Protein AF-A0A947YWL3-F1 (afdb_monomer)

Secondary structure (DSSP, 8-state):
------------------------S---TT-EEEEEESTTS-EEEEEEEETTEEEP--EE-TT---TT-EEEEEESSSS-EEEEEEEETTEEE----B-TTPPPTT-EEEEEESSSS-EEEEEEEETTEEEE---B-TT---TT-EEEEEEESTTS-EEEEEEEETTEEEEEEEE-TTB--TT-EEEEEEEETTTT-EEEEEEEETTEEEEEEEE-TT---TT-EEEEEESTTS-EEEEEEEETTEEEE---B---SS-TT-EEEEEEEETTTT-EEEEEEEETTEEEEEEEE-TT---TT-EEEEEEEESTTS-EEEEEEEETTEEEEEEEESTT---TT-EEEEEESSSS-EEEEEEEETTEEEPPSS-B-TT---TT-EEEEEEEEETTTT-EEEEEEEETTEEEEEEEE------TT-EEEEEE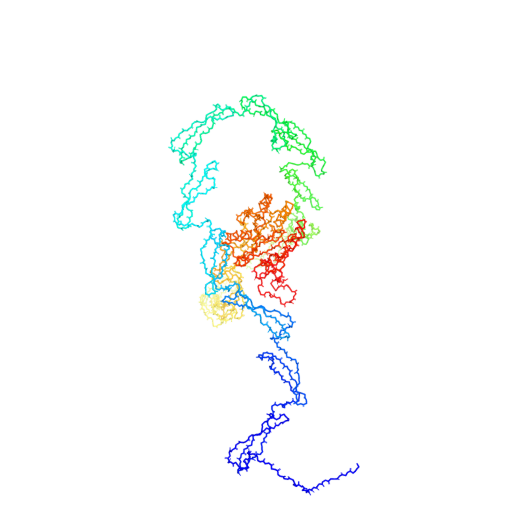EETTTT-EEEEEEEETTEEEE----------TT-EEEEEEEESSSS-EEEEEEESSSSEEEEEEE----S-TT-EEEEEEEETTTT-EEEEEEEETTEEEEEEEE----S-TT-EEEEEESTTS-EEEEEEEETTEEEE---B-TT---TT-EE--SSEE-SSS-EEEEEEEETTEEEEEEEEEESS-EEEEEEEEE-BTTTHHHHHHHHHHHHHHHHHHHTTSSSEEEEEEEEESSSEEEEE-TTS--SHHHHHHHHHH-----B---HHHHHHHHHHHHHHHTTS-SS-EEEEEEEESS--SS--GGGHHHHHHHTEEEEEEEETT--GGGTGGGSSSGGGEEEESSGGGGGGGHHHHHHHHGGG--SS-SSS-TTT-SSTTS--TT---SS-SSS-TTT--

Radius of gyration: 57.45 Å; Cα contacts (8 Å, |Δi|>4): 1735; chains: 1; bounding box: 155×116×171 Å

Solvent-accessible surface area (backbone atoms only — not comparable to full-atom values): 47899 Å² total; per-residue (Å²): 134,87,76,90,80,88,88,84,88,82,88,84,90,85,84,83,89,84,91,85,88,89,80,79,91,60,51,58,71,72,43,74,51,76,46,72,28,64,98,86,52,79,11,46,25,58,25,46,20,52,96,38,40,72,45,90,58,66,73,52,53,92,76,69,46,60,68,75,43,74,48,78,43,72,28,65,96,88,50,81,10,47,25,62,29,40,19,53,94,32,36,79,45,69,90,61,69,57,39,92,87,60,52,55,68,74,45,74,49,79,43,71,27,66,100,82,50,80,8,42,22,51,27,41,18,56,90,46,38,76,48,77,54,71,71,54,36,88,70,64,48,58,74,70,41,75,48,75,43,77,59,24,63,94,80,35,80,11,37,27,42,28,40,18,58,95,42,38,75,39,84,59,67,67,52,29,94,71,52,43,56,68,75,44,74,49,75,44,84,76,36,30,63,98,85,49,75,12,36,32,36,27,36,19,51,96,36,34,72,40,81,72,50,68,60,44,92,83,61,46,59,64,80,42,74,50,78,43,72,24,63,90,84,53,80,14,54,22,45,33,40,21,54,92,43,37,74,44,75,73,55,70,54,56,88,53,83,48,58,65,77,46,71,48,78,48,94,61,43,30,67,98,84,53,76,15,45,29,33,30,34,16,53,87,18,34,76,42,79,77,46,67,60,36,96,75,60,45,59,65,79,41,72,48,75,49,96,54,63,25,48,93,83,56,78,16,50,21,33,28,30,18,54,95,37,33,74,40,88,65,45,63,62,40,99,73,58,57,55,67,76,44,71,50,78,44,69,29,68,100,86,47,80,11,41,36,64,22,45,17,52,95,50,38,71,46,79,63,96,63,70,57,36,93,67,67,43,59,70,75,43,76,50,75,55,90,85,53,57,27,64,99,84,57,80,12,53,36,37,29,38,21,57,93,38,33,75,42,85,72,53,73,51,76,88,88,88,52,66,62,78,44,72,51,71,55,94,60,54,25,47,91,84,54,81,21,52,38,45,37,40,26,51,95,43,45,76,48,81,76,59,73,58,69,92,89,92,77,58,66,72,43,71,53,65,43,69,56,69,28,58,94,76,32,59,12,33,27,36,22,40,21,60,93,62,43,77,44,83,78,51,76,52,56,90,56,80,46,48,65,77,43,71,50,76,46,93,59,59,26,58,76,74,50,77,14,46,25,33,27,34,18,52,91,21,39,80,35,85,72,44,67,54,43,89,44,84,36,40,66,75,43,74,46,78,45,71,25,67,99,83,56,79,13,47,24,53,27,38,19,58,88,19,36,80,39,80,57,79,65,54,40,97,70,60,47,56,70,76,42,74,48,85,36,86,55,74,41,80,91,85,57,70,27,21,17,34,19,42,17,54,90,40,30,72,38,72,49,97,48,69,42,60,68,38,48,40,31,45,36,35,41,35,40,44,32,16,68,80,35,37,72,67,29,32,54,38,50,49,53,42,52,45,50,49,46,59,62,42,58,70,41,89,42,51,49,41,53,27,34,33,42,27,19,68,74,64,41,78,80,43,48,68,92,51,70,68,49,57,70,55,50,42,48,57,58,70,66,61,73,87,76,55,30,54,58,43,50,35,62,40,50,49,51,50,53,52,54,50,65,71,62,62,82,80,65,94,73,56,51,32,37,38,42,35,42,40,49,42,68,53,73,47,80,45,57,86,47,27,67,58,31,59,78,68,56,46,46,43,35,37,42,22,20,62,61,29,52,61,88,64,48,52,69,55,31,95,49,79,82,38,47,44,82,28,85,33,51,97,47,49,70,68,48,53,59,65,50,45,63,53,53,52,62,71,37,30,58,51,69,46,83,52,28,46,81,79,39,41,37,57,74,48,68,51,78,81,64,54,45,90,88,70,86,69,54,13,62,82,70,63,129

Sequence (832 aa):
MKLIGLIIIALLYVSCDDESSNNPSFCEDGDVYSASCGLNGRGEILMTCIDGTYTEGVCSDPDECLIGSNQTVSCGLNGQGESERSCVDGIWTGDDCNDPDICTNGDVVNIACGFNNNGVIEELCVNGQWETGECEDPDECLENDIRNIVGCGINMAGTLEQICTGGEWVDGICNDDDICTNGSYNLINDSCGLNLRGDSEYICDDGLWVFVQCLDSDACVDGTVQNVSCGINNSGINTFSCESGSWSETGCVDDDECINDQIVEMPEACGLNMRGTSTRQCIDGHFVEISCEDPDICIDGMSQNSPNSCGFNGNGVLVEHCESGQWVLFMCNDSDACVNGETMVFPCGFNGNGTYTWVCENGQYVPPLVCEDPDVCQNGGLQIVEPDVCGLNGRGDMLKDCVGGQWVDNSCMDPDICTDDETQILTDSCGFNSRGEMLQTCTAGAWADTNCTDPDICTDGETQILTDSCGFNSRGEMLQTCTAGAWADTSCTDPDICTDGQTQILTDSCGLNNRGEMLQTCTAGVWVNTTCTDPDVCIDGQTLIDVCGFNNRGDLLQTCVGGGWSDSSCNDPDVCVDGSKQNGTTACTDVRPGFYDQDCNVGQWIDTSVCRATGIDVDMMIVLEDSYWATSLGWTASENFAVNLVNEYGSHPLNFDFAGIKFENPVNSFYNFGMPQDIPSVQSEFIAQKYKAGFRITRDAIQTAIDDYSVYSITEQDTFKLLVLVTSGPPSQSPCDLASTLEDQGITVVVIGVDSASLSDYECLLPDSSYFIPIASYSNLNLAMSPLSDLIDQHIDNDSDGLNNALDNCPDDFNPGQEDTDTDGIGDVCDI

Nearest PDB structures (foldseek):
  1ijb-assembly1_A  TM=8.292E-01  e=2.630E-08  Homo sapiens
  5bv8-assembly1_A  TM=8.303E-01  e=4.984E-08  Homo sapiens
  7zwh-assembly1_H  TM=8.046E-01  e=2.214E-07  Homo sapiens
  3hxq-assembly1_A  TM=8.305E-01  e=1.429E-06  Homo sapiens
  8d3d-assembly1_A  TM=2.196E-01  e=1.212E-10  Homo sapiens

pLDDT: mean 71.75, std 13.97, range [28.83, 98.44]

Mean predicted aligned error: 25.72 Å

Foldseek 3Di:
DDDDDDDDDDDDDDDDDDDDDDDPQWDDFADKDKAFDDPVRPWIFIWGDDPGHTDGGDTDDPFFDDQFDKDWAFDDPVRPWIWIWHQHPRGTDGDDIGDPQWDDQADWDWFFDDPVSQWTWIWGQHPRDTDIHDIDHPFFDDQQDWDWDQADDDVSRWIWIWGQHPRGTDTDDIGDPQWDDAADKDWALCQDDPRRGWTWIWGDDPRGTHTDDTGDPPFDDAQDKDWAQDDPVSPWIWIWGDDPRDTDTPDTDDDAQDDAQDKDWDQAADDPVRPWTWIWGDDPRDTHTDDIGDPQFDDAADKDWDPAADAPVRNWTFMFGDDPRHTDRDDTRDPHWDDAQDWDWFFDDPVRQWIWIFGQDPGDTDTDPDIGDPFFDDAFDKDWDPPDADDPVRHWTWIWGQDPRGTDTDDIDDDADDDFFDWDWDPFADDDVRHWGWIWGDDPRRMDTDDIDDDDDDDAQDKDWDQQCDDDQSRWTWIWGHDPNDTDTDDTDDPAPDHAQDKDWDPFFDDDQRDWIWMWGRDRRDTDGDDTGDPAPHHQQDWDFFFDDPVRQWTWIWGGDPRDTDTDDTGHPFFDDQQDKDQDDDFDDPPATFGFIFGQDPRGTDGDPDTDHQWAEAEEEEEEELAPQCPPLNLVLSLVLVLVVLVVPVPDPHHYQYWYWYDAVVTDGQGASPDDRHSVRVNVSSVVDDRPHHHAAVLVSVVVVLVRCVVPVPPDPRHQAEYEAEDAAAHPDQNLVCQVVCVVSNHAYAYAYACHHDCVSCQSNHPHSLSYHYHNHSVRSNVVVVSVVVVVQCPIQRRPLPHGLVQALDSNFRDVPNDDPPPPSHHPRPPD

Structure (mmCIF, N/CA/C/O backbone):
data_AF-A0A947YWL3-F1
#
_entry.id   AF-A0A947YWL3-F1
#
loop_
_atom_site.group_PDB
_atom_site.id
_atom_site.type_symbol
_atom_site.label_atom_id
_atom_site.label_alt_id
_atom_site.label_comp_id
_atom_site.label_asym_id
_atom_site.label_entity_id
_atom_site.label_seq_id
_atom_site.pdbx_PDB_ins_code
_atom_site.Cartn_x
_atom_site.Cartn_y
_atom_site.Cartn_z
_atom_site.occupancy
_atom_site.B_iso_or_equiv
_atom_site.auth_seq_id
_atom_site.auth_comp_id
_atom_site.auth_asym_id
_atom_site.auth_atom_id
_atom_site.pdbx_PDB_model_num
ATOM 1 N N . MET A 1 1 ? -88.273 -24.768 -49.800 1.00 34.75 1 MET A N 1
ATOM 2 C CA . MET A 1 1 ? -89.464 -25.012 -50.650 1.00 34.75 1 MET A CA 1
ATOM 3 C C . MET A 1 1 ? -89.257 -26.354 -51.347 1.00 34.75 1 MET A C 1
ATOM 5 O O . MET A 1 1 ? -88.445 -26.373 -52.256 1.00 34.75 1 MET A O 1
ATOM 9 N N . LYS A 1 2 ? -89.958 -27.432 -50.930 1.00 34.19 2 LYS A N 1
ATOM 10 C CA . LYS A 1 2 ? -89.790 -28.842 -51.400 1.00 34.19 2 LYS A CA 1
ATOM 11 C C . LYS A 1 2 ? -88.412 -29.477 -51.077 1.00 34.19 2 LYS A C 1
ATOM 13 O O . LYS A 1 2 ? -87.445 -28.738 -50.985 1.00 34.19 2 LYS A O 1
ATOM 18 N N . LEU A 1 3 ? -88.228 -30.793 -50.894 1.00 31.17 3 LEU A N 1
ATOM 19 C CA . LEU A 1 3 ? -89.094 -31.951 -50.554 1.00 31.17 3 LEU A CA 1
ATOM 20 C C . LEU A 1 3 ? -88.154 -32.984 -49.850 1.00 31.17 3 LEU A C 1
ATOM 22 O O . LEU A 1 3 ? -86.978 -33.026 -50.187 1.00 31.17 3 LEU A O 1
ATOM 26 N N . ILE A 1 4 ? -88.543 -33.697 -48.783 1.00 36.88 4 ILE A N 1
ATOM 27 C CA . ILE A 1 4 ? -88.904 -35.144 -48.780 1.00 36.88 4 ILE A CA 1
ATOM 28 C C . ILE A 1 4 ? -88.229 -35.963 -49.913 1.00 36.88 4 ILE A C 1
ATOM 30 O O . ILE A 1 4 ? -88.424 -35.631 -51.074 1.00 36.88 4 ILE A O 1
ATOM 34 N N . GLY A 1 5 ? -87.515 -37.075 -49.703 1.00 31.94 5 GLY A N 1
ATOM 35 C CA . GLY A 1 5 ? -87.257 -37.868 -48.495 1.00 31.94 5 GLY A CA 1
ATOM 36 C C . GLY A 1 5 ? -87.345 -39.379 -48.793 1.00 31.94 5 GLY A C 1
ATOM 37 O O . GLY A 1 5 ? -88.288 -39.796 -49.453 1.00 31.94 5 GLY A O 1
ATOM 38 N N . LEU A 1 6 ? -86.409 -40.162 -48.235 1.00 31.56 6 LEU A N 1
ATOM 39 C CA . LEU A 1 6 ? -86.436 -41.627 -48.031 1.00 31.56 6 LEU A CA 1
ATOM 40 C C . LEU A 1 6 ? -86.456 -42.614 -49.242 1.00 31.56 6 LEU A C 1
ATOM 42 O O . LEU A 1 6 ? -87.315 -42.568 -50.112 1.00 31.56 6 LEU A O 1
ATOM 46 N N . ILE A 1 7 ? -85.623 -43.663 -49.082 1.00 31.17 7 ILE A N 1
ATOM 47 C CA . ILE A 1 7 ? -85.961 -45.109 -49.199 1.00 31.17 7 ILE A CA 1
ATOM 48 C C . ILE A 1 7 ? -85.680 -45.916 -50.507 1.00 31.17 7 ILE A C 1
ATOM 50 O O . ILE A 1 7 ? -86.391 -45.833 -51.500 1.00 31.17 7 ILE A O 1
ATOM 54 N N . ILE A 1 8 ? -84.711 -46.845 -50.354 1.00 28.86 8 ILE A N 1
ATOM 55 C CA . ILE A 1 8 ? -84.719 -48.293 -50.709 1.00 28.86 8 ILE A CA 1
ATOM 56 C C . ILE A 1 8 ? -84.293 -48.808 -52.113 1.00 28.86 8 ILE A C 1
ATOM 58 O O . ILE A 1 8 ? -84.984 -48.650 -53.109 1.00 28.86 8 ILE A O 1
ATOM 62 N N . ILE A 1 9 ? -83.186 -49.578 -52.071 1.00 29.75 9 ILE A N 1
ATOM 63 C CA . ILE A 1 9 ? -82.869 -50.872 -52.734 1.00 29.75 9 ILE A CA 1
ATOM 64 C C . ILE A 1 9 ? -83.049 -50.987 -54.263 1.00 29.75 9 ILE A C 1
ATOM 66 O O . ILE A 1 9 ? -84.169 -51.123 -54.745 1.00 29.75 9 ILE A O 1
ATOM 70 N N . ALA A 1 10 ? -81.934 -51.181 -54.992 1.00 30.02 10 ALA A N 1
ATOM 71 C CA . ALA A 1 10 ? -81.573 -52.489 -55.585 1.00 30.02 10 ALA A CA 1
ATOM 72 C C . ALA A 1 10 ? -80.311 -52.448 -56.482 1.00 30.02 10 ALA A C 1
ATOM 74 O O . ALA A 1 10 ? -80.201 -51.591 -57.347 1.00 30.02 10 ALA A O 1
ATOM 75 N N . LEU A 1 11 ? -79.463 -53.480 -56.338 1.00 29.78 11 LEU A N 1
ATOM 76 C CA . LEU A 1 11 ? -78.709 -54.186 -57.397 1.00 29.78 11 LEU A CA 1
ATOM 77 C C . LEU A 1 11 ? -77.860 -53.384 -58.412 1.00 29.78 11 LEU A C 1
ATOM 79 O O . LEU A 1 11 ? -78.393 -52.761 -59.324 1.00 29.78 11 LEU A O 1
ATOM 83 N N . LEU A 1 12 ? -76.554 -53.684 -58.445 1.00 29.16 12 LEU A N 1
ATOM 84 C CA . LEU A 1 12 ? -75.988 -54.507 -59.530 1.00 29.16 12 LEU A CA 1
ATOM 85 C C . LEU A 1 12 ? -74.601 -55.070 -59.165 1.00 29.16 12 LEU A C 1
ATOM 87 O O . LEU A 1 12 ? -73.722 -54.347 -58.710 1.00 29.16 12 LEU A O 1
ATOM 91 N N . TYR A 1 13 ? -74.430 -56.375 -59.385 1.00 29.98 13 TYR A N 1
ATOM 92 C CA . TYR A 1 13 ? -73.152 -57.091 -59.323 1.00 29.98 13 TYR A CA 1
ATOM 93 C C . TYR A 1 13 ? -72.345 -56.853 -60.611 1.00 29.98 13 TYR A C 1
ATOM 95 O O . TYR A 1 13 ? -72.913 -56.913 -61.702 1.00 29.98 13 TYR A O 1
ATOM 103 N N . VAL A 1 14 ? -71.022 -56.725 -60.487 1.00 31.50 14 VAL A N 1
ATOM 104 C CA . VAL A 1 14 ? -70.035 -57.079 -61.525 1.00 31.50 14 VAL A CA 1
ATOM 105 C C . VAL A 1 14 ? -68.920 -57.863 -60.823 1.00 31.50 14 VAL A C 1
ATOM 107 O O . VAL A 1 14 ? -68.602 -57.565 -59.675 1.00 31.50 14 VAL A O 1
ATOM 110 N N . SER A 1 15 ? -68.397 -58.904 -61.471 1.00 34.78 15 SER A N 1
ATOM 111 C CA . SER A 1 15 ? -67.554 -59.945 -60.864 1.00 34.78 15 SER A CA 1
ATOM 112 C C . SER A 1 15 ? -66.228 -60.164 -61.606 1.00 34.78 15 SER A C 1
ATOM 114 O O . SER A 1 15 ? -66.036 -59.623 -62.695 1.00 34.78 15 SER A O 1
ATOM 116 N N . CYS A 1 16 ? -65.426 -61.073 -61.037 1.00 28.83 16 CYS A N 1
ATOM 117 C CA . CYS A 1 16 ? -64.138 -61.634 -61.469 1.00 28.83 16 CYS A CA 1
ATOM 118 C C . CYS A 1 16 ? -62.903 -60.849 -60.991 1.00 28.83 16 CYS A C 1
ATOM 120 O O . CYS A 1 16 ? -62.656 -59.749 -61.476 1.00 28.83 16 CYS A O 1
ATOM 122 N N . ASP A 1 17 ? -62.265 -61.270 -59.888 1.00 35.75 17 ASP A N 1
ATOM 123 C CA . ASP A 1 17 ? -61.275 -62.379 -59.713 1.00 35.75 17 ASP A CA 1
ATOM 124 C C . ASP A 1 17 ? -59.847 -61.773 -59.845 1.00 35.75 17 ASP A C 1
ATOM 126 O O . ASP A 1 17 ? -59.625 -60.951 -60.731 1.00 35.75 17 ASP A O 1
ATOM 130 N N . ASP A 1 18 ? -58.846 -62.026 -58.989 1.00 34.00 18 ASP A N 1
ATOM 131 C CA . ASP A 1 18 ? -58.512 -63.269 -58.270 1.00 34.00 18 ASP A CA 1
ATOM 132 C C . ASP A 1 18 ? -57.769 -63.039 -56.910 1.00 34.00 18 ASP A C 1
ATOM 134 O O . ASP A 1 18 ? -57.391 -61.919 -56.569 1.00 34.00 18 ASP A O 1
ATOM 138 N N . GLU A 1 19 ? -57.577 -64.121 -56.148 1.00 38.06 19 GLU A N 1
ATOM 139 C CA . GLU A 1 19 ? -57.202 -64.283 -54.717 1.00 38.06 19 GLU A CA 1
ATOM 140 C C . GLU A 1 19 ? -56.000 -63.524 -54.071 1.00 38.06 19 GLU A C 1
ATOM 142 O O . GLU A 1 19 ? -54.893 -63.456 -54.605 1.00 38.06 19 GLU A O 1
ATOM 147 N N . SER A 1 20 ? -56.148 -63.147 -52.781 1.00 36.94 20 SER A N 1
ATOM 148 C CA . SER A 1 20 ? -55.301 -63.666 -51.666 1.00 36.94 20 SER A CA 1
ATOM 149 C C . SER A 1 20 ? -55.842 -63.339 -50.246 1.00 36.94 20 SER A C 1
ATOM 151 O O . SER A 1 20 ? -56.407 -62.281 -49.991 1.00 36.94 20 SER A O 1
ATOM 153 N N . SER A 1 21 ? -55.694 -64.304 -49.328 1.00 39.16 21 SER A N 1
ATOM 154 C CA . SER A 1 21 ? -56.180 -64.385 -47.926 1.00 39.16 21 SER A CA 1
ATOM 155 C C . SER A 1 21 ? -55.499 -63.405 -46.937 1.00 39.16 21 SER A C 1
ATOM 157 O O . SER A 1 21 ? -54.347 -63.056 -47.162 1.00 39.16 21 SER A O 1
ATOM 159 N N . ASN A 1 22 ? -56.065 -62.970 -45.796 1.00 37.59 22 ASN A N 1
ATOM 160 C CA . ASN A 1 22 ? -56.834 -63.687 -44.755 1.00 37.59 22 ASN A CA 1
ATOM 161 C C . ASN A 1 22 ? -57.880 -62.783 -44.060 1.00 37.59 22 ASN A C 1
ATOM 163 O O . ASN A 1 22 ? -57.569 -61.644 -43.726 1.00 37.59 22 ASN A O 1
ATOM 167 N N . ASN A 1 23 ? -59.053 -63.325 -43.706 1.00 45.66 23 ASN A N 1
ATOM 168 C CA . ASN A 1 23 ? -59.920 -62.764 -42.656 1.00 45.66 23 ASN A CA 1
ATOM 169 C C . ASN A 1 23 ? -60.748 -63.891 -41.990 1.00 45.66 23 ASN A C 1
ATOM 171 O O . ASN A 1 23 ? -61.630 -64.450 -42.652 1.00 45.66 23 ASN A O 1
ATOM 175 N N . PRO A 1 24 ? -60.472 -64.276 -40.728 1.00 44.00 24 PRO A N 1
ATOM 176 C CA . PRO A 1 24 ? -61.231 -65.308 -40.035 1.00 44.00 24 PRO A CA 1
ATOM 177 C C . PRO A 1 24 ? -62.537 -64.716 -39.488 1.00 44.00 24 PRO A C 1
ATOM 179 O O . PRO A 1 24 ? -62.571 -64.082 -38.442 1.00 44.00 24 PRO A O 1
ATOM 182 N N . SER A 1 25 ? -63.654 -64.977 -40.170 1.00 52.97 25 SER A N 1
ATOM 183 C CA . SER A 1 25 ? -65.007 -64.586 -39.717 1.00 52.97 25 SER A CA 1
ATOM 184 C C . SER A 1 25 ? -65.551 -65.463 -38.569 1.00 52.97 25 SER A C 1
ATOM 186 O O . SER A 1 25 ? -66.755 -65.500 -38.331 1.00 52.97 25 SER A O 1
ATOM 188 N N . PHE A 1 26 ? -64.657 -66.183 -37.889 1.00 60.53 26 PHE A N 1
ATOM 189 C CA . PHE A 1 26 ? -64.887 -67.053 -36.742 1.00 60.53 26 PHE A CA 1
ATOM 190 C C . PHE A 1 26 ? -63.634 -66.994 -35.859 1.00 60.53 26 PHE A C 1
ATOM 192 O O . PHE A 1 26 ? -62.534 -67.232 -36.358 1.00 60.53 26 PHE A O 1
ATOM 199 N N . CYS A 1 27 ? -63.816 -66.690 -34.579 1.00 68.12 27 CYS A N 1
ATOM 200 C CA . CYS A 1 27 ? -62.777 -66.618 -33.548 1.00 68.12 27 CYS A CA 1
ATOM 201 C C . CYS A 1 27 ? -63.141 -67.545 -32.375 1.00 68.12 27 CYS A C 1
ATOM 203 O O . CYS A 1 27 ? -64.295 -67.976 -32.274 1.00 68.12 27 CYS A O 1
ATOM 205 N N . GLU A 1 28 ? -62.181 -67.884 -31.512 1.00 73.06 28 GLU A N 1
ATOM 206 C CA . GLU A 1 28 ? -62.459 -68.580 -30.250 1.00 73.06 28 GLU A CA 1
ATOM 207 C C . GLU A 1 28 ? -62.677 -67.564 -29.115 1.00 73.06 28 GLU A C 1
ATOM 209 O O . GLU A 1 28 ? -62.089 -66.482 -29.091 1.00 73.06 28 GLU A O 1
ATOM 214 N N . ASP A 1 29 ? -63.560 -67.890 -28.168 1.00 72.12 29 ASP A N 1
ATOM 215 C CA . ASP A 1 29 ? -63.928 -66.981 -27.078 1.00 72.12 29 ASP A CA 1
ATOM 216 C C . ASP A 1 29 ? -62.718 -66.615 -26.209 1.00 72.12 29 ASP A C 1
ATOM 218 O O . ASP A 1 29 ? -62.090 -67.474 -25.584 1.00 72.12 29 ASP A O 1
ATOM 222 N N . GLY A 1 30 ? -62.426 -65.314 -26.145 1.00 68.06 30 GLY A N 1
ATOM 223 C CA . GLY A 1 30 ? -61.217 -64.767 -25.529 1.00 68.06 30 GLY A CA 1
ATOM 224 C C . GLY A 1 30 ? -60.152 -64.279 -26.519 1.00 68.06 30 GLY A C 1
ATOM 225 O O . GLY A 1 30 ? -59.234 -63.585 -26.083 1.00 68.06 30 GLY A O 1
ATOM 226 N N . ASP A 1 31 ? -60.278 -64.560 -27.821 1.00 76.38 31 ASP A N 1
ATOM 227 C CA . ASP A 1 31 ? -59.424 -63.945 -28.844 1.00 76.38 31 ASP A CA 1
ATOM 228 C C . ASP A 1 31 ? -59.592 -62.417 -28.848 1.00 76.38 31 ASP A C 1
ATOM 230 O O . ASP A 1 31 ? -60.705 -61.892 -28.751 1.00 76.38 31 ASP A O 1
ATOM 234 N N . VAL A 1 32 ? -58.487 -61.691 -29.027 1.00 68.88 32 VAL A N 1
ATOM 235 C CA . VAL A 1 32 ? -58.465 -60.225 -29.134 1.00 68.88 32 VAL A CA 1
ATOM 236 C C . VAL A 1 32 ? -57.904 -59.833 -30.495 1.00 68.88 32 VAL A C 1
ATOM 238 O O . VAL A 1 32 ? -56.877 -60.355 -30.926 1.00 68.88 32 VAL A O 1
ATOM 241 N N . TYR A 1 33 ? -58.581 -58.910 -31.169 1.00 73.94 33 TYR A N 1
ATOM 242 C CA . TYR A 1 33 ? -58.188 -58.358 -32.461 1.00 73.94 33 TYR A CA 1
ATOM 243 C C . TYR A 1 33 ? -58.183 -56.835 -32.372 1.00 73.94 33 TYR A C 1
ATOM 245 O O . TYR A 1 33 ? -59.144 -56.250 -31.869 1.00 73.94 33 TYR A O 1
ATOM 253 N N . SER A 1 34 ? -57.129 -56.190 -32.869 1.00 69.19 34 SER A N 1
ATOM 254 C CA . SER A 1 34 ? -57.071 -54.734 -32.961 1.00 69.19 34 SER A CA 1
ATOM 255 C C . SER A 1 34 ? -57.115 -54.242 -34.404 1.00 69.19 34 SER A C 1
ATOM 257 O O . SER A 1 34 ? -56.657 -54.906 -35.337 1.00 69.19 34 SER A O 1
ATOM 259 N N . ALA A 1 35 ? -57.719 -53.071 -34.581 1.00 67.19 35 ALA A N 1
ATOM 260 C CA . ALA A 1 35 ? -57.765 -52.345 -35.842 1.00 67.19 35 ALA A CA 1
ATOM 261 C C . ALA A 1 35 ? -57.375 -50.880 -35.609 1.00 67.19 35 ALA A C 1
ATOM 263 O O . ALA A 1 35 ? -57.489 -50.369 -34.494 1.00 67.19 35 ALA A O 1
ATOM 264 N N . SER A 1 36 ? -56.942 -50.193 -36.663 1.00 70.50 36 SER A N 1
ATOM 265 C CA . SER A 1 36 ? -56.663 -48.760 -36.604 1.00 70.50 36 SER A CA 1
ATOM 266 C C . SER A 1 36 ? -57.939 -47.918 -36.729 1.00 70.50 36 SER A C 1
ATOM 268 O O . SER A 1 36 ? -58.880 -48.264 -37.448 1.00 70.50 36 SER A O 1
ATOM 270 N N . CYS A 1 37 ? -57.958 -46.794 -36.020 1.00 70.19 37 CYS A N 1
ATOM 271 C CA . CYS A 1 37 ? -59.016 -45.789 -36.007 1.00 70.19 37 CYS A CA 1
ATOM 272 C C . CYS A 1 37 ? -58.403 -44.369 -35.952 1.00 70.19 37 CYS A C 1
ATOM 274 O O . CYS A 1 37 ? -57.188 -44.209 -36.074 1.00 70.19 37 CYS A O 1
ATOM 276 N N . GLY A 1 38 ? -59.236 -43.329 -35.840 1.00 61.66 38 GLY A N 1
ATOM 277 C CA . GLY A 1 38 ? -58.786 -41.931 -35.922 1.00 61.66 38 GLY A CA 1
ATOM 278 C C . GLY A 1 38 ? -58.633 -41.410 -37.360 1.00 61.66 38 GLY A C 1
ATOM 279 O O . GLY A 1 38 ? -58.550 -42.182 -38.318 1.00 61.66 38 GLY A O 1
ATOM 280 N N . LEU A 1 39 ? -58.620 -40.083 -37.540 1.00 56.59 39 LEU A N 1
ATOM 281 C CA . LEU A 1 39 ? -58.581 -39.449 -38.874 1.00 56.59 39 LEU A CA 1
ATOM 282 C C . LEU A 1 39 ? -57.227 -39.595 -39.589 1.00 56.59 39 LEU A C 1
ATOM 284 O O . LEU A 1 39 ? -57.177 -39.536 -40.818 1.00 56.59 39 LEU A O 1
ATOM 288 N N . ASN A 1 40 ? -56.146 -39.803 -38.835 1.00 57.25 40 ASN A N 1
ATOM 289 C CA . ASN A 1 40 ? -54.800 -40.072 -39.349 1.00 57.25 40 ASN A CA 1
ATOM 290 C C . ASN A 1 40 ? -54.417 -41.570 -39.291 1.00 57.25 40 ASN A C 1
ATOM 292 O O . ASN A 1 40 ? -53.322 -41.936 -39.719 1.00 57.25 40 ASN A O 1
ATOM 296 N N . GLY A 1 41 ? -55.310 -42.430 -38.781 1.00 57.06 41 GLY A N 1
ATOM 297 C CA . GLY A 1 41 ? -55.106 -43.874 -38.651 1.00 57.06 41 GLY A CA 1
ATOM 298 C C . GLY A 1 41 ? -54.154 -44.316 -37.532 1.00 57.06 41 GLY A C 1
ATOM 299 O O . GLY A 1 41 ? -53.690 -45.455 -37.589 1.00 57.06 41 GLY A O 1
ATOM 300 N N . ARG A 1 42 ? -53.825 -43.444 -36.563 1.00 66.19 42 ARG A N 1
ATOM 301 C CA . ARG A 1 42 ? -52.921 -43.751 -35.435 1.00 66.19 42 ARG A CA 1
ATOM 302 C C . ARG A 1 42 ? -53.622 -44.204 -34.153 1.00 66.19 42 ARG A C 1
ATOM 304 O O . ARG A 1 42 ? -52.953 -44.779 -33.299 1.00 66.19 42 ARG A O 1
ATOM 311 N N . GLY A 1 43 ? -54.929 -43.984 -34.020 1.00 66.31 43 GLY A N 1
ATOM 312 C CA . GLY A 1 43 ? -55.709 -44.545 -32.919 1.00 66.31 43 GLY A CA 1
ATOM 313 C C . GLY A 1 43 ? -55.869 -46.061 -33.057 1.00 66.31 43 GLY A C 1
ATOM 314 O O . GLY A 1 43 ? -55.841 -46.600 -34.167 1.00 66.31 43 GLY A O 1
ATOM 315 N N . GLU A 1 44 ? -56.085 -46.757 -31.943 1.00 72.56 44 GLU A N 1
ATOM 316 C CA . GLU A 1 44 ? -56.345 -48.203 -31.922 1.00 72.56 44 GLU A CA 1
ATOM 317 C C . GLU A 1 44 ? -57.724 -48.501 -31.312 1.00 72.56 44 GLU A C 1
ATOM 319 O O . GLU A 1 44 ? -58.149 -47.871 -30.339 1.00 72.56 44 GLU A O 1
ATOM 324 N N . ILE A 1 45 ? -58.438 -49.469 -31.895 1.00 76.69 45 ILE A N 1
ATOM 325 C CA . ILE A 1 45 ? -59.673 -50.038 -31.348 1.00 76.69 45 ILE A CA 1
ATOM 326 C C . ILE A 1 45 ? -59.460 -51.532 -31.083 1.00 76.69 45 ILE A C 1
ATOM 328 O O . ILE A 1 45 ? -59.200 -52.312 -32.001 1.00 76.69 45 ILE A O 1
ATOM 332 N N . LEU A 1 46 ? -59.572 -51.931 -29.814 1.00 76.38 46 LEU A N 1
ATOM 333 C CA . LEU A 1 46 ? -59.509 -53.331 -29.391 1.00 76.38 46 LEU A CA 1
ATOM 334 C C . LEU A 1 46 ? -60.906 -53.962 -29.432 1.00 76.38 46 LEU A C 1
ATOM 336 O O . LEU A 1 46 ? -61.850 -53.421 -28.857 1.00 76.38 46 LEU A O 1
ATOM 340 N N . MET A 1 47 ? -61.023 -55.128 -30.061 1.00 76.56 47 MET A N 1
ATOM 341 C CA . MET A 1 47 ? -62.242 -55.936 -30.101 1.00 76.56 47 MET A CA 1
ATOM 342 C C . MET A 1 47 ? -61.976 -57.328 -29.523 1.00 76.56 47 MET A C 1
ATOM 344 O O . MET A 1 47 ? -60.971 -57.962 -29.843 1.00 76.56 47 MET A O 1
ATOM 348 N N . THR A 1 48 ? -62.903 -57.827 -28.707 1.00 77.19 48 THR A N 1
ATOM 349 C CA . THR A 1 48 ? -62.796 -59.136 -28.040 1.00 77.19 48 THR A CA 1
ATOM 350 C C . THR A 1 48 ? -63.843 -60.098 -28.590 1.00 77.19 48 THR A C 1
ATOM 352 O O . THR A 1 48 ? -64.984 -59.700 -28.828 1.00 77.19 48 THR A O 1
ATOM 355 N N . CYS A 1 49 ? -63.462 -61.356 -28.803 1.00 73.31 49 CYS A N 1
ATOM 356 C CA . CYS A 1 49 ? -64.352 -62.415 -29.262 1.00 73.31 49 CYS A CA 1
ATOM 357 C C . CYS A 1 49 ? -65.198 -62.974 -28.110 1.00 73.31 49 CYS A C 1
ATOM 359 O O . CYS A 1 49 ? -64.648 -63.416 -27.096 1.00 73.31 49 CYS A O 1
ATOM 361 N N . ILE A 1 50 ? -66.523 -62.960 -28.276 1.00 71.69 50 ILE A N 1
ATOM 362 C CA . ILE A 1 50 ? -67.510 -63.530 -27.347 1.00 71.69 50 ILE A CA 1
ATOM 363 C C . ILE A 1 50 ? -68.591 -64.257 -28.167 1.00 71.69 50 ILE A C 1
ATOM 365 O O . ILE A 1 50 ? -69.080 -63.724 -29.168 1.00 71.69 50 ILE A O 1
ATOM 369 N N . ASP A 1 51 ? -68.945 -65.477 -27.757 1.00 74.62 51 ASP A N 1
ATOM 370 C CA . ASP A 1 51 ? -69.813 -66.420 -28.479 1.00 74.62 51 ASP A CA 1
ATOM 371 C C . ASP A 1 51 ? -69.444 -66.571 -29.980 1.00 74.62 51 ASP A C 1
ATOM 373 O O . ASP A 1 51 ? -70.305 -66.672 -30.861 1.00 74.62 51 ASP A O 1
ATOM 377 N N . GLY A 1 52 ? -68.141 -66.591 -30.285 1.00 70.75 52 GLY A N 1
ATOM 378 C CA . GLY A 1 52 ? -67.585 -66.770 -31.632 1.00 70.75 52 GLY A CA 1
ATOM 379 C C . GLY A 1 52 ? -67.635 -65.540 -32.550 1.00 70.75 52 GLY A C 1
ATOM 380 O O . GLY A 1 52 ? -67.405 -65.677 -33.756 1.00 70.75 52 GLY A O 1
ATOM 381 N N . THR A 1 53 ? -67.934 -64.348 -32.017 1.00 70.06 53 THR A N 1
ATOM 382 C CA . THR A 1 53 ? -67.940 -63.079 -32.769 1.00 70.06 53 THR A CA 1
ATOM 383 C C . THR A 1 53 ? -67.251 -61.942 -32.014 1.00 70.06 53 THR A C 1
ATOM 385 O O . THR A 1 53 ? -67.413 -61.808 -30.805 1.00 70.06 53 THR A O 1
ATOM 388 N N . TYR A 1 54 ? -66.510 -61.087 -32.725 1.00 72.88 54 TYR A N 1
ATOM 389 C CA . TYR A 1 54 ? -65.895 -59.888 -32.144 1.00 72.88 54 TYR A CA 1
ATOM 390 C C . TYR A 1 54 ? -66.937 -58.804 -31.830 1.00 72.88 54 TYR A C 1
ATOM 392 O O . TYR A 1 54 ? -67.747 -58.449 -32.689 1.00 72.88 54 TYR A O 1
ATOM 400 N N . THR A 1 55 ? -66.889 -58.245 -30.618 1.00 68.75 55 THR A N 1
ATOM 401 C CA . THR A 1 55 ? -67.723 -57.104 -30.202 1.00 68.75 55 THR A CA 1
ATOM 402 C C . THR A 1 55 ? -66.996 -55.768 -30.381 1.00 68.75 55 THR A C 1
ATOM 404 O O . THR A 1 55 ? -65.805 -55.672 -30.088 1.00 68.75 55 THR A O 1
ATOM 407 N N . GLU A 1 56 ? -67.725 -54.739 -30.819 1.00 63.81 56 GLU A N 1
ATOM 408 C CA . GLU A 1 56 ? -67.208 -53.401 -31.152 1.00 63.81 56 GLU A CA 1
ATOM 409 C C . GLU A 1 56 ? -66.613 -52.672 -29.925 1.00 63.81 56 GLU A C 1
ATOM 411 O O . GLU A 1 56 ? -67.236 -52.616 -28.862 1.00 63.81 56 GLU A O 1
ATOM 416 N N . GLY A 1 57 ? -65.391 -52.147 -30.072 1.00 66.56 57 GLY A N 1
ATOM 417 C CA . GLY A 1 57 ? -64.642 -51.458 -29.014 1.00 66.56 57 GLY A CA 1
ATOM 418 C C . GLY A 1 57 ? -64.849 -49.938 -28.980 1.00 66.56 57 GLY A C 1
ATOM 419 O O . GLY A 1 57 ? -65.705 -49.387 -29.669 1.00 66.56 57 GLY A O 1
ATOM 420 N N . VAL A 1 58 ? -64.017 -49.240 -28.202 1.00 64.69 58 VAL A N 1
ATOM 421 C CA . VAL A 1 58 ? -63.931 -47.767 -28.196 1.00 64.69 58 VAL A CA 1
ATOM 422 C C . VAL A 1 58 ? -62.573 -47.362 -28.769 1.00 64.69 58 VAL A C 1
ATOM 424 O O . VAL A 1 58 ? -61.559 -47.947 -28.396 1.00 64.69 58 VAL A O 1
ATOM 427 N N . CYS A 1 59 ? -62.557 -46.395 -29.688 1.00 64.25 59 CYS A N 1
ATOM 428 C CA . CYS A 1 59 ? -61.322 -45.851 -30.255 1.00 64.25 59 CYS A CA 1
ATOM 429 C C . CYS A 1 59 ? -60.611 -44.960 -29.229 1.00 64.25 59 CYS A C 1
ATOM 431 O O . CYS A 1 59 ? -61.260 -44.117 -28.608 1.00 64.25 59 CYS A O 1
ATOM 433 N N . SER A 1 60 ? -59.297 -45.127 -29.081 1.00 60.97 60 SER A N 1
ATOM 434 C CA . SER A 1 60 ? -58.446 -44.235 -28.290 1.00 60.97 60 SER A CA 1
ATOM 435 C C . SER A 1 60 ? -57.408 -43.598 -29.213 1.00 60.97 60 SER A C 1
ATOM 437 O O . SER A 1 60 ? -56.594 -44.312 -29.799 1.00 60.97 60 SER A O 1
ATOM 439 N N . ASP A 1 61 ? -57.451 -42.274 -29.349 1.00 63.44 61 ASP A N 1
ATOM 440 C CA . ASP A 1 61 ? -56.574 -41.484 -30.221 1.00 63.44 61 ASP A CA 1
ATOM 441 C C . ASP A 1 61 ? -55.818 -40.448 -29.361 1.00 63.44 61 ASP A C 1
ATOM 443 O O . ASP A 1 61 ? -56.471 -39.673 -28.658 1.00 63.44 61 ASP A O 1
ATOM 447 N N . PRO A 1 62 ? -54.471 -40.461 -29.323 1.00 59.22 62 PRO A N 1
ATOM 448 C CA . PRO A 1 62 ? -53.690 -39.543 -28.493 1.00 59.22 62 PRO A CA 1
ATOM 449 C C . PRO A 1 62 ? -53.628 -38.103 -29.033 1.00 59.22 62 PRO A C 1
ATOM 451 O O . PRO A 1 62 ? -53.118 -37.234 -28.327 1.00 59.22 62 PRO A O 1
ATOM 454 N N . ASP A 1 63 ? -54.125 -37.838 -30.248 1.00 59.16 63 ASP A N 1
ATOM 455 C CA . ASP A 1 63 ? -54.007 -36.528 -30.902 1.00 59.16 63 ASP A CA 1
ATOM 456 C C . ASP A 1 63 ? -55.189 -35.558 -30.605 1.00 59.16 63 ASP A C 1
ATOM 458 O O . ASP A 1 63 ? -55.167 -34.421 -31.078 1.00 59.16 63 ASP A O 1
ATOM 462 N N . GLU A 1 64 ? -56.208 -35.946 -29.814 1.00 62.91 64 GLU A N 1
ATOM 463 C CA . GLU A 1 64 ? -57.301 -35.044 -29.376 1.00 62.91 64 GLU A CA 1
ATOM 464 C C . GLU A 1 64 ? -56.990 -34.320 -28.047 1.00 62.91 64 GLU A C 1
ATOM 466 O O . GLU A 1 64 ? -56.732 -34.953 -27.021 1.00 62.91 64 GLU A O 1
ATOM 471 N N . CYS A 1 65 ? -57.106 -32.983 -28.026 1.00 67.44 65 CYS A N 1
ATOM 472 C CA . CYS A 1 65 ? -56.944 -32.159 -26.818 1.00 67.44 65 CYS A CA 1
ATOM 473 C C . CYS A 1 65 ? -58.225 -31.416 -26.389 1.00 67.44 65 CYS A C 1
ATOM 475 O O . CYS A 1 65 ? -59.150 -31.187 -27.173 1.00 67.44 65 CYS A O 1
ATOM 477 N N . LEU A 1 66 ? -58.290 -31.015 -25.113 1.00 68.88 66 LEU A N 1
ATOM 478 C CA . LEU A 1 66 ? -59.410 -30.247 -24.559 1.00 68.88 66 LEU A CA 1
ATOM 479 C C . LEU A 1 66 ? -59.250 -28.753 -24.872 1.00 68.88 66 LEU A C 1
ATOM 481 O O . LEU A 1 66 ? -58.310 -28.113 -24.414 1.00 68.88 66 LEU A O 1
ATOM 485 N N . ILE A 1 67 ? -60.201 -28.182 -25.617 1.00 69.00 67 ILE A N 1
ATOM 486 C CA . ILE A 1 67 ? -60.180 -26.769 -26.038 1.00 69.00 67 ILE A CA 1
ATOM 487 C C . ILE A 1 67 ? -59.937 -25.842 -24.835 1.00 69.00 67 ILE A C 1
ATOM 489 O O . ILE A 1 67 ? -60.744 -25.804 -23.903 1.00 69.00 67 ILE A O 1
ATOM 493 N N . GLY A 1 68 ? -58.847 -25.071 -24.890 1.00 65.56 68 GLY A N 1
ATOM 494 C CA . GLY A 1 68 ? -58.425 -24.150 -23.832 1.00 65.56 68 GLY A CA 1
ATOM 495 C C . GLY A 1 68 ? -57.436 -24.710 -22.798 1.00 65.56 68 GLY A C 1
ATOM 496 O O . GLY A 1 68 ? -57.147 -24.006 -21.834 1.00 65.56 68 GLY A O 1
ATOM 497 N N . SER A 1 69 ? -56.916 -25.934 -22.956 1.00 75.31 69 SER A N 1
ATOM 498 C CA . SER A 1 69 ? -55.762 -26.408 -22.175 1.00 75.31 69 SER A CA 1
ATOM 499 C C . SER A 1 69 ? -54.433 -25.907 -22.749 1.00 75.31 69 SER A C 1
ATOM 501 O O . SER A 1 69 ? -54.261 -25.916 -23.970 1.00 75.31 69 SER A O 1
ATOM 503 N N . ASN A 1 70 ? -53.478 -25.588 -21.873 1.00 77.69 70 ASN A N 1
ATOM 504 C CA . ASN A 1 70 ? -52.066 -25.390 -22.218 1.00 77.69 70 ASN A CA 1
ATOM 505 C C . ASN A 1 70 ? -51.248 -26.620 -21.803 1.00 77.69 70 ASN A C 1
ATOM 507 O O . ASN A 1 70 ? -51.608 -27.311 -20.845 1.00 77.69 70 ASN A O 1
ATOM 511 N N . GLN A 1 71 ? -50.142 -26.871 -22.499 1.00 76.94 71 GLN A N 1
ATOM 512 C CA . GLN A 1 71 ? -49.160 -27.890 -22.145 1.00 76.94 71 GLN A CA 1
ATOM 513 C C . GLN A 1 71 ? -47.753 -27.444 -22.563 1.00 76.94 71 GLN A C 1
ATOM 515 O O . GLN A 1 71 ? -47.537 -27.075 -23.718 1.00 76.94 71 GLN A O 1
ATOM 520 N N . THR A 1 72 ? -46.792 -27.550 -21.645 1.00 75.19 72 THR A N 1
ATOM 521 C CA . THR A 1 72 ? -45.359 -27.511 -21.966 1.00 75.19 72 THR A CA 1
ATOM 522 C C . THR A 1 72 ? -44.927 -28.877 -22.491 1.00 75.19 72 THR A C 1
ATOM 524 O O . THR A 1 72 ? -45.260 -29.911 -21.900 1.00 75.19 72 THR A O 1
ATOM 527 N N . VAL A 1 73 ? -44.204 -28.899 -23.607 1.00 73.50 73 VAL A N 1
ATOM 528 C CA . VAL A 1 73 ? -43.608 -30.109 -24.184 1.00 73.50 73 VAL A CA 1
ATOM 529 C C . VAL A 1 73 ? -42.118 -29.900 -24.415 1.00 73.50 73 VAL A C 1
ATOM 531 O O . VAL A 1 73 ? -41.699 -28.830 -24.854 1.00 73.50 73 VAL A O 1
ATOM 534 N N . SER A 1 74 ? -41.329 -30.938 -24.146 1.00 74.12 74 SER A N 1
ATOM 535 C CA . SER A 1 74 ? -39.907 -30.952 -24.477 1.00 74.12 74 SER A CA 1
ATOM 536 C C . SER A 1 74 ? -39.711 -30.851 -25.992 1.00 74.12 74 SER A C 1
ATOM 538 O O . SER A 1 74 ? -40.410 -31.511 -26.770 1.00 74.12 74 SER A O 1
ATOM 540 N N . CYS A 1 75 ? -38.755 -30.031 -26.400 1.00 73.69 75 CYS A N 1
ATOM 541 C CA . CYS A 1 75 ? -38.326 -29.820 -27.774 1.00 73.69 75 CYS A CA 1
ATOM 542 C C . CYS A 1 75 ? -36.784 -29.864 -27.845 1.00 73.69 75 CYS A C 1
ATOM 544 O O . CYS A 1 75 ? -36.129 -30.252 -26.878 1.00 73.69 75 CYS A O 1
ATOM 546 N N . GLY A 1 76 ? -36.205 -29.563 -29.009 1.00 63.06 76 GLY A N 1
ATOM 547 C CA . GLY A 1 76 ? -34.776 -29.784 -29.253 1.00 63.06 76 GLY A CA 1
ATOM 548 C C . GLY A 1 76 ? -34.428 -31.227 -29.633 1.00 63.06 76 GLY A C 1
ATOM 549 O O . GLY A 1 76 ? -35.227 -32.151 -29.461 1.00 63.06 76 GLY A O 1
ATOM 550 N N . LEU A 1 77 ? -33.232 -31.439 -30.195 1.00 59.97 77 LEU A N 1
ATOM 551 C CA . LEU A 1 77 ? -32.792 -32.769 -30.662 1.00 59.97 77 LEU A CA 1
ATOM 552 C C . LEU A 1 77 ? -32.302 -33.685 -29.529 1.00 59.97 77 LEU A C 1
ATOM 554 O O . LEU A 1 77 ? -32.361 -34.907 -29.671 1.00 59.97 77 LEU A O 1
ATOM 558 N N . ASN A 1 78 ? -31.854 -33.111 -28.411 1.00 59.56 78 ASN A N 1
ATOM 559 C CA . ASN A 1 78 ? -31.502 -33.835 -27.186 1.00 59.56 78 ASN A CA 1
ATOM 560 C C . ASN A 1 78 ? -32.666 -33.898 -26.167 1.00 59.56 78 ASN A C 1
ATOM 562 O O . ASN A 1 78 ? -32.580 -34.644 -25.193 1.00 59.56 78 ASN A O 1
ATOM 566 N N . GLY A 1 79 ? -33.755 -33.156 -26.409 1.00 60.06 79 GLY A N 1
ATOM 567 C CA . GLY A 1 79 ? -34.942 -33.090 -25.557 1.00 60.06 79 GLY A CA 1
ATOM 568 C C . GLY A 1 79 ? -34.845 -32.155 -24.344 1.00 60.06 79 GLY A C 1
ATOM 569 O O . GLY A 1 79 ? -35.671 -32.307 -23.444 1.00 60.06 79 GLY A O 1
ATOM 570 N N . GLN A 1 80 ? -33.865 -31.242 -24.286 1.00 69.06 80 GLN A N 1
ATOM 571 C CA . GLN A 1 80 ? -33.682 -30.314 -23.156 1.00 69.06 80 GLN A CA 1
ATOM 572 C C . GLN A 1 80 ? -34.342 -28.938 -23.340 1.00 69.06 80 GLN A C 1
ATOM 574 O O . GLN A 1 80 ? -34.536 -28.233 -22.352 1.00 69.06 80 GLN A O 1
ATOM 579 N N . GLY A 1 81 ? -34.750 -28.570 -24.558 1.00 71.00 81 GLY A N 1
ATOM 580 C CA . GLY A 1 81 ? -35.538 -27.358 -24.791 1.00 71.00 81 GLY A CA 1
ATOM 581 C C . GLY A 1 81 ? -36.997 -27.497 -24.339 1.00 71.00 81 GLY A C 1
ATOM 582 O O . GLY A 1 81 ? -37.549 -28.600 -24.304 1.00 71.00 81 GLY A O 1
ATOM 583 N N . GLU A 1 82 ? -37.664 -26.376 -24.060 1.00 76.75 82 GLU A N 1
ATOM 584 C CA . GLU A 1 82 ? -39.096 -26.333 -23.724 1.00 76.75 82 GLU A CA 1
ATOM 585 C C . GLU A 1 82 ? -39.904 -25.483 -24.721 1.00 76.75 82 GLU A C 1
ATOM 587 O O . GLU A 1 82 ? -39.468 -24.430 -25.192 1.00 76.75 82 GLU A O 1
ATOM 592 N N . SER A 1 83 ? -41.119 -25.940 -25.043 1.00 77.12 83 SER A N 1
ATOM 593 C CA . SER A 1 83 ? -42.077 -25.231 -25.900 1.00 77.12 83 SER A CA 1
ATOM 594 C C . SER A 1 83 ? -43.484 -25.290 -25.300 1.00 77.12 83 SER A C 1
ATOM 596 O O . SER A 1 83 ? -43.980 -26.368 -24.961 1.00 77.12 83 SER A O 1
ATOM 598 N N . GLU A 1 84 ? -44.149 -24.139 -25.166 1.00 80.44 84 GLU A N 1
ATOM 599 C CA . GLU A 1 84 ? -45.524 -24.054 -24.658 1.00 80.44 84 GLU A CA 1
ATOM 600 C C . GLU A 1 84 ? -46.540 -24.086 -25.811 1.00 80.44 84 GLU A C 1
ATOM 602 O O . GLU A 1 84 ? -46.454 -23.318 -26.772 1.00 80.44 84 GLU A O 1
ATOM 607 N N . ARG A 1 85 ? -47.539 -24.973 -25.716 1.00 79.69 85 ARG A N 1
ATOM 608 C CA . ARG A 1 85 ? -48.591 -25.141 -26.731 1.00 79.69 85 ARG A CA 1
ATOM 609 C C . ARG A 1 85 ? -49.983 -25.009 -26.131 1.00 79.69 85 ARG A C 1
ATOM 611 O O . ARG A 1 85 ? -50.260 -25.494 -25.037 1.00 79.69 85 ARG A O 1
ATOM 618 N N . SER A 1 86 ? -50.883 -24.380 -26.884 1.00 78.38 86 SER A N 1
ATOM 619 C CA . SER A 1 86 ? -52.279 -24.124 -26.510 1.00 78.38 86 SER A CA 1
ATOM 620 C C . SER A 1 86 ? -53.243 -24.907 -27.406 1.00 78.38 86 SER A C 1
ATOM 622 O O . SER A 1 86 ? -53.090 -24.920 -28.630 1.00 78.38 86 SER A O 1
ATOM 624 N N . CYS A 1 87 ? -54.252 -25.551 -26.818 1.00 72.19 87 CYS A N 1
ATOM 625 C CA . CYS A 1 87 ? -55.253 -26.325 -27.554 1.00 72.19 87 CYS A CA 1
ATOM 626 C C . CYS A 1 87 ? -56.370 -25.428 -28.119 1.00 72.19 87 CYS A C 1
ATOM 628 O O . CYS A 1 87 ? -57.211 -24.916 -27.371 1.00 72.19 87 CYS A O 1
ATOM 630 N N . VAL A 1 88 ? -56.417 -25.285 -29.447 1.00 71.88 88 VAL A N 1
ATOM 631 C CA . VAL A 1 88 ? -57.420 -24.505 -30.190 1.00 71.88 88 VAL A CA 1
ATOM 632 C C . VAL A 1 88 ? -58.183 -25.440 -31.129 1.00 71.88 88 VAL A C 1
ATOM 634 O O . VAL A 1 88 ? -57.586 -26.209 -31.873 1.00 71.88 88 VAL A O 1
ATOM 637 N N . ASP A 1 89 ? -59.518 -25.409 -31.072 1.00 72.06 89 ASP A N 1
ATOM 638 C CA . ASP A 1 89 ? -60.417 -26.254 -31.882 1.00 72.06 89 ASP A CA 1
ATOM 639 C C . ASP A 1 89 ? -60.103 -27.773 -31.852 1.00 72.06 89 ASP A C 1
ATOM 641 O O . ASP A 1 89 ? -60.393 -28.504 -32.798 1.00 72.06 89 ASP A O 1
ATOM 645 N N . GLY A 1 90 ? -59.554 -28.258 -30.731 1.00 63.78 90 GLY A N 1
ATOM 646 C CA . GLY A 1 90 ? -59.215 -29.669 -30.499 1.00 63.78 90 GLY A CA 1
ATOM 647 C C . GLY A 1 90 ? -57.822 -30.077 -30.983 1.00 63.78 90 GLY A C 1
ATOM 648 O O . GLY A 1 90 ? -57.498 -31.260 -30.932 1.00 63.78 90 GLY A O 1
ATOM 649 N N . ILE A 1 91 ? -57.006 -29.116 -31.435 1.00 65.12 91 ILE A N 1
ATOM 650 C CA . ILE A 1 91 ? -55.655 -29.323 -31.968 1.00 65.12 91 ILE A CA 1
ATOM 651 C C . ILE A 1 91 ? -54.658 -28.441 -31.197 1.00 65.12 91 ILE A C 1
ATOM 653 O O . ILE A 1 91 ? -54.931 -27.277 -30.900 1.00 65.12 91 ILE A O 1
ATOM 657 N N . TRP A 1 92 ? -53.481 -28.980 -30.876 1.00 72.06 92 TRP A N 1
ATOM 658 C CA . TRP A 1 92 ? -52.391 -28.218 -30.257 1.00 72.06 92 TRP A CA 1
ATOM 659 C C . TRP A 1 92 ? -51.759 -27.219 -31.237 1.00 72.06 92 TRP A C 1
ATOM 661 O O . TRP A 1 92 ? -51.445 -27.571 -32.372 1.00 72.06 92 TRP A O 1
ATOM 671 N N . THR A 1 93 ? -51.533 -25.984 -30.784 1.00 68.81 93 THR A N 1
ATOM 672 C CA . THR A 1 93 ? -50.933 -24.894 -31.574 1.00 68.81 93 THR A CA 1
ATOM 673 C C . THR A 1 93 ? -49.904 -24.110 -30.745 1.00 68.81 93 THR A C 1
ATOM 675 O O . THR A 1 93 ? -50.169 -23.801 -29.584 1.00 68.81 93 THR A O 1
ATOM 678 N N . GLY A 1 94 ? -48.733 -23.814 -31.321 1.00 68.94 94 GLY A N 1
ATOM 679 C CA . GLY A 1 94 ? -47.612 -23.105 -30.673 1.00 68.94 94 GLY A CA 1
ATOM 680 C C . GLY A 1 94 ? -46.254 -23.611 -31.184 1.00 68.94 94 GLY A C 1
ATOM 681 O O . GLY A 1 94 ? -46.014 -24.818 -31.146 1.00 68.94 94 GLY A O 1
ATOM 682 N N . ASP A 1 95 ? -45.405 -22.708 -31.688 1.00 62.62 95 ASP A N 1
ATOM 683 C CA . ASP A 1 95 ? -44.200 -23.036 -32.481 1.00 62.62 95 ASP A CA 1
ATOM 684 C C . ASP A 1 95 ? -42.984 -22.131 -32.173 1.00 62.62 95 ASP A C 1
ATOM 686 O O . ASP A 1 95 ? -42.226 -21.784 -33.073 1.00 62.62 95 ASP A O 1
ATOM 690 N N . ASP A 1 96 ? -42.756 -21.790 -30.902 1.00 65.00 96 ASP A N 1
ATOM 691 C CA . ASP A 1 96 ? -41.446 -21.305 -30.443 1.00 65.00 96 ASP A CA 1
ATOM 692 C C . ASP A 1 96 ? -40.867 -22.332 -29.454 1.00 65.00 96 ASP A C 1
ATOM 694 O O . ASP A 1 96 ? -41.541 -22.762 -28.513 1.00 65.00 96 ASP A O 1
ATOM 698 N N . CYS A 1 97 ? -39.642 -22.789 -29.717 1.00 67.25 97 CYS A N 1
ATOM 699 C CA . CYS A 1 97 ? -38.893 -23.732 -28.886 1.00 67.25 97 CYS A CA 1
ATOM 700 C C . CYS A 1 97 ? -37.700 -22.986 -28.294 1.00 67.25 97 CYS A C 1
ATOM 702 O O . CYS A 1 97 ? -36.837 -22.538 -29.048 1.00 67.25 97 CYS A O 1
ATOM 704 N N . ASN A 1 98 ? -37.664 -22.845 -26.969 1.00 64.38 98 ASN A N 1
ATOM 705 C CA . ASN A 1 98 ? -36.496 -22.320 -26.270 1.00 64.38 98 ASN A CA 1
ATOM 706 C C . ASN A 1 98 ? -35.584 -23.503 -25.945 1.00 64.38 98 ASN A C 1
ATOM 708 O O . ASN A 1 98 ? -35.836 -24.245 -24.996 1.00 64.38 98 ASN A O 1
ATOM 712 N N . ASP A 1 99 ? -34.560 -23.684 -26.771 1.00 62.47 99 ASP A N 1
ATOM 713 C CA . ASP A 1 99 ? -33.533 -24.712 -26.636 1.00 62.47 99 ASP A CA 1
ATOM 714 C C . ASP A 1 99 ? -32.181 -24.014 -26.401 1.00 62.47 99 ASP A C 1
ATOM 716 O O . ASP A 1 99 ? -31.741 -23.272 -27.285 1.00 62.47 99 ASP A O 1
ATOM 720 N N . PRO A 1 100 ? -31.545 -24.174 -25.223 1.00 58.78 100 PRO A N 1
ATOM 721 C CA . PRO A 1 100 ? -30.263 -23.535 -24.927 1.00 58.78 100 PRO A CA 1
ATOM 722 C C . PRO A 1 100 ? -29.099 -24.095 -25.762 1.00 58.78 100 PRO A C 1
ATOM 724 O O . PRO A 1 100 ? -28.042 -23.473 -25.797 1.00 58.78 100 PRO A O 1
ATOM 727 N N . ASP A 1 101 ? -29.285 -25.227 -26.452 1.00 56.09 101 ASP A N 1
ATOM 728 C CA . ASP A 1 101 ? -28.236 -25.913 -27.214 1.00 56.09 101 ASP A CA 1
ATOM 729 C C . ASP A 1 101 ? -28.178 -25.503 -28.708 1.00 56.09 101 ASP A C 1
ATOM 731 O O . ASP A 1 101 ? -27.462 -26.125 -29.499 1.00 56.09 101 ASP A O 1
ATOM 735 N N . ILE A 1 102 ? -28.913 -24.460 -29.128 1.00 63.91 102 ILE A N 1
ATOM 736 C CA . ILE A 1 102 ? -28.887 -23.930 -30.507 1.00 63.91 102 ILE A CA 1
ATOM 737 C C . ILE A 1 102 ? -28.044 -22.650 -30.590 1.00 63.91 102 ILE A C 1
ATOM 739 O O . ILE A 1 102 ? -28.390 -21.614 -30.028 1.00 63.91 102 ILE A O 1
ATOM 743 N N . CYS A 1 103 ? -26.967 -22.714 -31.373 1.00 68.25 103 CYS A N 1
ATOM 744 C CA . CYS A 1 103 ? -26.040 -21.611 -31.624 1.00 68.25 103 CYS A CA 1
ATOM 745 C C . CYS A 1 103 ? -26.509 -20.636 -32.722 1.00 68.25 103 CYS A C 1
ATOM 747 O O . CYS A 1 103 ? -27.327 -20.976 -33.587 1.00 68.25 103 CYS A O 1
ATOM 749 N N . THR A 1 104 ? -25.952 -19.422 -32.738 1.00 74.50 104 THR A N 1
ATOM 750 C CA . THR A 1 104 ? -26.181 -18.430 -33.797 1.00 74.50 104 THR A CA 1
ATOM 751 C C . THR A 1 104 ? -25.172 -18.615 -34.929 1.00 74.50 104 THR A C 1
ATOM 753 O O . THR A 1 104 ? -23.986 -18.827 -34.721 1.00 74.50 104 THR A O 1
ATOM 756 N N . ASN A 1 105 ? -25.646 -18.529 -36.172 1.00 67.56 105 ASN A N 1
ATOM 757 C CA . ASN A 1 105 ? -24.834 -18.754 -37.370 1.00 67.56 105 ASN A CA 1
ATOM 758 C C . ASN A 1 105 ? -23.679 -17.728 -37.466 1.00 67.56 105 ASN A C 1
ATOM 760 O O . ASN A 1 105 ? -23.930 -16.561 -37.780 1.00 67.56 105 ASN A O 1
ATOM 764 N N . GLY A 1 106 ? -22.444 -18.170 -37.211 1.00 69.19 106 GLY A N 1
ATOM 765 C CA . GLY A 1 106 ? -21.249 -17.330 -37.057 1.00 69.19 106 GLY A CA 1
ATOM 766 C C . GLY A 1 106 ? -20.602 -17.343 -35.663 1.00 69.19 106 GLY A C 1
ATOM 767 O O . GLY A 1 106 ? -19.513 -16.788 -35.530 1.00 69.19 106 GLY A O 1
ATOM 768 N N . ASP A 1 107 ? -21.225 -17.965 -34.658 1.00 75.31 107 ASP A N 1
ATOM 769 C CA . ASP A 1 107 ? -20.613 -18.197 -33.343 1.00 75.31 107 ASP A CA 1
ATOM 770 C C . ASP A 1 107 ? -19.460 -19.212 -33.452 1.00 75.31 107 ASP A C 1
ATOM 772 O O . ASP A 1 107 ? -19.502 -20.117 -34.290 1.00 75.31 107 ASP A O 1
ATOM 776 N N . VAL A 1 108 ? -18.449 -19.082 -32.588 1.00 75.38 108 VAL A N 1
ATOM 777 C CA . VAL A 1 108 ? -17.279 -19.974 -32.509 1.00 75.38 108 VAL A CA 1
ATOM 778 C C . VAL A 1 108 ? -17.075 -20.405 -31.058 1.00 75.38 108 VAL A C 1
ATOM 780 O O . VAL A 1 108 ? -17.127 -19.563 -30.161 1.00 75.38 108 VAL A O 1
ATOM 783 N N . VAL A 1 109 ? -16.833 -21.696 -30.826 1.00 77.50 109 VAL A N 1
ATOM 784 C CA . VAL A 1 109 ? -16.501 -22.260 -29.508 1.00 77.50 109 VAL A CA 1
ATOM 785 C C . VAL A 1 109 ? -15.228 -23.091 -29.613 1.00 77.50 109 VAL A C 1
ATOM 787 O O . VAL A 1 109 ? -15.105 -23.943 -30.486 1.00 77.50 109 VAL A O 1
ATOM 790 N N . ASN A 1 110 ? -14.299 -22.863 -28.687 1.00 82.00 110 ASN A N 1
ATOM 791 C CA . ASN A 1 110 ? -13.063 -23.631 -28.578 1.00 82.00 110 ASN A CA 1
ATOM 792 C C . ASN A 1 110 ? -13.235 -24.739 -27.536 1.00 82.00 110 ASN A C 1
ATOM 794 O O . ASN A 1 110 ? -13.589 -24.467 -26.387 1.00 82.00 110 ASN A O 1
ATOM 798 N N . ILE A 1 111 ? -12.969 -25.981 -27.932 1.00 78.19 111 ILE A N 1
ATOM 799 C CA . ILE A 1 111 ? -13.044 -27.165 -27.073 1.00 78.19 111 ILE A CA 1
ATOM 800 C C . ILE A 1 111 ? -11.636 -27.734 -26.907 1.00 78.19 111 ILE A C 1
ATOM 802 O O . ILE A 1 111 ? -10.939 -27.973 -27.892 1.00 78.19 111 ILE A O 1
ATOM 806 N N . ALA A 1 112 ? -11.224 -27.974 -25.662 1.00 74.38 112 ALA A N 1
ATOM 807 C CA . ALA A 1 112 ? -9.935 -28.588 -25.370 1.00 74.38 112 ALA A CA 1
ATOM 808 C C . ALA A 1 112 ? -9.865 -30.035 -25.896 1.00 74.38 112 ALA A C 1
ATOM 810 O O . ALA A 1 112 ? -10.812 -30.815 -25.749 1.00 74.38 112 ALA A O 1
ATOM 811 N N . CYS A 1 113 ? -8.734 -30.395 -26.495 1.00 74.50 113 CYS A N 1
ATOM 812 C CA . CYS A 1 113 ? -8.452 -31.711 -27.061 1.00 74.50 113 CYS A CA 1
ATOM 813 C C . CYS A 1 113 ? -7.001 -32.139 -26.763 1.00 74.50 113 CYS A C 1
ATOM 815 O O . CYS A 1 113 ? -6.261 -31.431 -26.082 1.00 74.50 113 CYS A O 1
ATOM 817 N N . GLY A 1 114 ? -6.598 -33.320 -27.238 1.00 63.62 114 GLY A N 1
ATOM 818 C CA . GLY A 1 114 ? -5.272 -33.877 -26.951 1.00 63.62 114 GLY A CA 1
ATOM 819 C C . GLY A 1 114 ? -5.212 -34.744 -25.690 1.00 63.62 114 GLY A C 1
ATOM 820 O O . GLY A 1 114 ? -6.196 -34.899 -24.965 1.00 63.62 114 GLY A O 1
ATOM 821 N N . PHE A 1 115 ? -4.051 -35.349 -25.422 1.00 54.72 115 PHE A N 1
ATOM 822 C CA . PHE A 1 115 ? -3.878 -36.282 -24.291 1.00 54.72 115 PHE A CA 1
ATOM 823 C C . PHE A 1 115 ? -3.797 -35.601 -22.913 1.00 54.72 115 PHE A C 1
ATOM 825 O O . PHE A 1 115 ? -4.014 -36.254 -21.890 1.00 54.72 115 PHE A O 1
ATOM 832 N N . ASN A 1 116 ? -3.498 -34.304 -22.889 1.00 64.81 116 ASN A N 1
ATOM 833 C CA . ASN A 1 116 ? -3.340 -33.462 -21.699 1.00 64.81 116 ASN A CA 1
ATOM 834 C C . ASN A 1 116 ? -4.295 -32.247 -21.682 1.00 64.81 116 ASN A C 1
ATOM 836 O O . ASN A 1 116 ? -4.211 -31.443 -20.758 1.00 64.81 116 ASN A O 1
ATOM 840 N N . ASN A 1 117 ? -5.219 -32.149 -22.648 1.00 65.75 117 ASN A N 1
ATOM 841 C CA . ASN A 1 117 ? -6.121 -31.012 -22.891 1.00 65.75 117 ASN A CA 1
ATOM 842 C C . ASN A 1 117 ? -5.444 -29.700 -23.367 1.00 65.75 117 ASN A C 1
ATOM 844 O O . ASN A 1 117 ? -6.086 -28.654 -23.297 1.00 65.75 117 ASN A O 1
ATOM 848 N N . ASN A 1 118 ? -4.196 -29.727 -23.860 1.00 70.50 118 ASN A N 1
ATOM 849 C CA . ASN A 1 118 ? -3.516 -28.533 -24.399 1.00 70.50 118 ASN A CA 1
ATOM 850 C C . ASN A 1 118 ? -3.873 -28.206 -25.861 1.00 70.50 118 ASN A C 1
ATOM 852 O O . ASN A 1 118 ? -3.609 -27.093 -26.317 1.00 70.50 118 ASN A O 1
ATOM 856 N N . GLY A 1 119 ? -4.437 -29.157 -26.609 1.00 70.69 119 GLY A N 1
ATOM 857 C CA . GLY A 1 119 ? -4.892 -28.925 -27.977 1.00 70.69 119 GLY A CA 1
ATOM 858 C C . GLY A 1 119 ? -6.235 -28.202 -28.032 1.00 70.69 119 GLY A C 1
ATOM 859 O O . GLY A 1 119 ? -7.008 -28.228 -27.072 1.00 70.69 119 GLY A O 1
ATOM 860 N N . VAL A 1 120 ? -6.551 -27.601 -29.180 1.00 75.75 120 VAL A N 1
ATOM 861 C CA . VAL A 1 120 ? -7.840 -26.929 -29.413 1.00 75.75 120 VAL A CA 1
ATOM 862 C C . VAL A 1 120 ? -8.539 -27.489 -30.653 1.00 75.75 120 VAL A C 1
ATOM 864 O O . VAL A 1 120 ? -7.940 -27.645 -31.715 1.00 75.75 120 VAL A O 1
ATOM 867 N N . ILE A 1 121 ? -9.837 -27.759 -30.514 1.00 77.44 121 ILE A N 1
ATOM 868 C CA . ILE A 1 121 ? -10.791 -27.913 -31.615 1.00 77.44 121 ILE A CA 1
ATOM 869 C C . ILE A 1 121 ? -11.629 -26.635 -31.677 1.00 77.44 121 ILE A C 1
ATOM 871 O O . ILE A 1 121 ? -12.298 -26.288 -30.703 1.00 77.44 121 ILE A O 1
ATOM 875 N N . GLU A 1 122 ? -11.628 -25.967 -32.827 1.00 79.69 122 GLU A N 1
ATOM 876 C CA . GLU A 1 122 ? -12.580 -24.896 -33.132 1.00 79.69 122 GLU A CA 1
ATOM 877 C C . GLU A 1 122 ? -13.892 -25.520 -33.647 1.00 79.69 122 GLU A C 1
ATOM 879 O O . GLU A 1 122 ? -13.888 -26.274 -34.625 1.00 79.69 122 GLU A O 1
ATOM 884 N N . GLU A 1 123 ? -15.022 -25.225 -33.002 1.00 83.88 123 GLU A N 1
ATOM 885 C CA . GLU A 1 123 ? -16.359 -25.506 -33.531 1.00 83.88 123 GLU A CA 1
ATOM 886 C C . GLU A 1 123 ? -16.992 -24.215 -34.059 1.00 83.88 123 GLU A C 1
ATOM 888 O O . GLU A 1 123 ? -17.189 -23.252 -33.315 1.00 83.88 123 GLU A O 1
ATOM 893 N N . LEU A 1 124 ? -17.353 -24.202 -35.345 1.00 79.69 124 LEU A N 1
ATOM 894 C CA . LEU A 1 124 ? -18.012 -23.067 -35.996 1.00 79.69 124 LEU A CA 1
ATOM 895 C C . LEU A 1 124 ? -19.509 -23.347 -36.143 1.00 79.69 124 LEU A C 1
ATOM 897 O O . LEU A 1 124 ? -19.908 -24.354 -36.729 1.00 79.69 124 LEU A O 1
ATOM 901 N N . CYS A 1 125 ? -20.361 -22.437 -35.676 1.00 74.94 125 CYS A N 1
ATOM 902 C CA . CYS A 1 125 ? -21.799 -22.568 -35.859 1.00 74.94 125 CYS A CA 1
ATOM 903 C C . CYS A 1 125 ? -22.211 -22.212 -37.294 1.00 74.94 125 CYS A C 1
ATOM 905 O O . CYS A 1 125 ? -22.242 -21.039 -37.679 1.00 74.94 125 CYS A O 1
ATOM 907 N N . VAL A 1 126 ? -22.602 -23.219 -38.078 1.00 71.50 126 VAL A N 1
ATOM 908 C CA . VAL A 1 126 ? -23.066 -23.081 -39.462 1.00 71.50 126 VAL A CA 1
ATOM 909 C C . VAL A 1 126 ? -24.530 -23.520 -39.572 1.00 71.50 126 VAL A C 1
ATOM 911 O O . VAL A 1 126 ? -24.904 -24.658 -39.314 1.00 71.50 126 VAL A O 1
ATOM 914 N N . ASN A 1 127 ? -25.400 -22.596 -39.985 1.00 71.19 127 ASN A N 1
ATOM 915 C CA . ASN A 1 127 ? -26.858 -22.781 -40.100 1.00 71.19 127 ASN A CA 1
ATOM 916 C C . ASN A 1 127 ? -27.573 -23.227 -38.802 1.00 71.19 127 ASN A C 1
ATOM 918 O O . ASN A 1 127 ? -28.617 -23.875 -38.876 1.00 71.19 127 ASN A O 1
ATOM 922 N N . GLY A 1 128 ? -27.051 -22.846 -37.630 1.00 64.69 128 GLY A N 1
ATOM 923 C CA . GLY A 1 128 ? -27.616 -23.225 -36.326 1.00 64.69 128 GLY A CA 1
ATOM 924 C C . GLY A 1 128 ? -27.209 -24.625 -35.860 1.00 64.69 128 GLY A C 1
ATOM 925 O O . GLY A 1 128 ? -27.926 -25.244 -35.078 1.00 64.69 128 GLY A O 1
ATOM 926 N N . GLN A 1 129 ? -26.095 -25.148 -36.379 1.00 61.62 129 GLN A N 1
ATOM 927 C CA . GLN A 1 129 ? -25.464 -26.390 -35.941 1.00 61.62 129 GLN A CA 1
ATOM 928 C C . GLN A 1 129 ? -23.954 -26.166 -35.820 1.00 61.62 129 GLN A C 1
ATOM 930 O O . GLN A 1 129 ? -23.372 -25.508 -36.680 1.00 61.62 129 GLN A O 1
ATOM 935 N N . TRP A 1 130 ? -23.320 -26.723 -34.792 1.00 71.38 130 TRP A N 1
ATOM 936 C CA . TRP A 1 130 ? -21.863 -26.731 -34.670 1.00 71.38 130 TRP A CA 1
ATOM 937 C C . TRP A 1 130 ? -21.238 -27.681 -35.706 1.00 71.38 130 TRP A C 1
ATOM 939 O O . TRP A 1 130 ? -21.641 -28.842 -35.812 1.00 71.38 130 TRP A O 1
ATOM 949 N N . GLU A 1 131 ? -20.275 -27.185 -36.486 1.00 77.12 131 GLU A N 1
ATOM 950 C CA . GLU A 1 131 ? -19.383 -27.988 -37.328 1.00 77.12 131 GLU A CA 1
ATOM 951 C C . GLU A 1 131 ? -18.005 -28.075 -36.648 1.00 77.12 131 GLU A C 1
ATOM 953 O O . GLU A 1 131 ? -17.323 -27.065 -36.479 1.00 77.12 131 GLU A O 1
ATOM 958 N N . THR A 1 132 ? -17.613 -29.286 -36.243 1.00 76.88 132 THR A N 1
ATOM 959 C CA . THR A 1 132 ? -16.370 -29.579 -35.509 1.00 76.88 132 THR A CA 1
ATOM 960 C C . THR A 1 132 ? -15.136 -29.561 -36.422 1.00 76.88 132 THR A C 1
ATOM 962 O O . THR A 1 132 ? -15.108 -30.275 -37.431 1.00 76.88 132 THR A O 1
ATOM 965 N N . GLY A 1 133 ? -14.104 -28.793 -36.058 1.00 71.94 133 GLY A N 1
ATOM 966 C CA . GLY A 1 133 ? -12.789 -28.795 -36.708 1.00 71.94 133 GLY A CA 1
ATOM 967 C C . GLY A 1 133 ? -11.927 -30.035 -36.413 1.00 71.94 133 GLY A C 1
ATOM 968 O O . GLY A 1 133 ? -12.329 -30.950 -35.693 1.00 71.94 133 GLY A O 1
ATOM 969 N N . GLU A 1 134 ? -10.717 -30.073 -36.977 1.00 74.06 134 GLU A N 1
ATOM 970 C CA . GLU A 1 134 ? -9.682 -31.036 -36.565 1.00 74.06 134 GLU A CA 1
ATOM 971 C C . GLU A 1 134 ? -8.975 -30.518 -35.294 1.00 74.06 134 GLU A C 1
ATOM 973 O O . GLU A 1 134 ? -8.910 -29.312 -35.070 1.00 74.06 134 GLU A O 1
ATOM 978 N N . CYS A 1 135 ? -8.489 -31.422 -34.438 1.00 68.06 135 CYS A N 1
ATOM 979 C CA . CYS A 1 135 ? -7.759 -31.060 -33.218 1.00 68.06 135 CYS A CA 1
ATOM 980 C C . CYS A 1 135 ? -6.342 -30.606 -33.580 1.00 68.06 135 CYS A C 1
ATOM 982 O O . CYS A 1 135 ? -5.568 -31.409 -34.103 1.00 68.06 135 CYS A O 1
ATOM 984 N N . GLU A 1 136 ? -5.996 -29.352 -33.286 1.00 67.19 136 GLU A N 1
ATOM 985 C CA . GLU A 1 136 ? -4.606 -28.894 -33.311 1.00 67.19 136 GLU A CA 1
ATOM 986 C C . GLU A 1 136 ? -4.023 -29.029 -31.896 1.00 67.19 136 GLU A C 1
ATOM 988 O O . GLU A 1 136 ? -4.266 -28.196 -31.023 1.00 67.19 136 GLU A O 1
ATOM 993 N N . ASP A 1 137 ? -3.286 -30.121 -31.663 1.00 64.25 137 ASP A N 1
ATOM 994 C CA . ASP A 1 137 ? -2.546 -30.396 -30.426 1.00 64.25 137 ASP A CA 1
ATOM 995 C C . ASP A 1 137 ? -1.053 -30.036 -30.613 1.00 64.25 137 ASP A C 1
ATOM 997 O O . ASP A 1 137 ? -0.390 -30.651 -31.454 1.00 64.25 137 ASP A O 1
ATOM 1001 N N . PRO A 1 138 ? -0.497 -29.057 -29.865 1.00 61.53 138 PRO A N 1
ATOM 1002 C CA . PRO A 1 138 ? 0.928 -28.708 -29.917 1.00 61.53 138 PRO A CA 1
ATOM 1003 C C . PRO A 1 138 ? 1.882 -29.836 -29.490 1.00 61.53 138 PRO A C 1
ATOM 1005 O O . PRO A 1 138 ? 3.080 -29.775 -29.796 1.00 61.53 138 PRO A O 1
ATOM 1008 N N . ASP A 1 139 ? 1.375 -30.830 -28.756 1.00 59.91 139 ASP A N 1
ATOM 1009 C CA . ASP A 1 139 ? 2.158 -31.923 -28.186 1.00 59.91 139 ASP A CA 1
ATOM 1010 C C . ASP A 1 139 ? 2.163 -33.191 -29.068 1.00 59.91 139 ASP A C 1
ATOM 1012 O O . ASP A 1 139 ? 3.104 -33.984 -28.956 1.00 59.91 139 ASP A O 1
ATOM 1016 N N . GLU A 1 140 ? 1.212 -33.363 -30.003 1.00 63.97 140 GLU A N 1
ATOM 1017 C CA . GLU A 1 140 ? 1.274 -34.445 -31.002 1.00 63.97 140 GLU A CA 1
ATOM 1018 C C . GLU A 1 140 ? 2.373 -34.192 -32.051 1.00 63.97 140 GLU A C 1
ATOM 1020 O O . GLU A 1 140 ? 2.515 -33.111 -32.626 1.00 63.97 140 GLU A O 1
ATOM 1025 N N . CYS A 1 141 ? 3.150 -35.234 -32.352 1.00 70.19 141 CYS A N 1
ATOM 1026 C CA . CYS A 1 141 ? 4.231 -35.194 -33.334 1.00 70.19 141 CYS A CA 1
ATOM 1027 C C . CYS A 1 141 ? 4.202 -36.404 -34.272 1.00 70.19 141 CYS A C 1
ATOM 1029 O O . CYS A 1 141 ? 3.703 -37.478 -33.921 1.00 70.19 141 CYS A O 1
ATOM 1031 N N . LEU A 1 142 ? 4.750 -36.264 -35.486 1.00 73.56 142 LEU A N 1
ATOM 1032 C CA . LEU A 1 142 ? 4.860 -37.399 -36.401 1.00 73.56 142 LEU A CA 1
ATOM 1033 C C . LEU A 1 142 ? 6.109 -38.217 -36.064 1.00 73.56 142 LEU A C 1
ATOM 1035 O O . LEU A 1 142 ? 7.173 -37.681 -35.772 1.00 73.56 142 LEU A O 1
ATOM 1039 N N . GLU A 1 143 ? 5.997 -39.543 -36.132 1.00 75.94 143 GLU A N 1
ATOM 1040 C CA . GLU A 1 143 ? 7.084 -40.469 -35.789 1.00 75.94 143 GLU A CA 1
ATOM 1041 C C . GLU A 1 143 ? 8.402 -40.124 -36.522 1.00 75.94 143 GLU A C 1
ATOM 1043 O O . GLU A 1 143 ? 8.465 -40.164 -37.757 1.00 75.94 143 GLU A O 1
ATOM 1048 N N . ASN A 1 144 ? 9.486 -39.921 -35.763 1.00 74.75 144 ASN A N 1
ATOM 1049 C CA . ASN A 1 144 ? 10.805 -39.415 -36.187 1.00 74.75 144 ASN A CA 1
ATOM 1050 C C . ASN A 1 144 ? 10.893 -37.914 -36.547 1.00 74.75 144 ASN A C 1
ATOM 1052 O O . ASN A 1 144 ? 11.923 -37.505 -37.094 1.00 74.75 144 ASN A O 1
ATOM 1056 N N . ASP A 1 145 ? 9.888 -37.089 -36.248 1.00 79.06 145 ASP A N 1
ATOM 1057 C CA . ASP A 1 145 ? 10.069 -35.635 -36.234 1.00 79.06 145 ASP A CA 1
ATOM 1058 C C . ASP A 1 145 ? 11.114 -35.239 -35.182 1.00 79.06 145 ASP A C 1
ATOM 1060 O O . ASP A 1 145 ? 11.296 -35.910 -34.162 1.00 79.06 145 ASP A O 1
ATOM 1064 N N . ILE A 1 146 ? 11.825 -34.144 -35.453 1.00 73.00 146 ILE A N 1
ATOM 1065 C CA . ILE A 1 146 ? 12.905 -33.627 -34.610 1.00 73.00 146 ILE A CA 1
ATOM 1066 C C . ILE A 1 146 ? 12.630 -32.148 -34.348 1.00 73.00 146 ILE A C 1
ATOM 1068 O O . ILE A 1 146 ? 12.528 -31.371 -35.302 1.00 73.00 146 ILE A O 1
ATOM 1072 N N . ARG A 1 147 ? 12.552 -31.751 -33.072 1.00 73.62 147 ARG A N 1
ATOM 1073 C CA . ARG A 1 147 ? 12.497 -30.340 -32.664 1.00 73.62 147 ARG A CA 1
ATOM 1074 C C . ARG A 1 147 ? 13.702 -29.992 -31.801 1.00 73.62 147 ARG A C 1
ATOM 1076 O O . ARG A 1 147 ? 14.092 -30.761 -30.931 1.00 73.62 147 ARG A O 1
ATOM 1083 N N . ASN A 1 148 ? 14.274 -28.817 -32.046 1.00 71.00 148 ASN A N 1
ATOM 1084 C CA . ASN A 1 148 ? 15.321 -28.251 -31.203 1.00 71.00 148 ASN A CA 1
ATOM 1085 C C . ASN A 1 148 ? 14.663 -27.269 -30.240 1.00 71.00 148 ASN A C 1
ATOM 1087 O O . ASN A 1 148 ? 14.163 -26.232 -30.677 1.00 71.00 148 ASN A O 1
ATOM 1091 N N . ILE A 1 149 ? 14.664 -27.598 -28.954 1.00 65.00 149 ILE A N 1
ATOM 1092 C CA . ILE A 1 149 ? 14.231 -26.696 -27.889 1.00 65.00 149 ILE A CA 1
ATOM 1093 C C . ILE A 1 149 ? 15.450 -25.892 -27.436 1.00 65.00 149 ILE A C 1
ATOM 1095 O O . ILE A 1 149 ? 16.504 -26.459 -27.155 1.00 65.00 149 ILE A O 1
ATOM 1099 N N . VAL A 1 150 ? 15.313 -24.568 -27.381 1.00 55.72 150 VAL A N 1
ATOM 1100 C CA . VAL A 1 150 ? 16.259 -23.696 -26.672 1.00 55.72 150 VAL A CA 1
ATOM 1101 C C . VAL A 1 150 ? 15.811 -23.677 -25.216 1.00 55.72 150 VAL A C 1
ATOM 1103 O O . VAL A 1 150 ? 14.643 -23.389 -24.965 1.00 55.72 150 VAL A O 1
ATOM 1106 N N . GLY A 1 151 ? 16.692 -24.038 -24.283 1.00 62.53 151 GLY A N 1
ATOM 1107 C CA . GLY A 1 151 ? 16.313 -24.181 -22.874 1.00 62.53 151 GLY A CA 1
ATOM 1108 C C . GLY A 1 151 ? 16.864 -25.431 -22.197 1.00 62.53 151 GLY A C 1
ATOM 1109 O O . GLY A 1 151 ? 16.126 -26.153 -21.532 1.00 62.53 151 GLY A O 1
ATOM 1110 N N . CYS A 1 152 ? 18.152 -25.719 -22.367 1.00 63.47 152 CYS A N 1
ATOM 1111 C CA . CYS A 1 152 ? 18.848 -26.713 -21.552 1.00 63.47 152 CYS A CA 1
ATOM 1112 C C . CYS A 1 152 ? 20.219 -26.174 -21.124 1.00 63.47 152 CYS A C 1
ATOM 1114 O O . CYS A 1 152 ? 20.645 -25.146 -21.637 1.00 63.47 152 CYS A O 1
ATOM 1116 N N . GLY A 1 153 ? 20.868 -26.829 -20.157 1.00 56.56 153 GLY A N 1
ATOM 1117 C CA . GLY A 1 153 ? 22.056 -26.286 -19.488 1.00 56.56 153 GLY A CA 1
ATOM 1118 C C . GLY A 1 153 ? 21.726 -25.330 -18.339 1.00 56.56 153 GLY A C 1
ATOM 1119 O O . GLY A 1 153 ? 20.562 -25.077 -18.034 1.00 56.56 153 GLY A O 1
ATOM 1120 N N . ILE A 1 154 ? 22.761 -24.855 -17.641 1.00 57.22 154 ILE A N 1
ATOM 1121 C CA . ILE A 1 154 ? 22.623 -24.171 -16.338 1.00 57.22 154 ILE A CA 1
ATOM 1122 C C . ILE A 1 154 ? 22.028 -22.764 -16.487 1.00 57.22 154 ILE A C 1
ATOM 1124 O O . ILE A 1 154 ? 21.287 -22.312 -15.619 1.00 57.22 154 ILE A O 1
ATOM 1128 N N . ASN A 1 155 ? 22.324 -22.090 -17.597 1.00 55.91 155 ASN A N 1
ATOM 1129 C CA . ASN A 1 155 ? 21.805 -20.768 -17.961 1.00 55.91 155 ASN A CA 1
ATOM 1130 C C . ASN A 1 155 ? 20.704 -20.833 -19.041 1.00 55.91 155 ASN A C 1
ATOM 1132 O O . ASN A 1 155 ? 20.320 -19.796 -19.575 1.00 55.91 155 ASN A O 1
ATOM 1136 N N . MET A 1 156 ? 20.223 -22.038 -19.378 1.00 59.56 156 MET A N 1
ATOM 1137 C CA . MET A 1 156 ? 19.232 -22.302 -20.432 1.00 59.56 156 MET A CA 1
ATOM 1138 C C . MET A 1 156 ? 19.631 -21.840 -21.853 1.00 59.56 156 MET A C 1
ATOM 1140 O O . MET A 1 156 ? 18.779 -21.810 -22.743 1.00 59.56 156 MET A O 1
ATOM 1144 N N . ALA A 1 157 ? 20.905 -21.511 -22.106 1.00 63.78 157 ALA A N 1
ATOM 1145 C CA . ALA A 1 157 ? 21.381 -21.077 -23.423 1.00 63.78 157 ALA A CA 1
ATOM 1146 C C . ALA A 1 157 ? 21.578 -22.240 -24.416 1.00 63.78 157 ALA A C 1
ATOM 1148 O O . ALA A 1 157 ? 21.601 -22.023 -25.633 1.00 63.78 157 ALA A O 1
ATOM 1149 N N . GLY A 1 158 ? 21.710 -23.468 -23.911 1.00 65.69 158 GLY A N 1
ATOM 1150 C CA . GLY A 1 158 ? 21.871 -24.685 -24.687 1.00 65.69 158 GLY A CA 1
ATOM 1151 C C . GLY A 1 158 ? 20.637 -25.118 -25.474 1.00 65.69 158 GLY A C 1
ATOM 1152 O O . GLY A 1 158 ? 19.498 -24.701 -25.238 1.00 65.69 158 GLY A O 1
ATOM 1153 N N . THR A 1 159 ? 20.885 -26.021 -26.422 1.00 69.44 159 THR A N 1
ATOM 1154 C CA . THR A 1 159 ? 19.863 -26.600 -27.304 1.00 69.44 159 THR A CA 1
ATOM 1155 C C . THR A 1 159 ? 19.671 -28.088 -27.039 1.00 69.44 159 THR A C 1
ATOM 1157 O O . THR A 1 159 ? 20.608 -28.880 -27.141 1.00 69.44 159 THR A O 1
ATOM 1160 N N . LEU A 1 160 ? 18.440 -28.480 -26.712 1.00 73.75 160 LEU A N 1
ATOM 1161 C CA . LEU A 1 160 ? 18.028 -29.868 -26.529 1.00 73.75 160 LEU A CA 1
ATOM 1162 C C . LEU A 1 160 ? 17.315 -30.353 -27.792 1.00 73.75 160 LEU A C 1
ATOM 1164 O O . LEU A 1 160 ? 16.261 -29.837 -28.162 1.00 73.75 160 LEU A O 1
ATOM 1168 N N . GLU A 1 161 ? 17.884 -31.358 -28.452 1.00 82.06 161 GLU A N 1
ATOM 1169 C CA . GLU A 1 161 ? 17.204 -32.068 -29.536 1.00 82.06 161 GLU A CA 1
ATOM 1170 C C . GLU A 1 161 ? 16.197 -33.057 -28.922 1.00 82.06 161 GLU A C 1
ATOM 1172 O O . GLU A 1 161 ? 16.588 -33.927 -28.144 1.00 82.06 161 GLU A O 1
ATOM 1177 N N . GLN A 1 162 ? 14.912 -32.938 -29.262 1.00 77.69 162 GLN A N 1
ATOM 1178 C CA . GLN A 1 162 ? 13.876 -33.928 -28.950 1.00 77.69 162 GLN A CA 1
ATOM 1179 C C . GLN A 1 162 ? 13.474 -34.685 -30.217 1.00 77.69 162 GLN A C 1
ATOM 1181 O O . GLN A 1 162 ? 13.312 -34.084 -31.282 1.00 77.69 162 GLN A O 1
ATOM 1186 N N . ILE A 1 163 ? 13.270 -35.999 -30.090 1.00 81.44 163 ILE A N 1
ATOM 1187 C CA . ILE A 1 163 ? 12.894 -36.890 -31.196 1.00 81.44 163 ILE A CA 1
ATOM 1188 C C . ILE A 1 163 ? 11.546 -37.540 -30.889 1.00 81.44 163 ILE A C 1
ATOM 1190 O O . ILE A 1 163 ? 11.384 -38.201 -29.862 1.00 81.44 163 ILE A O 1
ATOM 1194 N N . CYS A 1 164 ? 10.590 -37.398 -31.803 1.00 73.44 164 CYS A N 1
ATOM 1195 C CA . CYS A 1 164 ? 9.272 -38.007 -31.679 1.00 73.44 164 CYS A CA 1
ATOM 1196 C C . CYS A 1 164 ? 9.349 -39.538 -31.807 1.00 73.44 164 CYS A C 1
ATOM 1198 O O . CYS A 1 164 ? 9.754 -40.056 -32.854 1.00 73.44 164 CYS A O 1
ATOM 1200 N N . THR A 1 165 ? 8.960 -40.265 -30.756 1.00 73.81 165 THR A N 1
ATOM 1201 C CA . THR A 1 165 ? 8.964 -41.736 -30.707 1.00 73.81 165 THR A CA 1
ATOM 1202 C C . THR A 1 165 ? 7.694 -42.253 -30.035 1.00 73.81 165 THR A C 1
ATOM 1204 O O . THR A 1 165 ? 7.483 -42.044 -28.847 1.00 73.81 165 THR A O 1
ATOM 1207 N N . GLY A 1 166 ? 6.861 -42.985 -30.772 1.00 73.88 166 GLY A N 1
ATOM 1208 C CA . GLY A 1 166 ? 5.560 -43.464 -30.300 1.00 73.88 166 GLY A CA 1
ATOM 1209 C C . GLY A 1 166 ? 4.441 -42.418 -30.333 1.00 73.88 166 GLY A C 1
ATOM 1210 O O . GLY A 1 166 ? 3.391 -42.676 -29.752 1.00 73.88 166 GLY A O 1
ATOM 1211 N N . GLY A 1 167 ? 4.648 -41.282 -31.011 1.00 68.75 167 GLY A N 1
ATOM 1212 C CA . GLY A 1 167 ? 3.752 -40.114 -30.988 1.00 68.75 167 GLY A CA 1
ATOM 1213 C C . GLY A 1 167 ? 4.024 -39.115 -29.855 1.00 68.75 167 GLY A C 1
ATOM 1214 O O . GLY A 1 167 ? 3.326 -38.114 -29.764 1.00 68.75 167 GLY A O 1
ATOM 1215 N N . GLU A 1 168 ? 5.039 -39.363 -29.020 1.00 65.88 168 GLU A N 1
ATOM 1216 C CA . GLU A 1 168 ? 5.466 -38.485 -27.923 1.00 65.88 168 GLU A CA 1
ATOM 1217 C C . GLU A 1 168 ? 6.895 -37.967 -28.169 1.00 65.88 168 GLU A C 1
ATOM 1219 O O . GLU A 1 168 ? 7.744 -38.672 -28.728 1.00 65.88 168 GLU A O 1
ATOM 1224 N N . TRP A 1 169 ? 7.191 -36.745 -27.722 1.00 73.06 169 TRP A N 1
ATOM 1225 C CA . TRP A 1 169 ? 8.541 -36.178 -27.762 1.00 73.06 169 TRP A CA 1
ATOM 1226 C C . TRP A 1 169 ? 9.445 -36.803 -26.692 1.00 73.06 169 TRP A C 1
ATOM 1228 O O . TRP A 1 169 ? 9.142 -36.744 -25.503 1.00 73.06 169 TRP A O 1
ATOM 1238 N N . VAL A 1 170 ? 10.587 -37.363 -27.105 1.00 76.25 170 VAL A N 1
ATOM 1239 C CA . VAL A 1 170 ? 11.582 -37.960 -26.199 1.00 76.25 170 VAL A CA 1
ATOM 1240 C C . VAL A 1 170 ? 12.864 -37.127 -26.190 1.00 76.25 170 VAL A C 1
ATOM 1242 O O . VAL A 1 170 ? 13.400 -36.794 -27.250 1.00 76.25 170 VAL A O 1
ATOM 1245 N N . ASP A 1 171 ? 13.372 -36.826 -24.993 1.00 77.00 171 ASP A N 1
ATOM 1246 C CA . ASP A 1 171 ? 14.593 -36.040 -24.788 1.00 77.00 171 ASP A CA 1
ATOM 1247 C C . ASP A 1 171 ? 15.854 -36.723 -25.337 1.00 77.00 171 ASP A C 1
ATOM 1249 O O . ASP A 1 171 ? 16.16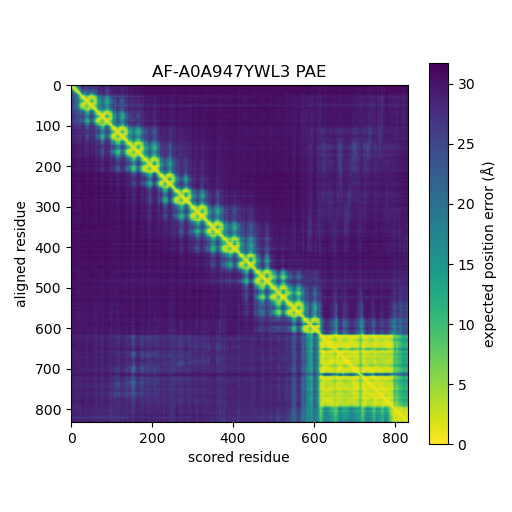8 -37.875 -25.018 1.00 77.00 171 ASP A O 1
ATOM 1253 N N . GLY A 1 172 ? 16.600 -35.976 -26.152 1.00 69.44 172 GLY A N 1
ATOM 1254 C CA . GLY A 1 172 ? 17.943 -36.315 -26.603 1.00 69.44 172 GLY A CA 1
ATOM 1255 C C . GLY A 1 172 ? 19.032 -35.792 -25.663 1.00 69.44 172 GLY A C 1
ATOM 1256 O O . GLY A 1 172 ? 18.869 -35.711 -24.447 1.00 69.44 172 GLY A O 1
ATOM 1257 N N . ILE A 1 173 ? 20.193 -35.465 -26.231 1.00 64.00 173 ILE A N 1
ATOM 1258 C CA . ILE A 1 173 ? 21.346 -34.952 -25.478 1.00 64.00 173 ILE A CA 1
ATOM 1259 C C . ILE A 1 173 ? 21.349 -33.425 -25.573 1.00 64.00 173 ILE A C 1
ATOM 1261 O O . ILE A 1 173 ? 21.340 -32.884 -26.678 1.00 64.00 173 ILE A O 1
ATOM 1265 N N . CYS A 1 174 ? 21.392 -32.739 -24.428 1.00 64.50 174 CYS A N 1
ATOM 1266 C CA . CYS A 1 174 ? 21.570 -31.289 -24.387 1.00 64.50 174 CYS A CA 1
ATOM 1267 C C . CYS A 1 174 ? 22.938 -30.894 -24.964 1.00 64.50 174 CYS A C 1
ATOM 1269 O O . CYS A 1 174 ? 23.968 -31.438 -24.561 1.00 64.50 174 CYS A O 1
ATOM 1271 N N . ASN A 1 175 ? 22.931 -29.943 -25.894 1.00 65.94 175 ASN A N 1
ATOM 1272 C CA . ASN A 1 175 ? 24.110 -29.341 -26.501 1.00 65.94 175 ASN A CA 1
ATOM 1273 C C . ASN A 1 175 ? 24.250 -27.914 -25.950 1.00 65.94 175 ASN A C 1
ATOM 1275 O O . ASN A 1 175 ? 23.604 -26.984 -26.438 1.00 65.94 175 ASN A O 1
ATOM 1279 N N . ASP A 1 176 ? 25.069 -27.778 -24.911 1.00 66.25 176 ASP A N 1
ATOM 1280 C CA . ASP A 1 176 ? 25.415 -26.530 -24.226 1.00 66.25 176 ASP A CA 1
ATOM 1281 C C . ASP A 1 176 ? 26.936 -26.509 -23.993 1.00 66.25 176 ASP A C 1
ATOM 1283 O O . ASP A 1 176 ? 27.529 -27.562 -23.747 1.00 66.25 176 ASP A O 1
ATOM 1287 N N . ASP A 1 177 ? 27.563 -25.335 -24.065 1.00 65.75 177 ASP A N 1
ATOM 1288 C CA . ASP A 1 177 ? 28.988 -25.158 -23.765 1.00 65.75 177 ASP A CA 1
ATOM 1289 C C . ASP A 1 177 ? 29.289 -25.369 -22.258 1.00 65.75 177 ASP A C 1
ATOM 1291 O O . ASP A 1 177 ? 30.408 -25.760 -21.900 1.00 65.75 177 ASP A O 1
ATOM 1295 N N . ASP A 1 178 ? 28.288 -25.195 -21.384 1.00 61.47 178 ASP A N 1
ATOM 1296 C CA . ASP A 1 178 ? 28.377 -25.371 -19.927 1.00 61.47 178 ASP A CA 1
ATOM 1297 C C . ASP A 1 178 ? 28.254 -26.839 -19.459 1.00 61.47 178 ASP A C 1
ATOM 1299 O O . ASP A 1 178 ? 28.550 -27.140 -18.298 1.00 61.47 178 ASP A O 1
ATOM 1303 N N . ILE A 1 179 ? 27.860 -27.772 -20.339 1.00 64.38 179 ILE A N 1
ATOM 1304 C CA . ILE A 1 179 ? 27.786 -29.216 -20.039 1.00 64.38 179 ILE A CA 1
ATOM 1305 C C . ILE A 1 179 ? 28.956 -29.950 -20.697 1.00 64.38 179 ILE A C 1
ATOM 1307 O O . ILE A 1 179 ? 29.207 -29.836 -21.895 1.00 64.38 179 ILE A O 1
ATOM 1311 N N . CYS A 1 180 ? 29.661 -30.780 -19.927 1.00 67.00 180 CYS A N 1
ATOM 1312 C CA . CYS A 1 180 ? 30.884 -31.434 -20.385 1.00 67.00 180 CYS A CA 1
ATOM 1313 C C . CYS A 1 180 ? 30.876 -32.963 -20.219 1.00 67.00 180 CYS A C 1
ATOM 1315 O O . CYS A 1 180 ? 30.007 -33.557 -19.585 1.00 67.00 180 CYS A O 1
ATOM 1317 N N . THR A 1 181 ? 31.870 -33.642 -20.807 1.00 75.06 181 THR A N 1
ATOM 1318 C CA . THR A 1 181 ? 32.034 -35.104 -20.691 1.00 75.06 181 THR A CA 1
ATOM 1319 C C . THR A 1 181 ? 33.173 -35.447 -19.732 1.00 75.06 181 THR A C 1
ATOM 1321 O O . THR A 1 181 ? 34.319 -35.116 -20.022 1.00 75.06 181 THR A O 1
ATOM 1324 N N . ASN A 1 182 ? 32.895 -36.159 -18.632 1.00 67.81 182 ASN A N 1
ATOM 1325 C CA . ASN A 1 182 ? 33.878 -36.456 -17.572 1.00 67.81 182 ASN A CA 1
ATOM 1326 C C . ASN A 1 182 ? 35.268 -36.856 -18.095 1.00 67.81 182 ASN A C 1
ATOM 1328 O O . ASN A 1 182 ? 35.428 -37.851 -18.810 1.00 67.81 182 ASN A O 1
ATOM 1332 N N . GLY A 1 183 ? 36.282 -36.084 -17.695 1.00 67.38 183 GLY A N 1
ATOM 1333 C CA . GLY A 1 183 ? 37.666 -36.222 -18.151 1.00 67.38 183 GLY A CA 1
ATOM 1334 C C . GLY A 1 183 ? 38.045 -35.432 -19.414 1.00 67.38 183 GLY A C 1
ATOM 1335 O O . GLY A 1 183 ? 39.206 -35.505 -19.821 1.00 67.38 183 GLY A O 1
ATOM 1336 N N . SER A 1 184 ? 37.133 -34.672 -20.035 1.00 76.50 184 SER A N 1
ATOM 1337 C CA . SER A 1 184 ? 37.504 -33.626 -21.001 1.00 76.50 184 SER A CA 1
ATOM 1338 C C . SER A 1 184 ? 38.163 -32.439 -20.296 1.00 76.50 184 SER A C 1
ATOM 1340 O O . SER A 1 184 ? 37.870 -32.163 -19.135 1.00 76.50 184 SER A O 1
ATOM 1342 N N . TYR A 1 185 ? 39.030 -31.719 -21.008 1.00 76.75 185 TYR A N 1
ATOM 1343 C CA . TYR A 1 185 ? 39.630 -30.465 -20.552 1.00 76.75 185 TYR A CA 1
ATOM 1344 C C . TYR A 1 185 ? 39.244 -29.329 -21.503 1.00 76.75 185 TYR A C 1
ATOM 1346 O O . TYR A 1 185 ? 39.114 -29.560 -22.709 1.00 76.75 185 TYR A O 1
ATOM 1354 N N . ASN A 1 186 ? 39.080 -28.122 -20.967 1.00 71.81 186 ASN A N 1
ATOM 1355 C CA . ASN A 1 186 ? 38.834 -26.901 -21.730 1.00 71.81 186 ASN A CA 1
ATOM 1356 C C . ASN A 1 186 ? 39.818 -25.807 -21.298 1.00 71.81 186 ASN A C 1
ATOM 1358 O O . ASN A 1 186 ? 40.267 -25.785 -20.152 1.00 71.81 186 ASN A O 1
ATOM 1362 N N . LEU A 1 187 ? 40.160 -24.924 -22.232 1.00 68.00 187 LEU A N 1
ATOM 1363 C CA . LEU A 1 187 ? 40.997 -23.750 -22.002 1.00 68.00 187 LEU A CA 1
ATOM 1364 C C . LEU A 1 187 ? 40.178 -22.534 -22.408 1.00 68.00 187 LEU A C 1
ATOM 1366 O O . LEU A 1 187 ? 39.984 -22.289 -23.601 1.00 68.00 187 LEU A O 1
ATOM 1370 N N . ILE A 1 188 ? 39.666 -21.816 -21.413 1.00 65.75 188 ILE A N 1
ATOM 1371 C CA . ILE A 1 188 ? 38.839 -20.636 -21.634 1.00 65.75 188 ILE A CA 1
ATOM 1372 C C . ILE A 1 188 ? 39.753 -19.412 -21.597 1.00 65.75 188 ILE A C 1
ATOM 1374 O O . ILE A 1 188 ? 40.522 -19.214 -20.658 1.00 65.75 188 ILE A O 1
ATOM 1378 N N . ASN A 1 189 ? 39.669 -18.589 -22.641 1.00 61.34 189 ASN A N 1
ATOM 1379 C CA . ASN A 1 189 ? 40.312 -17.279 -22.689 1.00 61.34 189 ASN A CA 1
ATOM 1380 C C . ASN A 1 189 ? 39.406 -16.267 -21.967 1.00 61.34 189 ASN A C 1
ATOM 1382 O O . ASN A 1 189 ? 38.787 -15.403 -22.587 1.00 61.34 189 ASN A O 1
ATOM 1386 N N . ASP A 1 190 ? 39.266 -16.468 -20.657 1.00 61.34 190 ASP A N 1
ATOM 1387 C CA . ASP A 1 190 ? 38.477 -15.654 -19.727 1.00 61.34 190 ASP A CA 1
ATOM 1388 C C . ASP A 1 190 ? 39.325 -14.585 -19.019 1.00 61.34 190 ASP A C 1
ATOM 1390 O O . ASP A 1 190 ? 38.872 -13.950 -18.067 1.00 61.34 190 ASP A O 1
ATOM 1394 N N . SER A 1 191 ? 40.538 -14.328 -19.527 1.00 63.97 191 SER A N 1
ATOM 1395 C CA . SER A 1 191 ? 41.436 -13.294 -19.015 1.00 63.97 191 SER A CA 1
ATOM 1396 C C . SER A 1 191 ? 41.784 -13.486 -17.530 1.00 63.97 191 SER A C 1
ATOM 1398 O O . SER A 1 191 ? 41.727 -12.545 -16.738 1.00 63.97 191 SER A O 1
ATOM 1400 N N . CYS A 1 192 ? 42.199 -14.693 -17.139 1.00 63.44 192 CYS A N 1
ATOM 1401 C CA . CYS A 1 192 ? 42.702 -14.939 -15.788 1.00 63.44 192 CYS A CA 1
ATOM 1402 C C . CYS A 1 192 ? 44.090 -14.301 -15.558 1.00 63.44 192 CYS A C 1
ATOM 1404 O O . CYS A 1 192 ? 44.785 -13.894 -16.493 1.00 63.44 192 CYS A O 1
ATOM 1406 N N . GLY A 1 193 ? 44.502 -14.192 -14.292 1.00 55.16 193 GLY A N 1
ATOM 1407 C CA . GLY A 1 193 ? 45.748 -13.517 -13.907 1.00 55.16 193 GLY A CA 1
ATOM 1408 C C . GLY A 1 193 ? 45.613 -11.990 -13.811 1.00 55.16 193 GLY A C 1
ATOM 1409 O O . GLY A 1 193 ? 44.719 -11.372 -14.385 1.00 55.16 193 GLY A O 1
ATOM 1410 N N . LEU A 1 194 ? 46.507 -11.351 -13.049 1.00 50.91 194 LEU A N 1
ATOM 1411 C CA . LEU A 1 194 ? 46.380 -9.932 -12.659 1.00 50.91 194 LEU A CA 1
ATOM 1412 C C . LEU A 1 194 ? 46.500 -8.938 -13.829 1.00 50.91 194 LEU A C 1
ATOM 1414 O O . LEU A 1 194 ? 46.098 -7.784 -13.699 1.00 50.91 194 LEU A O 1
ATOM 1418 N N . ASN A 1 195 ? 47.064 -9.365 -14.960 1.00 51.31 195 ASN A N 1
ATOM 1419 C CA . ASN A 1 195 ? 47.192 -8.561 -16.178 1.00 51.31 195 ASN A CA 1
ATOM 1420 C C . ASN A 1 195 ? 46.042 -8.803 -17.188 1.00 51.31 195 ASN A C 1
ATOM 1422 O O . ASN A 1 195 ? 46.043 -8.168 -18.248 1.00 51.31 195 ASN A O 1
ATOM 1426 N N . LEU A 1 196 ? 45.092 -9.694 -16.859 1.00 58.00 196 LEU A N 1
ATOM 1427 C CA . LEU A 1 196 ? 43.971 -10.145 -17.692 1.00 58.00 196 LEU A CA 1
ATOM 1428 C C . LEU A 1 196 ? 44.389 -10.831 -19.016 1.00 58.00 196 LEU A C 1
ATOM 1430 O O . LEU A 1 196 ? 43.777 -10.594 -20.062 1.00 58.00 196 LEU A O 1
ATOM 1434 N N . ARG A 1 197 ? 45.459 -11.646 -19.011 1.00 63.22 197 ARG A N 1
ATOM 1435 C CA . ARG A 1 197 ? 46.025 -12.302 -20.219 1.00 63.22 197 ARG A CA 1
ATOM 1436 C C . ARG A 1 197 ? 46.350 -13.796 -20.088 1.00 63.22 197 ARG A C 1
ATOM 1438 O O . ARG A 1 197 ? 46.893 -14.353 -21.042 1.00 63.22 197 ARG A O 1
ATOM 1445 N N . GLY A 1 198 ? 46.078 -14.421 -18.948 1.00 64.38 198 GLY A N 1
ATOM 1446 C CA . GLY A 1 198 ? 46.177 -15.870 -18.774 1.00 64.38 198 GLY A CA 1
ATOM 1447 C C . GLY A 1 198 ? 44.941 -16.602 -19.307 1.00 64.38 198 GLY A C 1
ATOM 1448 O O . GLY A 1 198 ? 43.848 -16.037 -19.347 1.00 64.38 198 GLY A O 1
ATOM 1449 N N . ASP A 1 199 ? 45.129 -17.870 -19.678 1.00 74.75 199 ASP A N 1
ATOM 1450 C CA . ASP A 1 199 ? 44.046 -18.798 -20.030 1.00 74.75 199 ASP A CA 1
ATOM 1451 C C . ASP A 1 199 ? 43.711 -19.689 -18.815 1.00 74.75 199 ASP A C 1
ATOM 1453 O O . ASP A 1 199 ? 44.616 -20.257 -18.189 1.00 74.75 199 ASP A O 1
ATOM 1457 N N . SER A 1 200 ? 42.429 -19.856 -18.486 1.00 76.06 200 SER A N 1
ATOM 1458 C CA . SER A 1 200 ? 41.985 -20.748 -17.404 1.00 76.06 200 SER A CA 1
ATOM 1459 C C . SER A 1 200 ? 41.816 -22.185 -17.893 1.00 76.06 200 SER A C 1
ATOM 1461 O O . SER A 1 200 ? 41.119 -22.448 -18.875 1.00 76.06 200 SER A O 1
ATOM 1463 N N . GLU A 1 201 ? 42.422 -23.141 -17.186 1.00 82.50 201 GLU A N 1
ATOM 1464 C CA . GLU A 1 201 ? 42.259 -24.575 -17.434 1.00 82.50 201 GLU A CA 1
ATOM 1465 C C . GLU A 1 201 ? 41.133 -25.149 -16.564 1.00 82.50 201 GLU A C 1
ATOM 1467 O O . GLU A 1 201 ? 41.181 -25.081 -15.333 1.00 82.50 201 GLU A O 1
ATOM 1472 N N . TYR A 1 202 ? 40.147 -25.767 -17.216 1.00 77.69 202 TYR A N 1
ATOM 1473 C CA . TYR A 1 202 ? 39.026 -26.469 -16.591 1.00 77.69 202 TYR A CA 1
ATOM 1474 C C . TYR A 1 202 ? 39.060 -27.958 -16.953 1.00 77.69 202 TYR A C 1
ATOM 1476 O O . TYR A 1 202 ? 39.394 -28.328 -18.082 1.00 77.69 202 TYR A O 1
ATOM 1484 N N . ILE A 1 203 ? 38.667 -28.821 -16.016 1.00 81.62 203 ILE A N 1
ATOM 1485 C CA . ILE A 1 203 ? 38.470 -30.259 -16.232 1.00 81.62 203 ILE A CA 1
ATOM 1486 C C . ILE A 1 203 ? 37.024 -30.632 -15.931 1.00 81.62 203 ILE A C 1
ATOM 1488 O O . ILE A 1 203 ? 36.423 -30.113 -14.997 1.00 81.62 203 ILE A O 1
ATOM 1492 N N . CYS A 1 204 ? 36.462 -31.540 -16.719 1.00 69.81 204 CYS A N 1
ATOM 1493 C CA . CYS A 1 204 ? 35.108 -32.014 -16.492 1.00 69.81 204 CYS A CA 1
ATOM 1494 C C . CYS A 1 204 ? 35.052 -33.071 -15.381 1.00 69.81 204 CYS A C 1
ATOM 1496 O O . CYS A 1 204 ? 35.649 -34.145 -15.542 1.00 69.81 204 CYS A O 1
ATOM 1498 N N . ASP A 1 205 ? 34.300 -32.791 -14.315 1.00 70.19 205 ASP A N 1
ATOM 1499 C CA . ASP A 1 205 ? 33.948 -33.745 -13.257 1.00 70.19 205 ASP A CA 1
ATOM 1500 C C . ASP A 1 205 ? 32.432 -33.711 -12.992 1.00 70.19 205 ASP A C 1
ATOM 1502 O O . ASP A 1 205 ? 31.809 -32.654 -12.989 1.00 70.19 205 ASP A O 1
ATOM 1506 N N . ASP A 1 206 ? 31.838 -34.894 -12.850 1.00 74.12 206 ASP A N 1
ATOM 1507 C CA . ASP A 1 206 ? 30.388 -35.171 -12.825 1.00 74.12 206 ASP A CA 1
ATOM 1508 C C . ASP A 1 206 ? 29.479 -34.332 -13.765 1.00 74.12 206 ASP A C 1
ATOM 1510 O O . ASP A 1 206 ? 28.361 -33.959 -13.422 1.00 74.12 206 ASP A O 1
ATOM 1514 N N . GLY A 1 207 ? 29.951 -34.071 -14.989 1.00 62.44 207 GLY A N 1
ATOM 1515 C CA . GLY A 1 207 ? 29.239 -33.346 -16.050 1.00 62.44 207 GLY A CA 1
ATOM 1516 C C . GLY A 1 207 ? 29.448 -31.829 -16.045 1.00 62.44 207 GLY A C 1
ATOM 1517 O O . GLY A 1 207 ? 28.928 -31.153 -16.932 1.00 62.44 207 GLY A O 1
ATOM 1518 N N . LEU A 1 208 ? 30.223 -31.308 -15.088 1.00 65.06 208 LEU A N 1
ATOM 1519 C CA . LEU A 1 208 ? 30.437 -29.881 -14.845 1.00 65.06 208 LEU A CA 1
ATOM 1520 C C . LEU A 1 208 ? 31.905 -29.475 -15.041 1.00 65.06 208 LEU A C 1
ATOM 1522 O O . LEU A 1 208 ? 32.831 -30.212 -14.688 1.00 65.06 208 LEU A O 1
ATOM 1526 N N . TRP A 1 209 ? 32.133 -28.275 -15.579 1.00 69.25 209 TRP A N 1
ATOM 1527 C CA . TRP A 1 209 ? 33.476 -27.705 -15.706 1.00 69.25 209 TRP A CA 1
ATOM 1528 C C . TRP A 1 209 ? 34.011 -27.255 -14.340 1.00 69.25 209 TRP A C 1
ATOM 1530 O O . TRP A 1 209 ? 33.590 -26.243 -13.785 1.00 69.25 209 TRP A O 1
ATOM 1540 N N . VAL A 1 210 ? 34.993 -27.983 -13.809 1.00 73.81 210 VAL A N 1
ATOM 1541 C CA . VAL A 1 210 ? 35.686 -27.654 -12.559 1.00 73.81 210 VAL A CA 1
ATOM 1542 C C . VAL A 1 210 ? 37.012 -26.963 -12.875 1.00 73.81 210 VAL A C 1
ATOM 1544 O O . VAL A 1 210 ? 37.847 -27.495 -13.609 1.00 73.81 210 VAL A O 1
ATOM 1547 N N . PHE A 1 211 ? 37.222 -25.772 -12.312 1.00 76.19 211 PHE A N 1
ATOM 1548 C CA . PHE A 1 211 ? 38.466 -25.014 -12.465 1.00 76.19 211 PHE A CA 1
ATOM 1549 C C . PHE A 1 211 ? 39.667 -25.777 -11.884 1.00 76.19 211 PHE A C 1
ATOM 1551 O O . PHE A 1 211 ? 39.617 -26.263 -10.752 1.00 76.19 211 PHE A O 1
ATOM 1558 N N . VAL A 1 212 ? 40.762 -25.852 -12.646 1.00 78.06 212 VAL A N 1
ATOM 1559 C CA . VAL A 1 212 ? 42.006 -26.534 -12.254 1.00 78.06 212 VAL A CA 1
ATOM 1560 C C . VAL A 1 212 ? 43.085 -25.527 -11.870 1.00 78.06 212 VAL A C 1
ATOM 1562 O O . VAL A 1 212 ? 43.622 -25.594 -10.764 1.00 78.06 212 VAL A O 1
ATOM 1565 N N . GLN A 1 213 ? 43.437 -24.625 -12.790 1.00 71.50 213 GLN A N 1
ATOM 1566 C CA . GLN A 1 213 ? 44.505 -23.634 -12.621 1.00 71.50 213 GLN A CA 1
ATOM 1567 C C . GLN A 1 213 ? 44.430 -22.539 -13.695 1.00 71.50 213 GLN A C 1
ATOM 1569 O O . GLN A 1 213 ? 43.984 -22.788 -14.811 1.00 71.50 213 GLN A O 1
ATOM 1574 N N . CYS A 1 214 ? 44.939 -21.346 -13.383 1.00 66.50 214 CYS A N 1
ATOM 1575 C CA . CYS A 1 214 ? 45.197 -20.301 -14.377 1.00 66.50 214 CYS A CA 1
ATOM 1576 C C . CYS A 1 214 ? 46.610 -20.485 -14.949 1.00 66.50 214 CYS A C 1
ATOM 1578 O O . CYS A 1 214 ? 47.578 -20.591 -14.189 1.00 66.50 214 CYS A O 1
ATOM 1580 N N . LEU A 1 215 ? 46.741 -20.522 -16.275 1.00 65.81 215 LEU A N 1
ATOM 1581 C CA . LEU A 1 215 ? 48.014 -20.686 -16.975 1.00 65.81 215 LEU A CA 1
ATOM 1582 C C . LEU A 1 215 ? 48.550 -19.324 -17.446 1.00 65.81 215 LEU A C 1
ATOM 1584 O O . LEU A 1 215 ? 48.516 -18.994 -18.629 1.00 65.81 215 LEU A O 1
ATOM 1588 N N . ASP A 1 216 ? 49.081 -18.547 -16.501 1.00 60.50 216 ASP A N 1
ATOM 1589 C CA . ASP A 1 216 ? 49.774 -17.276 -16.757 1.00 60.50 216 ASP A CA 1
ATOM 1590 C C . ASP A 1 216 ? 51.306 -17.464 -16.692 1.00 60.50 216 ASP A C 1
ATOM 1592 O O . ASP A 1 216 ? 51.838 -18.108 -15.782 1.00 60.50 216 ASP A O 1
ATOM 1596 N N . SER A 1 217 ? 52.040 -16.896 -17.656 1.00 58.41 217 SER A N 1
ATOM 1597 C CA . SER A 1 217 ? 53.510 -16.914 -17.671 1.00 58.41 217 SER A CA 1
ATOM 1598 C C . SER A 1 217 ? 54.155 -16.011 -16.618 1.00 58.41 217 SER A C 1
ATOM 1600 O O . SER A 1 217 ? 55.356 -16.147 -16.370 1.00 58.41 217 SER A O 1
ATOM 1602 N N . ASP A 1 218 ? 53.379 -15.104 -16.021 1.00 54.56 218 ASP A N 1
ATOM 1603 C CA . ASP A 1 218 ? 53.859 -14.091 -15.079 1.00 54.56 218 ASP A CA 1
ATOM 1604 C C . ASP A 1 218 ? 53.750 -14.545 -13.601 1.00 54.56 218 ASP A C 1
ATOM 1606 O O . ASP A 1 218 ? 54.241 -13.858 -12.696 1.00 54.56 218 ASP A O 1
ATOM 1610 N N . ALA A 1 219 ? 53.179 -15.733 -13.349 1.00 56.38 219 ALA A N 1
ATOM 1611 C CA . ALA A 1 219 ? 53.082 -16.355 -12.026 1.00 56.38 219 ALA A CA 1
ATOM 1612 C C . ALA A 1 219 ? 54.460 -16.712 -11.431 1.00 56.38 219 ALA A C 1
ATOM 1614 O O . ALA A 1 219 ? 55.381 -17.159 -12.124 1.00 56.38 219 ALA A O 1
ATOM 1615 N N . CYS A 1 220 ? 54.610 -16.537 -10.116 1.00 62.25 220 CYS A N 1
ATOM 1616 C CA . CYS A 1 220 ? 55.897 -16.637 -9.426 1.00 62.25 220 CYS A CA 1
ATOM 1617 C C . CYS A 1 220 ? 55.985 -17.822 -8.452 1.00 62.25 220 CYS A C 1
ATOM 1619 O O . CYS A 1 220 ? 55.006 -18.505 -8.165 1.00 62.25 220 CYS A O 1
ATOM 1621 N N . VAL A 1 221 ? 57.195 -18.089 -7.944 1.00 63.03 221 VAL A N 1
ATOM 1622 C CA . VAL A 1 221 ? 57.435 -19.139 -6.939 1.00 63.03 221 VAL A CA 1
ATOM 1623 C C . VAL A 1 221 ? 57.600 -18.506 -5.562 1.00 63.03 221 VAL A C 1
ATOM 1625 O O . VAL A 1 221 ? 58.474 -17.654 -5.381 1.00 63.03 221 VAL A O 1
ATOM 1628 N N . ASP A 1 222 ? 56.808 -18.956 -4.591 1.00 63.41 222 ASP A N 1
ATOM 1629 C CA . ASP A 1 222 ? 56.794 -18.426 -3.224 1.00 63.41 222 ASP A CA 1
ATOM 1630 C C . ASP A 1 222 ? 58.185 -18.322 -2.588 1.00 63.41 222 ASP A C 1
ATOM 1632 O O . ASP A 1 222 ? 59.008 -19.243 -2.645 1.00 63.41 222 ASP A O 1
ATOM 1636 N N . GLY A 1 223 ? 58.446 -17.169 -1.971 1.00 61.84 223 GLY A N 1
ATOM 1637 C CA . GLY A 1 223 ? 59.738 -16.820 -1.381 1.00 61.84 223 GLY A CA 1
ATOM 1638 C C . GLY A 1 223 ? 60.792 -16.311 -2.375 1.00 61.84 223 GLY A C 1
ATOM 1639 O O . GLY A 1 223 ? 61.930 -16.063 -1.968 1.00 61.84 223 GLY A O 1
ATOM 1640 N N . THR A 1 224 ? 60.458 -16.132 -3.659 1.00 68.50 224 THR A N 1
ATOM 1641 C CA . THR A 1 224 ? 61.300 -15.368 -4.599 1.00 68.50 224 THR A CA 1
ATOM 1642 C C . THR A 1 224 ? 61.058 -13.860 -4.476 1.00 68.50 224 THR A C 1
ATOM 1644 O O . THR A 1 224 ? 59.980 -13.421 -4.084 1.00 68.50 224 THR A O 1
ATOM 1647 N N . VAL A 1 225 ? 62.086 -13.058 -4.778 1.00 69.00 225 VAL A N 1
ATOM 1648 C CA . VAL A 1 225 ? 62.050 -11.588 -4.688 1.00 69.00 225 VAL A CA 1
ATOM 1649 C C . VAL A 1 225 ? 62.640 -10.990 -5.966 1.00 69.00 225 VAL A C 1
ATOM 1651 O O . VAL A 1 225 ? 63.703 -11.433 -6.414 1.00 69.00 225 VAL A O 1
ATOM 1654 N N . GLN A 1 226 ? 61.976 -9.985 -6.537 1.00 64.94 226 GLN A N 1
ATOM 1655 C CA . GLN A 1 226 ? 62.477 -9.179 -7.653 1.00 64.94 226 GLN A CA 1
ATOM 1656 C C . GLN A 1 226 ? 62.511 -7.692 -7.299 1.00 64.94 226 GLN A C 1
ATOM 1658 O O . GLN A 1 226 ? 61.618 -7.174 -6.635 1.00 64.94 226 GLN A O 1
ATOM 1663 N N . ASN A 1 227 ? 63.524 -6.996 -7.817 1.00 73.69 227 ASN A N 1
ATOM 1664 C CA . ASN A 1 227 ? 63.663 -5.549 -7.695 1.00 73.69 227 ASN A CA 1
ATOM 1665 C C . ASN A 1 227 ? 63.546 -4.937 -9.092 1.00 73.69 227 ASN A C 1
ATOM 1667 O O . ASN A 1 227 ? 64.301 -5.320 -9.991 1.00 73.69 227 ASN A O 1
ATOM 1671 N N . VAL A 1 228 ? 62.642 -3.977 -9.261 1.00 63.66 228 VAL A N 1
ATOM 1672 C CA . VAL A 1 228 ? 62.361 -3.314 -10.541 1.00 63.66 228 VAL A CA 1
ATOM 1673 C C . VAL A 1 228 ? 62.479 -1.802 -10.352 1.00 63.66 228 VAL A C 1
ATOM 1675 O O . VAL A 1 228 ? 62.059 -1.266 -9.328 1.00 63.66 228 VAL A O 1
ATOM 1678 N N . SER A 1 229 ? 63.082 -1.106 -11.316 1.00 64.81 229 SER A N 1
ATOM 1679 C CA . SER A 1 229 ? 63.125 0.362 -11.321 1.00 64.81 229 SER A CA 1
ATOM 1680 C C . SER A 1 229 ? 61.713 0.940 -11.404 1.00 64.81 229 SER A C 1
ATOM 1682 O O . SER A 1 229 ? 60.888 0.423 -12.157 1.00 64.81 229 SER A O 1
ATOM 1684 N N . CYS A 1 230 ? 61.438 2.004 -10.654 1.00 65.50 230 CYS A N 1
ATOM 1685 C CA . CYS A 1 230 ? 60.127 2.648 -10.610 1.00 65.50 230 CYS A CA 1
ATOM 1686 C C . CYS A 1 230 ? 60.248 4.179 -10.549 1.00 65.50 230 CYS A C 1
ATOM 1688 O O . CYS A 1 230 ? 61.358 4.710 -10.498 1.00 65.50 230 CYS A O 1
ATOM 1690 N N . GLY A 1 231 ? 59.101 4.864 -10.604 1.00 57.31 231 GLY A N 1
ATOM 1691 C CA . GLY A 1 231 ? 59.001 6.325 -10.615 1.00 57.31 231 GLY A CA 1
ATOM 1692 C C . GLY A 1 231 ? 59.342 6.976 -11.962 1.00 57.31 231 GLY A C 1
ATOM 1693 O O . GLY A 1 231 ? 59.886 6.351 -12.877 1.00 57.31 231 GLY A O 1
ATOM 1694 N N . ILE A 1 232 ? 58.971 8.251 -12.118 1.00 54.69 232 ILE A N 1
ATOM 1695 C CA . ILE A 1 232 ? 58.903 8.943 -13.424 1.00 54.69 232 ILE A CA 1
ATOM 1696 C C . ILE A 1 232 ? 60.284 9.091 -14.091 1.00 54.69 232 ILE A C 1
ATOM 1698 O O . ILE A 1 232 ? 60.382 9.150 -15.319 1.00 54.69 232 ILE A O 1
ATOM 1702 N N . ASN A 1 233 ? 61.364 9.100 -13.305 1.00 55.56 233 ASN A N 1
ATOM 1703 C CA . ASN A 1 233 ? 62.739 9.200 -13.799 1.00 55.56 233 ASN A CA 1
ATOM 1704 C C . ASN A 1 233 ? 63.532 7.863 -13.730 1.00 55.56 233 ASN A C 1
ATOM 1706 O O . ASN A 1 233 ? 64.689 7.829 -14.155 1.00 55.56 233 ASN A O 1
ATOM 1710 N N . ASN A 1 234 ? 62.903 6.759 -13.291 1.00 59.03 234 ASN A N 1
ATOM 1711 C CA . ASN A 1 234 ? 63.498 5.435 -13.024 1.00 59.03 234 ASN A CA 1
ATOM 1712 C C . ASN A 1 234 ? 64.597 5.394 -11.934 1.00 59.03 234 ASN A C 1
ATOM 1714 O O . ASN A 1 234 ? 65.449 4.498 -11.972 1.00 59.03 234 ASN A O 1
ATOM 1718 N N . SER A 1 235 ? 64.623 6.341 -10.988 1.00 62.19 235 SER A N 1
ATOM 1719 C CA . SER A 1 235 ? 65.596 6.337 -9.878 1.00 62.19 235 SER A CA 1
ATOM 1720 C C . SER A 1 235 ? 65.100 5.581 -8.647 1.00 62.19 235 SER A C 1
ATOM 1722 O O . SER A 1 235 ? 65.933 5.067 -7.894 1.00 62.19 235 SER A O 1
ATOM 1724 N N . GLY A 1 236 ? 63.782 5.460 -8.467 1.00 61.88 236 GLY A N 1
ATOM 1725 C CA . GLY A 1 236 ? 63.187 4.617 -7.440 1.00 61.88 236 GLY A CA 1
ATOM 1726 C C . GLY A 1 236 ? 63.397 3.120 -7.673 1.00 61.88 236 GLY A C 1
ATOM 1727 O O . GLY A 1 236 ? 63.663 2.650 -8.787 1.00 61.88 236 GLY A O 1
ATOM 1728 N N . ILE A 1 237 ? 63.254 2.341 -6.598 1.00 66.94 237 ILE A N 1
ATOM 1729 C CA . ILE A 1 237 ? 63.302 0.873 -6.635 1.00 66.94 237 ILE A CA 1
ATOM 1730 C C . ILE A 1 237 ? 62.047 0.329 -5.960 1.00 66.94 237 ILE A C 1
ATOM 1732 O O . ILE A 1 237 ? 61.833 0.553 -4.771 1.00 66.94 237 ILE A O 1
ATOM 1736 N N . ASN A 1 238 ? 61.260 -0.434 -6.713 1.00 64.25 238 ASN A N 1
ATOM 1737 C CA . ASN A 1 238 ? 60.135 -1.201 -6.201 1.00 64.25 238 ASN A CA 1
ATOM 1738 C C . ASN A 1 238 ? 60.566 -2.657 -5.989 1.00 64.25 238 ASN A C 1
ATOM 1740 O O . ASN A 1 238 ? 61.314 -3.216 -6.801 1.00 64.25 238 ASN A O 1
ATOM 1744 N N . THR A 1 239 ? 60.131 -3.261 -4.887 1.00 70.50 239 THR A N 1
ATOM 1745 C CA . THR A 1 239 ? 60.491 -4.635 -4.520 1.00 70.50 239 THR A CA 1
ATOM 1746 C C . THR A 1 239 ? 59.233 -5.489 -4.435 1.00 70.50 239 THR A C 1
AT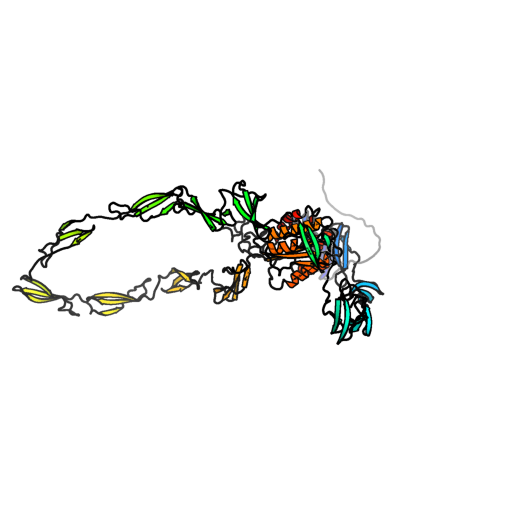OM 1748 O O . THR A 1 239 ? 58.304 -5.179 -3.687 1.00 70.50 239 THR A O 1
ATOM 1751 N N . PHE A 1 240 ? 59.234 -6.580 -5.193 1.00 66.69 240 PHE A N 1
ATOM 1752 C CA . PHE A 1 240 ? 58.143 -7.540 -5.283 1.00 66.69 240 PHE A CA 1
ATOM 1753 C C . PHE A 1 240 ? 58.558 -8.847 -4.610 1.00 66.69 240 PHE A C 1
ATOM 1755 O O . PHE A 1 240 ? 59.615 -9.404 -4.922 1.00 66.69 240 PHE A O 1
ATOM 1762 N N . SER A 1 241 ? 57.728 -9.344 -3.700 1.00 68.56 241 SER A N 1
ATOM 1763 C CA . SER A 1 241 ? 57.914 -10.599 -2.966 1.00 68.56 241 SER A CA 1
ATOM 1764 C C . SER A 1 241 ? 56.821 -11.589 -3.347 1.00 68.56 241 SER A C 1
ATOM 1766 O O . SER A 1 241 ? 55.649 -11.253 -3.303 1.00 68.56 241 SER A O 1
ATOM 1768 N N . CYS A 1 242 ? 57.178 -12.808 -3.739 1.00 61.97 242 CYS A N 1
ATOM 1769 C CA . CYS A 1 242 ? 56.177 -13.797 -4.129 1.00 61.97 242 CYS A CA 1
ATOM 1770 C C . CYS A 1 242 ? 55.582 -14.514 -2.906 1.00 61.97 242 CYS A C 1
ATOM 1772 O O . CYS A 1 242 ? 56.327 -15.172 -2.169 1.00 61.97 242 CYS A O 1
ATOM 1774 N N . GLU A 1 243 ? 54.263 -14.428 -2.725 1.00 65.25 243 GLU A N 1
ATOM 1775 C CA . GLU A 1 243 ? 53.493 -15.183 -1.728 1.00 65.25 243 GLU A CA 1
ATOM 1776 C C . GLU A 1 243 ? 52.182 -15.707 -2.346 1.00 65.25 243 GLU A C 1
ATOM 1778 O O . GLU A 1 243 ? 51.458 -14.972 -3.016 1.00 65.25 243 GLU A O 1
ATOM 1783 N N . SER A 1 244 ? 51.851 -16.982 -2.111 1.00 62.50 244 SER A N 1
ATOM 1784 C CA . SER A 1 244 ? 50.687 -17.674 -2.694 1.00 62.50 244 SER A CA 1
ATOM 1785 C C . SER A 1 244 ? 50.610 -17.604 -4.232 1.00 62.50 244 SER A C 1
ATOM 1787 O O . SER A 1 244 ? 49.542 -17.406 -4.808 1.00 62.50 244 SER A O 1
ATOM 1789 N N . GLY A 1 245 ? 51.752 -17.745 -4.910 1.00 54.78 245 GLY A N 1
ATOM 1790 C CA . GLY A 1 245 ? 51.896 -17.719 -6.372 1.00 54.78 245 GLY A CA 1
ATOM 1791 C C . GLY A 1 245 ? 51.826 -16.326 -7.007 1.00 54.78 245 GLY A C 1
ATOM 1792 O O . GLY A 1 245 ? 52.001 -16.201 -8.220 1.00 54.78 245 GLY A O 1
ATOM 1793 N N . SER A 1 246 ? 51.596 -15.286 -6.199 1.00 48.31 246 SER A N 1
ATOM 1794 C CA . SER A 1 246 ? 51.369 -13.908 -6.641 1.00 48.31 246 SER A CA 1
ATOM 1795 C C . SER A 1 246 ? 52.460 -12.967 -6.127 1.00 48.31 246 SER A C 1
ATOM 1797 O O . SER A 1 246 ? 52.945 -13.104 -5.004 1.00 48.31 246 SER A O 1
ATOM 1799 N N . TRP A 1 247 ? 52.846 -11.981 -6.938 1.00 57.94 247 TRP A N 1
ATOM 1800 C CA . TRP A 1 247 ? 53.772 -10.932 -6.510 1.00 57.94 247 TRP A CA 1
ATOM 1801 C C . TRP A 1 247 ? 53.056 -9.936 -5.588 1.00 57.94 247 TRP A C 1
ATOM 1803 O O . TRP A 1 247 ? 52.202 -9.180 -6.044 1.00 57.94 247 TRP A O 1
ATOM 1813 N N . SER A 1 248 ? 53.433 -9.892 -4.310 1.00 60.41 248 SER A N 1
ATOM 1814 C CA . SER A 1 248 ? 53.075 -8.799 -3.406 1.00 60.41 248 SER A CA 1
ATOM 1815 C C . SER A 1 248 ? 54.051 -7.634 -3.581 1.00 60.41 248 SER A C 1
ATOM 1817 O O . SER A 1 248 ? 55.273 -7.805 -3.582 1.00 60.41 248 SER A O 1
ATOM 1819 N N . GLU A 1 249 ? 53.508 -6.436 -3.772 1.00 61.69 249 GLU A N 1
ATOM 1820 C CA . GLU A 1 249 ? 54.271 -5.199 -3.924 1.00 61.69 249 GLU A CA 1
ATOM 1821 C C . GLU A 1 249 ? 54.541 -4.569 -2.546 1.00 61.69 249 GLU A C 1
ATOM 1823 O O . GLU A 1 249 ? 53.634 -4.470 -1.721 1.00 61.69 249 GLU A O 1
ATOM 1828 N N . THR A 1 250 ? 55.771 -4.106 -2.288 1.00 60.50 250 THR A N 1
ATOM 1829 C CA . THR A 1 250 ? 56.105 -3.360 -1.047 1.00 60.50 250 THR A CA 1
ATOM 1830 C C . THR A 1 250 ? 56.133 -1.834 -1.215 1.00 60.50 250 THR A C 1
ATOM 1832 O O . THR A 1 250 ? 56.534 -1.114 -0.302 1.00 60.50 250 THR A O 1
ATOM 1835 N N . GLY A 1 251 ? 55.638 -1.352 -2.356 1.00 56.31 251 GLY A N 1
ATOM 1836 C CA . GLY A 1 251 ? 55.535 0.050 -2.745 1.00 56.31 251 GLY A CA 1
ATOM 1837 C C . GLY A 1 251 ? 56.807 0.576 -3.411 1.00 56.31 251 GLY A C 1
ATOM 1838 O O . GLY A 1 251 ? 57.930 0.287 -2.994 1.00 56.31 251 GLY A O 1
ATOM 1839 N N . CYS A 1 252 ? 56.631 1.393 -4.450 1.00 58.28 252 CYS A N 1
ATOM 1840 C CA . CYS A 1 252 ? 57.728 2.162 -5.027 1.00 58.28 252 CYS A CA 1
ATOM 1841 C C . CYS A 1 252 ? 58.230 3.216 -4.029 1.00 58.28 252 CYS A C 1
ATOM 1843 O O . CYS A 1 252 ? 57.448 4.026 -3.536 1.00 58.28 252 CYS A O 1
ATOM 1845 N N . VAL A 1 253 ? 59.540 3.236 -3.776 1.00 58.41 253 VAL A N 1
ATOM 1846 C CA . VAL A 1 253 ? 60.207 4.345 -3.083 1.00 58.41 253 VAL A CA 1
ATOM 1847 C C . VAL A 1 253 ? 60.906 5.205 -4.136 1.00 58.41 253 VAL A C 1
ATOM 1849 O O . VAL A 1 253 ? 62.005 4.862 -4.579 1.00 58.41 253 VAL A O 1
ATOM 1852 N N . ASP A 1 254 ? 60.245 6.286 -4.550 1.00 56.09 254 ASP A N 1
ATOM 1853 C CA . ASP A 1 254 ? 60.788 7.397 -5.344 1.00 56.09 254 ASP A CA 1
ATOM 1854 C C . ASP A 1 254 ? 60.197 8.710 -4.793 1.00 56.09 254 ASP A C 1
ATOM 1856 O O . ASP A 1 254 ? 59.034 8.724 -4.390 1.00 56.09 254 ASP A O 1
ATOM 1860 N N . ASP A 1 255 ? 60.994 9.778 -4.741 1.00 54.81 255 ASP A N 1
ATOM 1861 C CA . ASP A 1 255 ? 60.681 11.011 -3.989 1.00 54.81 255 ASP A CA 1
ATOM 1862 C C . ASP A 1 255 ? 60.187 12.179 -4.889 1.00 54.81 255 ASP A C 1
ATOM 1864 O O . ASP A 1 255 ? 59.942 13.263 -4.371 1.00 54.81 255 ASP A O 1
ATOM 1868 N N . ASP A 1 256 ? 60.023 11.994 -6.213 1.00 54.72 256 ASP A N 1
ATOM 1869 C CA . ASP A 1 256 ? 59.636 13.065 -7.161 1.00 54.72 256 ASP A CA 1
ATOM 1870 C C . ASP A 1 256 ? 58.390 12.719 -8.031 1.00 54.72 256 ASP A C 1
ATOM 1872 O O . ASP A 1 256 ? 58.400 11.767 -8.817 1.00 54.72 256 ASP A O 1
ATOM 1876 N N . GLU A 1 257 ? 57.343 13.557 -7.990 1.00 61.34 257 GLU A N 1
ATOM 1877 C CA . GLU A 1 257 ? 56.127 13.505 -8.837 1.00 61.34 257 GLU A CA 1
ATOM 1878 C C . GLU A 1 257 ? 56.193 14.359 -10.126 1.00 61.34 257 GLU A C 1
ATOM 1880 O O . GLU A 1 257 ? 55.414 14.136 -11.058 1.00 61.34 257 GLU A O 1
ATOM 1885 N N . CYS A 1 258 ? 57.070 15.366 -10.214 1.00 61.03 258 CYS A N 1
ATOM 1886 C CA . CYS A 1 258 ? 57.102 16.323 -11.330 1.00 61.03 258 CYS A CA 1
ATOM 1887 C C . CYS A 1 258 ? 58.483 16.961 -11.591 1.00 61.03 258 CYS A C 1
ATOM 1889 O O . CYS A 1 258 ? 59.463 16.711 -10.895 1.00 61.03 258 CYS A O 1
ATOM 1891 N N . ILE A 1 259 ? 58.581 17.793 -12.640 1.00 65.31 259 ILE A N 1
ATOM 1892 C CA . ILE A 1 259 ? 59.816 18.499 -13.029 1.00 65.31 259 ILE A CA 1
ATOM 1893 C C . ILE A 1 259 ? 59.804 19.932 -12.478 1.00 65.31 259 ILE A C 1
ATOM 1895 O O . ILE A 1 259 ? 58.947 20.717 -12.879 1.00 65.31 259 ILE A O 1
ATOM 1899 N N . ASN A 1 260 ? 60.775 20.300 -11.629 1.00 64.00 260 ASN A N 1
ATOM 1900 C CA . ASN A 1 260 ? 60.876 21.648 -11.040 1.00 64.00 260 ASN A CA 1
ATOM 1901 C C . ASN A 1 260 ? 60.702 22.786 -12.069 1.00 64.00 260 ASN A C 1
ATOM 1903 O O . ASN A 1 260 ? 61.236 22.731 -13.179 1.00 64.00 260 ASN A O 1
ATOM 1907 N N . ASP A 1 261 ? 59.977 23.829 -11.657 1.00 65.12 261 ASP A N 1
ATOM 1908 C CA . ASP A 1 261 ? 59.536 24.987 -12.454 1.00 65.12 261 ASP A CA 1
ATOM 1909 C C . ASP A 1 261 ? 58.527 24.691 -13.585 1.00 65.12 261 ASP A C 1
ATOM 1911 O O . ASP A 1 261 ? 58.130 25.605 -14.314 1.00 65.12 261 ASP A O 1
ATOM 1915 N N . GLN A 1 262 ? 58.026 23.456 -13.716 1.00 69.81 262 GLN A N 1
ATOM 1916 C CA . GLN A 1 262 ? 56.847 23.173 -14.539 1.00 69.81 262 GLN A CA 1
ATOM 1917 C C . GLN A 1 262 ? 55.590 23.770 -13.887 1.00 69.81 262 GLN A C 1
ATOM 1919 O O . GLN A 1 262 ? 55.252 23.422 -12.756 1.00 69.81 262 GLN A O 1
ATOM 1924 N N . ILE A 1 263 ? 54.880 24.634 -14.617 1.00 71.75 263 ILE A N 1
ATOM 1925 C CA . ILE A 1 263 ? 53.590 25.211 -14.212 1.00 71.75 263 ILE A CA 1
ATOM 1926 C C . ILE A 1 263 ? 52.477 24.569 -15.042 1.00 71.75 263 ILE A C 1
ATOM 1928 O O . ILE A 1 263 ? 52.618 24.438 -16.261 1.00 71.75 263 ILE A O 1
ATOM 1932 N N . VAL A 1 264 ? 51.385 24.180 -14.386 1.00 66.94 264 VAL A N 1
ATOM 1933 C CA . VAL A 1 264 ? 50.189 23.607 -15.017 1.00 66.94 264 VAL A CA 1
ATOM 1934 C C . VAL A 1 264 ? 48.921 24.287 -14.495 1.00 66.94 264 VAL A C 1
ATOM 1936 O O . VAL A 1 264 ? 48.751 24.470 -13.289 1.00 66.94 264 VAL A O 1
ATOM 1939 N N . GLU A 1 265 ? 48.035 24.649 -15.422 1.00 63.78 265 GLU A N 1
ATOM 1940 C CA . GLU A 1 265 ? 46.623 24.929 -15.146 1.00 63.78 265 GLU A CA 1
ATOM 1941 C C . GLU A 1 265 ? 45.876 23.596 -15.241 1.00 63.78 265 GLU A C 1
ATOM 1943 O O . GLU A 1 265 ? 46.038 22.868 -16.228 1.00 63.78 265 GLU A O 1
ATOM 1948 N N . MET A 1 266 ? 45.089 23.253 -14.221 1.00 57.53 266 MET A N 1
ATOM 1949 C CA . MET A 1 266 ? 44.303 22.017 -14.203 1.00 57.53 266 MET A CA 1
ATOM 1950 C C . MET A 1 266 ? 42.800 22.322 -14.219 1.00 57.53 266 MET A C 1
ATOM 1952 O O . MET A 1 266 ? 42.377 23.312 -13.627 1.00 57.53 266 MET A O 1
ATOM 1956 N N . PRO A 1 267 ? 41.980 21.487 -14.890 1.00 54.34 267 PRO A N 1
ATOM 1957 C CA . PRO A 1 267 ? 40.525 21.651 -14.926 1.00 54.34 267 PRO A CA 1
ATOM 1958 C C . PRO A 1 267 ? 39.834 21.183 -13.634 1.00 54.34 267 PRO A C 1
ATOM 1960 O O . PRO A 1 267 ? 38.612 21.261 -13.537 1.00 54.34 267 PRO A O 1
ATOM 1963 N N . GLU A 1 268 ? 40.594 20.668 -12.664 1.00 54.75 268 GLU A N 1
ATOM 1964 C CA . GLU A 1 268 ? 40.105 20.368 -11.321 1.00 54.75 268 GLU A CA 1
ATOM 1965 C C . GLU A 1 268 ? 39.857 21.673 -10.570 1.00 54.75 268 GLU A C 1
ATOM 1967 O O . GLU A 1 268 ? 40.738 22.532 -10.465 1.00 54.75 268 GLU A O 1
ATOM 1972 N N . ALA A 1 269 ? 38.635 21.827 -10.072 1.00 57.66 269 ALA A N 1
ATOM 1973 C CA . ALA A 1 269 ? 38.217 23.080 -9.489 1.00 57.66 269 ALA A CA 1
ATOM 1974 C C . ALA A 1 269 ? 38.691 23.204 -8.036 1.00 57.66 269 ALA A C 1
ATOM 1976 O O . ALA A 1 269 ? 38.399 22.349 -7.198 1.00 57.66 269 ALA A O 1
ATOM 1977 N N . CYS A 1 270 ? 39.414 24.283 -7.737 1.00 65.12 270 CYS A N 1
ATOM 1978 C CA . CYS A 1 270 ? 39.786 24.632 -6.369 1.00 65.12 270 CYS A CA 1
ATOM 1979 C C . CYS A 1 270 ? 38.635 25.363 -5.657 1.00 65.12 270 CYS A C 1
ATOM 1981 O O . CYS A 1 270 ? 37.647 25.760 -6.280 1.00 65.12 270 CYS A O 1
ATOM 1983 N N . GLY A 1 271 ? 38.764 25.521 -4.338 1.00 55.34 271 GLY A N 1
ATOM 1984 C CA . GLY A 1 271 ? 37.715 26.088 -3.492 1.00 55.34 271 GLY A CA 1
ATOM 1985 C C . GLY A 1 271 ? 36.719 25.050 -2.972 1.00 55.34 271 GLY A C 1
ATOM 1986 O O . GLY A 1 271 ? 36.550 23.967 -3.530 1.00 55.34 271 GLY A O 1
ATOM 1987 N N . LEU A 1 272 ? 36.059 25.374 -1.858 1.00 52.31 272 LEU A N 1
ATOM 1988 C CA . LEU A 1 272 ? 35.237 24.424 -1.091 1.00 52.31 272 LEU A CA 1
ATOM 1989 C C . LEU A 1 272 ? 33.920 24.028 -1.783 1.00 52.31 272 LEU A C 1
ATOM 1991 O O . LEU A 1 272 ? 33.292 23.057 -1.372 1.00 52.31 272 LEU A O 1
ATOM 1995 N N . ASN A 1 273 ? 33.511 24.743 -2.835 1.00 51.38 273 ASN A N 1
ATOM 1996 C CA . ASN A 1 273 ? 32.354 24.408 -3.673 1.00 51.38 273 ASN A CA 1
ATOM 1997 C C . ASN A 1 273 ? 32.744 23.829 -5.052 1.00 51.38 273 ASN A C 1
ATOM 1999 O O . ASN A 1 273 ? 31.861 23.619 -5.885 1.00 51.38 273 ASN A O 1
ATOM 2003 N N . MET A 1 274 ? 34.043 23.586 -5.293 1.00 59.00 274 MET A N 1
ATOM 2004 C CA . MET A 1 274 ? 34.603 23.120 -6.568 1.00 59.00 274 MET A CA 1
ATOM 2005 C C . MET A 1 274 ? 34.210 24.000 -7.773 1.00 59.00 274 MET A C 1
ATOM 2007 O O . MET A 1 274 ? 33.698 23.497 -8.778 1.00 59.00 274 MET A O 1
ATOM 2011 N N . ARG A 1 275 ? 34.454 25.321 -7.699 1.00 58.56 275 ARG A N 1
ATOM 2012 C CA . ARG A 1 275 ? 34.214 26.266 -8.817 1.00 58.56 275 ARG A CA 1
ATOM 2013 C C . ARG A 1 275 ? 35.387 27.179 -9.204 1.00 58.56 275 ARG A C 1
ATOM 2015 O O . ARG A 1 275 ? 35.332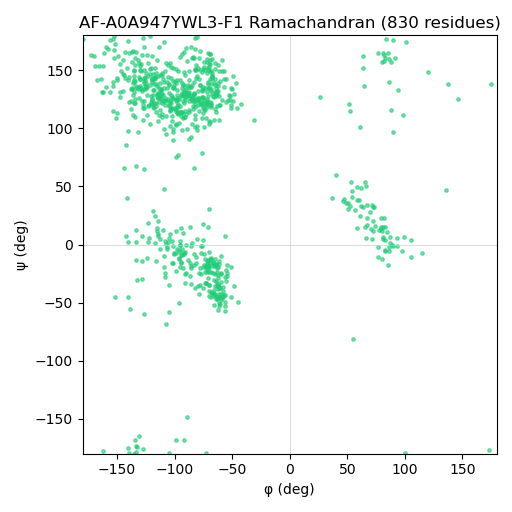 27.763 -10.288 1.00 58.56 275 ARG A O 1
ATOM 2022 N N . GLY A 1 276 ? 36.433 27.300 -8.386 1.00 60.88 276 GLY A N 1
ATOM 2023 C CA . GLY A 1 276 ? 37.638 28.078 -8.701 1.00 60.88 276 GLY A CA 1
ATOM 2024 C C . GLY A 1 276 ? 38.596 27.365 -9.663 1.00 60.88 276 GLY A C 1
ATOM 2025 O O . GLY A 1 276 ? 38.481 26.166 -9.889 1.00 60.88 276 GLY A O 1
ATOM 2026 N N . THR A 1 277 ? 39.577 28.080 -10.224 1.00 65.38 277 THR A N 1
ATOM 2027 C CA . THR A 1 277 ? 40.587 27.505 -11.144 1.00 65.38 277 THR A CA 1
ATOM 2028 C C . THR A 1 277 ? 41.974 27.451 -10.491 1.00 65.38 277 THR A C 1
ATOM 2030 O O . THR A 1 277 ? 42.493 28.481 -10.052 1.00 65.38 277 THR A O 1
ATOM 2033 N N . SER A 1 278 ? 42.588 26.261 -10.427 1.00 67.69 278 SER A N 1
ATOM 2034 C CA . SER A 1 278 ? 43.876 26.040 -9.745 1.00 67.69 278 SER A CA 1
ATOM 2035 C C . SER A 1 278 ? 45.085 26.170 -10.679 1.00 67.69 278 SER A C 1
ATOM 2037 O O . SER A 1 278 ? 45.101 25.640 -11.793 1.00 67.69 278 SER A O 1
ATOM 2039 N N . THR A 1 279 ? 46.139 26.833 -10.195 1.00 73.50 279 THR A N 1
ATOM 2040 C CA . THR A 1 279 ? 47.467 26.888 -10.825 1.00 73.50 279 THR A CA 1
ATOM 2041 C C . THR A 1 279 ? 48.523 26.319 -9.880 1.00 73.50 279 THR A C 1
ATOM 2043 O O . THR A 1 279 ? 48.729 26.824 -8.768 1.00 73.50 279 THR A O 1
ATOM 2046 N N . ARG A 1 280 ? 49.250 25.293 -10.337 1.00 76.38 280 ARG A N 1
ATOM 2047 C CA . ARG A 1 280 ? 50.307 24.627 -9.557 1.00 76.38 280 ARG A CA 1
ATOM 2048 C C . ARG A 1 280 ? 51.670 24.748 -10.238 1.00 76.38 280 ARG A C 1
ATOM 2050 O O . ARG A 1 280 ? 51.764 24.663 -11.462 1.00 76.38 280 ARG A O 1
ATOM 2057 N N . GLN A 1 281 ? 52.723 24.930 -9.441 1.00 78.19 281 GLN A N 1
ATOM 2058 C CA . GLN A 1 281 ? 54.125 24.931 -9.871 1.00 78.19 281 GLN A CA 1
ATOM 2059 C C . GLN A 1 281 ? 54.865 23.789 -9.182 1.00 78.19 281 GLN A C 1
ATOM 2061 O O . GLN A 1 281 ? 54.778 23.620 -7.969 1.00 78.19 281 GLN A O 1
ATOM 2066 N N . CYS A 1 282 ? 55.636 23.028 -9.948 1.00 67.69 282 CYS A N 1
ATOM 2067 C CA . CYS A 1 282 ? 56.496 22.000 -9.389 1.00 67.69 282 CYS A CA 1
ATOM 2068 C C . CYS A 1 282 ? 57.691 22.617 -8.643 1.00 67.69 282 CYS A C 1
ATOM 2070 O O . CYS A 1 282 ? 58.461 23.383 -9.235 1.00 67.69 282 CYS A O 1
ATOM 2072 N N . ILE A 1 283 ? 57.861 22.277 -7.365 1.00 68.06 283 ILE A N 1
ATOM 2073 C CA . ILE A 1 283 ? 58.976 22.699 -6.511 1.00 68.06 283 ILE A CA 1
ATOM 2074 C C . ILE A 1 283 ? 59.477 21.470 -5.750 1.00 68.06 283 ILE A C 1
ATOM 2076 O O . ILE A 1 283 ? 58.697 20.807 -5.075 1.00 68.06 283 ILE A O 1
ATOM 2080 N N . ASP A 1 284 ? 60.777 21.199 -5.870 1.00 66.38 284 ASP A N 1
ATOM 2081 C CA . ASP A 1 284 ? 61.478 20.033 -5.313 1.00 66.38 284 ASP A CA 1
ATOM 2082 C C . ASP A 1 284 ? 60.672 18.731 -5.434 1.00 66.38 284 ASP A C 1
ATOM 2084 O O . ASP A 1 284 ? 60.309 18.105 -4.444 1.00 66.38 284 ASP A O 1
ATOM 2088 N N . GLY A 1 285 ? 60.360 18.376 -6.683 1.00 59.88 285 GLY A N 1
ATOM 2089 C CA . GLY A 1 285 ? 59.715 17.116 -7.039 1.00 59.88 285 GLY A CA 1
ATOM 2090 C C . GLY A 1 285 ? 58.191 17.115 -6.950 1.00 59.88 285 GLY A C 1
ATOM 2091 O O . GLY A 1 285 ? 57.579 16.265 -7.584 1.00 59.88 285 GLY A O 1
ATOM 2092 N N . HIS A 1 286 ? 57.549 18.063 -6.259 1.00 62.59 286 HIS A N 1
ATOM 2093 C CA . HIS A 1 286 ? 56.095 18.034 -6.033 1.00 62.59 286 HIS A CA 1
ATOM 2094 C C . HIS A 1 286 ? 55.357 19.264 -6.567 1.00 62.59 286 HIS A C 1
ATOM 2096 O O . HIS A 1 286 ? 55.867 20.386 -6.545 1.00 62.59 286 HIS A O 1
ATOM 2102 N N . PHE A 1 287 ? 54.118 19.070 -7.033 1.00 66.25 287 PHE A N 1
ATOM 2103 C CA . PHE A 1 287 ? 53.260 20.168 -7.480 1.00 66.25 287 PHE A CA 1
ATOM 2104 C C . PHE A 1 287 ? 52.721 20.947 -6.278 1.00 66.25 287 PHE A C 1
ATOM 2106 O O . PHE A 1 287 ? 51.748 20.553 -5.639 1.00 66.25 287 PHE A O 1
ATOM 2113 N N . VAL A 1 288 ? 53.334 22.097 -6.003 1.00 67.50 288 VAL A N 1
ATOM 2114 C CA . VAL A 1 288 ? 52.878 23.041 -4.984 1.00 67.50 288 VAL A CA 1
ATOM 2115 C C . VAL A 1 288 ? 51.863 23.995 -5.611 1.00 67.50 288 VAL A C 1
ATOM 2117 O O . VAL A 1 288 ? 52.091 24.568 -6.678 1.00 67.50 288 VAL A O 1
ATOM 2120 N N . GLU A 1 289 ? 50.724 24.180 -4.953 1.00 71.25 289 GLU A N 1
ATOM 2121 C CA . GLU A 1 289 ? 49.715 25.142 -5.392 1.00 71.25 289 GLU A CA 1
ATOM 2122 C C . GLU A 1 289 ? 50.187 26.576 -5.132 1.00 71.25 289 GLU A C 1
ATOM 2124 O O . GLU A 1 289 ? 50.528 26.933 -4.004 1.00 71.25 289 GLU A O 1
ATOM 2129 N N . ILE A 1 290 ? 50.252 27.386 -6.196 1.00 74.81 290 ILE A N 1
ATOM 2130 C CA . ILE A 1 290 ? 50.796 28.753 -6.144 1.00 74.81 290 ILE A CA 1
ATOM 2131 C C . ILE A 1 290 ? 49.719 29.832 -6.272 1.00 74.81 290 ILE A C 1
ATOM 2133 O O . ILE A 1 290 ? 49.916 30.940 -5.773 1.00 74.81 290 ILE A O 1
ATOM 2137 N N . SER A 1 291 ? 48.580 29.516 -6.892 1.00 67.38 291 SER A N 1
ATOM 2138 C CA . SER A 1 291 ? 47.383 30.360 -6.869 1.00 67.38 291 SER A CA 1
ATOM 2139 C C . SER A 1 291 ? 46.128 29.563 -7.220 1.00 67.38 291 SER A C 1
ATOM 2141 O O . SER A 1 291 ? 46.113 28.839 -8.213 1.00 67.38 291 SER A O 1
ATOM 2143 N N . CYS A 1 292 ? 45.064 29.780 -6.454 1.00 62.62 292 CYS A N 1
ATOM 2144 C CA . CYS A 1 292 ? 43.692 29.453 -6.826 1.00 62.62 292 CYS A CA 1
ATOM 2145 C C . CYS A 1 292 ? 42.971 30.781 -7.102 1.00 62.62 292 CYS A C 1
ATOM 2147 O O . CYS A 1 292 ? 42.977 31.656 -6.233 1.00 62.62 292 CYS A O 1
ATOM 2149 N N . GLU A 1 293 ? 42.390 30.955 -8.291 1.00 60.69 293 GLU A N 1
ATOM 2150 C CA . GLU A 1 293 ? 41.437 32.044 -8.540 1.00 60.69 293 GLU A CA 1
ATOM 2151 C C . GLU A 1 293 ? 40.016 31.486 -8.431 1.00 60.69 293 GLU A C 1
ATOM 2153 O O . GLU A 1 293 ? 39.518 30.807 -9.330 1.00 60.69 293 GLU A O 1
ATOM 2158 N N . ASP A 1 294 ? 39.378 31.775 -7.299 1.00 56.09 294 ASP A N 1
ATOM 2159 C CA . ASP A 1 294 ? 37.986 31.452 -6.999 1.00 56.09 294 ASP A CA 1
ATOM 2160 C C . ASP A 1 294 ? 37.235 32.769 -6.719 1.00 56.09 294 ASP A C 1
ATOM 2162 O O . ASP A 1 294 ? 37.652 33.512 -5.823 1.00 56.09 294 ASP A O 1
ATOM 2166 N N . PRO A 1 295 ? 36.174 33.112 -7.476 1.00 58.12 295 PRO A N 1
ATOM 2167 C CA . PRO A 1 295 ? 35.387 34.319 -7.228 1.00 58.12 295 PRO A CA 1
ATOM 2168 C C . PRO A 1 295 ? 34.601 34.289 -5.904 1.00 58.12 295 PRO A C 1
ATOM 2170 O O . PRO A 1 295 ? 34.151 35.350 -5.468 1.00 58.12 295 PRO A O 1
ATOM 2173 N N . ASP A 1 296 ? 34.449 33.120 -5.271 1.00 52.47 296 ASP A N 1
ATOM 2174 C CA . ASP A 1 296 ? 33.663 32.933 -4.048 1.00 52.47 296 ASP A CA 1
ATOM 2175 C C . ASP A 1 296 ? 34.519 32.985 -2.757 1.00 52.47 296 ASP A C 1
ATOM 2177 O O . ASP A 1 296 ? 33.963 33.102 -1.661 1.00 52.47 296 ASP A O 1
ATOM 2181 N N . ILE A 1 297 ? 35.861 32.958 -2.852 1.00 60.84 297 ILE A N 1
ATOM 2182 C CA . ILE A 1 297 ? 36.769 33.048 -1.690 1.00 60.84 297 ILE A CA 1
ATOM 2183 C C . ILE A 1 297 ? 36.995 34.504 -1.269 1.00 60.84 297 ILE A C 1
ATOM 2185 O O . ILE A 1 297 ? 37.372 35.373 -2.058 1.00 60.84 297 ILE A O 1
ATOM 2189 N N . CYS A 1 298 ? 36.837 34.756 0.028 1.00 63.59 298 CYS A N 1
ATOM 2190 C CA . CYS A 1 298 ? 37.035 36.059 0.651 1.00 63.59 298 CYS A CA 1
ATOM 2191 C C . CYS A 1 298 ? 38.297 36.111 1.528 1.00 63.59 298 CYS A C 1
ATOM 2193 O O . CYS A 1 298 ? 38.984 35.114 1.739 1.00 63.59 298 CYS A O 1
ATOM 2195 N N . ILE A 1 299 ? 38.623 37.302 2.042 1.00 68.94 299 ILE A N 1
ATOM 2196 C CA . ILE A 1 299 ? 39.743 37.506 2.972 1.00 68.94 299 ILE A CA 1
ATOM 2197 C C . ILE A 1 299 ? 39.191 37.737 4.379 1.00 68.94 299 ILE A C 1
ATOM 2199 O O . ILE A 1 299 ? 38.403 38.664 4.582 1.00 68.94 299 ILE A O 1
ATOM 2203 N N . ASP A 1 300 ? 39.648 36.935 5.343 1.00 61.78 300 ASP A N 1
ATOM 2204 C CA . ASP A 1 300 ? 39.187 36.961 6.735 1.00 61.78 300 ASP A CA 1
ATOM 2205 C C . ASP A 1 300 ? 39.140 38.367 7.347 1.00 61.78 300 ASP A C 1
ATOM 2207 O O . ASP A 1 300 ? 40.108 39.136 7.303 1.00 61.78 300 ASP A O 1
ATOM 2211 N N . GLY A 1 301 ? 37.992 38.695 7.945 1.00 63.91 301 GLY A N 1
ATOM 2212 C CA . GLY A 1 301 ? 37.713 40.007 8.530 1.00 63.91 301 GLY A CA 1
ATOM 2213 C C . GLY A 1 301 ? 37.280 41.093 7.535 1.00 63.91 301 GLY A C 1
ATOM 2214 O O . GLY A 1 301 ? 37.144 42.253 7.934 1.00 63.91 301 GLY A O 1
ATOM 2215 N N . MET A 1 302 ? 37.053 40.764 6.258 1.00 69.50 302 MET A N 1
ATOM 2216 C CA . MET A 1 302 ? 36.268 41.612 5.351 1.00 69.50 302 MET A CA 1
ATOM 2217 C C . MET A 1 302 ? 34.766 41.366 5.533 1.00 69.50 302 MET A C 1
ATOM 2219 O O . MET A 1 302 ? 34.343 40.262 5.861 1.00 69.50 302 MET A O 1
ATOM 2223 N N . SER A 1 303 ? 33.952 42.392 5.280 1.00 74.94 303 SER A N 1
ATOM 2224 C CA . SER A 1 303 ? 32.487 42.296 5.277 1.00 74.94 303 SER A CA 1
ATOM 2225 C C . SER A 1 303 ? 31.922 42.901 3.997 1.00 74.94 303 SER A C 1
ATOM 2227 O O . SER A 1 303 ? 32.424 43.930 3.532 1.00 74.94 303 SER A O 1
ATOM 2229 N N . GLN A 1 304 ? 30.867 42.299 3.455 1.00 73.19 304 GLN A N 1
ATOM 2230 C CA . GLN A 1 304 ? 30.142 42.809 2.293 1.00 73.19 304 GLN A CA 1
ATOM 2231 C C . GLN A 1 304 ? 28.628 42.689 2.480 1.00 73.19 304 GLN A C 1
ATOM 2233 O O . GLN A 1 304 ? 28.143 41.983 3.362 1.00 73.19 304 GLN A O 1
ATOM 2238 N N . ASN A 1 305 ? 27.878 43.381 1.626 1.00 75.31 305 ASN A N 1
ATOM 2239 C CA . ASN A 1 305 ? 26.438 43.185 1.535 1.00 75.31 305 ASN A CA 1
ATOM 2240 C C . ASN A 1 305 ? 26.175 41.967 0.642 1.00 75.31 305 ASN A C 1
ATOM 2242 O O . ASN A 1 305 ? 26.631 41.952 -0.504 1.00 75.31 305 ASN A O 1
ATOM 2246 N N . SER A 1 306 ? 25.420 40.998 1.150 1.00 67.81 306 SER A N 1
ATOM 2247 C CA . SER A 1 306 ? 24.888 39.884 0.365 1.00 67.81 306 SER A CA 1
ATOM 2248 C C . SER A 1 306 ? 24.004 40.411 -0.777 1.00 67.81 306 SER A C 1
ATOM 2250 O O . SER A 1 306 ? 23.339 41.442 -0.609 1.00 67.81 306 SER A O 1
ATOM 2252 N N . PRO A 1 307 ? 23.925 39.723 -1.932 1.00 64.75 307 PRO A N 1
ATOM 2253 C CA . PRO A 1 307 ? 22.906 40.010 -2.942 1.00 64.75 307 PRO A CA 1
ATOM 2254 C C . PRO A 1 307 ? 21.478 39.679 -2.469 1.00 64.75 307 PRO A C 1
ATOM 2256 O O . PRO A 1 307 ? 20.519 40.148 -3.083 1.00 64.75 307 PRO A O 1
ATOM 2259 N N . ASN A 1 308 ? 21.329 38.896 -1.395 1.00 64.06 308 ASN A N 1
ATOM 2260 C CA . ASN A 1 308 ? 20.042 38.541 -0.805 1.00 64.06 308 ASN A CA 1
ATOM 2261 C C . ASN A 1 308 ? 19.580 39.622 0.187 1.00 64.06 308 ASN A C 1
ATOM 2263 O O . ASN A 1 308 ? 20.360 40.087 1.020 1.00 64.06 308 ASN A O 1
ATOM 2267 N N . SER A 1 309 ? 18.304 40.014 0.125 1.00 69.44 309 SER A N 1
ATOM 2268 C CA . SER A 1 309 ? 17.704 40.893 1.134 1.00 69.44 309 SER A CA 1
ATOM 2269 C C . SER A 1 309 ? 17.217 40.110 2.356 1.00 69.44 309 SER A C 1
ATOM 2271 O O . SER A 1 309 ? 17.040 38.893 2.312 1.00 69.44 309 SER A O 1
ATOM 2273 N N . CYS A 1 310 ? 17.013 40.816 3.466 1.00 67.94 310 CYS A N 1
ATOM 2274 C CA . CYS A 1 310 ? 16.499 40.257 4.713 1.00 67.94 310 CYS A CA 1
ATOM 2275 C C . CYS A 1 310 ? 15.413 41.161 5.328 1.00 67.94 310 CYS A C 1
ATOM 2277 O O . CYS A 1 310 ? 15.058 42.192 4.753 1.00 67.94 310 CYS A O 1
ATOM 2279 N N . GLY A 1 311 ? 14.864 40.756 6.477 1.00 58.78 311 GLY A N 1
ATOM 2280 C CA . GLY A 1 311 ? 13.798 41.480 7.177 1.00 58.78 311 GLY A CA 1
ATOM 2281 C C . GLY A 1 311 ? 12.392 41.241 6.611 1.00 58.78 311 GLY A C 1
ATOM 2282 O O . GLY A 1 311 ? 12.210 40.870 5.451 1.00 58.78 311 GLY A O 1
ATOM 2283 N N . PHE A 1 312 ? 11.370 41.463 7.443 1.00 49.47 312 PHE A N 1
ATOM 2284 C CA . PHE A 1 312 ? 9.976 41.048 7.193 1.00 49.47 312 PHE A CA 1
ATOM 2285 C C . PHE A 1 312 ? 9.319 41.717 5.969 1.00 49.47 312 PHE A C 1
ATOM 2287 O O . PHE A 1 312 ? 8.330 41.233 5.425 1.00 49.47 312 PHE A O 1
ATOM 2294 N N . ASN A 1 313 ? 9.868 42.850 5.527 1.00 57.56 313 ASN A N 1
ATOM 2295 C CA . ASN A 1 313 ? 9.408 43.614 4.367 1.00 57.56 313 ASN A CA 1
ATOM 2296 C C . ASN A 1 313 ? 10.369 43.519 3.156 1.00 57.56 313 ASN A C 1
ATOM 2298 O O . ASN A 1 313 ? 10.135 44.180 2.143 1.00 57.56 313 ASN A O 1
ATOM 2302 N N . GLY A 1 314 ? 11.448 42.730 3.266 1.00 61.16 314 GLY A N 1
ATOM 2303 C CA . GLY A 1 314 ? 12.446 42.506 2.217 1.00 61.16 314 GLY A CA 1
ATOM 2304 C C . GLY A 1 314 ? 13.370 43.689 1.898 1.00 61.16 314 GLY A C 1
ATOM 2305 O O . GLY A 1 314 ? 14.030 43.647 0.858 1.00 61.16 314 GLY A O 1
ATOM 2306 N N . ASN A 1 315 ? 13.415 44.740 2.731 1.00 68.06 315 ASN A N 1
ATOM 2307 C CA . ASN A 1 315 ? 14.273 45.921 2.522 1.00 68.06 315 ASN A CA 1
ATOM 2308 C C . ASN A 1 315 ? 15.563 45.918 3.366 1.00 68.06 315 ASN A C 1
ATOM 2310 O O . ASN A 1 315 ? 16.413 46.790 3.167 1.00 68.06 315 ASN A O 1
ATOM 2314 N N . GLY A 1 316 ? 15.718 44.967 4.288 1.00 66.62 316 GLY A N 1
ATOM 2315 C CA . GLY A 1 316 ? 16.913 44.794 5.104 1.00 66.62 316 GLY A CA 1
ATOM 2316 C C . GLY A 1 316 ? 18.117 44.358 4.279 1.00 66.62 316 GLY A C 1
ATOM 2317 O O . GLY A 1 316 ? 17.998 43.599 3.311 1.00 66.62 316 GLY A O 1
ATOM 2318 N N . VAL A 1 317 ? 19.298 44.834 4.673 1.00 70.44 317 VAL A N 1
ATOM 2319 C CA . VAL A 1 317 ? 20.560 44.482 4.014 1.00 70.44 317 VAL A CA 1
ATOM 2320 C C . VAL A 1 317 ? 21.247 43.394 4.822 1.00 70.44 317 VAL A C 1
ATOM 2322 O O . VAL A 1 317 ? 21.659 43.615 5.963 1.00 70.44 317 VAL A O 1
ATOM 2325 N N . LEU A 1 318 ? 21.378 42.218 4.217 1.00 69.94 318 LEU A N 1
ATOM 2326 C CA . LEU A 1 318 ? 22.075 41.091 4.812 1.00 69.94 318 LEU A CA 1
ATOM 2327 C C . LEU A 1 318 ? 23.588 41.322 4.674 1.00 69.94 318 LEU A C 1
ATOM 2329 O O . LEU A 1 318 ? 24.085 41.565 3.574 1.00 69.94 318 LEU A O 1
ATOM 2333 N N . VAL A 1 319 ? 24.314 41.313 5.792 1.00 75.12 319 VAL A N 1
ATOM 2334 C CA . VAL A 1 319 ? 25.767 41.507 5.829 1.00 75.12 319 VAL A CA 1
ATOM 2335 C C . VAL A 1 319 ? 26.439 40.167 6.099 1.00 75.12 319 VAL A C 1
ATOM 2337 O O . VAL A 1 319 ? 26.183 39.511 7.110 1.00 75.12 319 VAL A O 1
ATOM 2340 N N . GLU A 1 320 ? 27.327 39.791 5.189 1.00 74.31 320 GLU A N 1
ATOM 2341 C CA . GLU A 1 320 ? 28.189 38.618 5.282 1.00 74.31 320 GLU A CA 1
ATOM 2342 C C . GLU A 1 320 ? 29.596 39.077 5.667 1.00 74.31 320 GLU A C 1
ATOM 2344 O O . GLU A 1 320 ? 30.062 40.140 5.238 1.00 74.31 320 GLU A O 1
ATOM 2349 N N . HIS A 1 321 ? 30.285 38.290 6.488 1.00 77.38 321 HIS A N 1
ATOM 2350 C CA . HIS A 1 321 ? 31.681 38.539 6.851 1.00 77.38 321 HIS A CA 1
ATOM 2351 C C . HIS A 1 321 ? 32.509 37.274 6.660 1.00 77.38 321 HIS A C 1
ATOM 2353 O O . HIS A 1 321 ? 31.973 36.171 6.636 1.00 77.38 321 HIS A O 1
ATOM 2359 N N . CYS A 1 322 ? 33.801 37.453 6.422 1.00 69.62 322 CYS A N 1
ATOM 2360 C CA . CYS A 1 322 ? 34.679 36.364 6.040 1.00 69.62 322 CYS A CA 1
ATOM 2361 C C . CYS A 1 322 ? 35.352 35.711 7.254 1.00 69.62 322 CYS A C 1
ATOM 2363 O O . CYS A 1 322 ? 36.109 36.379 7.969 1.00 69.62 322 CYS A O 1
ATOM 2365 N N . GLU A 1 323 ? 35.143 34.405 7.433 1.00 71.94 323 GLU A N 1
ATOM 2366 C CA . GLU A 1 323 ? 35.898 33.566 8.373 1.00 71.94 323 GLU A CA 1
ATOM 2367 C C . GLU A 1 323 ? 36.429 32.316 7.670 1.00 71.94 323 GLU A C 1
ATOM 2369 O O . GLU A 1 323 ? 35.700 31.633 6.954 1.00 71.94 323 GLU A O 1
ATOM 2374 N N . SER A 1 324 ? 37.705 31.991 7.897 1.00 68.62 324 SER A N 1
ATOM 2375 C CA . SER A 1 324 ? 38.393 30.844 7.288 1.00 68.62 324 SER A CA 1
ATOM 2376 C C . SER A 1 324 ? 38.281 30.781 5.752 1.00 68.62 324 SER A C 1
ATOM 2378 O O . SER A 1 324 ? 38.254 29.698 5.169 1.00 68.62 324 SER A O 1
ATOM 2380 N N . GLY A 1 325 ? 38.232 31.940 5.090 1.00 58.53 325 GLY A N 1
ATOM 2381 C CA . GLY A 1 325 ? 38.116 32.090 3.637 1.00 58.53 325 GLY A CA 1
ATOM 2382 C C . GLY A 1 325 ? 36.695 31.982 3.074 1.00 58.53 325 GLY A C 1
ATOM 2383 O O . GLY A 1 325 ? 36.540 32.034 1.854 1.00 58.53 325 GLY A O 1
ATOM 2384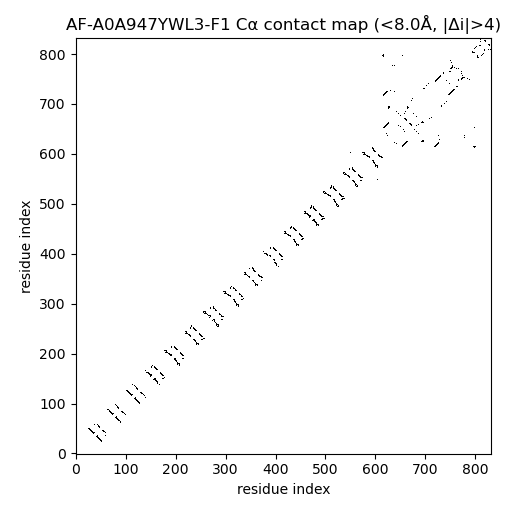 N N . GLN A 1 326 ? 35.667 31.847 3.920 1.00 58.03 326 GLN A N 1
ATOM 2385 C CA . GLN A 1 326 ? 34.268 31.715 3.500 1.00 58.03 326 GLN A CA 1
ATOM 2386 C C . GLN A 1 326 ? 33.392 32.864 4.006 1.00 58.03 326 GLN A C 1
ATOM 2388 O O . GLN A 1 326 ? 33.531 33.321 5.142 1.00 58.03 326 GLN A O 1
ATOM 2393 N N . TRP A 1 327 ? 32.446 33.299 3.170 1.00 65.62 327 TRP A N 1
ATOM 2394 C CA . TRP A 1 327 ? 31.387 34.221 3.573 1.00 65.62 327 TRP A CA 1
ATOM 2395 C C . TRP A 1 327 ? 30.424 33.512 4.527 1.00 65.62 327 TRP A C 1
ATOM 2397 O O . TRP A 1 327 ? 29.613 32.688 4.107 1.00 65.62 327 TRP A O 1
ATOM 2407 N N . VAL A 1 328 ? 30.507 33.843 5.813 1.00 67.69 328 VAL A N 1
ATOM 2408 C CA . VAL A 1 328 ? 29.543 33.415 6.828 1.00 67.69 328 VAL A CA 1
ATOM 2409 C C . VAL A 1 328 ? 28.523 34.519 7.091 1.00 67.69 328 VAL A C 1
ATOM 2411 O O . VAL A 1 328 ? 28.829 35.717 7.098 1.00 67.69 328 VAL A O 1
ATOM 2414 N N . LEU A 1 329 ? 27.275 34.095 7.288 1.00 64.31 329 LEU A N 1
ATOM 2415 C CA . LEU A 1 329 ? 26.141 34.976 7.533 1.00 64.31 329 LEU A CA 1
ATOM 2416 C C . LEU A 1 329 ? 26.342 35.689 8.878 1.00 64.31 329 LEU A C 1
ATOM 2418 O O . LEU A 1 329 ? 26.257 35.060 9.931 1.00 64.31 329 LEU A O 1
ATOM 2422 N N . PHE A 1 330 ? 26.655 36.986 8.854 1.00 64.38 330 PHE A N 1
ATOM 2423 C CA . PHE A 1 330 ? 27.109 37.689 10.055 1.00 64.38 330 PHE A CA 1
ATOM 2424 C C . PHE A 1 330 ? 25.971 38.420 10.766 1.00 64.38 330 PHE A C 1
ATOM 2426 O O . PHE A 1 330 ? 25.787 38.240 11.967 1.00 64.38 330 PHE A O 1
ATOM 2433 N N . MET A 1 331 ? 25.187 39.225 10.038 1.00 66.25 331 MET A N 1
ATOM 2434 C CA . MET A 1 331 ? 23.969 39.840 10.578 1.00 66.25 331 MET A CA 1
ATOM 2435 C C . MET A 1 331 ? 23.039 40.378 9.485 1.00 66.25 331 MET A C 1
ATOM 2437 O O . MET A 1 331 ? 23.486 40.988 8.514 1.00 66.25 331 MET A O 1
ATOM 2441 N N . CYS A 1 332 ? 21.726 40.241 9.681 1.00 63.59 332 CYS A N 1
ATOM 2442 C CA . CYS A 1 332 ? 20.752 41.068 8.971 1.00 63.59 332 CYS A CA 1
ATOM 2443 C C . CYS A 1 332 ? 20.737 42.465 9.603 1.00 63.59 332 CYS A C 1
ATOM 2445 O O . CYS A 1 332 ? 20.453 42.597 10.793 1.00 63.59 332 CYS A O 1
ATOM 2447 N N . ASN A 1 333 ? 21.050 43.506 8.830 1.00 65.62 333 ASN A N 1
ATOM 2448 C CA . ASN A 1 333 ? 20.987 44.886 9.304 1.00 65.62 333 ASN A CA 1
ATOM 2449 C C . ASN A 1 333 ? 19.649 45.512 8.884 1.00 65.62 333 ASN A C 1
ATOM 2451 O O . ASN A 1 333 ? 19.559 46.264 7.911 1.00 65.62 333 ASN A O 1
ATOM 2455 N N . ASP A 1 334 ? 18.611 45.139 9.628 1.00 61.12 334 ASP A N 1
ATOM 2456 C CA . ASP A 1 334 ? 17.245 45.662 9.568 1.00 61.12 334 ASP A CA 1
ATOM 2457 C C . ASP A 1 334 ? 16.798 45.999 11.006 1.00 61.12 334 ASP A C 1
ATOM 2459 O O . ASP A 1 334 ? 17.333 45.441 11.967 1.00 61.12 334 ASP A O 1
ATOM 2463 N N . SER A 1 335 ? 15.836 46.907 11.186 1.00 62.97 335 SER A N 1
ATOM 2464 C CA . SER A 1 335 ? 15.251 47.189 12.506 1.00 62.97 335 SER A CA 1
ATOM 2465 C C . SER A 1 335 ? 14.393 46.041 13.048 1.00 62.97 335 SER A C 1
ATOM 2467 O O . SER A 1 335 ? 14.043 46.058 14.228 1.00 62.97 335 SER A O 1
ATOM 2469 N N . ASP A 1 336 ? 14.077 45.067 12.191 1.00 59.81 336 ASP A N 1
ATOM 2470 C CA . ASP A 1 336 ? 13.002 44.094 12.384 1.00 59.81 336 ASP A CA 1
ATOM 2471 C C . ASP A 1 336 ? 13.521 42.632 12.528 1.00 59.81 336 ASP A C 1
ATOM 2473 O O . ASP A 1 336 ? 12.741 41.690 12.402 1.00 59.81 336 ASP A O 1
ATOM 2477 N N . ALA A 1 337 ? 14.828 42.418 12.763 1.00 56.78 337 ALA A N 1
ATOM 2478 C CA . ALA A 1 337 ? 15.477 41.092 12.867 1.00 56.78 337 ALA A CA 1
ATOM 2479 C C . ALA A 1 337 ? 15.855 40.691 14.318 1.00 56.78 337 ALA A C 1
ATOM 2481 O O . ALA A 1 337 ? 16.081 41.563 15.157 1.00 56.78 337 ALA A O 1
ATOM 2482 N N . CYS A 1 338 ? 15.951 39.383 14.613 1.00 63.56 338 CYS A N 1
ATOM 2483 C CA . CYS A 1 338 ? 16.126 38.834 15.975 1.00 63.56 338 CYS A CA 1
ATOM 2484 C C . CYS A 1 338 ? 17.209 37.751 16.114 1.00 63.56 338 CYS A C 1
ATOM 2486 O O . CYS A 1 338 ? 17.669 37.187 15.120 1.00 63.56 338 CYS A O 1
ATOM 2488 N N . VAL A 1 339 ? 17.605 37.447 17.358 1.00 68.44 339 VAL A N 1
ATOM 2489 C CA . VAL A 1 339 ? 18.556 36.371 17.696 1.00 68.44 339 VAL A CA 1
ATOM 2490 C C . VAL A 1 339 ? 17.817 35.123 18.190 1.00 68.44 339 VAL A C 1
ATOM 2492 O O . VAL A 1 339 ? 16.912 35.233 19.012 1.00 68.44 339 VAL A O 1
ATOM 2495 N N . ASN A 1 340 ? 18.221 33.925 17.744 1.00 60.56 340 ASN A N 1
ATOM 2496 C CA . ASN A 1 340 ? 17.576 32.665 18.148 1.00 60.56 340 ASN A CA 1
ATOM 2497 C C . ASN A 1 340 ? 17.461 32.522 19.675 1.00 60.56 340 ASN A C 1
ATOM 2499 O O . ASN A 1 340 ? 18.456 32.625 20.395 1.00 60.56 340 ASN A O 1
ATOM 2503 N N . GLY A 1 341 ? 16.246 32.244 20.150 1.00 62.94 341 GLY A N 1
ATOM 2504 C CA . GLY A 1 341 ? 15.909 32.164 21.573 1.00 62.94 341 GLY A CA 1
ATOM 2505 C C . GLY A 1 341 ? 15.530 33.496 22.237 1.00 62.94 341 GLY A C 1
ATOM 2506 O O . GLY A 1 341 ? 15.101 33.481 23.390 1.00 62.94 341 GLY A O 1
ATOM 2507 N N . GLU A 1 342 ? 15.632 34.640 21.551 1.00 72.94 342 GLU A N 1
ATOM 2508 C CA . GLU A 1 342 ? 14.945 35.862 21.988 1.00 72.94 342 GLU A CA 1
ATOM 2509 C C . GLU A 1 342 ? 13.428 35.716 21.818 1.00 72.94 342 GLU A C 1
ATOM 2511 O O . GLU A 1 342 ? 12.942 35.033 20.913 1.00 72.94 342 GLU A O 1
ATOM 2516 N N . THR A 1 343 ? 12.666 36.381 22.686 1.00 71.75 343 THR A N 1
ATOM 2517 C CA . THR A 1 343 ? 11.198 36.362 22.664 1.00 71.75 343 THR A CA 1
ATOM 2518 C C . THR A 1 343 ? 10.633 37.773 22.605 1.00 71.75 343 THR A C 1
ATOM 2520 O O . THR A 1 343 ? 11.019 38.624 23.413 1.00 71.75 343 THR A O 1
ATOM 2523 N N . MET A 1 344 ? 9.660 38.007 21.725 1.00 67.06 344 MET A N 1
ATOM 2524 C CA . MET A 1 344 ? 8.865 39.237 21.701 1.00 67.06 344 MET A CA 1
ATOM 2525 C C . MET A 1 344 ? 7.435 38.970 22.159 1.00 67.06 344 MET A C 1
ATOM 2527 O O . MET A 1 344 ? 6.802 38.007 21.736 1.00 67.06 344 MET A O 1
ATOM 2531 N N . VAL A 1 345 ? 6.927 39.850 23.023 1.00 71.25 345 VAL A N 1
ATOM 2532 C CA . VAL A 1 345 ? 5.583 39.748 23.599 1.00 71.25 345 VAL A CA 1
ATOM 2533 C C . VAL A 1 345 ? 4.709 40.866 23.041 1.00 71.25 345 VAL A C 1
ATOM 2535 O O . VAL A 1 345 ? 5.027 42.046 23.208 1.00 71.25 345 VAL A O 1
ATOM 2538 N N . PHE A 1 346 ? 3.603 40.498 22.398 1.00 68.06 346 PHE A N 1
ATOM 2539 C CA . PHE A 1 346 ? 2.615 41.427 21.851 1.00 68.06 346 PHE A CA 1
ATOM 2540 C C . PHE A 1 346 ? 1.267 41.260 22.563 1.00 68.06 346 PHE A C 1
ATOM 2542 O O . PHE A 1 346 ? 0.845 40.123 22.774 1.00 68.06 346 PHE A O 1
ATOM 2549 N N . PRO A 1 347 ? 0.557 42.353 22.903 1.00 65.44 347 PRO A N 1
ATOM 2550 C CA . PRO A 1 347 ? -0.774 42.255 23.487 1.00 65.44 347 PRO A CA 1
ATOM 2551 C C . PRO A 1 347 ? -1.793 41.727 22.466 1.00 65.44 347 PRO A C 1
ATOM 2553 O O . PRO A 1 347 ? -1.802 42.146 21.305 1.00 65.44 347 PRO A O 1
ATOM 2556 N N . CYS A 1 348 ? -2.671 40.837 22.916 1.00 68.88 348 CYS A N 1
ATOM 2557 C CA . CYS A 1 348 ? -3.812 40.300 22.179 1.00 68.88 348 CYS A CA 1
ATOM 2558 C C . CYS A 1 348 ? -5.080 40.329 23.055 1.00 68.88 348 CYS A C 1
ATOM 2560 O O . CYS A 1 348 ? -5.065 40.877 24.159 1.00 68.88 348 CYS A O 1
ATOM 2562 N N . GLY A 1 349 ? -6.204 39.833 22.532 1.00 59.19 349 GLY A N 1
ATOM 2563 C CA . GLY A 1 349 ? -7.501 39.951 23.204 1.00 59.19 349 GLY A CA 1
ATOM 2564 C C . GLY A 1 349 ? -8.243 41.265 22.933 1.00 59.19 349 GLY A C 1
ATOM 2565 O O . GLY A 1 349 ? -7.674 42.247 22.454 1.00 59.19 349 GLY A O 1
ATOM 2566 N N . PHE A 1 350 ? -9.543 41.302 23.245 1.00 55.34 350 PHE A N 1
ATOM 2567 C CA . PHE A 1 350 ? -10.408 42.466 22.974 1.00 55.34 350 PHE A CA 1
ATOM 2568 C C . PHE A 1 350 ? -10.107 43.695 23.850 1.00 55.34 350 PHE A C 1
ATOM 2570 O O . PHE A 1 350 ? -10.490 44.810 23.492 1.00 55.34 350 PHE A O 1
ATOM 2577 N N . ASN A 1 351 ? -9.434 43.507 24.988 1.00 54.50 351 ASN A N 1
ATOM 2578 C CA . ASN A 1 351 ? -9.000 44.570 25.901 1.00 54.50 351 ASN A CA 1
ATOM 2579 C C . ASN A 1 351 ? -7.471 44.802 25.891 1.00 54.50 351 ASN A C 1
ATOM 2581 O O . ASN A 1 351 ? -7.021 45.806 26.443 1.00 54.50 351 ASN A O 1
ATOM 2585 N N . GLY A 1 352 ? -6.693 43.927 25.240 1.00 58.84 352 GLY A N 1
ATOM 2586 C CA . GLY A 1 352 ? -5.230 43.983 25.190 1.00 58.84 352 GLY A CA 1
ATOM 2587 C C . GLY A 1 352 ? -4.499 43.381 26.400 1.00 58.84 352 GLY A C 1
ATOM 2588 O O . GLY A 1 352 ? -3.315 43.680 26.557 1.00 58.84 352 GLY A O 1
ATOM 2589 N N . ASN A 1 353 ? -5.173 42.598 27.255 1.00 65.44 353 ASN A N 1
ATOM 2590 C CA . ASN A 1 353 ? -4.561 41.935 28.417 1.00 65.44 353 ASN A CA 1
ATOM 2591 C C . ASN A 1 353 ? -3.926 40.572 28.097 1.00 65.44 353 ASN A C 1
ATOM 2593 O O . ASN A 1 353 ? -2.995 40.174 28.799 1.00 65.44 353 ASN A O 1
ATOM 2597 N N . GLY A 1 354 ? -4.401 39.866 27.067 1.00 67.19 354 GLY A N 1
ATOM 2598 C CA . GLY A 1 354 ? -3.773 38.631 26.600 1.00 67.19 354 GLY A CA 1
ATOM 2599 C C . GLY A 1 354 ? -2.421 38.885 25.940 1.00 67.19 354 GLY A C 1
ATOM 2600 O O . GLY A 1 354 ? -2.109 40.015 25.553 1.00 67.19 354 GLY A O 1
ATOM 2601 N N . THR A 1 355 ? -1.609 37.842 25.773 1.00 72.50 355 THR A N 1
ATOM 2602 C CA . THR A 1 355 ? -0.282 37.968 25.150 1.00 72.50 355 THR A CA 1
ATOM 2603 C C . THR A 1 355 ? 0.028 36.878 24.131 1.00 72.50 355 THR A C 1
ATOM 2605 O O . THR A 1 355 ? -0.046 35.691 24.434 1.00 72.50 355 THR A O 1
ATOM 2608 N N . TYR A 1 356 ? 0.495 37.290 22.951 1.00 72.00 356 TYR A N 1
ATOM 2609 C CA . TYR A 1 356 ? 1.253 36.427 22.050 1.00 72.00 356 TYR A CA 1
ATOM 2610 C C . TYR A 1 356 ? 2.736 36.513 22.410 1.00 72.00 356 TYR A C 1
ATOM 2612 O O . TYR A 1 356 ? 3.314 37.600 22.348 1.00 72.00 356 TYR A O 1
ATOM 2620 N N . THR A 1 357 ? 3.368 35.379 22.708 1.00 72.31 357 THR A N 1
ATOM 2621 C CA . THR A 1 357 ? 4.831 35.280 22.824 1.00 72.31 357 THR A CA 1
ATOM 2622 C C . THR A 1 357 ? 5.382 34.646 21.555 1.00 72.31 357 THR A C 1
ATOM 2624 O O . THR A 1 357 ? 5.140 33.472 21.299 1.00 72.31 357 THR A O 1
ATOM 2627 N N . TRP A 1 358 ? 6.092 35.428 20.745 1.00 72.50 358 TRP A N 1
ATOM 2628 C CA . TRP A 1 358 ? 6.755 34.945 19.535 1.00 72.50 358 TRP A CA 1
ATOM 2629 C C . TRP A 1 358 ? 8.197 34.588 19.898 1.00 72.50 358 TRP A C 1
ATOM 2631 O O . TRP A 1 358 ? 8.893 35.397 20.522 1.00 72.50 358 TRP A O 1
ATOM 2641 N N . VAL A 1 359 ? 8.645 33.395 19.516 1.00 73.75 359 VAL A N 1
ATOM 2642 C CA . VAL A 1 359 ? 10.008 32.901 19.774 1.00 73.75 359 VAL A CA 1
ATOM 2643 C C . VAL A 1 359 ? 10.829 33.056 18.499 1.00 73.75 359 VAL A C 1
ATOM 2645 O O . VAL A 1 359 ? 10.332 32.768 17.414 1.00 73.75 359 VAL A O 1
ATOM 2648 N N . CYS A 1 360 ? 12.060 33.555 18.604 1.00 67.81 360 CYS A N 1
ATOM 2649 C CA . CYS A 1 360 ? 12.951 33.657 17.454 1.00 67.81 360 CYS A CA 1
ATOM 2650 C C . CYS A 1 360 ? 13.585 32.290 17.151 1.00 67.81 360 CYS A C 1
ATOM 2652 O O . CYS A 1 360 ? 14.377 31.785 17.952 1.00 67.81 360 CYS A O 1
ATOM 2654 N N . GLU A 1 361 ? 13.272 31.720 15.990 1.00 67.62 361 GLU A N 1
ATOM 2655 C CA . GLU A 1 361 ? 13.871 30.499 15.450 1.00 67.62 361 GLU A CA 1
ATOM 2656 C C . GLU A 1 361 ? 14.426 30.784 14.047 1.00 67.62 361 GLU A C 1
ATOM 2658 O O . GLU A 1 361 ? 13.812 31.476 13.238 1.00 67.62 361 GLU A O 1
ATOM 2663 N N . ASN A 1 362 ? 15.634 30.296 13.763 1.00 64.06 362 ASN A N 1
ATOM 2664 C CA . ASN A 1 362 ? 16.373 30.540 12.513 1.00 64.06 362 ASN A CA 1
ATOM 2665 C C . ASN A 1 362 ? 16.408 32.017 12.040 1.00 64.06 362 ASN A C 1
ATOM 2667 O O . ASN A 1 362 ? 16.383 32.307 10.845 1.00 64.06 362 ASN A O 1
ATOM 2671 N N . GLY A 1 363 ? 16.507 32.958 12.986 1.00 60.00 363 GLY A N 1
ATOM 2672 C CA . GLY A 1 363 ? 16.570 34.404 12.749 1.00 60.00 363 GLY A CA 1
ATOM 2673 C C . GLY A 1 363 ? 15.216 35.067 12.475 1.00 60.00 363 GLY A C 1
ATOM 2674 O O . GLY A 1 363 ? 15.185 36.219 12.037 1.00 60.00 363 GLY A O 1
ATOM 2675 N N . GLN A 1 364 ? 14.106 34.358 12.702 1.00 54.75 364 GLN A N 1
ATOM 2676 C CA . GLN A 1 364 ? 12.743 34.824 12.452 1.00 54.75 364 GLN A CA 1
ATOM 2677 C C . GLN A 1 364 ? 11.857 34.578 13.678 1.00 54.75 364 GLN A C 1
ATOM 2679 O O . GLN A 1 364 ? 11.884 33.505 14.269 1.00 54.75 364 GLN A O 1
ATOM 2684 N N . TYR A 1 365 ? 11.040 35.559 14.064 1.00 65.56 365 TYR A N 1
ATOM 2685 C CA . TYR A 1 365 ? 10.034 35.349 15.107 1.00 65.56 365 TYR A CA 1
ATOM 2686 C C . TYR A 1 365 ? 8.876 34.506 14.564 1.00 65.56 365 TYR A C 1
ATOM 2688 O O . TYR A 1 365 ? 8.146 34.959 13.681 1.00 65.56 365 TYR A O 1
ATOM 2696 N N . VAL A 1 366 ? 8.685 33.310 15.120 1.00 68.50 366 VAL A N 1
ATOM 2697 C CA . VAL A 1 366 ? 7.590 32.407 14.752 1.00 68.50 366 VAL A CA 1
ATOM 2698 C C . VAL A 1 366 ? 6.326 32.797 15.540 1.00 68.50 366 VAL A C 1
ATOM 2700 O O . VAL A 1 366 ? 6.391 32.899 16.771 1.00 68.50 366 VAL A O 1
ATOM 2703 N N . PRO A 1 367 ? 5.179 33.056 14.880 1.00 57.06 367 PRO A N 1
ATOM 2704 C CA . PRO A 1 367 ? 3.941 33.406 15.570 1.00 57.06 367 PRO A CA 1
ATOM 2705 C C . PRO A 1 367 ? 3.292 32.169 16.223 1.00 57.06 367 PRO A C 1
ATOM 2707 O O . PRO A 1 367 ? 3.135 31.145 15.556 1.00 57.06 367 PRO A O 1
ATOM 2710 N N . PRO A 1 368 ? 2.856 32.241 17.495 1.00 64.81 368 PRO A N 1
ATOM 2711 C CA . PRO A 1 368 ? 2.124 31.153 18.138 1.00 64.81 368 PRO A CA 1
ATOM 2712 C C . PRO A 1 368 ? 0.693 31.028 17.587 1.00 64.81 368 PRO A C 1
ATOM 2714 O O . PRO A 1 368 ? 0.045 32.025 17.266 1.00 64.81 368 PRO A O 1
ATOM 2717 N N . LEU A 1 369 ? 0.175 29.797 17.540 1.00 57.09 369 LEU A N 1
ATOM 2718 C CA . LEU A 1 369 ? -1.169 29.471 17.034 1.00 57.09 369 LEU A CA 1
ATOM 2719 C C . LEU A 1 369 ? -2.329 29.935 17.939 1.00 57.09 369 LEU A C 1
ATOM 2721 O O . LEU A 1 369 ? -3.469 29.975 17.483 1.00 57.09 369 LEU A O 1
ATOM 2725 N N . VAL A 1 370 ? -2.066 30.282 19.206 1.00 61.75 370 VAL A N 1
ATOM 2726 C CA . VAL A 1 370 ? -3.096 30.632 20.203 1.00 61.75 370 VAL A CA 1
ATOM 2727 C C . VAL A 1 370 ? -2.677 31.874 21.003 1.00 61.75 370 VAL A C 1
ATOM 2729 O O . VAL A 1 370 ? -1.514 32.025 21.374 1.00 61.75 370 VAL A O 1
ATOM 2732 N N . CYS A 1 371 ? -3.630 32.777 21.256 1.00 63.94 371 CYS A N 1
ATOM 2733 C CA . CYS A 1 371 ? -3.482 33.897 22.193 1.00 63.94 371 CYS A CA 1
ATOM 2734 C C . CYS A 1 371 ? -3.793 33.392 23.604 1.00 63.94 371 CYS A C 1
ATOM 2736 O O . CYS A 1 371 ? -4.923 32.970 23.849 1.00 63.94 371 CYS A O 1
ATOM 2738 N N . GLU A 1 372 ? -2.840 33.467 24.535 1.00 62.47 372 GLU A N 1
ATOM 2739 C CA . GLU A 1 372 ? -3.167 33.280 25.950 1.00 62.47 372 GLU A CA 1
ATOM 2740 C C . GLU A 1 372 ? -3.753 34.585 26.497 1.00 62.47 372 GLU A C 1
ATOM 2742 O O . GLU A 1 372 ? -3.030 35.534 26.809 1.00 62.47 372 GLU A O 1
ATOM 2747 N N . ASP A 1 373 ? -5.084 34.638 26.555 1.00 60.72 373 ASP A N 1
ATOM 2748 C CA . ASP A 1 373 ? -5.856 35.720 27.163 1.00 60.72 373 ASP A CA 1
ATOM 2749 C C . ASP A 1 373 ? -6.594 35.194 28.407 1.00 60.72 373 ASP A C 1
ATOM 2751 O O . ASP A 1 373 ? -7.519 34.388 28.263 1.00 60.72 373 ASP A O 1
ATOM 2755 N N . PRO A 1 374 ? -6.214 35.621 29.628 1.00 60.03 374 PRO A N 1
ATOM 2756 C CA . PRO A 1 374 ? -6.867 35.175 30.857 1.00 60.03 374 PRO A CA 1
ATOM 2757 C C . PRO A 1 374 ? -8.309 35.693 31.007 1.00 60.03 374 PRO A C 1
ATOM 2759 O O . PRO A 1 374 ? -9.024 35.212 31.885 1.00 60.03 374 PRO A O 1
ATOM 2762 N N . ASP A 1 375 ? -8.744 36.649 30.176 1.00 57.84 375 ASP A N 1
ATOM 2763 C CA . ASP A 1 375 ? -10.073 37.267 30.251 1.00 57.84 375 ASP A CA 1
ATOM 2764 C C . ASP A 1 375 ? -11.107 36.637 29.285 1.00 57.84 375 ASP A C 1
ATOM 2766 O O . ASP A 1 375 ? -12.283 37.016 29.320 1.00 57.84 375 ASP A O 1
ATOM 2770 N N . VAL A 1 376 ? -10.713 35.686 28.421 1.00 64.62 376 VAL A N 1
ATOM 2771 C CA . VAL A 1 376 ? -11.606 35.085 27.407 1.00 64.62 376 VAL A CA 1
ATOM 2772 C C . VAL A 1 376 ? -12.435 33.935 27.975 1.00 64.62 376 VAL A C 1
ATOM 2774 O O . VAL A 1 376 ? -11.916 32.938 28.471 1.00 64.62 376 VAL A O 1
ATOM 2777 N N . CYS A 1 377 ? -13.753 34.041 27.811 1.00 67.50 377 CYS A N 1
ATOM 2778 C CA . CYS A 1 377 ? -14.720 33.021 28.203 1.00 67.50 377 CYS A CA 1
ATOM 2779 C C . CYS A 1 377 ? -15.598 32.565 27.029 1.00 67.50 377 CYS A C 1
ATOM 2781 O O . CYS A 1 377 ? -15.813 33.294 26.058 1.00 67.50 377 CYS A O 1
ATOM 2783 N N . GLN A 1 378 ? -16.147 31.352 27.123 1.00 66.25 378 GLN A N 1
ATOM 2784 C CA . GLN A 1 378 ? -17.098 30.831 26.141 1.00 66.25 378 GLN A CA 1
ATOM 2785 C C . GLN A 1 378 ? -18.515 31.343 26.459 1.00 66.25 378 GLN A C 1
ATOM 2787 O O . GLN A 1 378 ? -18.979 31.239 27.597 1.00 66.25 378 GLN A O 1
ATOM 2792 N N . ASN A 1 379 ? -19.206 31.911 25.463 1.00 64.75 379 ASN A N 1
ATOM 2793 C CA . ASN A 1 379 ? -20.537 32.512 25.642 1.00 64.75 379 ASN A CA 1
ATOM 2794 C C . ASN A 1 379 ? -21.526 31.536 26.299 1.00 64.75 379 ASN A C 1
ATOM 2796 O O . ASN A 1 379 ? -21.776 30.459 25.761 1.00 64.75 379 ASN A O 1
ATOM 2800 N N . GLY A 1 380 ? -22.123 31.949 27.420 1.00 63.78 380 GLY A N 1
ATOM 2801 C CA . GLY A 1 380 ? -23.016 31.114 28.234 1.00 63.78 380 GLY A CA 1
ATOM 2802 C C . GLY A 1 380 ? -22.363 30.442 29.449 1.00 63.78 380 GLY A C 1
ATOM 2803 O O . GLY A 1 380 ? -23.078 29.843 30.248 1.00 63.78 380 GLY A O 1
ATOM 2804 N N . GLY A 1 381 ? -21.043 30.562 29.631 1.00 69.94 381 GLY A N 1
ATOM 2805 C CA . GLY A 1 381 ? -20.367 30.153 30.865 1.00 69.94 381 GLY A CA 1
ATOM 2806 C C . GLY A 1 381 ? -20.789 30.977 32.092 1.00 69.94 381 GLY A C 1
ATOM 2807 O O . GLY A 1 381 ? -21.211 32.130 31.967 1.00 69.94 381 GLY A O 1
ATOM 2808 N N . LEU A 1 382 ? -20.627 30.379 33.278 1.00 69.81 382 LEU A N 1
ATOM 2809 C CA . LEU A 1 382 ? -20.840 30.982 34.600 1.00 69.81 382 LEU A CA 1
ATOM 2810 C C . LEU A 1 382 ? -19.563 30.845 35.436 1.00 69.81 382 LEU A C 1
ATOM 2812 O O . LEU A 1 382 ? -18.985 29.759 35.482 1.00 69.81 382 LEU A O 1
ATOM 2816 N N . GLN A 1 383 ? -19.152 31.908 36.131 1.00 71.75 383 GLN A N 1
ATOM 2817 C CA . GLN A 1 383 ? -17.984 31.879 37.018 1.00 71.75 383 GLN A CA 1
ATOM 2818 C C . GLN A 1 383 ? -18.227 32.662 38.318 1.00 71.75 383 GLN A C 1
ATOM 2820 O O . GLN A 1 383 ? -18.873 33.711 38.331 1.00 71.75 383 GLN A O 1
ATOM 2825 N N . ILE A 1 384 ? -17.663 32.146 39.414 1.00 67.00 384 ILE A N 1
ATOM 2826 C CA . ILE A 1 384 ? -17.443 32.872 40.671 1.00 67.00 384 ILE A CA 1
ATOM 2827 C C . ILE A 1 384 ? -15.963 33.272 40.684 1.00 67.00 384 ILE A C 1
ATOM 2829 O O . ILE A 1 384 ? -15.097 32.418 40.486 1.00 67.00 384 ILE A O 1
ATOM 2833 N N . VAL A 1 385 ? -15.668 34.560 40.867 1.00 58.06 385 VAL A N 1
ATOM 2834 C CA . VAL A 1 385 ? -14.297 35.096 40.803 1.00 58.06 385 VAL A CA 1
ATOM 2835 C C . VAL A 1 385 ? -13.878 35.607 42.180 1.00 58.06 385 VAL A C 1
ATOM 2837 O O . VAL A 1 385 ? -14.299 36.685 42.602 1.00 58.06 385 VAL A O 1
ATOM 2840 N N . GLU A 1 386 ? -13.006 34.875 42.876 1.00 55.47 386 GLU A N 1
ATOM 2841 C CA . GLU A 1 386 ? -12.274 35.457 44.006 1.00 55.47 386 GLU A CA 1
ATOM 2842 C C . GLU A 1 386 ? -11.331 36.554 43.461 1.00 55.47 386 GLU A C 1
ATOM 2844 O O . GLU A 1 386 ? -10.567 36.269 42.535 1.00 55.47 386 GLU A O 1
ATOM 2849 N N . PRO A 1 387 ? -11.353 37.800 43.982 1.00 52.69 387 PRO A N 1
ATOM 2850 C CA . PRO A 1 387 ? -11.807 38.195 45.317 1.00 52.69 387 PRO A CA 1
ATOM 2851 C C . PRO A 1 387 ? -13.003 39.178 45.327 1.00 52.69 387 PRO A C 1
ATOM 2853 O O . PRO A 1 387 ? -13.095 40.003 46.242 1.00 52.69 387 PRO A O 1
ATOM 2856 N N . ASP A 1 388 ? -13.889 39.156 44.323 1.00 61.25 388 ASP A N 1
ATOM 2857 C CA . ASP A 1 388 ? -14.987 40.131 44.194 1.00 61.25 388 ASP A CA 1
ATOM 2858 C C . ASP A 1 388 ? -16.137 39.841 45.182 1.00 61.25 388 ASP A C 1
ATOM 2860 O O . ASP A 1 388 ? -17.185 39.292 44.838 1.00 61.25 388 ASP A O 1
ATOM 2864 N N . VAL A 1 389 ? -15.935 40.234 46.443 1.00 68.12 389 VAL A N 1
ATOM 2865 C CA . VAL A 1 389 ? -16.926 40.105 47.522 1.00 68.12 389 VAL A CA 1
ATOM 2866 C C . VAL A 1 389 ? -18.046 41.144 47.438 1.00 68.12 389 VAL A C 1
ATOM 2868 O O . VAL A 1 389 ? -17.853 42.300 47.055 1.00 68.12 389 VAL A O 1
ATOM 2871 N N . CYS A 1 390 ? -19.230 40.742 47.886 1.00 71.44 390 CYS A N 1
ATOM 2872 C CA . CYS A 1 390 ? -20.446 41.540 47.917 1.00 71.44 390 CYS A CA 1
ATOM 2873 C C . CYS A 1 390 ? -21.159 41.438 49.283 1.00 71.44 390 CYS A C 1
ATOM 2875 O O . CYS A 1 390 ? -20.622 40.893 50.251 1.00 71.44 390 CYS A O 1
ATOM 2877 N N . GLY A 1 391 ? -22.355 42.025 49.396 1.00 63.41 391 GLY A N 1
ATOM 2878 C CA . GLY A 1 391 ? -23.080 42.124 50.669 1.00 63.41 391 GLY A CA 1
ATOM 2879 C C . GLY A 1 391 ? -22.602 43.279 51.560 1.00 63.41 391 GLY A C 1
ATOM 2880 O O . GLY A 1 391 ? -21.552 43.886 51.339 1.00 63.41 391 GLY A O 1
ATOM 2881 N N . LEU A 1 392 ? -23.395 43.636 52.577 1.00 56.66 392 LEU A N 1
ATOM 2882 C CA . LEU A 1 392 ? -23.140 44.833 53.407 1.00 56.66 392 LEU A CA 1
ATOM 2883 C C . LEU A 1 392 ? -21.973 44.667 54.396 1.00 56.66 392 LEU A C 1
ATOM 2885 O O . LEU A 1 392 ? -21.455 45.664 54.902 1.00 56.66 392 LEU A O 1
ATOM 2889 N N . ASN A 1 393 ? -21.565 43.426 54.667 1.00 56.84 393 ASN A N 1
ATOM 2890 C CA . ASN A 1 393 ? -20.439 43.063 55.530 1.00 56.84 393 ASN A CA 1
ATOM 2891 C C . ASN A 1 393 ? -19.207 42.556 54.734 1.00 56.84 393 ASN A C 1
ATOM 2893 O O . ASN A 1 393 ? -18.177 42.273 55.349 1.00 56.84 393 ASN A O 1
ATOM 2897 N N . GLY A 1 394 ? -19.299 42.466 53.397 1.00 61.59 394 GLY A N 1
ATOM 2898 C CA . GLY A 1 394 ? -18.238 41.973 52.512 1.00 61.59 394 GLY A CA 1
ATOM 2899 C C . GLY A 1 394 ? -17.981 40.462 52.591 1.00 61.59 394 GLY A C 1
ATOM 2900 O O . GLY A 1 394 ? -16.823 40.058 52.513 1.00 61.59 394 GLY A O 1
ATOM 2901 N N . ARG A 1 395 ? -19.022 39.645 52.817 1.00 66.94 395 ARG A N 1
ATOM 2902 C CA . ARG A 1 395 ? -18.932 38.173 52.934 1.00 66.94 395 ARG A CA 1
ATOM 2903 C C . ARG A 1 395 ? -19.803 37.382 51.950 1.00 66.94 395 ARG A C 1
ATOM 2905 O O . ARG A 1 395 ? -19.833 36.161 52.057 1.00 66.94 395 ARG A O 1
ATOM 2912 N N . GLY A 1 396 ? -20.524 38.048 51.051 1.00 66.50 396 GLY A N 1
ATOM 2913 C CA . GLY A 1 396 ? -21.236 37.387 49.956 1.00 66.50 396 GLY A CA 1
ATOM 2914 C C . GLY A 1 396 ? -20.363 37.250 48.708 1.00 66.50 396 GLY A C 1
ATOM 2915 O O . GLY A 1 396 ? -19.435 38.038 48.524 1.00 66.50 396 GLY A O 1
ATOM 2916 N N . ASP A 1 397 ? -20.700 36.308 47.830 1.00 74.19 397 ASP A N 1
ATOM 2917 C CA . ASP A 1 397 ? -19.960 36.041 46.588 1.00 74.19 397 ASP A CA 1
ATOM 2918 C C . ASP A 1 397 ? -20.664 36.644 45.356 1.00 74.19 397 ASP A C 1
ATOM 2920 O O . ASP A 1 397 ? -21.896 36.601 45.248 1.00 74.19 397 ASP A O 1
ATOM 2924 N N . MET A 1 398 ? -19.885 37.200 44.418 1.00 71.88 398 MET A N 1
ATOM 2925 C CA . MET A 1 398 ? -20.372 37.758 43.148 1.00 71.88 398 MET A CA 1
ATOM 2926 C C . MET A 1 398 ? -20.372 36.706 42.029 1.00 71.88 398 MET A C 1
ATOM 2928 O O . MET A 1 398 ? -19.331 36.139 41.689 1.00 71.88 398 MET A O 1
ATOM 2932 N N . LEU A 1 399 ? -21.533 36.493 41.409 1.00 74.75 399 LEU A N 1
ATOM 2933 C CA . LEU A 1 399 ? -21.710 35.627 40.240 1.00 74.75 399 LEU A CA 1
ATOM 2934 C C . LEU A 1 399 ? -21.556 36.437 38.941 1.00 74.75 399 LEU A C 1
ATOM 2936 O O . LEU A 1 399 ? -22.117 37.533 38.847 1.00 74.75 399 LEU A O 1
ATOM 2940 N N . LYS A 1 400 ? -20.850 35.902 37.932 1.00 76.44 400 LYS A N 1
ATOM 2941 C CA . LYS A 1 400 ? -20.660 36.544 36.613 1.00 76.44 400 LYS A CA 1
ATOM 2942 C C . LYS A 1 400 ? -21.074 35.635 35.447 1.00 76.44 400 LYS A C 1
ATOM 2944 O O . LYS A 1 400 ? -20.826 34.429 35.483 1.00 76.44 400 LYS A O 1
ATOM 2949 N N . ASP A 1 401 ? -21.639 36.242 34.402 1.00 78.69 401 ASP A N 1
ATOM 2950 C CA . ASP A 1 401 ? -22.081 35.598 33.153 1.00 78.69 401 ASP A CA 1
ATOM 2951 C C . ASP A 1 401 ? -21.118 35.923 32.000 1.00 78.69 401 ASP A C 1
ATOM 2953 O O . ASP A 1 401 ? -20.642 37.056 31.900 1.00 78.69 401 ASP A O 1
ATOM 2957 N N . CYS A 1 402 ? -20.873 34.984 31.081 1.00 72.75 402 CYS A N 1
ATOM 2958 C CA . CYS A 1 402 ? -20.087 35.257 29.872 1.00 72.75 402 CYS A CA 1
ATOM 2959 C C . CYS A 1 402 ? -20.959 35.719 28.687 1.00 72.75 402 CYS A C 1
ATOM 2961 O O . CYS A 1 402 ? -21.747 34.934 28.146 1.00 72.75 402 CYS A O 1
ATOM 2963 N N . VAL A 1 403 ? -20.779 36.969 28.236 1.00 70.06 403 VAL A N 1
ATOM 2964 C CA . VAL A 1 403 ? -21.520 37.579 27.116 1.00 70.06 403 VAL A CA 1
ATOM 2965 C C . VAL A 1 403 ? -20.575 38.314 26.161 1.00 70.06 403 VAL A C 1
ATOM 2967 O O . VAL A 1 403 ? -19.889 39.258 26.535 1.00 70.06 403 VAL A O 1
ATOM 2970 N N . GLY A 1 404 ? -20.571 37.914 24.888 1.00 66.62 404 GLY A N 1
ATOM 2971 C CA . GLY A 1 404 ? -19.686 38.479 23.864 1.00 66.62 404 GLY A CA 1
ATOM 2972 C C . GLY A 1 404 ? -18.215 38.072 24.011 1.00 66.62 404 GLY A C 1
ATOM 2973 O O . GLY A 1 404 ? -17.352 38.766 23.484 1.00 66.62 404 GLY A O 1
ATOM 2974 N N . GLY A 1 405 ? -17.931 36.977 24.725 1.00 64.06 405 GLY A N 1
ATOM 2975 C CA . GLY A 1 405 ? -16.574 36.557 25.088 1.00 64.06 405 GLY A CA 1
ATOM 2976 C C . GLY A 1 405 ? -15.972 37.313 26.279 1.00 64.06 405 GLY A C 1
ATOM 2977 O O . GLY A 1 405 ? -14.760 37.267 26.461 1.00 64.06 405 GLY A O 1
ATOM 2978 N N . GLN A 1 406 ? -16.793 38.027 27.060 1.00 65.50 406 GLN A N 1
ATOM 2979 C CA . GLN A 1 406 ? -16.377 38.784 28.247 1.00 65.50 406 GLN A CA 1
ATOM 2980 C C . GLN A 1 406 ? -17.272 38.465 29.452 1.00 65.50 406 GLN A C 1
ATOM 2982 O O . GLN A 1 406 ? -18.485 38.304 29.304 1.00 65.50 406 GLN A O 1
ATOM 2987 N N . TRP A 1 407 ? -16.683 38.426 30.648 1.00 70.94 407 TRP A N 1
ATOM 2988 C CA . TRP A 1 407 ? -17.414 38.272 31.909 1.00 70.94 407 TRP A CA 1
ATOM 2989 C C . TRP A 1 407 ? -18.125 39.567 32.328 1.00 70.94 407 TRP A C 1
ATOM 2991 O O . TRP A 1 407 ? -17.534 40.648 32.305 1.00 70.94 407 TRP A O 1
ATOM 3001 N N . VAL A 1 408 ? -19.381 39.453 32.765 1.00 75.81 408 VAL A N 1
ATOM 3002 C CA . VAL A 1 408 ? -20.219 40.573 33.223 1.00 75.81 408 VAL A CA 1
ATOM 3003 C C . VAL A 1 408 ? -20.915 40.209 34.538 1.00 75.81 408 VAL A C 1
ATOM 3005 O O . VAL A 1 408 ? -21.427 39.101 34.678 1.00 75.81 408 VAL A O 1
ATOM 3008 N N . ASP A 1 409 ? -20.944 41.127 35.507 1.00 78.31 409 ASP A N 1
ATOM 3009 C CA . ASP A 1 409 ? -21.533 40.879 36.834 1.00 78.31 409 ASP A CA 1
ATOM 3010 C C . ASP A 1 409 ? -23.054 40.617 36.752 1.00 78.31 409 ASP A C 1
ATOM 3012 O O . ASP A 1 409 ? -23.792 41.395 36.139 1.00 78.31 409 ASP A O 1
ATOM 3016 N N . ASN A 1 410 ? -23.528 39.551 37.409 1.00 76.62 410 ASN A N 1
ATOM 3017 C CA . ASN A 1 410 ? -24.926 39.104 37.402 1.00 76.62 410 ASN A CA 1
ATOM 3018 C C . ASN A 1 410 ? -25.629 39.377 38.749 1.00 76.62 410 ASN A C 1
ATOM 3020 O O . ASN A 1 410 ? -26.531 40.217 38.822 1.00 76.62 410 ASN A O 1
ATOM 3024 N N . SER A 1 411 ? -25.248 38.678 39.829 1.00 71.75 411 SER A N 1
ATOM 3025 C CA . SER A 1 411 ? -25.952 38.760 41.124 1.00 71.75 411 SER A CA 1
ATOM 3026 C C . SER A 1 411 ? -25.100 38.344 42.338 1.00 71.75 411 SER A C 1
ATOM 3028 O O . SER A 1 411 ? -23.998 37.828 42.193 1.00 71.75 411 SER A O 1
ATOM 3030 N N . CYS A 1 412 ? -25.605 38.625 43.548 1.00 68.00 412 CYS A N 1
ATOM 3031 C CA . CYS A 1 412 ? -24.911 38.490 44.839 1.00 68.00 412 CYS A CA 1
ATOM 3032 C C . CYS A 1 412 ? -25.733 37.644 45.835 1.00 68.00 412 CYS A C 1
ATOM 3034 O O . CYS A 1 412 ? -26.958 37.791 45.876 1.00 68.00 412 CYS A O 1
ATOM 3036 N N . MET A 1 413 ? -25.079 36.818 46.665 1.00 67.62 413 MET A N 1
ATOM 3037 C CA . MET A 1 413 ? -25.725 35.953 47.677 1.00 67.62 413 MET A CA 1
ATOM 3038 C C . MET A 1 413 ? -25.180 36.201 49.105 1.00 67.62 413 MET A C 1
ATOM 3040 O O . MET A 1 413 ? -23.970 36.172 49.297 1.00 67.62 413 MET A O 1
ATOM 3044 N N . ASP A 1 414 ? -26.055 36.436 50.102 1.00 61.62 414 ASP A N 1
ATOM 3045 C CA . ASP A 1 414 ? -25.717 36.820 51.503 1.00 61.62 414 ASP A CA 1
ATOM 3046 C C . ASP A 1 414 ? -26.871 36.424 52.496 1.00 61.62 414 ASP A C 1
ATOM 3048 O O . ASP A 1 414 ? -28.026 36.705 52.153 1.00 61.62 414 ASP A O 1
ATOM 3052 N N . PRO A 1 415 ? -26.644 35.750 53.663 1.00 57.31 415 PRO A N 1
ATOM 3053 C CA . PRO A 1 415 ? -27.720 35.086 54.445 1.00 57.31 415 PRO A CA 1
ATOM 3054 C C . PRO A 1 415 ? -28.099 35.580 55.888 1.00 57.31 415 PRO A C 1
ATOM 3056 O O . PRO A 1 415 ? -28.826 34.854 56.571 1.00 57.31 415 PRO A O 1
ATOM 3059 N N . ASP A 1 416 ? -27.658 36.739 56.406 1.00 52.81 416 ASP A N 1
ATOM 3060 C CA . ASP A 1 416 ? -27.799 37.126 57.851 1.00 52.81 416 ASP A CA 1
ATOM 3061 C C . ASP A 1 416 ? -29.217 37.573 58.366 1.00 52.81 416 ASP A C 1
ATOM 3063 O O . ASP A 1 416 ? -30.018 38.121 57.605 1.00 52.81 416 ASP A O 1
ATOM 3067 N N . ILE A 1 417 ? -29.536 37.394 59.683 1.00 64.38 417 ILE A N 1
ATOM 3068 C CA . ILE A 1 417 ? -30.901 37.612 60.282 1.00 64.38 417 ILE A CA 1
ATOM 3069 C C . ILE A 1 417 ? -31.071 38.447 61.610 1.00 64.38 417 ILE A C 1
ATOM 3071 O O . ILE A 1 417 ? -32.131 39.067 61.723 1.00 64.38 417 ILE A O 1
ATOM 3075 N N . CYS A 1 418 ? -30.156 38.535 62.609 1.00 63.91 418 CYS A N 1
ATOM 3076 C CA . CYS A 1 418 ? -30.271 39.516 63.748 1.00 63.91 418 CYS A CA 1
ATOM 3077 C C . CYS A 1 418 ? -29.108 40.517 63.848 1.00 63.91 418 CYS A C 1
ATOM 3079 O O . CYS A 1 418 ? -28.045 40.316 63.267 1.00 63.91 418 CYS A O 1
ATOM 3081 N N . THR A 1 419 ? -29.330 41.619 64.576 1.00 62.62 419 THR A N 1
ATOM 3082 C CA . THR A 1 419 ? -28.316 42.637 64.903 1.00 62.62 419 THR A CA 1
ATOM 3083 C C . THR A 1 419 ? -27.855 42.528 66.354 1.00 62.62 419 THR A C 1
ATOM 3085 O O . THR A 1 419 ? -28.673 42.370 67.258 1.00 62.62 419 THR A O 1
ATOM 3088 N N . ASP A 1 420 ? -26.546 42.661 66.564 1.00 62.03 420 ASP A N 1
ATOM 3089 C CA . ASP A 1 420 ? -25.888 42.462 67.860 1.00 62.03 420 ASP A CA 1
ATOM 3090 C C . ASP A 1 420 ? -26.335 43.431 68.969 1.00 62.03 420 ASP A C 1
ATOM 3092 O O . ASP A 1 420 ? -26.748 44.563 68.713 1.00 62.03 420 ASP A O 1
ATOM 3096 N N . ASP A 1 421 ? -26.194 42.964 70.215 1.00 67.44 421 ASP A N 1
ATOM 3097 C CA . ASP A 1 421 ? -26.535 43.629 71.485 1.00 67.44 421 ASP A CA 1
ATOM 3098 C C . ASP A 1 421 ? -28.043 43.790 71.802 1.00 67.44 421 ASP A C 1
ATOM 3100 O O . ASP A 1 421 ? -28.399 44.346 72.848 1.00 67.44 421 ASP A O 1
ATOM 3104 N N . GLU A 1 422 ? -28.962 43.256 70.986 1.00 68.69 422 GLU A N 1
ATOM 3105 C CA . GLU A 1 422 ? -30.379 43.137 71.380 1.00 68.69 422 GLU A CA 1
ATOM 3106 C C . GLU A 1 422 ? -30.591 42.076 72.490 1.00 68.69 422 GLU A C 1
ATOM 3108 O O . GLU A 1 422 ? -29.819 41.128 72.622 1.00 68.69 422 GLU A O 1
ATOM 3113 N N . THR A 1 423 ? -31.637 42.216 73.322 1.00 66.94 423 THR A N 1
ATOM 3114 C CA . THR A 1 423 ? -31.932 41.315 74.468 1.00 66.94 423 THR A CA 1
ATOM 3115 C C . THR A 1 423 ? -33.410 40.924 74.544 1.00 66.94 423 THR A C 1
ATOM 3117 O O . THR A 1 423 ? -34.281 41.716 74.182 1.00 66.94 423 THR A O 1
ATOM 3120 N N . GLN A 1 424 ? -33.707 39.722 75.057 1.00 64.81 424 GLN A N 1
ATOM 3121 C CA . GLN A 1 424 ? -35.079 39.250 75.294 1.00 64.81 424 GLN A CA 1
ATOM 3122 C C . GLN A 1 424 ? -35.227 38.450 76.599 1.00 64.81 424 GLN A C 1
ATOM 3124 O O . GLN A 1 424 ? -34.290 37.812 77.073 1.00 64.81 424 GLN A O 1
ATOM 3129 N N . ILE A 1 425 ? -36.428 38.483 77.185 1.00 61.16 425 ILE A N 1
ATOM 3130 C CA . ILE A 1 425 ? -36.809 37.735 78.396 1.00 61.16 425 ILE A CA 1
ATOM 3131 C C . ILE A 1 425 ? -37.833 36.679 77.983 1.00 61.16 425 ILE A C 1
ATOM 3133 O O . ILE A 1 425 ? -38.868 37.032 77.413 1.00 61.16 425 ILE A O 1
ATOM 3137 N N . LEU A 1 426 ? -37.580 35.406 78.299 1.00 59.00 426 LEU A N 1
ATOM 3138 C CA . LEU A 1 426 ? -38.597 34.362 78.172 1.00 59.00 426 LEU A CA 1
ATOM 3139 C C . LEU A 1 426 ? -39.427 34.292 79.456 1.00 59.00 426 LEU A C 1
ATOM 3141 O O . LEU A 1 426 ? -38.917 34.446 80.562 1.00 59.00 426 LEU A O 1
ATOM 3145 N N . THR A 1 427 ? -40.729 34.060 79.297 1.00 53.84 427 THR A N 1
ATOM 3146 C CA . THR A 1 427 ? -41.707 34.024 80.400 1.00 53.84 427 THR A CA 1
ATOM 3147 C C . THR A 1 427 ? -41.828 32.648 81.061 1.00 53.84 427 THR A C 1
ATOM 3149 O O . THR A 1 427 ? -42.769 32.413 81.818 1.00 53.84 427 THR A O 1
ATOM 3152 N N . ASP A 1 428 ? -40.865 31.759 80.811 1.00 53.12 428 ASP A N 1
ATOM 3153 C CA . ASP A 1 428 ? -40.842 30.419 81.381 1.00 53.12 428 ASP A CA 1
ATOM 3154 C C . ASP A 1 428 ? -40.091 30.380 82.710 1.00 53.12 428 ASP A C 1
ATOM 3156 O O . ASP A 1 428 ? -38.974 30.879 82.882 1.00 53.12 428 ASP A O 1
ATOM 3160 N N . SER A 1 429 ? -40.772 29.786 83.680 1.00 58.28 429 SER A N 1
ATOM 3161 C CA . SER A 1 429 ? -40.397 29.816 85.079 1.00 58.28 429 SER A CA 1
ATOM 3162 C C . SER A 1 429 ? -39.236 28.884 85.388 1.00 58.28 429 SER A C 1
ATOM 3164 O O . SER A 1 429 ? -39.260 27.703 85.042 1.00 58.28 429 SER A O 1
ATOM 3166 N N . CYS A 1 430 ? -38.270 29.385 86.142 1.00 65.81 430 CYS A N 1
ATOM 3167 C CA . CYS A 1 430 ? -37.106 28.629 86.573 1.00 65.81 430 CYS A CA 1
ATOM 3168 C C . CYS A 1 430 ? -37.195 28.301 88.080 1.00 65.81 430 CYS A C 1
ATOM 3170 O O . CYS A 1 430 ? -37.885 28.990 88.834 1.00 65.81 430 CYS A O 1
ATOM 3172 N N . GLY A 1 431 ? -36.510 27.248 88.539 1.00 56.94 431 GLY A N 1
ATOM 3173 C CA . GLY A 1 431 ? -36.582 26.810 89.939 1.00 56.94 431 GLY A CA 1
ATOM 3174 C C . GLY A 1 431 ? -37.661 25.761 90.242 1.00 56.94 431 GLY A C 1
ATOM 3175 O O . GLY A 1 431 ? -38.597 25.561 89.469 1.00 56.94 431 GLY A O 1
ATOM 3176 N N . PHE A 1 432 ? -37.507 25.050 91.361 1.00 52.47 432 PHE A N 1
ATOM 3177 C CA . PHE A 1 432 ? -38.175 23.767 91.622 1.00 52.47 432 PHE A CA 1
ATOM 3178 C C . PHE A 1 432 ? -39.690 23.831 91.859 1.00 52.47 432 PHE A C 1
ATOM 3180 O O . PHE A 1 432 ? -40.349 22.808 91.691 1.00 52.47 432 PHE A O 1
ATOM 3187 N N . ASN A 1 433 ? -40.267 24.991 92.191 1.00 54.19 433 ASN A N 1
ATOM 3188 C CA . ASN A 1 433 ? -41.728 25.177 92.195 1.00 54.19 433 ASN A CA 1
ATOM 3189 C C . ASN A 1 433 ? -42.228 26.185 91.140 1.00 54.19 433 ASN A C 1
ATOM 3191 O O . ASN A 1 433 ? -43.357 26.670 91.241 1.00 54.19 433 ASN A O 1
ATOM 3195 N N . SER A 1 434 ? -41.423 26.450 90.098 1.00 55.16 434 SER A N 1
ATOM 3196 C CA . SER A 1 434 ? -41.788 27.314 88.963 1.00 55.16 434 SER A CA 1
ATOM 3197 C C . SER A 1 434 ? -42.081 28.773 89.364 1.00 55.16 434 SER A C 1
ATOM 3199 O O . SER A 1 434 ? -43.097 29.347 88.970 1.00 55.16 434 SER A O 1
ATOM 3201 N N . ARG A 1 435 ? -41.193 29.391 90.165 1.00 59.16 435 ARG A N 1
ATOM 3202 C CA . ARG A 1 435 ? -41.349 30.778 90.666 1.00 59.16 435 ARG A CA 1
ATOM 3203 C C . ARG A 1 435 ? -40.155 31.736 90.453 1.00 59.16 435 ARG A C 1
ATOM 3205 O O . ARG A 1 435 ? -40.216 32.859 90.949 1.00 59.16 435 ARG A O 1
ATOM 3212 N N . GLY A 1 436 ? -39.112 31.339 89.719 1.00 60.81 436 GLY A N 1
ATOM 3213 C CA . GLY A 1 436 ? -38.032 32.208 89.203 1.00 60.81 436 GLY A CA 1
ATOM 3214 C C . GLY A 1 436 ? -38.152 32.491 87.690 1.00 60.81 436 GLY A C 1
ATOM 3215 O O . GLY A 1 436 ? -39.077 31.992 87.061 1.00 60.81 436 GLY A O 1
ATOM 3216 N N . GLU A 1 437 ? -37.230 33.263 87.090 1.00 62.59 437 GLU A N 1
ATOM 3217 C CA . GLU A 1 437 ? -37.305 33.798 85.697 1.00 62.59 437 GLU A CA 1
ATOM 3218 C C . GLU A 1 437 ? -35.930 33.747 84.951 1.00 62.59 437 GLU A C 1
ATOM 3220 O O . GLU A 1 437 ? -34.901 33.576 85.611 1.00 62.59 437 GLU A O 1
ATOM 3225 N N . MET A 1 438 ? -35.888 33.894 83.604 1.00 61.81 438 MET A N 1
ATOM 3226 C CA . MET A 1 438 ? -34.707 33.652 82.716 1.00 61.81 438 MET A CA 1
ATOM 3227 C C . MET A 1 438 ? -34.492 34.730 81.599 1.00 61.81 438 MET A C 1
ATOM 3229 O O . MET A 1 438 ? -35.440 35.415 81.222 1.00 61.81 438 MET A O 1
ATOM 3233 N N . LEU A 1 439 ? -33.267 34.907 81.050 1.00 66.50 439 LEU A N 1
ATOM 3234 C CA . LEU A 1 439 ? -32.856 36.038 80.160 1.00 66.50 439 LEU A CA 1
ATOM 3235 C C . LEU A 1 439 ? -31.862 35.656 79.014 1.00 66.50 439 LEU A C 1
ATOM 3237 O O . LEU A 1 439 ? -30.960 34.850 79.259 1.00 66.50 439 LEU A O 1
ATOM 3241 N N . GLN A 1 440 ? -31.963 36.303 77.829 1.00 70.12 440 GLN A N 1
ATOM 3242 C CA . GLN A 1 440 ? -31.141 36.102 76.600 1.00 70.12 440 GLN A CA 1
ATOM 3243 C C . GLN A 1 440 ? -30.623 37.394 75.891 1.00 70.12 440 GLN A C 1
ATOM 3245 O O . GLN A 1 440 ? -31.226 38.461 76.041 1.00 70.12 440 GLN A O 1
ATOM 3250 N N . THR A 1 441 ? -29.578 37.275 75.038 1.00 72.75 441 THR A N 1
ATOM 3251 C CA . THR A 1 441 ? -28.907 38.364 74.252 1.00 72.75 441 THR A CA 1
ATOM 3252 C C . THR A 1 441 ? -28.457 37.920 72.828 1.00 72.75 441 THR A C 1
ATOM 3254 O O . THR A 1 441 ? -28.002 36.786 72.704 1.00 72.75 441 THR A O 1
ATOM 3257 N N . CYS A 1 442 ? -28.537 38.764 71.773 1.00 68.19 442 CYS A N 1
ATOM 3258 C CA . CYS A 1 442 ? -27.994 38.518 70.403 1.00 68.19 442 CYS A CA 1
ATOM 3259 C C . CYS A 1 442 ? -26.508 38.954 70.297 1.00 68.19 442 CYS A C 1
ATOM 3261 O O . CYS A 1 442 ? -26.116 40.004 70.813 1.00 68.19 442 CYS A O 1
ATOM 3263 N N . THR A 1 443 ? -25.649 38.139 69.675 1.00 68.25 443 THR A N 1
ATOM 3264 C CA . THR A 1 443 ? -24.209 38.395 69.466 1.00 68.25 443 THR A CA 1
ATOM 3265 C C . THR A 1 443 ? -23.697 37.640 68.230 1.00 68.25 443 THR A C 1
ATOM 3267 O O . THR A 1 443 ? -24.010 36.463 68.060 1.00 68.25 443 THR A O 1
ATOM 3270 N N . ALA A 1 444 ? -22.893 38.289 67.383 1.00 64.31 444 ALA A N 1
ATOM 3271 C CA . ALA A 1 444 ? -22.493 37.812 66.055 1.00 64.31 444 ALA A CA 1
ATOM 3272 C C . ALA A 1 444 ? -23.664 37.321 65.167 1.00 64.31 444 ALA A C 1
ATOM 3274 O O . ALA A 1 444 ? -23.507 36.364 64.410 1.00 64.31 444 ALA A O 1
ATOM 3275 N N . GLY A 1 445 ? -24.833 37.962 65.265 1.00 64.56 445 GLY A N 1
ATOM 3276 C CA . GLY A 1 445 ? -26.026 37.660 64.468 1.00 64.56 445 GLY A CA 1
ATOM 3277 C C . GLY A 1 445 ? -26.923 36.524 64.986 1.00 64.56 445 GLY A C 1
ATOM 3278 O O . GLY A 1 445 ? -27.835 36.119 64.262 1.00 64.56 445 GLY A O 1
ATOM 3279 N N . ALA A 1 446 ? -26.714 36.015 66.213 1.00 63.59 446 ALA A N 1
ATOM 3280 C CA . ALA A 1 446 ? -27.534 34.951 66.828 1.00 63.59 446 ALA A CA 1
ATOM 3281 C C . ALA A 1 446 ? -27.730 35.099 68.363 1.00 63.59 446 ALA A C 1
ATOM 3283 O O . ALA A 1 446 ? -26.935 35.751 69.029 1.00 63.59 446 ALA A O 1
ATOM 3284 N N . TRP A 1 447 ? -28.774 34.484 68.946 1.00 67.19 447 TRP A N 1
ATOM 3285 C CA . TRP A 1 447 ? -29.198 34.629 70.366 1.00 67.19 447 TRP A CA 1
ATOM 3286 C C . TRP A 1 447 ? -28.600 33.587 71.355 1.00 67.19 447 TRP A C 1
ATOM 3288 O O . TRP A 1 447 ? -28.425 32.431 70.976 1.00 67.19 447 TRP A O 1
ATOM 3298 N N . ALA A 1 448 ? -28.362 33.952 72.635 1.00 66.56 448 ALA A N 1
ATOM 3299 C CA . ALA A 1 448 ? -27.809 33.075 73.703 1.00 66.56 448 ALA A CA 1
ATOM 3300 C C . ALA A 1 448 ? -28.309 33.356 75.163 1.00 66.56 448 ALA A C 1
ATOM 3302 O O . ALA A 1 448 ? -28.690 34.484 75.471 1.00 66.56 448 ALA A O 1
ATOM 3303 N N . ASP A 1 449 ? -28.272 32.343 76.063 1.00 70.19 449 ASP A N 1
ATOM 3304 C CA . ASP A 1 449 ? -28.877 32.255 77.437 1.00 70.19 449 ASP A CA 1
ATOM 3305 C C . ASP A 1 449 ? -28.001 32.648 78.664 1.00 70.19 449 ASP A C 1
ATOM 3307 O O . ASP A 1 449 ? -26.773 32.660 78.572 1.00 70.19 449 ASP A O 1
ATOM 3311 N N . THR A 1 450 ? -28.617 32.896 79.856 1.00 64.12 450 THR A N 1
ATOM 3312 C CA . THR A 1 450 ? -27.895 33.405 81.067 1.00 64.12 450 THR A CA 1
ATOM 3313 C C . THR A 1 450 ? -28.163 32.887 82.522 1.00 64.12 450 THR A C 1
ATOM 3315 O O . THR A 1 450 ? -27.160 32.614 83.190 1.00 64.12 450 THR A O 1
ATOM 3318 N N . ASN A 1 451 ? -29.373 32.865 83.145 1.00 64.00 451 ASN A N 1
ATOM 3319 C CA . ASN A 1 451 ? -29.485 32.807 84.649 1.00 64.00 451 ASN A CA 1
ATOM 3320 C C . ASN A 1 451 ? -30.812 32.308 85.316 1.00 64.00 451 ASN A C 1
ATOM 3322 O O . ASN A 1 451 ? -31.799 32.136 84.613 1.00 64.00 451 ASN A O 1
ATOM 3326 N N . CYS A 1 452 ? -30.831 32.063 86.659 1.00 60.44 452 CYS A N 1
ATOM 3327 C CA . CYS A 1 452 ? -31.999 31.539 87.444 1.00 60.44 452 CYS A CA 1
ATOM 3328 C C . CYS A 1 452 ? -31.889 31.560 89.026 1.00 60.44 452 CYS A C 1
ATOM 3330 O O . CYS A 1 452 ? -30.776 31.647 89.546 1.00 60.44 452 CYS A O 1
ATOM 3332 N N . THR A 1 453 ? -32.991 31.450 89.831 1.00 57.66 453 THR A N 1
ATOM 3333 C CA . THR A 1 453 ? -33.009 31.292 91.340 1.00 57.66 453 THR A CA 1
ATOM 3334 C C . THR A 1 453 ? -34.347 30.770 92.000 1.00 57.66 453 THR A C 1
ATOM 3336 O O . THR A 1 453 ? -35.379 31.370 91.729 1.00 57.66 453 THR A O 1
ATOM 3339 N N . ASP A 1 454 ? -34.372 29.755 92.914 1.00 54.84 454 ASP A N 1
ATOM 3340 C CA . ASP A 1 454 ? -35.559 29.314 93.758 1.00 54.84 454 ASP A CA 1
ATOM 3341 C C . ASP A 1 454 ? -35.215 28.297 94.916 1.00 54.84 454 ASP A C 1
ATOM 3343 O O . ASP A 1 454 ? -34.227 27.574 94.754 1.00 54.84 454 ASP A O 1
ATOM 3347 N N . PRO A 1 455 ? -35.965 28.195 96.060 1.00 55.59 455 PRO A N 1
ATOM 3348 C CA . PRO A 1 455 ? -35.702 27.211 97.151 1.00 55.59 455 PRO A CA 1
ATOM 3349 C C . PRO A 1 455 ? -36.906 26.668 98.028 1.00 55.59 455 PRO A C 1
ATOM 3351 O O . PRO A 1 455 ? -37.392 27.400 98.891 1.00 55.59 455 PRO A O 1
ATOM 3354 N N . ASP A 1 456 ? -37.300 25.372 97.972 1.00 54.91 456 ASP A N 1
ATOM 3355 C CA . ASP A 1 456 ? -38.126 24.661 99.018 1.00 54.91 456 ASP A CA 1
ATOM 3356 C C . ASP A 1 456 ? -38.053 23.093 98.917 1.00 54.91 456 ASP A C 1
ATOM 3358 O O . ASP A 1 456 ? -37.302 22.615 98.066 1.00 54.91 456 ASP A O 1
ATOM 3362 N N . ILE A 1 457 ? -38.764 22.280 99.751 1.00 64.50 457 ILE A N 1
ATOM 3363 C CA . ILE A 1 457 ? -38.786 20.778 99.662 1.00 64.50 457 ILE A CA 1
ATOM 3364 C C . ILE A 1 457 ? -40.173 20.054 99.581 1.00 64.50 457 ILE A C 1
ATOM 3366 O O . ILE A 1 457 ? -40.348 19.320 98.612 1.00 64.50 457 ILE A O 1
ATOM 3370 N N . CYS A 1 458 ? -41.141 20.132 100.524 1.00 61.97 458 CYS A N 1
ATOM 3371 C CA . CYS A 1 458 ? -42.479 19.474 100.352 1.00 61.97 458 CYS A CA 1
ATOM 3372 C C . CYS A 1 458 ? -43.622 20.004 101.262 1.00 61.97 458 CYS A C 1
ATOM 3374 O O . CYS A 1 458 ? -43.358 20.684 102.253 1.00 61.97 458 CYS A O 1
ATOM 3376 N N . THR A 1 459 ? -44.892 19.678 100.944 1.00 61.47 459 THR A N 1
ATOM 3377 C CA . THR A 1 459 ? -46.111 20.211 101.611 1.00 61.47 459 THR A CA 1
ATOM 3378 C C . THR A 1 459 ? -46.999 19.112 102.223 1.00 61.47 459 THR A C 1
ATOM 3380 O O . THR A 1 459 ? -47.028 17.985 101.743 1.00 61.47 459 THR A O 1
ATOM 3383 N N . ASP A 1 460 ? -47.731 19.425 103.296 1.00 56.66 460 ASP A N 1
ATOM 3384 C CA . ASP A 1 460 ? -48.530 18.457 104.064 1.00 56.66 460 ASP A CA 1
ATOM 3385 C C . ASP A 1 460 ? -49.844 18.046 103.376 1.00 56.66 460 ASP A C 1
ATOM 3387 O O . ASP A 1 460 ? -50.623 18.900 102.951 1.00 56.66 460 ASP A O 1
ATOM 3391 N N . GLY A 1 461 ? -50.117 16.739 103.305 1.00 65.88 461 GLY A N 1
ATOM 3392 C CA . GLY A 1 461 ? -51.247 16.177 102.553 1.00 65.88 461 GLY A CA 1
ATOM 3393 C C . GLY A 1 461 ? -50.996 15.984 101.051 1.00 65.88 461 GLY A C 1
ATOM 3394 O O . GLY A 1 461 ? -51.848 15.402 100.381 1.00 65.88 461 GLY A O 1
ATOM 3395 N N . GLU A 1 462 ? -49.840 16.409 100.532 1.00 68.69 462 GLU A N 1
ATOM 3396 C CA . GLU A 1 462 ? -49.336 15.958 99.230 1.00 68.69 462 GLU A CA 1
ATOM 3397 C C . GLU A 1 462 ? -49.171 14.428 99.220 1.00 68.69 462 GLU A C 1
ATOM 3399 O O . GLU A 1 462 ? -48.971 13.801 100.265 1.00 68.69 462 GLU A O 1
ATOM 3404 N N . THR A 1 463 ? -49.147 13.825 98.033 1.00 71.88 463 THR A N 1
ATOM 3405 C CA . THR A 1 463 ? -48.699 12.438 97.843 1.00 71.88 463 THR A CA 1
ATOM 3406 C C . THR A 1 463 ? -47.518 12.399 96.886 1.00 71.88 463 THR A C 1
ATOM 3408 O O . THR A 1 463 ? -47.633 12.921 95.780 1.00 71.88 463 THR A O 1
ATOM 3411 N N . GLN A 1 464 ? -46.419 11.755 97.280 1.00 71.50 464 GLN A N 1
ATOM 3412 C CA . GLN A 1 464 ? -45.315 11.442 96.375 1.00 71.50 464 GLN A CA 1
ATOM 3413 C C . GLN A 1 464 ? -45.372 9.970 96.012 1.00 71.50 464 GLN A C 1
ATOM 3415 O O . GLN A 1 464 ? -45.894 9.148 96.762 1.00 71.50 464 GLN A O 1
ATOM 3420 N N . ILE A 1 465 ? -44.788 9.628 94.880 1.00 69.38 465 ILE A N 1
ATOM 3421 C CA . ILE A 1 465 ? -44.630 8.249 94.459 1.00 69.38 465 ILE A CA 1
ATOM 3422 C C . ILE A 1 465 ? -43.139 7.934 94.495 1.00 69.38 465 ILE A C 1
ATOM 3424 O O . ILE A 1 465 ? -42.340 8.656 93.903 1.00 69.38 465 ILE A O 1
ATOM 3428 N N . LEU A 1 466 ? -42.762 6.868 95.202 1.00 65.69 466 LEU A N 1
ATOM 3429 C CA . LEU A 1 466 ? -41.454 6.253 95.022 1.00 65.69 466 LEU A CA 1
ATOM 3430 C C . LEU A 1 466 ? -41.558 5.329 93.818 1.00 65.69 466 LEU A C 1
ATOM 3432 O O . LEU A 1 466 ? -42.065 4.207 93.919 1.00 65.69 466 LEU A O 1
ATOM 3436 N N . THR A 1 467 ? -41.060 5.819 92.690 1.00 58.53 467 THR A N 1
ATOM 3437 C CA . THR A 1 467 ? -40.637 4.958 91.593 1.00 58.53 467 THR A CA 1
ATOM 3438 C C . THR A 1 467 ? -39.604 3.956 92.118 1.00 58.53 467 THR A C 1
ATOM 3440 O O . THR A 1 467 ? -38.797 4.268 92.997 1.00 58.53 467 THR A O 1
ATOM 3443 N N . ASP A 1 468 ? -39.676 2.729 91.614 1.00 65.38 468 ASP A N 1
ATOM 3444 C CA . ASP A 1 468 ? -38.803 1.606 91.963 1.00 65.38 468 ASP A CA 1
ATOM 3445 C C . ASP A 1 468 ? -38.897 1.053 93.405 1.00 65.38 468 ASP A C 1
ATOM 3447 O O . ASP A 1 468 ? -37.884 0.865 94.089 1.00 65.38 468 ASP A O 1
ATOM 3451 N N . SER A 1 469 ? -40.109 0.753 93.901 1.00 66.31 469 SER A N 1
ATOM 3452 C CA . SER A 1 469 ? -40.253 0.140 95.241 1.00 66.31 469 SER A CA 1
ATOM 3453 C C . SER A 1 469 ? -41.343 -0.930 95.416 1.00 66.31 469 SER A C 1
ATOM 3455 O O . SER A 1 469 ? -41.536 -1.441 96.526 1.00 66.31 469 SER A O 1
ATOM 3457 N N . CYS A 1 470 ? -42.004 -1.360 94.340 1.00 68.19 470 CYS A N 1
ATOM 3458 C CA . CYS A 1 470 ? -42.827 -2.572 94.330 1.00 68.19 470 CYS A CA 1
ATOM 3459 C C . CYS A 1 470 ? -42.910 -3.202 92.924 1.00 68.19 470 CYS A C 1
ATOM 3461 O O . CYS A 1 470 ? -42.313 -2.686 91.991 1.00 68.19 470 CYS A O 1
ATOM 3463 N N . GLY A 1 471 ? -43.616 -4.325 92.751 1.00 68.81 471 GLY A N 1
ATOM 3464 C CA . GLY A 1 471 ? -43.819 -4.941 91.428 1.00 68.81 471 GLY A CA 1
ATOM 3465 C C . GLY A 1 471 ? -42.914 -6.132 91.083 1.00 68.81 471 GLY A C 1
ATOM 3466 O O . GLY A 1 471 ? -42.102 -6.563 91.903 1.00 68.81 471 GLY A O 1
ATOM 3467 N N . PHE A 1 472 ? -43.071 -6.702 89.881 1.00 66.81 472 PHE A N 1
ATOM 3468 C CA . PHE A 1 472 ? -42.388 -7.946 89.464 1.00 66.81 472 PHE A CA 1
ATOM 3469 C C . PHE A 1 472 ? -40.876 -7.794 89.242 1.00 66.81 472 PHE A C 1
ATOM 3471 O O . PHE A 1 472 ? -40.114 -8.715 89.536 1.00 66.81 472 PHE A O 1
ATOM 3478 N N . ASN A 1 473 ? -40.443 -6.639 88.742 1.00 64.44 473 ASN A N 1
ATOM 3479 C CA . ASN A 1 473 ? -39.040 -6.247 88.561 1.00 64.44 473 ASN A CA 1
ATOM 3480 C C . ASN A 1 473 ? -38.628 -5.120 89.540 1.00 64.44 473 ASN A C 1
ATOM 3482 O O . ASN A 1 473 ? -37.569 -4.514 89.379 1.00 64.44 473 ASN A O 1
ATOM 3486 N N . SER A 1 474 ? -39.469 -4.859 90.547 1.00 66.75 474 SER A N 1
ATOM 3487 C CA . SER A 1 474 ? -39.367 -3.767 91.521 1.00 66.75 474 SER A CA 1
ATOM 3488 C C . SER A 1 474 ? -39.506 -2.337 90.975 1.00 66.75 474 SER A C 1
ATOM 3490 O O . SER A 1 474 ? -39.163 -1.432 91.725 1.00 66.75 474 SER A O 1
ATOM 3492 N N . ARG A 1 475 ? -40.001 -2.101 89.745 1.00 67.69 475 ARG A N 1
ATOM 3493 C CA . ARG A 1 475 ? -40.180 -0.743 89.168 1.00 67.69 475 ARG A CA 1
ATOM 3494 C C . ARG A 1 475 ? -41.546 -0.091 89.388 1.00 67.69 475 ARG A C 1
ATOM 3496 O O . ARG A 1 475 ? -41.723 1.096 89.125 1.00 67.69 475 ARG A O 1
ATOM 3503 N N . GLY A 1 476 ? -42.492 -0.849 89.926 1.00 69.75 476 GLY A N 1
ATOM 3504 C CA . GLY A 1 476 ? -43.798 -0.357 90.331 1.00 69.75 476 GLY A CA 1
ATOM 3505 C C . GLY A 1 476 ? -43.718 0.781 91.351 1.00 69.75 476 GLY A C 1
ATOM 3506 O O . GLY A 1 476 ? -42.819 0.870 92.197 1.00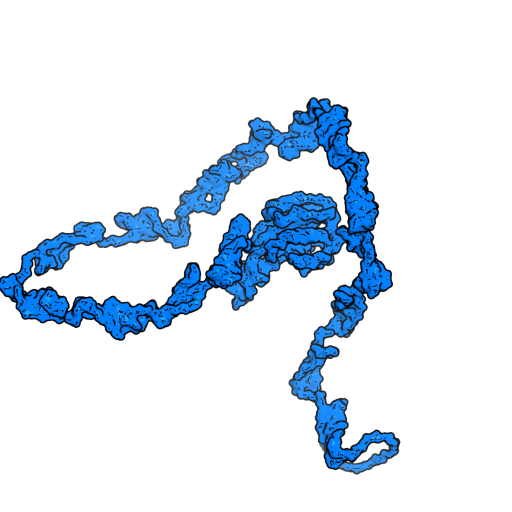 69.75 476 GLY A O 1
ATOM 3507 N N . GLU A 1 477 ? -44.722 1.640 91.260 1.00 73.62 477 GLU A N 1
ATOM 3508 C CA . GLU A 1 477 ? -44.877 2.895 91.971 1.00 73.62 477 GLU A CA 1
ATOM 3509 C C . GLU A 1 477 ? -45.491 2.684 93.364 1.00 73.62 477 GLU A C 1
ATOM 3511 O O . GLU A 1 477 ? -46.648 2.265 93.500 1.00 73.62 477 GLU A O 1
ATOM 3516 N N . MET A 1 478 ? -44.735 3.012 94.419 1.00 70.56 478 MET A N 1
ATOM 3517 C CA . MET A 1 478 ? -45.242 3.049 95.795 1.00 70.56 478 MET A CA 1
ATOM 3518 C C . MET A 1 478 ? -45.713 4.458 96.151 1.00 70.56 478 MET A C 1
ATOM 3520 O O . MET A 1 478 ? -44.918 5.385 96.300 1.00 70.56 478 MET A O 1
ATOM 3524 N N . LEU A 1 479 ? -47.014 4.614 96.365 1.00 78.12 479 LEU A N 1
ATOM 3525 C CA . LEU A 1 479 ? -47.604 5.854 96.845 1.00 78.12 479 LEU A CA 1
ATOM 3526 C C . LEU A 1 479 ? -47.252 6.085 98.322 1.00 78.12 479 LEU A C 1
ATOM 3528 O O . LEU A 1 479 ? -47.610 5.282 99.192 1.00 78.12 479 LEU A O 1
ATOM 3532 N N . GLN A 1 480 ? -46.624 7.221 98.608 1.00 73.19 480 GLN A N 1
ATOM 3533 C CA . GLN A 1 480 ? -46.441 7.805 99.933 1.00 73.19 480 GLN A CA 1
ATOM 3534 C C . GLN A 1 480 ? -47.312 9.058 100.103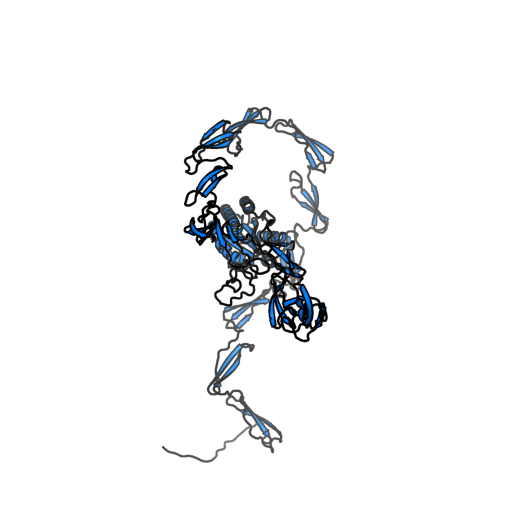 1.00 73.19 480 GLN A C 1
ATOM 3536 O O . GLN A 1 480 ? -47.536 9.809 99.160 1.00 73.19 480 GLN A O 1
ATOM 3541 N N . THR A 1 481 ? -47.764 9.339 101.326 1.00 77.81 481 THR A N 1
ATOM 3542 C CA . THR A 1 481 ? -48.494 10.572 101.679 1.00 77.81 481 THR A CA 1
ATOM 3543 C C . THR A 1 481 ? -47.687 11.409 102.673 1.00 77.81 481 THR A C 1
ATOM 3545 O O . THR A 1 481 ? -47.121 10.871 103.626 1.00 77.81 481 THR A O 1
ATOM 3548 N N . CYS A 1 482 ? -47.630 12.726 102.470 1.00 68.50 482 CYS A N 1
ATOM 3549 C CA . CYS A 1 482 ? -46.960 13.661 103.367 1.00 68.50 482 CYS A CA 1
ATOM 3550 C C . CYS A 1 482 ? -47.798 13.898 104.629 1.00 68.50 482 CYS A C 1
ATOM 3552 O O . CYS A 1 482 ? -48.973 14.266 104.545 1.00 68.50 482 CYS A O 1
ATOM 3554 N N . THR A 1 483 ? -47.197 13.688 105.800 1.00 65.12 483 THR A N 1
ATOM 3555 C CA . THR A 1 483 ? -47.789 14.003 107.106 1.00 65.12 483 THR A CA 1
ATOM 3556 C C . THR A 1 483 ? -46.751 14.594 108.066 1.00 65.12 483 THR A C 1
ATOM 3558 O O . THR A 1 483 ? -45.746 13.965 108.386 1.00 65.12 483 THR A O 1
ATOM 3561 N N . ALA A 1 484 ? -47.035 15.797 108.572 1.00 57.91 484 ALA A N 1
ATOM 3562 C CA . ALA A 1 484 ? -46.133 16.685 109.304 1.00 57.91 484 ALA A CA 1
ATOM 3563 C C . ALA A 1 484 ? -44.888 17.173 108.519 1.00 57.91 484 ALA A C 1
ATOM 3565 O O . ALA A 1 484 ? -43.841 17.412 109.123 1.00 57.91 484 ALA A O 1
ATOM 3566 N N . GLY A 1 485 ? -44.999 17.362 107.197 1.00 64.25 485 GLY A N 1
ATOM 3567 C CA . GLY A 1 485 ? -43.920 17.883 106.338 1.00 64.25 485 GLY A CA 1
ATOM 3568 C C . GLY A 1 485 ? -42.849 16.850 105.959 1.00 64.25 485 GLY A C 1
ATOM 3569 O O . GLY A 1 485 ? -41.709 17.219 105.679 1.00 64.25 485 GLY A O 1
ATOM 3570 N N . ALA A 1 486 ? -43.200 15.562 106.010 1.00 60.91 486 ALA A N 1
ATOM 3571 C CA . ALA A 1 486 ? -42.381 14.420 105.600 1.00 60.91 486 ALA A CA 1
ATOM 3572 C C . ALA A 1 486 ? -43.275 13.235 105.165 1.00 60.91 486 ALA A C 1
ATOM 3574 O O . ALA A 1 486 ? -44.449 13.175 105.521 1.00 60.91 486 ALA A O 1
ATOM 3575 N N . TRP A 1 487 ? -42.730 12.282 104.404 1.00 71.25 487 TRP A N 1
ATOM 3576 C CA . TRP A 1 487 ? -43.494 11.277 103.642 1.00 71.25 487 TRP A CA 1
ATOM 3577 C C . TRP A 1 487 ? -43.619 9.882 104.310 1.00 71.25 487 TRP A C 1
ATOM 3579 O O . TRP A 1 487 ? -42.725 9.478 105.054 1.00 71.25 487 TRP A O 1
ATOM 3589 N N . ALA A 1 488 ? -44.706 9.133 104.034 1.00 69.44 488 ALA A N 1
ATOM 3590 C CA . ALA A 1 488 ? -44.968 7.775 104.566 1.00 69.44 488 ALA A CA 1
ATOM 3591 C C . ALA A 1 488 ? -45.803 6.852 103.628 1.00 69.44 488 ALA A C 1
ATOM 3593 O O . ALA A 1 488 ? -46.754 7.320 103.009 1.00 69.44 488 ALA A O 1
ATOM 3594 N N . ASP A 1 489 ? -45.486 5.545 103.555 1.00 77.38 489 ASP A N 1
ATOM 3595 C CA . ASP A 1 489 ? -46.024 4.549 102.584 1.00 77.38 489 ASP A CA 1
ATOM 3596 C C . ASP A 1 489 ? -47.516 4.179 102.719 1.00 77.38 489 ASP A C 1
ATOM 3598 O O . ASP A 1 489 ? -48.036 4.035 103.828 1.00 77.38 489 ASP A O 1
ATOM 3602 N N . THR A 1 490 ? -48.192 3.942 101.579 1.00 71.56 490 THR A N 1
ATOM 3603 C CA . THR A 1 490 ? -49.638 3.626 101.525 1.00 71.56 490 THR A CA 1
ATOM 3604 C C . THR A 1 490 ? -50.104 2.553 100.517 1.00 71.56 490 THR A C 1
ATOM 3606 O O . THR A 1 490 ? -50.905 1.705 100.918 1.00 71.56 490 THR A O 1
ATOM 3609 N N . SER A 1 491 ? -49.670 2.531 99.245 1.00 71.31 491 SER A N 1
ATOM 3610 C CA . SER A 1 491 ? -50.156 1.540 98.248 1.00 71.31 491 SER A CA 1
ATOM 3611 C C . SER A 1 491 ? -49.260 1.391 97.011 1.00 71.31 491 SER A C 1
ATOM 3613 O O . SER A 1 491 ? -48.624 2.357 96.618 1.00 71.31 491 SER A O 1
ATOM 3615 N N . CYS A 1 492 ? -49.286 0.229 96.350 1.00 71.88 492 CYS A N 1
ATOM 3616 C CA . CYS A 1 492 ? -48.466 -0.093 95.171 1.00 71.88 492 CYS A CA 1
ATOM 3617 C C . CYS A 1 492 ? -49.285 -0.182 93.869 1.00 71.88 492 CYS A C 1
ATOM 3619 O O . CYS A 1 492 ? -50.351 -0.805 93.874 1.00 71.88 492 CYS A O 1
ATOM 3621 N N . THR A 1 493 ? -48.743 0.343 92.763 1.00 68.25 493 THR A N 1
ATOM 3622 C CA . THR A 1 493 ? -49.247 0.146 91.390 1.00 68.25 493 THR A CA 1
ATOM 3623 C C . THR A 1 493 ? -48.092 -0.250 90.465 1.00 68.25 493 THR A C 1
ATOM 3625 O O . THR A 1 493 ? -47.100 0.461 90.404 1.00 68.25 493 THR A O 1
ATOM 3628 N N . ASP A 1 494 ? -48.209 -1.363 89.740 1.00 68.38 494 ASP A N 1
ATOM 3629 C CA . ASP A 1 494 ? -47.174 -1.862 88.819 1.00 68.38 494 ASP A CA 1
ATOM 3630 C C . ASP A 1 494 ? -47.792 -2.114 87.428 1.00 68.38 494 ASP A C 1
ATOM 3632 O O . ASP A 1 494 ? -48.724 -2.924 87.340 1.00 68.38 494 ASP A O 1
ATOM 3636 N N . PRO A 1 495 ? -47.360 -1.405 86.365 1.00 65.44 495 PRO A N 1
ATOM 3637 C CA . PRO A 1 495 ? -47.818 -1.644 84.998 1.00 65.44 495 PRO A CA 1
ATOM 3638 C C . PRO A 1 495 ? -47.058 -2.781 84.289 1.00 65.44 495 PRO A C 1
ATOM 3640 O O . PRO A 1 495 ? -47.466 -3.176 83.193 1.00 65.44 495 PRO A O 1
ATOM 3643 N N . ASP A 1 496 ? -45.985 -3.309 84.885 1.00 71.81 496 ASP A N 1
ATOM 3644 C CA . ASP A 1 496 ? -45.039 -4.187 84.204 1.00 71.81 496 ASP A CA 1
ATOM 3645 C C . ASP A 1 496 ? -45.583 -5.623 84.078 1.00 71.81 496 ASP A C 1
ATOM 3647 O O . ASP A 1 496 ? -45.986 -6.275 85.045 1.00 71.81 496 ASP A O 1
ATOM 3651 N N . ILE A 1 497 ? -45.600 -6.137 82.845 1.00 74.88 497 ILE A N 1
ATOM 3652 C CA . ILE A 1 497 ? -46.196 -7.438 82.481 1.00 74.88 497 ILE A CA 1
ATOM 3653 C C . ILE A 1 497 ? -45.119 -8.527 82.313 1.00 74.88 497 ILE A C 1
ATOM 3655 O O . ILE A 1 497 ? -45.423 -9.722 82.294 1.00 74.88 497 ILE A O 1
ATOM 3659 N N . CYS A 1 498 ? -43.853 -8.129 82.178 1.00 75.06 498 CYS A N 1
ATOM 3660 C CA . CYS A 1 498 ? -42.702 -9.007 81.983 1.00 75.06 498 CYS A CA 1
ATOM 3661 C C . CYS A 1 498 ? -41.465 -8.481 82.730 1.00 75.06 498 CYS A C 1
ATOM 3663 O O . CYS A 1 498 ? -41.430 -7.343 83.194 1.00 75.06 498 CYS A O 1
ATOM 3665 N N . THR A 1 499 ? -40.436 -9.319 82.882 1.00 78.19 499 THR A N 1
ATOM 3666 C CA . THR A 1 499 ? -39.156 -8.898 83.474 1.00 78.19 499 THR A CA 1
ATOM 3667 C C . THR A 1 499 ? -38.206 -8.406 82.385 1.00 78.19 499 THR A C 1
ATOM 3669 O O . THR A 1 499 ? -37.987 -9.113 81.403 1.00 78.19 499 THR A O 1
ATOM 3672 N N . ASP A 1 500 ? -37.611 -7.226 82.570 1.00 73.44 500 ASP A N 1
ATOM 3673 C CA . ASP A 1 500 ? -36.655 -6.643 81.621 1.00 73.44 500 ASP A CA 1
ATOM 3674 C C . ASP A 1 500 ? -35.534 -7.617 81.228 1.00 73.44 500 ASP A C 1
ATOM 3676 O O . ASP A 1 500 ? -34.933 -8.283 82.075 1.00 73.44 500 ASP A O 1
ATOM 3680 N N . GLY A 1 501 ? -35.247 -7.687 79.926 1.00 72.75 501 GLY A N 1
ATOM 3681 C CA . GLY A 1 501 ? -34.276 -8.618 79.344 1.00 72.75 501 GLY A CA 1
ATOM 3682 C C . GLY A 1 501 ? -34.814 -10.030 79.075 1.00 72.75 501 GLY A C 1
ATOM 3683 O O . GLY A 1 501 ? -34.111 -10.835 78.466 1.00 72.75 501 GLY A O 1
ATOM 3684 N N . GLN A 1 502 ? -36.050 -10.351 79.471 1.00 79.19 502 GLN A N 1
ATOM 3685 C CA . GLN A 1 502 ? -36.743 -11.549 78.992 1.00 79.19 502 GLN A CA 1
ATOM 3686 C C . GLN A 1 502 ? -37.097 -11.385 77.503 1.00 79.19 502 GLN A C 1
ATOM 3688 O O . GLN A 1 502 ? -37.473 -10.294 77.077 1.00 79.19 502 GLN A O 1
ATOM 3693 N N . THR A 1 503 ? -37.008 -12.457 76.712 1.00 79.75 503 THR A N 1
ATOM 3694 C CA . THR A 1 503 ? -37.303 -12.449 75.267 1.00 79.75 503 THR A CA 1
ATOM 3695 C C . THR A 1 503 ? -38.430 -13.416 74.894 1.00 79.75 503 THR A C 1
ATOM 3697 O O . THR A 1 503 ? -38.642 -14.428 75.568 1.00 79.75 503 THR A O 1
ATOM 3700 N N . GLN A 1 504 ? -39.152 -13.110 73.813 1.00 77.69 504 GLN A N 1
ATOM 3701 C CA . GLN A 1 504 ? -40.124 -14.004 73.173 1.00 77.69 504 GLN A CA 1
ATOM 3702 C C . GLN A 1 504 ? -40.155 -13.786 71.652 1.00 77.69 504 GLN A C 1
ATOM 3704 O O . GLN A 1 504 ? -39.924 -12.675 71.180 1.00 77.69 504 GLN A O 1
ATOM 3709 N N . ILE A 1 505 ? -40.454 -14.840 70.890 1.00 74.31 505 ILE A N 1
ATOM 3710 C CA . ILE A 1 505 ? -40.628 -14.780 69.430 1.00 74.31 505 ILE A CA 1
ATOM 3711 C C . ILE A 1 505 ? -42.128 -14.689 69.136 1.00 74.31 505 ILE A C 1
ATOM 3713 O O . ILE A 1 505 ? -42.906 -15.493 69.657 1.00 74.31 505 ILE A O 1
ATOM 3717 N N . LEU A 1 506 ? -42.535 -13.716 68.320 1.00 68.19 506 LEU A N 1
ATOM 3718 C CA . LEU A 1 506 ? -43.900 -13.617 67.808 1.00 68.19 506 LEU A CA 1
ATOM 3719 C C . LEU A 1 506 ? -44.054 -14.433 66.524 1.00 68.19 506 LEU A C 1
ATOM 3721 O O . LEU A 1 506 ? -43.130 -14.559 65.731 1.00 68.19 506 LEU A O 1
ATOM 3725 N N . THR A 1 507 ? -45.265 -14.950 66.315 1.00 60.38 507 THR A N 1
ATOM 3726 C CA . THR A 1 507 ? -45.672 -15.588 65.048 1.00 60.38 507 THR A CA 1
ATOM 3727 C C . THR A 1 507 ? -46.178 -14.576 64.016 1.00 60.38 507 THR A C 1
ATOM 3729 O O . THR A 1 507 ? -46.570 -14.967 62.919 1.00 60.38 507 THR A O 1
ATOM 3732 N N . ASP A 1 508 ? -46.157 -13.285 64.358 1.00 59.59 508 ASP A N 1
ATOM 3733 C CA . ASP A 1 508 ? -46.465 -12.190 63.447 1.00 59.59 508 ASP A CA 1
ATOM 3734 C C . ASP A 1 508 ? -45.245 -11.885 62.573 1.00 59.59 508 ASP A C 1
ATOM 3736 O O . ASP A 1 508 ? -44.151 -11.600 63.067 1.00 59.59 508 ASP A O 1
ATOM 3740 N N . SER A 1 509 ? -45.466 -11.941 61.264 1.00 66.69 509 SER A N 1
ATOM 3741 C CA . SER A 1 509 ? -44.471 -11.713 60.223 1.00 66.69 509 SER A CA 1
ATOM 3742 C C . SER A 1 509 ? -43.920 -10.288 60.229 1.00 66.69 509 SER A C 1
ATOM 3744 O O . SER A 1 509 ? -44.688 -9.323 60.229 1.00 66.69 509 SER A O 1
ATOM 3746 N N . CYS A 1 510 ? -42.602 -10.162 60.121 1.00 71.38 510 CYS A N 1
ATOM 3747 C CA . CYS A 1 510 ? -41.906 -8.911 59.825 1.00 71.38 510 CYS A CA 1
ATOM 3748 C C . CYS A 1 510 ? -41.072 -9.060 58.537 1.00 71.38 510 CYS A C 1
ATOM 3750 O O . CYS A 1 510 ? -41.083 -10.124 57.917 1.00 71.38 510 CYS A O 1
ATOM 3752 N N . GLY A 1 511 ? -40.379 -8.002 58.108 1.00 67.62 511 GLY A N 1
ATOM 3753 C CA . GLY A 1 511 ? -39.494 -8.067 56.939 1.00 67.62 511 GLY A CA 1
ATOM 3754 C C . GLY A 1 511 ? -40.067 -7.497 55.640 1.00 67.62 511 GLY A C 1
ATOM 3755 O O . GLY A 1 511 ? -41.236 -7.108 55.591 1.00 67.62 511 GLY A O 1
ATOM 3756 N N . LEU A 1 512 ? -39.247 -7.434 54.585 1.00 69.06 512 LEU A N 1
ATOM 3757 C CA . LEU A 1 512 ? -39.568 -6.718 53.335 1.00 69.06 512 LEU A CA 1
ATOM 3758 C C . LEU A 1 512 ? -40.775 -7.300 52.585 1.00 69.06 512 LEU A C 1
ATOM 3760 O O . LEU A 1 512 ? -41.548 -6.554 51.984 1.00 69.06 512 LEU A O 1
ATOM 3764 N N . ASN A 1 513 ? -40.977 -8.618 52.658 1.00 66.81 513 ASN A N 1
ATOM 3765 C CA . ASN A 1 513 ? -42.127 -9.309 52.063 1.00 66.81 513 ASN A CA 1
ATOM 3766 C C . ASN A 1 513 ? -43.097 -9.911 53.112 1.00 66.81 513 ASN A C 1
ATOM 3768 O O . ASN A 1 513 ? -44.088 -10.540 52.736 1.00 66.81 513 ASN A O 1
ATOM 3772 N N . ASN A 1 514 ? -42.859 -9.664 54.408 1.00 68.12 514 ASN A N 1
ATOM 3773 C CA . ASN A 1 514 ? -43.564 -10.254 55.556 1.00 68.12 514 ASN A CA 1
ATOM 3774 C C . ASN A 1 514 ? -43.366 -11.784 55.726 1.00 68.12 514 ASN A C 1
ATOM 3776 O O . ASN A 1 514 ? -44.347 -12.523 55.855 1.00 68.12 514 ASN A O 1
ATOM 3780 N N . ARG A 1 515 ? -42.117 -12.275 55.777 1.00 71.25 515 ARG A N 1
ATOM 3781 C CA . ARG A 1 515 ? -41.788 -13.682 56.121 1.00 71.25 515 ARG A CA 1
ATOM 3782 C C . ARG A 1 515 ? -40.812 -13.867 57.292 1.00 71.25 515 ARG A C 1
ATOM 3784 O O . ARG A 1 515 ? -40.704 -14.988 57.786 1.00 71.25 515 ARG A O 1
ATOM 3791 N N . GLY A 1 516 ? -40.153 -12.810 57.763 1.00 68.19 516 GLY A N 1
ATOM 3792 C CA . GLY A 1 516 ? -39.219 -12.849 58.891 1.00 68.19 516 GLY A CA 1
ATOM 3793 C C . GLY A 1 516 ? -39.890 -13.038 60.259 1.00 68.19 516 GLY A C 1
ATOM 3794 O O . GLY A 1 516 ? -41.063 -12.701 60.453 1.00 68.19 516 GLY A O 1
ATOM 3795 N N . GLU A 1 517 ? -39.125 -13.545 61.230 1.00 70.25 517 GLU A N 1
ATOM 3796 C CA . GLU A 1 517 ? -39.574 -13.763 62.614 1.00 70.25 517 GLU A CA 1
ATOM 3797 C C . GLU A 1 517 ? -39.265 -12.549 63.504 1.00 70.25 517 GLU A C 1
ATOM 3799 O O . GLU A 1 517 ? -38.134 -12.052 63.545 1.00 70.25 517 GLU A O 1
ATOM 3804 N N . MET A 1 518 ? -40.255 -12.077 64.269 1.00 70.12 518 MET A N 1
ATOM 3805 C CA . MET A 1 518 ? -40.105 -10.887 65.110 1.00 70.12 518 MET A CA 1
ATOM 3806 C C . MET A 1 518 ? -39.785 -11.239 66.567 1.00 70.12 518 MET A C 1
ATOM 3808 O O . MET A 1 518 ? -40.613 -11.797 67.291 1.00 70.12 518 MET A O 1
ATOM 3812 N N . LEU A 1 519 ? -38.591 -10.854 67.028 1.00 75.62 519 LEU A N 1
ATOM 3813 C CA . LEU A 1 519 ? -38.188 -10.958 68.427 1.00 75.62 519 LEU A CA 1
ATOM 3814 C C . LEU A 1 519 ? -38.677 -9.739 69.218 1.00 75.62 519 LEU A C 1
ATOM 3816 O O . LEU A 1 519 ? -38.364 -8.590 68.889 1.00 75.62 519 LEU A O 1
ATOM 3820 N N . GLN A 1 520 ? -39.383 -10.003 70.314 1.00 75.62 520 GLN A N 1
ATOM 3821 C CA . GLN A 1 520 ? -39.648 -9.026 71.361 1.00 75.62 520 GLN A CA 1
ATOM 3822 C C . GLN A 1 520 ? -38.702 -9.236 72.541 1.00 75.62 520 GLN A C 1
ATOM 3824 O O . GLN A 1 520 ? -38.549 -10.356 73.036 1.00 75.62 520 GLN A O 1
ATOM 3829 N N . THR A 1 521 ? -38.137 -8.141 73.046 1.00 80.12 521 THR A N 1
ATOM 3830 C CA . THR A 1 521 ? -37.446 -8.108 74.340 1.00 80.12 521 THR A CA 1
ATOM 3831 C C . THR A 1 521 ? -38.238 -7.221 75.286 1.00 80.12 521 THR A C 1
ATOM 3833 O O . THR A 1 521 ? -38.613 -6.097 74.943 1.00 80.12 521 THR A O 1
ATOM 3836 N N . CYS A 1 522 ? -38.498 -7.719 76.490 1.00 77.12 522 CYS A N 1
ATOM 3837 C CA . CYS A 1 522 ? -39.109 -6.924 77.540 1.00 77.12 522 CYS A CA 1
ATOM 3838 C C . CYS A 1 522 ? -38.169 -5.771 77.914 1.00 77.12 522 CYS A C 1
ATOM 3840 O O . CYS A 1 522 ? -37.033 -6.008 78.335 1.00 77.12 522 CYS A O 1
ATOM 3842 N N . THR A 1 523 ? -38.635 -4.539 77.733 1.00 75.56 523 THR A N 1
ATOM 3843 C CA . THR A 1 523 ? -37.875 -3.313 77.992 1.00 75.56 523 THR A CA 1
ATOM 3844 C C . THR A 1 523 ? -38.803 -2.329 78.682 1.00 75.56 523 THR A C 1
ATOM 3846 O O . THR A 1 523 ? -39.859 -2.016 78.140 1.00 75.56 523 THR A O 1
ATOM 3849 N N . ALA A 1 524 ? -38.423 -1.849 79.868 1.00 70.00 524 ALA A N 1
ATOM 3850 C CA . ALA A 1 524 ? -39.306 -1.036 80.708 1.00 70.00 524 ALA A CA 1
ATOM 3851 C C . ALA A 1 524 ? -40.661 -1.720 80.996 1.00 70.00 524 ALA A C 1
ATOM 3853 O O . ALA A 1 524 ? -41.714 -1.108 80.849 1.00 70.00 524 ALA A O 1
ATOM 3854 N N . GLY A 1 525 ? -40.628 -3.010 81.354 1.00 73.25 525 GLY A N 1
ATOM 3855 C CA . GLY A 1 525 ? -41.799 -3.756 81.831 1.00 73.25 525 GLY A CA 1
ATOM 3856 C C . GLY A 1 525 ? -42.808 -4.202 80.774 1.00 73.25 525 GLY A C 1
ATOM 3857 O O . GLY A 1 525 ? -43.689 -5.019 81.060 1.00 73.25 525 GLY A O 1
ATOM 3858 N N . VAL A 1 526 ? -42.672 -3.709 79.545 1.00 77.25 526 VAL A N 1
ATOM 3859 C CA . VAL A 1 526 ? -43.511 -4.060 78.398 1.00 77.25 526 VAL A CA 1
ATOM 3860 C C . VAL A 1 526 ? -42.696 -4.742 77.307 1.00 77.25 526 VAL A C 1
ATOM 3862 O O . VAL A 1 526 ? -41.494 -4.528 77.150 1.00 77.25 526 VAL A O 1
ATOM 3865 N N . TRP A 1 527 ? -43.363 -5.590 76.530 1.00 76.94 527 TRP A N 1
ATOM 3866 C CA . TRP A 1 527 ? -42.757 -6.227 75.369 1.00 76.94 527 TRP A CA 1
ATOM 3867 C C . TRP A 1 527 ? -42.551 -5.208 74.248 1.00 76.94 527 TRP A C 1
ATOM 3869 O O . TRP A 1 527 ? -43.517 -4.650 73.729 1.00 76.94 527 TRP A O 1
ATOM 3879 N N . VAL A 1 528 ? -41.295 -4.991 73.859 1.00 76.19 528 VAL A N 1
ATOM 3880 C CA . VAL A 1 528 ? -40.915 -4.105 72.753 1.00 76.19 528 VAL A CA 1
ATOM 3881 C C . VAL A 1 528 ? -40.354 -4.958 71.619 1.00 76.19 528 VAL A C 1
ATOM 3883 O O . VAL A 1 528 ? -39.529 -5.838 71.860 1.00 76.19 528 VAL A O 1
ATOM 3886 N N . ASN A 1 529 ? -40.792 -4.712 70.381 1.00 73.88 529 ASN A N 1
ATOM 3887 C CA . ASN A 1 529 ? -40.195 -5.329 69.193 1.00 73.88 529 ASN A CA 1
ATOM 3888 C C . ASN A 1 529 ? -38.743 -4.842 69.085 1.00 73.88 529 ASN A C 1
ATOM 3890 O O . ASN A 1 529 ? -38.523 -3.650 68.882 1.00 73.88 529 ASN A O 1
ATOM 3894 N N . THR A 1 530 ? -37.761 -5.731 69.244 1.00 67.88 530 THR A N 1
ATOM 3895 C CA . THR A 1 530 ? -36.339 -5.342 69.249 1.00 67.88 530 THR A CA 1
ATOM 3896 C C . THR A 1 530 ? -35.607 -5.699 67.974 1.00 67.88 530 THR A C 1
ATOM 3898 O O . THR A 1 530 ? -34.719 -4.960 67.562 1.00 67.88 530 THR A O 1
ATOM 3901 N N . THR A 1 531 ? -35.956 -6.822 67.353 1.00 68.81 531 THR A N 1
ATOM 3902 C CA . THR A 1 531 ? -35.211 -7.342 66.206 1.00 68.81 531 THR A CA 1
ATOM 3903 C C . THR A 1 531 ? -36.133 -8.174 65.333 1.00 68.81 531 THR A C 1
ATOM 3905 O O . THR A 1 531 ? -36.608 -9.230 65.747 1.00 68.81 531 THR A O 1
ATOM 3908 N N . CYS A 1 532 ? -36.376 -7.706 64.112 1.00 69.38 532 CYS A N 1
ATOM 3909 C CA . CYS A 1 532 ? -36.851 -8.582 63.053 1.00 69.38 532 CYS A CA 1
ATOM 3910 C C . CYS A 1 532 ? -35.664 -9.417 62.566 1.00 69.38 532 CYS A C 1
ATOM 3912 O O . CYS A 1 532 ? -34.619 -8.851 62.244 1.00 69.38 532 CYS A O 1
ATOM 3914 N N . THR A 1 533 ? -35.813 -10.739 62.537 1.00 65.25 533 THR A N 1
ATOM 3915 C CA . THR A 1 533 ? -34.863 -11.628 61.864 1.00 65.25 533 THR A CA 1
ATOM 3916 C C . THR A 1 533 ? -35.482 -12.009 60.529 1.00 65.25 533 THR A C 1
ATOM 3918 O O . THR A 1 533 ? -36.253 -12.964 60.441 1.00 65.25 533 THR A O 1
ATOM 3921 N N . ASP A 1 534 ? -35.185 -11.201 59.517 1.00 64.31 534 ASP A N 1
ATOM 3922 C CA . ASP A 1 534 ? -35.598 -11.420 58.136 1.00 64.31 534 ASP A CA 1
ATOM 3923 C C . ASP A 1 534 ? -34.383 -11.904 57.328 1.00 64.31 534 ASP A C 1
ATOM 3925 O O . ASP A 1 534 ? -33.372 -11.196 57.310 1.00 64.31 534 ASP A O 1
ATOM 3929 N N . PRO A 1 535 ? -34.413 -13.105 56.721 1.00 64.75 535 PRO A N 1
ATOM 3930 C CA . PRO A 1 535 ? -33.397 -13.506 55.753 1.00 64.75 535 PRO A CA 1
ATOM 3931 C C . PRO A 1 535 ? -33.557 -12.778 54.409 1.00 64.75 535 PRO A C 1
ATOM 3933 O O . PRO A 1 535 ? -32.647 -12.850 53.582 1.00 64.75 535 PRO A O 1
ATOM 3936 N N . ASP A 1 536 ? -34.685 -12.097 54.190 1.00 72.12 536 ASP A N 1
ATOM 3937 C CA . ASP A 1 536 ? -35.039 -11.525 52.901 1.00 72.12 536 ASP A CA 1
ATOM 3938 C C . ASP A 1 536 ? -34.395 -10.138 52.716 1.00 72.12 536 ASP A C 1
ATOM 3940 O O . ASP A 1 536 ? -34.545 -9.222 53.526 1.00 72.12 536 ASP A O 1
ATOM 3944 N N . VAL A 1 537 ? -33.658 -9.979 51.617 1.00 78.00 537 VAL A N 1
ATOM 3945 C CA . VAL A 1 537 ? -32.945 -8.745 51.235 1.00 78.00 537 VAL A CA 1
ATOM 3946 C C . VAL A 1 537 ? -33.715 -7.903 50.214 1.00 78.00 537 VAL A C 1
ATOM 3948 O O . VAL A 1 537 ? -33.314 -6.779 49.915 1.00 78.00 537 VAL A O 1
ATOM 3951 N N . CYS A 1 538 ? -34.821 -8.425 49.679 1.00 76.81 538 CYS A N 1
ATOM 3952 C CA . CYS A 1 538 ? -35.599 -7.795 48.616 1.00 76.81 538 CYS A CA 1
ATOM 3953 C C . CYS A 1 538 ? -37.085 -8.201 48.640 1.00 76.81 538 CYS A C 1
ATOM 3955 O O . CYS A 1 538 ? -37.497 -9.134 49.334 1.00 76.81 538 CYS A O 1
ATOM 3957 N N . ILE A 1 539 ? -37.915 -7.484 47.875 1.00 80.25 539 ILE A N 1
ATOM 3958 C CA . ILE A 1 539 ? -39.341 -7.797 47.700 1.00 80.25 539 ILE A CA 1
ATOM 3959 C C . ILE A 1 539 ? -39.501 -8.731 46.494 1.00 80.25 539 ILE A C 1
ATOM 3961 O O . ILE A 1 539 ? -39.054 -8.383 45.407 1.00 80.25 539 ILE A O 1
ATOM 3965 N N . ASP A 1 540 ? -40.165 -9.885 46.651 1.00 77.31 540 ASP A N 1
ATOM 3966 C CA . ASP A 1 540 ? -40.395 -10.848 45.554 1.00 77.31 540 ASP A CA 1
ATOM 3967 C C . ASP A 1 540 ? -40.949 -10.160 44.287 1.00 77.31 540 ASP A C 1
ATOM 3969 O O . ASP A 1 540 ? -41.999 -9.513 44.328 1.00 77.31 540 ASP A O 1
ATOM 3973 N N . GLY A 1 541 ? -40.258 -10.326 43.154 1.00 76.62 541 GLY A N 1
ATOM 3974 C CA . GLY A 1 541 ? -40.591 -9.684 41.875 1.00 76.62 541 GLY A CA 1
ATOM 3975 C C . GLY A 1 541 ? -40.017 -8.275 41.664 1.00 76.62 541 GLY A C 1
ATOM 3976 O O . GLY A 1 541 ? -40.208 -7.707 40.591 1.00 76.62 541 GLY A O 1
ATOM 3977 N N . GLN A 1 542 ? -39.300 -7.709 42.638 1.00 81.69 542 GLN A N 1
ATOM 3978 C CA . GLN A 1 542 ? -38.454 -6.534 42.431 1.00 81.69 542 GLN A CA 1
ATOM 3979 C C . GLN A 1 542 ? -37.263 -6.900 41.532 1.00 81.69 542 GLN A C 1
ATOM 3981 O O . GLN A 1 542 ? -36.695 -7.987 41.659 1.00 81.69 542 GLN A O 1
ATOM 3986 N N . THR A 1 543 ? -36.873 -5.976 40.657 1.00 83.31 543 THR A N 1
ATOM 3987 C CA . THR A 1 543 ? -35.672 -6.063 39.818 1.00 83.31 543 THR A CA 1
ATOM 3988 C C . THR A 1 543 ? -34.650 -5.012 40.234 1.00 83.31 543 THR A C 1
ATOM 3990 O O . THR A 1 543 ? -35.031 -3.899 40.606 1.00 83.31 543 THR A O 1
ATOM 3993 N N . LEU A 1 544 ? -33.367 -5.345 40.131 1.00 82.06 544 LEU A N 1
ATOM 3994 C CA . LEU A 1 544 ? -32.245 -4.415 40.275 1.00 82.06 544 LEU A CA 1
ATOM 3995 C C . LEU A 1 544 ? -31.233 -4.694 39.155 1.00 82.06 544 LEU A C 1
ATOM 3997 O O . LEU A 1 544 ? -31.150 -5.824 38.677 1.00 82.06 544 LEU A O 1
ATOM 4001 N N . ILE A 1 545 ? -30.505 -3.665 38.732 1.00 77.06 545 ILE A N 1
ATOM 4002 C CA . ILE A 1 545 ? -29.348 -3.804 37.845 1.00 77.06 545 ILE A CA 1
ATOM 4003 C C . ILE A 1 545 ? -28.125 -3.671 38.748 1.00 77.06 545 ILE A C 1
ATOM 4005 O O . ILE A 1 545 ? -27.881 -2.590 39.286 1.00 77.06 545 ILE A O 1
ATOM 4009 N N . ASP A 1 546 ? -27.453 -4.791 38.996 1.00 77.06 546 ASP A N 1
ATOM 4010 C CA . ASP A 1 546 ? -26.160 -4.831 39.682 1.00 77.06 546 ASP A CA 1
ATOM 4011 C C . ASP A 1 546 ? -25.038 -4.859 38.636 1.00 77.06 546 ASP A C 1
ATOM 4013 O O . ASP A 1 546 ? -25.280 -5.197 37.476 1.00 77.06 546 ASP A O 1
ATOM 4017 N N . VAL A 1 547 ? -23.815 -4.521 39.032 1.00 77.12 547 VAL A N 1
ATOM 4018 C CA . VAL A 1 547 ? -22.661 -4.580 38.124 1.00 77.12 547 VAL A CA 1
ATOM 4019 C C . VAL A 1 547 ? -22.073 -5.988 38.087 1.00 77.12 547 VAL A C 1
ATOM 4021 O O . VAL A 1 547 ? -21.887 -6.638 39.117 1.00 77.12 547 VAL A O 1
ATOM 4024 N N . CYS A 1 548 ? -21.739 -6.457 36.892 1.00 75.00 548 CYS A N 1
ATOM 4025 C CA . CYS A 1 548 ? -20.964 -7.671 36.668 1.00 75.00 548 CYS A CA 1
ATOM 4026 C C . CYS A 1 548 ? -19.764 -7.396 35.750 1.00 75.00 548 CYS A C 1
ATOM 4028 O O . CYS A 1 548 ? -19.453 -6.246 35.429 1.00 75.00 548 CYS A O 1
ATOM 4030 N N . GLY A 1 549 ? -19.034 -8.456 35.404 1.00 62.19 549 GLY A N 1
ATOM 4031 C CA . GLY A 1 549 ? -17.757 -8.335 34.709 1.00 62.19 549 GLY A CA 1
ATOM 4032 C C . GLY A 1 549 ? -16.569 -8.139 35.639 1.00 62.19 549 GLY A C 1
ATOM 4033 O O . GLY A 1 549 ? -16.699 -7.702 36.783 1.00 62.19 549 GLY A O 1
ATOM 4034 N N . PHE A 1 550 ? -15.368 -8.435 35.143 1.00 60.62 550 PHE A N 1
ATOM 4035 C CA . PHE A 1 550 ? -14.133 -8.237 35.913 1.00 60.62 550 PHE A CA 1
ATOM 4036 C C . PHE A 1 550 ? -13.758 -6.757 36.105 1.00 60.62 550 PHE A C 1
ATOM 4038 O O . PHE A 1 550 ? -12.965 -6.436 36.992 1.00 60.62 550 PHE A O 1
ATOM 4045 N N . ASN A 1 551 ? -14.318 -5.860 35.291 1.00 59.09 551 ASN A N 1
ATOM 4046 C CA . ASN A 1 551 ? -14.096 -4.414 35.339 1.00 59.09 551 ASN A CA 1
ATOM 4047 C C . ASN A 1 551 ? -15.306 -3.624 35.896 1.00 59.09 551 ASN A C 1
ATOM 4049 O O . ASN A 1 551 ? -15.208 -2.405 36.046 1.00 59.09 551 ASN A O 1
ATOM 4053 N N . ASN A 1 552 ? -16.395 -4.308 36.276 1.00 64.19 552 ASN A N 1
ATOM 4054 C CA . ASN A 1 552 ? -17.675 -3.742 36.731 1.00 64.19 552 ASN A CA 1
ATOM 4055 C C . ASN A 1 552 ? -18.428 -2.900 35.673 1.00 64.19 552 ASN A C 1
ATOM 4057 O O . ASN A 1 552 ? -19.083 -1.923 36.043 1.00 64.19 552 ASN A O 1
ATOM 4061 N N . ARG A 1 553 ? -18.313 -3.230 34.377 1.00 66.12 553 ARG A N 1
ATOM 4062 C CA . ARG A 1 553 ? -19.045 -2.556 33.283 1.00 66.12 553 ARG A CA 1
ATOM 4063 C C . ARG A 1 553 ? -20.249 -3.327 32.736 1.00 66.12 553 ARG A C 1
ATOM 4065 O O . ARG A 1 553 ? -21.069 -2.713 32.061 1.00 66.12 553 ARG A O 1
ATOM 4072 N N . GLY A 1 554 ? -20.369 -4.623 33.018 1.00 69.44 554 GLY A N 1
ATOM 4073 C CA . GLY A 1 554 ? -21.517 -5.423 32.597 1.00 69.44 554 GLY A CA 1
ATOM 4074 C C . GLY A 1 554 ? -22.752 -5.190 33.467 1.00 69.44 554 GLY A C 1
ATOM 4075 O O . GLY A 1 554 ? -22.633 -4.952 34.670 1.00 69.44 554 GLY A O 1
ATOM 4076 N N . ASP A 1 555 ? -23.936 -5.339 32.876 1.00 78.50 555 ASP A N 1
ATOM 4077 C CA . ASP A 1 555 ? -25.218 -5.247 33.578 1.00 78.50 555 ASP A CA 1
ATOM 4078 C C . ASP A 1 555 ? -25.718 -6.645 33.982 1.00 78.50 555 ASP A C 1
ATOM 4080 O O . ASP A 1 555 ? -26.011 -7.508 33.144 1.00 78.50 555 ASP A O 1
ATOM 4084 N N . LEU A 1 556 ? -25.882 -6.867 35.289 1.00 79.00 556 LEU A N 1
ATOM 4085 C CA . LEU A 1 556 ? -26.526 -8.049 35.854 1.00 79.00 556 LEU A CA 1
ATOM 4086 C C . LEU A 1 556 ? -27.931 -7.703 36.341 1.00 79.00 556 LEU A C 1
ATOM 4088 O O . LEU A 1 556 ? -28.131 -7.180 37.439 1.00 79.00 556 LEU A O 1
ATOM 4092 N N . LEU A 1 557 ? -28.936 -8.071 35.549 1.00 82.00 557 LEU A N 1
ATOM 4093 C CA . LEU A 1 557 ? -30.325 -7.994 35.988 1.00 82.00 557 LEU A CA 1
ATOM 4094 C C . LEU A 1 557 ? -30.586 -9.061 37.062 1.00 82.00 557 LEU A C 1
ATOM 4096 O O . LEU A 1 557 ? -30.724 -10.249 36.757 1.00 82.00 557 LEU A O 1
ATOM 4100 N N . GLN A 1 558 ? -30.711 -8.642 38.317 1.00 84.31 558 GLN A N 1
ATOM 4101 C CA . GLN A 1 558 ? -31.136 -9.504 39.416 1.00 84.31 558 GLN A CA 1
ATOM 4102 C C . GLN A 1 558 ? -32.648 -9.403 39.617 1.00 84.31 558 GLN A C 1
ATOM 4104 O O . GLN A 1 558 ? -33.225 -8.313 39.654 1.00 84.31 558 GLN A O 1
ATOM 4109 N N . THR A 1 559 ? -33.306 -10.551 39.787 1.00 86.31 559 THR A N 1
ATOM 4110 C CA . THR A 1 559 ? -34.734 -10.626 40.132 1.00 86.31 559 THR A CA 1
ATOM 4111 C C . THR A 1 559 ? -34.894 -11.243 41.511 1.00 86.31 559 THR A C 1
ATOM 4113 O O . THR A 1 559 ? -34.348 -12.309 41.788 1.00 86.31 559 THR A O 1
ATOM 4116 N N . CYS A 1 560 ? -35.662 -10.602 42.387 1.00 81.62 560 CYS A N 1
ATOM 4117 C CA . CYS A 1 560 ? -35.911 -11.129 43.722 1.00 81.62 560 CYS A CA 1
ATOM 4118 C C . CYS A 1 560 ? -36.851 -12.345 43.679 1.00 81.62 560 CYS A C 1
ATOM 4120 O O . CYS A 1 560 ? -38.004 -12.227 43.245 1.00 81.62 560 CYS A O 1
ATOM 4122 N N . VAL A 1 561 ? -36.382 -13.503 44.152 1.00 80.50 561 VAL A N 1
ATOM 4123 C CA . VAL A 1 561 ? -37.137 -14.764 44.181 1.00 80.50 561 VAL A CA 1
ATOM 4124 C C . VAL A 1 561 ? -36.974 -15.445 45.537 1.00 80.50 561 VAL A C 1
ATOM 4126 O O . VAL A 1 561 ? -35.923 -15.992 45.860 1.00 80.50 561 VAL A O 1
ATOM 4129 N N . GLY A 1 562 ? -38.048 -15.468 46.327 1.00 76.75 562 GLY A N 1
ATOM 4130 C CA . GLY A 1 562 ? -38.036 -16.081 47.654 1.00 76.75 562 GLY A CA 1
ATOM 4131 C C . GLY A 1 562 ? -37.271 -15.246 48.680 1.00 76.75 562 GLY A C 1
ATOM 4132 O O . GLY A 1 562 ? -36.648 -15.825 49.561 1.00 76.75 562 GLY A O 1
ATOM 4133 N N . GLY A 1 563 ? -37.294 -13.916 48.537 1.00 75.19 563 GLY A N 1
ATOM 4134 C CA . GLY A 1 563 ? -36.604 -12.961 49.408 1.00 75.19 563 GLY A CA 1
ATOM 4135 C C . GLY A 1 563 ? -35.107 -12.767 49.144 1.00 75.19 563 GLY A C 1
ATOM 4136 O O . GLY A 1 563 ? -34.526 -11.804 49.642 1.00 75.19 563 GLY A O 1
ATOM 4137 N N . GLY A 1 564 ? -34.484 -13.632 48.340 1.00 77.75 564 GLY A N 1
ATOM 4138 C CA . GLY A 1 564 ? -33.109 -13.473 47.864 1.00 77.75 564 GLY A CA 1
ATOM 4139 C C . GLY A 1 564 ? -33.051 -12.952 46.430 1.00 77.75 564 GLY A C 1
ATOM 4140 O O . GLY A 1 564 ? -33.947 -13.217 45.625 1.00 77.75 564 GLY A O 1
ATOM 4141 N N . TRP A 1 565 ? -31.974 -12.244 46.091 1.00 81.00 565 TRP A N 1
ATOM 4142 C CA . TRP A 1 565 ? -31.653 -11.935 44.700 1.00 81.00 565 TRP A CA 1
ATOM 4143 C C . TRP A 1 565 ? -31.270 -13.215 43.953 1.00 81.00 565 TRP A C 1
ATOM 4145 O O . TRP A 1 565 ? -30.453 -14.002 44.431 1.00 81.00 565 TRP A O 1
ATOM 4155 N N . SER A 1 566 ? -31.897 -13.431 42.798 1.00 79.94 566 SER A N 1
ATOM 4156 C CA . SER A 1 566 ? -31.528 -14.464 41.836 1.00 79.94 566 SER A CA 1
ATOM 4157 C C . SER A 1 566 ? -30.914 -13.791 40.620 1.00 79.94 566 SER A C 1
ATOM 4159 O O . SER A 1 566 ? -31.557 -12.952 39.981 1.00 79.94 566 SER A O 1
ATOM 4161 N N . ASP A 1 567 ? -29.697 -14.202 40.290 1.00 80.75 567 ASP A N 1
ATOM 4162 C CA . ASP A 1 567 ? -28.970 -13.728 39.118 1.00 80.75 567 ASP A CA 1
ATOM 4163 C C . ASP A 1 567 ? -29.640 -14.213 37.824 1.00 80.75 567 ASP A C 1
ATOM 4165 O O . ASP A 1 567 ? -30.171 -15.330 37.755 1.00 80.75 567 ASP A O 1
ATOM 4169 N N . SER A 1 568 ? -29.602 -13.371 36.793 1.00 71.31 568 SER A N 1
ATOM 4170 C CA . SER A 1 568 ? -29.790 -13.788 35.400 1.00 71.31 568 SER A CA 1
ATOM 4171 C C . SER A 1 568 ? -28.423 -13.936 34.711 1.00 71.31 568 SER A C 1
ATOM 4173 O O . SER A 1 568 ? -27.386 -13.967 35.373 1.00 71.31 568 SER A O 1
ATOM 4175 N N . SER A 1 569 ? -28.390 -14.082 33.386 1.00 69.69 569 SER A N 1
ATOM 4176 C CA . SER A 1 569 ? -27.136 -14.009 32.633 1.00 69.69 569 SER A CA 1
ATOM 4177 C C . SER A 1 569 ? -26.597 -12.576 32.652 1.00 69.69 569 SER A C 1
ATOM 4179 O O . SER A 1 569 ? -27.271 -11.676 32.156 1.00 69.69 569 SER A O 1
ATOM 4181 N N . CYS A 1 570 ? -25.390 -12.388 33.192 1.00 68.31 570 CYS A N 1
ATOM 4182 C CA . CYS A 1 570 ? -24.620 -11.150 33.053 1.00 68.31 570 CYS A CA 1
ATOM 4183 C C . CYS A 1 570 ? -24.493 -10.783 31.568 1.00 68.31 570 CYS A C 1
ATOM 4185 O O . CYS A 1 570 ? -24.107 -11.640 30.770 1.00 68.31 570 CYS A O 1
ATOM 4187 N N . ASN A 1 571 ? -24.832 -9.544 31.214 1.00 65.06 571 ASN A N 1
ATOM 4188 C CA . ASN A 1 571 ? -24.663 -9.018 29.867 1.00 65.06 571 ASN A CA 1
ATOM 4189 C C . ASN A 1 571 ? -23.532 -7.986 29.906 1.00 65.06 571 ASN A C 1
ATOM 4191 O O . ASN A 1 571 ? -23.726 -6.862 30.367 1.00 65.06 571 ASN A O 1
ATOM 4195 N N . ASP A 1 572 ? -22.341 -8.408 29.496 1.00 59.06 572 ASP A N 1
ATOM 4196 C CA . ASP A 1 572 ? -21.108 -7.628 29.576 1.00 59.06 572 ASP A CA 1
ATOM 4197 C C . ASP A 1 572 ? -20.456 -7.574 28.187 1.00 59.06 572 ASP A C 1
ATOM 4199 O O . ASP A 1 572 ? -20.107 -8.638 27.666 1.00 59.06 572 ASP A O 1
ATOM 4203 N N . PRO A 1 573 ? -20.304 -6.385 27.571 1.00 58.53 573 PRO A N 1
ATOM 4204 C CA . PRO A 1 573 ? -19.640 -6.256 26.276 1.00 58.53 573 PRO A CA 1
ATOM 4205 C C . PRO A 1 573 ? -18.148 -6.634 26.324 1.00 58.53 573 PRO A C 1
ATOM 4207 O O . PRO A 1 573 ? -17.578 -6.945 25.283 1.00 58.53 573 PRO A O 1
ATOM 4210 N N . ASP A 1 574 ? -17.522 -6.660 27.508 1.00 53.16 574 ASP A N 1
ATOM 4211 C CA . ASP A 1 574 ? -16.085 -6.909 27.668 1.00 53.16 574 ASP A CA 1
ATOM 4212 C C . ASP A 1 574 ? -15.735 -8.395 27.961 1.00 53.16 574 ASP A C 1
ATOM 4214 O O . ASP A 1 574 ? -14.561 -8.717 28.171 1.00 53.16 574 ASP A O 1
ATOM 4218 N N . VAL A 1 575 ? -16.709 -9.326 27.981 1.00 63.84 575 VAL A N 1
ATOM 4219 C CA . VAL A 1 575 ? -16.462 -10.762 28.263 1.00 63.84 575 VAL A CA 1
ATOM 4220 C C . VAL A 1 575 ? -16.321 -11.589 26.987 1.00 63.84 575 VAL A C 1
ATOM 4222 O O . VAL A 1 575 ? -17.288 -11.987 26.339 1.00 63.84 575 VAL A O 1
ATOM 4225 N N . CYS A 1 576 ? -15.074 -11.937 26.698 1.00 67.56 576 CYS A N 1
ATOM 4226 C CA . CYS A 1 576 ? -14.679 -12.832 25.621 1.00 67.56 576 CYS A CA 1
ATOM 4227 C C . CYS A 1 576 ? -14.711 -14.322 26.021 1.00 67.56 576 CYS A C 1
ATOM 4229 O O . CYS A 1 576 ? -14.846 -14.679 27.19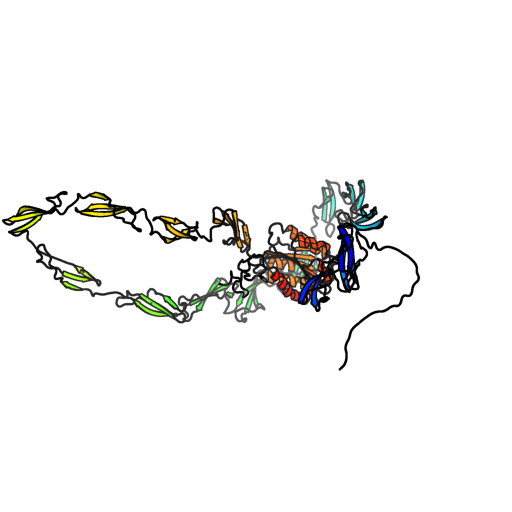6 1.00 67.56 576 CYS A O 1
ATOM 4231 N N . VAL A 1 577 ? -14.561 -15.220 25.040 1.00 70.00 577 VAL A N 1
ATOM 4232 C CA . VAL A 1 577 ? -14.499 -16.677 25.260 1.00 70.00 577 VAL A CA 1
ATOM 4233 C C . VAL A 1 577 ? -13.040 -17.128 25.289 1.00 70.00 577 VAL A C 1
ATOM 4235 O O . VAL A 1 577 ? -12.336 -16.911 24.316 1.00 70.00 577 VAL A O 1
ATOM 4238 N N . ASP A 1 578 ? -12.582 -17.801 26.351 1.00 66.31 578 ASP A N 1
ATOM 4239 C CA . ASP A 1 578 ? -11.183 -18.260 26.475 1.00 66.31 578 ASP A CA 1
ATOM 4240 C C . ASP A 1 578 ? -10.648 -18.929 25.192 1.00 66.31 578 ASP A C 1
ATOM 4242 O O . ASP A 1 578 ? -11.138 -19.980 24.767 1.00 66.31 578 ASP A O 1
ATOM 4246 N N . GLY A 1 579 ? -9.614 -18.322 24.600 1.00 63.97 579 GLY A N 1
ATOM 4247 C CA . GLY A 1 579 ? -9.022 -18.725 23.321 1.00 63.97 579 GLY A CA 1
ATOM 4248 C C . GLY A 1 579 ? -9.566 -18.017 22.069 1.00 63.97 579 GLY A C 1
ATOM 4249 O O . GLY A 1 579 ? -9.064 -18.297 20.981 1.00 63.97 579 GLY A O 1
ATOM 4250 N N . SER A 1 580 ? -10.546 -17.113 22.183 1.00 68.75 580 SER A N 1
ATOM 4251 C CA . SER A 1 580 ? -10.911 -16.178 21.108 1.00 68.75 580 SER A CA 1
ATOM 4252 C C . SER A 1 580 ? -9.842 -15.095 20.923 1.00 68.75 580 SER A C 1
ATOM 4254 O O . SER A 1 580 ? -9.046 -14.836 21.828 1.00 68.75 580 SER A O 1
ATOM 4256 N N . LYS A 1 581 ? -9.839 -14.458 19.749 1.00 73.75 581 LYS A N 1
ATOM 4257 C CA . LYS A 1 581 ? -8.921 -13.380 19.352 1.00 73.75 581 LYS A CA 1
ATOM 4258 C C . LYS A 1 581 ? -9.718 -12.205 18.786 1.00 73.75 581 LYS A C 1
ATOM 4260 O O . LYS A 1 581 ? -10.765 -12.452 18.189 1.00 73.75 581 LYS A O 1
ATOM 4265 N N . GLN A 1 582 ? -9.215 -10.984 18.944 1.00 69.50 582 GLN A N 1
ATOM 4266 C CA . GLN A 1 582 ? -9.718 -9.785 18.265 1.00 69.50 582 GLN A CA 1
ATOM 4267 C C . GLN A 1 582 ? -8.587 -8.773 18.030 1.00 69.50 582 GLN A C 1
ATOM 4269 O O . GLN A 1 582 ? -7.563 -8.822 18.722 1.00 69.50 582 GLN A O 1
ATOM 4274 N N . ASN A 1 583 ? -8.815 -7.819 17.125 1.00 64.81 583 ASN A N 1
ATOM 4275 C CA . ASN A 1 583 ? -8.032 -6.584 17.058 1.00 64.81 583 ASN A CA 1
ATOM 4276 C C . ASN A 1 583 ? -8.212 -5.831 18.386 1.00 64.81 583 ASN A C 1
ATOM 4278 O O . ASN A 1 583 ? -9.339 -5.660 18.854 1.00 64.81 583 ASN A O 1
ATOM 4282 N N . GLY A 1 584 ? -7.120 -5.441 19.043 1.00 64.00 584 GLY A N 1
ATOM 4283 C CA . GLY A 1 584 ? -7.217 -4.798 20.351 1.00 64.00 584 GLY A CA 1
ATOM 4284 C C . GLY A 1 584 ? -7.525 -3.308 20.302 1.00 64.00 584 GLY A C 1
ATOM 4285 O O . GLY A 1 584 ? -7.609 -2.685 19.252 1.00 64.00 584 GLY A O 1
ATOM 4286 N N . THR A 1 585 ? -7.656 -2.729 21.493 1.00 65.50 585 THR A N 1
ATOM 4287 C CA . THR A 1 585 ? -7.970 -1.303 21.702 1.00 65.50 585 THR A CA 1
ATOM 4288 C C . THR A 1 585 ? -6.816 -0.516 22.334 1.00 65.50 585 THR A C 1
ATOM 4290 O O . THR A 1 585 ? -6.895 0.704 22.491 1.00 65.50 585 THR A O 1
ATOM 4293 N N . THR A 1 586 ? -5.719 -1.192 22.694 1.00 66.44 586 THR A N 1
ATOM 4294 C CA . THR A 1 586 ? -4.517 -0.569 23.263 1.00 66.44 586 THR A CA 1
ATOM 4295 C C . THR A 1 586 ? -3.554 -0.171 22.152 1.00 66.44 586 THR A C 1
ATOM 4297 O O . THR A 1 586 ? -2.971 -1.037 21.499 1.00 66.44 586 THR A O 1
ATOM 4300 N N . ALA A 1 587 ? -3.362 1.134 21.954 1.00 58.16 587 ALA A N 1
ATOM 4301 C CA . ALA A 1 587 ? -2.458 1.641 20.928 1.00 58.16 587 ALA A CA 1
ATOM 4302 C C . ALA A 1 587 ? -0.990 1.264 21.210 1.00 58.16 587 ALA A C 1
ATOM 4304 O O . ALA A 1 587 ? -0.471 1.505 22.306 1.00 58.16 587 ALA A O 1
ATOM 4305 N N . CYS A 1 588 ? -0.304 0.728 20.202 1.00 64.25 588 CYS A N 1
ATOM 4306 C CA . CYS A 1 588 ? 1.154 0.644 20.153 1.00 64.25 588 CYS A CA 1
ATOM 4307 C C . CYS A 1 588 ? 1.701 1.911 19.471 1.00 64.25 588 CYS A C 1
ATOM 4309 O O . CYS A 1 588 ? 1.177 2.340 18.450 1.00 64.25 588 CYS A O 1
ATOM 4311 N N . THR A 1 589 ? 2.733 2.542 20.047 1.00 54.06 589 THR A N 1
ATOM 4312 C CA . THR A 1 589 ? 3.197 3.879 19.604 1.00 54.06 589 THR A CA 1
ATOM 4313 C C . THR A 1 589 ? 4.712 4.010 19.431 1.00 54.06 589 THR A C 1
ATOM 4315 O O . THR A 1 589 ? 5.215 5.127 19.339 1.00 54.06 589 THR A O 1
ATOM 4318 N N . ASP A 1 590 ? 5.463 2.906 19.431 1.00 50.91 590 ASP A N 1
ATOM 4319 C CA . ASP A 1 590 ? 6.933 2.980 19.436 1.00 50.91 590 ASP A CA 1
ATOM 4320 C C . ASP A 1 590 ? 7.554 3.128 18.028 1.00 50.91 590 ASP A C 1
ATOM 4322 O O . ASP A 1 590 ? 8.682 3.613 17.940 1.00 50.91 590 ASP A O 1
ATOM 4326 N N . VAL A 1 591 ? 6.842 2.768 16.940 1.00 50.44 591 VAL A N 1
ATOM 4327 C CA . VAL A 1 591 ? 7.272 3.043 15.541 1.00 50.44 591 VAL A CA 1
ATOM 4328 C C . VAL A 1 591 ? 6.110 3.198 14.535 1.00 50.44 591 VAL A C 1
ATOM 4330 O O . VAL A 1 591 ? 6.148 4.120 13.728 1.00 50.44 591 VAL A O 1
ATOM 4333 N N . ARG A 1 592 ? 5.092 2.321 14.567 1.00 49.84 592 ARG A N 1
ATOM 4334 C CA . ARG A 1 592 ? 3.909 2.335 13.670 1.00 49.84 592 ARG A CA 1
ATOM 4335 C C . ARG A 1 592 ? 2.638 2.719 14.460 1.00 49.84 592 ARG A C 1
ATOM 4337 O O . ARG A 1 592 ? 2.565 2.331 15.628 1.00 49.84 592 ARG A O 1
ATOM 4344 N N . PRO A 1 593 ? 1.648 3.433 13.883 1.00 48.50 593 PRO A N 1
ATOM 4345 C CA . PRO A 1 593 ? 0.300 3.527 14.449 1.00 48.50 593 PRO A CA 1
ATOM 4346 C C . PRO A 1 593 ? -0.398 2.166 14.351 1.00 48.50 593 PRO A C 1
ATOM 4348 O O . PRO A 1 593 ? -0.372 1.536 13.298 1.00 48.50 593 PRO A O 1
ATOM 4351 N N . GLY A 1 594 ? -1.015 1.705 15.434 1.00 58.78 594 GLY A N 1
ATOM 4352 C CA . GLY A 1 594 ? -1.694 0.413 15.452 1.00 58.78 594 GLY A CA 1
ATOM 4353 C C . GLY A 1 594 ? -2.185 0.024 16.838 1.00 58.78 594 GLY A C 1
ATOM 4354 O O . GLY A 1 594 ? -2.001 0.771 17.805 1.00 58.78 594 GLY A O 1
ATOM 4355 N N . PHE A 1 595 ? -2.756 -1.172 16.948 1.00 70.06 595 PHE A N 1
ATOM 4356 C CA . PHE A 1 595 ? -3.241 -1.749 18.199 1.00 70.06 595 PHE A CA 1
ATOM 4357 C C . PHE A 1 595 ? -2.616 -3.123 18.469 1.00 70.06 595 PHE A C 1
ATOM 4359 O O . PHE A 1 595 ? -2.318 -3.886 17.552 1.00 70.06 595 PHE A O 1
ATOM 4366 N N . TYR A 1 596 ? -2.413 -3.464 19.743 1.00 73.81 596 TYR A N 1
ATOM 4367 C CA . TYR A 1 596 ? -1.976 -4.815 20.108 1.00 73.81 596 TYR A CA 1
ATOM 4368 C C . TYR A 1 596 ? -3.085 -5.845 19.844 1.00 73.81 596 TYR A C 1
ATOM 4370 O O . TYR A 1 596 ? -4.216 -5.636 20.266 1.00 73.81 596 TYR A O 1
ATOM 4378 N N . ASP A 1 597 ? -2.767 -6.980 19.214 1.00 72.88 597 ASP A N 1
ATOM 4379 C CA . ASP A 1 597 ? -3.682 -8.130 19.105 1.00 72.88 597 ASP A CA 1
ATOM 4380 C C . ASP A 1 597 ? -4.105 -8.574 20.509 1.00 72.88 597 ASP A C 1
ATOM 4382 O O . ASP A 1 597 ? -3.245 -8.714 21.384 1.00 72.88 597 ASP A O 1
ATOM 4386 N N . GLN A 1 598 ? -5.392 -8.852 20.728 1.00 79.44 598 GLN A N 1
ATOM 4387 C CA . GLN A 1 598 ? -5.911 -9.282 22.027 1.00 79.44 598 GLN A CA 1
ATOM 4388 C C . GLN A 1 598 ? -6.296 -10.767 22.026 1.00 79.44 598 GLN A C 1
ATOM 4390 O O . GLN A 1 598 ? -7.193 -11.201 21.302 1.00 79.44 598 GLN A O 1
ATOM 4395 N N . ASP A 1 599 ? -5.647 -11.545 22.898 1.00 83.06 599 ASP A N 1
ATOM 4396 C CA . ASP A 1 599 ? -5.993 -12.943 23.178 1.00 83.06 599 ASP A CA 1
ATOM 4397 C C . ASP A 1 599 ? -6.923 -13.008 24.396 1.00 83.06 599 ASP A C 1
ATOM 4399 O O . ASP A 1 599 ? -6.586 -12.510 25.476 1.00 83.06 599 ASP A O 1
ATOM 4403 N N . CYS A 1 600 ? -8.058 -13.696 24.273 1.00 71.88 600 CYS A N 1
ATOM 4404 C CA . CYS A 1 600 ? -8.943 -13.917 25.408 1.00 71.88 600 CYS A CA 1
ATOM 4405 C C . CYS A 1 600 ? -8.377 -14.961 26.380 1.00 71.88 600 CYS A C 1
ATOM 4407 O O . CYS A 1 600 ? -8.253 -16.143 26.042 1.00 71.88 600 CYS A O 1
ATOM 4409 N N . ASN A 1 601 ? -8.090 -14.541 27.612 1.00 73.62 601 ASN A N 1
ATOM 4410 C CA . ASN A 1 601 ? -7.614 -15.401 28.690 1.00 73.62 601 ASN A CA 1
ATOM 4411 C C . ASN A 1 601 ? -8.349 -15.100 30.004 1.00 73.62 601 ASN A C 1
ATOM 4413 O O . ASN A 1 601 ? -8.266 -14.001 30.544 1.00 73.62 601 ASN A O 1
ATOM 4417 N N . VAL A 1 602 ? -9.004 -16.116 30.567 1.00 73.69 602 VAL A N 1
ATOM 4418 C CA . VAL A 1 602 ? -9.828 -16.036 31.787 1.00 73.69 602 VAL A CA 1
ATOM 4419 C C . VAL A 1 602 ? -10.982 -15.025 31.644 1.00 73.69 602 VAL A C 1
ATOM 4421 O O . VAL A 1 602 ? -11.315 -14.302 32.582 1.00 73.69 602 VAL A O 1
ATOM 4424 N N . GLY A 1 603 ? -11.597 -14.972 30.459 1.00 62.62 603 GLY A N 1
ATOM 4425 C CA . GLY A 1 603 ? -12.680 -14.042 30.121 1.00 62.62 603 GLY A CA 1
ATOM 4426 C C . GLY A 1 603 ? -12.252 -12.573 30.064 1.00 62.62 603 GLY A C 1
ATOM 4427 O O . GLY A 1 603 ? -13.087 -11.695 30.262 1.00 62.62 603 GLY A O 1
ATOM 4428 N N . GLN A 1 604 ? -10.960 -12.306 29.851 1.00 60.19 604 GLN A N 1
ATOM 4429 C CA . GLN A 1 604 ? -10.407 -10.969 29.648 1.00 60.19 604 GLN A CA 1
ATOM 4430 C C . GLN A 1 604 ? -9.609 -10.922 28.350 1.00 60.19 604 GLN A C 1
ATOM 4432 O O . GLN A 1 604 ? -8.796 -11.809 28.087 1.00 60.19 604 GLN A O 1
ATOM 4437 N N . TRP A 1 605 ? -9.793 -9.856 27.580 1.00 71.12 605 TRP A N 1
ATOM 4438 C CA . TRP A 1 605 ? -8.896 -9.511 26.488 1.00 71.12 605 TRP A CA 1
ATOM 4439 C C . TRP A 1 605 ? -7.536 -9.078 27.045 1.00 71.12 605 TRP A C 1
ATOM 4441 O O . TRP A 1 605 ? -7.458 -8.158 27.861 1.00 71.12 605 TRP A O 1
ATOM 4451 N N . ILE A 1 606 ? -6.469 -9.771 26.642 1.00 78.88 606 ILE A N 1
ATOM 4452 C CA . ILE A 1 606 ? -5.093 -9.466 27.045 1.00 78.88 606 ILE A CA 1
ATOM 4453 C C . ILE A 1 606 ? -4.286 -9.103 25.804 1.00 78.88 606 ILE A C 1
ATOM 4455 O O . ILE A 1 606 ? -4.146 -9.928 24.901 1.00 78.88 606 ILE A O 1
ATOM 4459 N N . ASP A 1 607 ? -3.719 -7.896 25.806 1.00 77.56 607 ASP A N 1
ATOM 4460 C CA . ASP A 1 607 ? -2.777 -7.437 24.785 1.00 77.56 607 ASP A CA 1
ATOM 4461 C C . ASP A 1 607 ? -1.601 -8.420 24.665 1.00 77.56 607 ASP A C 1
ATOM 4463 O O . ASP A 1 607 ? -0.892 -8.719 25.636 1.00 77.56 607 ASP A O 1
ATOM 4467 N N . THR A 1 608 ? -1.401 -8.943 23.462 1.00 75.44 608 THR A N 1
ATOM 4468 C CA . THR A 1 608 ? -0.258 -9.785 23.111 1.00 75.44 608 THR A CA 1
ATOM 4469 C C . THR A 1 608 ? 0.975 -8.920 22.816 1.00 75.44 608 THR A C 1
ATOM 4471 O O . THR A 1 608 ? 0.935 -7.694 22.847 1.00 75.44 608 THR A O 1
ATOM 4474 N N . SER A 1 609 ? 2.111 -9.549 22.505 1.00 71.56 609 SER A N 1
ATOM 4475 C CA . SER A 1 609 ? 3.294 -8.829 22.011 1.00 71.56 609 SER A CA 1
ATOM 4476 C C . SER A 1 609 ? 3.232 -8.489 20.515 1.00 71.56 609 SER A C 1
ATOM 4478 O O . SER A 1 609 ? 4.241 -8.051 19.968 1.00 71.56 609 SER A O 1
ATOM 4480 N N . VAL A 1 610 ? 2.113 -8.765 19.837 1.00 59.75 610 VAL A N 1
ATOM 4481 C CA . VAL A 1 610 ? 1.915 -8.494 18.409 1.00 59.75 610 VAL A CA 1
ATOM 4482 C C . VAL A 1 610 ? 1.135 -7.190 18.283 1.00 59.75 610 VAL A C 1
ATOM 4484 O O . VAL A 1 610 ? 0.066 -7.057 18.864 1.00 59.75 610 VAL A O 1
ATOM 4487 N N . CYS A 1 611 ? 1.694 -6.227 17.557 1.00 61.44 611 CYS A N 1
ATOM 4488 C CA . CYS A 1 611 ? 1.065 -4.953 17.215 1.00 61.44 611 CYS A CA 1
ATOM 4489 C C . CYS A 1 611 ? 0.618 -5.049 15.752 1.00 61.44 611 CYS A C 1
ATOM 4491 O O . CYS A 1 611 ? 1.475 -5.237 14.889 1.00 61.44 611 CYS A O 1
ATOM 4493 N N . ARG A 1 612 ? -0.689 -4.962 15.483 1.00 55.66 612 ARG A N 1
ATOM 4494 C CA . ARG A 1 612 ? -1.230 -4.807 14.127 1.00 55.66 612 ARG A CA 1
ATOM 4495 C C . ARG A 1 612 ? -1.327 -3.322 13.810 1.00 55.66 612 ARG A C 1
ATOM 4497 O O . ARG A 1 612 ? -1.876 -2.566 14.613 1.00 55.66 612 ARG A O 1
ATOM 4504 N N . ALA A 1 613 ? -0.809 -2.910 12.657 1.00 51.59 613 ALA A N 1
ATOM 4505 C CA . ALA A 1 613 ? -1.136 -1.602 12.106 1.00 51.59 613 ALA A CA 1
ATOM 4506 C C . ALA A 1 613 ? -2.632 -1.557 11.748 1.00 51.59 613 ALA A C 1
ATOM 4508 O O . ALA A 1 613 ? -3.236 -2.592 11.467 1.00 51.59 613 ALA A O 1
ATOM 4509 N N . THR A 1 614 ? -3.234 -0.372 11.800 1.00 46.81 614 THR A N 1
ATOM 4510 C CA . THR A 1 614 ? -4.582 -0.145 11.259 1.00 46.81 614 THR A CA 1
ATOM 4511 C C . THR A 1 614 ? -4.458 0.360 9.831 1.00 46.81 614 THR A C 1
ATOM 4513 O O . THR A 1 614 ? -3.960 1.469 9.633 1.00 46.81 614 THR A O 1
ATOM 4516 N N . GLY A 1 615 ? -4.908 -0.452 8.879 1.00 51.16 615 GLY A N 1
ATOM 4517 C CA . GLY A 1 615 ? -4.810 -0.208 7.443 1.00 51.16 615 GLY A CA 1
ATOM 4518 C C . GLY A 1 615 ? -4.017 -1.306 6.735 1.00 51.16 615 GLY A C 1
ATOM 4519 O O . GLY A 1 615 ? -3.093 -1.887 7.306 1.00 51.16 615 GLY A O 1
ATOM 4520 N N . ILE A 1 616 ? -4.383 -1.571 5.482 1.00 55.41 616 ILE A N 1
ATOM 4521 C CA . ILE A 1 616 ? -3.627 -2.435 4.572 1.00 55.41 616 ILE A CA 1
ATOM 4522 C C . ILE A 1 616 ? -2.212 -1.865 4.397 1.00 55.41 616 ILE A C 1
ATOM 4524 O O . ILE A 1 616 ? -2.046 -0.715 3.980 1.00 55.41 616 ILE A O 1
ATOM 4528 N N . ASP A 1 617 ? -1.199 -2.686 4.678 1.00 72.44 617 ASP A N 1
ATOM 4529 C CA . ASP A 1 617 ? 0.179 -2.434 4.255 1.00 72.44 617 ASP A CA 1
ATOM 4530 C C . ASP A 1 617 ? 0.257 -2.681 2.730 1.00 72.44 617 ASP A C 1
ATOM 4532 O O . ASP A 1 617 ? -0.076 -3.768 2.249 1.00 72.44 617 ASP A O 1
ATOM 4536 N N . VAL A 1 618 ? 0.654 -1.670 1.950 1.00 82.25 618 VAL A N 1
ATOM 4537 C CA . VAL A 1 618 ? 0.756 -1.752 0.483 1.00 82.25 618 VAL A CA 1
ATOM 4538 C C . VAL A 1 618 ? 2.222 -1.803 0.055 1.00 82.25 618 VAL A C 1
ATOM 4540 O O . VAL A 1 618 ? 2.932 -0.799 0.110 1.00 82.25 618 VAL A O 1
ATOM 4543 N N . ASP A 1 619 ? 2.657 -2.957 -0.449 1.00 89.88 619 ASP A N 1
ATOM 4544 C CA . ASP A 1 619 ? 4.011 -3.166 -0.967 1.00 89.88 619 ASP A CA 1
ATOM 4545 C C . ASP A 1 619 ? 4.079 -2.741 -2.448 1.00 89.88 619 ASP A C 1
ATOM 4547 O O . ASP A 1 619 ? 3.797 -3.532 -3.363 1.00 89.88 619 ASP A O 1
ATOM 4551 N N . MET A 1 620 ? 4.457 -1.487 -2.715 1.00 93.50 620 MET A N 1
ATOM 4552 C CA . MET A 1 620 ? 4.499 -0.915 -4.066 1.00 93.50 620 MET A CA 1
ATOM 4553 C C . MET A 1 620 ? 5.883 -1.050 -4.727 1.00 93.50 620 MET A C 1
ATOM 4555 O O . MET A 1 620 ? 6.832 -0.327 -4.415 1.00 93.50 620 MET A O 1
ATOM 4559 N N . MET A 1 621 ? 5.985 -1.927 -5.727 1.00 96.62 621 MET A N 1
ATOM 4560 C CA . MET A 1 621 ? 7.174 -2.102 -6.566 1.00 96.62 621 MET A CA 1
ATOM 4561 C C . MET A 1 621 ? 7.088 -1.224 -7.819 1.00 96.62 621 MET A C 1
ATOM 4563 O O . MET A 1 621 ? 6.319 -1.506 -8.740 1.00 96.62 621 MET A O 1
ATOM 4567 N N . ILE A 1 622 ? 7.917 -0.183 -7.904 1.00 98.19 622 ILE A N 1
ATOM 4568 C CA . ILE A 1 622 ? 7.964 0.721 -9.060 1.00 98.19 622 ILE A CA 1
ATOM 4569 C C . ILE A 1 622 ? 9.061 0.256 -10.032 1.00 98.19 622 ILE A C 1
ATOM 4571 O O . ILE A 1 622 ? 10.255 0.315 -9.724 1.00 98.19 622 ILE A O 1
ATOM 4575 N N . VAL A 1 623 ? 8.664 -0.186 -11.230 1.00 98.38 623 VAL A N 1
ATOM 4576 C CA . VAL A 1 623 ? 9.552 -0.779 -12.245 1.00 98.38 623 VAL A CA 1
ATOM 4577 C C . VAL A 1 623 ? 9.693 0.158 -13.454 1.00 98.38 623 VAL A C 1
ATOM 4579 O O . VAL A 1 623 ? 8.755 0.339 -14.232 1.00 98.38 623 VAL A O 1
ATOM 4582 N N . LEU A 1 624 ? 10.873 0.765 -13.629 1.00 97.94 624 LEU A N 1
ATOM 4583 C CA . LEU A 1 624 ? 11.123 1.850 -14.592 1.00 97.94 624 LEU A CA 1
ATOM 4584 C C . LEU A 1 624 ? 12.071 1.450 -15.736 1.00 97.94 624 LEU A C 1
ATOM 4586 O O . LEU A 1 624 ? 13.198 1.005 -15.504 1.00 97.94 624 LEU A O 1
ATOM 4590 N N . GLU A 1 625 ? 11.647 1.672 -16.984 1.00 96.00 625 GLU A N 1
ATOM 4591 C CA . GLU A 1 625 ? 12.438 1.364 -18.186 1.00 96.00 625 GLU A CA 1
ATOM 4592 C C . GLU A 1 625 ? 13.588 2.364 -18.443 1.00 96.00 625 GLU A C 1
ATOM 4594 O O . GLU A 1 625 ? 13.356 3.544 -18.707 1.00 96.00 625 GLU A O 1
ATOM 4599 N N . ASP A 1 626 ? 14.831 1.868 -18.501 1.00 93.06 626 ASP A N 1
ATOM 4600 C CA . ASP A 1 626 ? 16.041 2.605 -18.923 1.00 93.06 626 ASP A CA 1
ATOM 4601 C C . ASP A 1 626 ? 16.554 2.127 -20.298 1.00 93.06 626 ASP A C 1
ATOM 4603 O O . ASP A 1 626 ? 17.727 1.803 -20.523 1.00 93.06 626 ASP A O 1
ATOM 4607 N N . SER A 1 627 ? 15.646 2.023 -21.265 1.00 90.88 627 SER A N 1
ATOM 4608 C CA . SER A 1 627 ? 15.996 1.544 -22.602 1.00 90.88 627 SER A CA 1
ATOM 4609 C C . SER A 1 627 ? 16.383 2.670 -23.568 1.00 90.88 627 SER A C 1
ATOM 4611 O O . SER A 1 627 ? 16.050 3.844 -23.384 1.00 90.88 627 SER A O 1
ATOM 4613 N N . TYR A 1 628 ? 16.999 2.293 -24.693 1.00 88.06 628 TYR A N 1
ATOM 4614 C CA . TYR A 1 628 ? 17.193 3.194 -25.838 1.00 88.06 628 TYR A CA 1
ATOM 4615 C C . TYR A 1 628 ? 15.897 3.839 -26.365 1.00 88.06 628 TYR A C 1
ATOM 4617 O O . TYR A 1 628 ? 15.972 4.891 -27.003 1.00 88.06 628 TYR A O 1
ATOM 4625 N N . TRP A 1 629 ? 14.735 3.218 -26.134 1.00 88.69 629 TRP A N 1
ATOM 4626 C CA . TRP A 1 629 ? 13.425 3.716 -26.562 1.00 88.69 629 TRP A CA 1
ATOM 4627 C C . TRP A 1 629 ? 12.814 4.699 -25.561 1.00 88.69 629 TRP A C 1
ATOM 4629 O O . TRP A 1 629 ? 12.209 5.675 -25.996 1.00 88.69 629 TRP A O 1
ATOM 4639 N N . ALA A 1 630 ? 13.044 4.509 -24.257 1.00 88.38 630 ALA A N 1
ATOM 4640 C CA . ALA A 1 630 ? 12.629 5.463 -23.226 1.00 88.38 630 ALA A CA 1
ATOM 4641 C C . ALA A 1 630 ? 13.309 6.835 -23.406 1.00 88.38 630 ALA A C 1
ATOM 4643 O O . ALA A 1 630 ? 12.688 7.885 -23.236 1.00 88.38 630 ALA A O 1
ATOM 4644 N N . THR A 1 631 ? 14.574 6.838 -23.846 1.00 89.44 631 THR A N 1
ATOM 4645 C CA . THR A 1 631 ? 15.449 8.022 -23.953 1.00 89.44 631 THR A CA 1
ATOM 4646 C C . THR A 1 631 ? 15.757 8.680 -22.603 1.00 89.44 631 THR A C 1
ATOM 4648 O O . THR A 1 631 ? 15.035 8.520 -21.624 1.00 89.44 631 THR A O 1
ATOM 4651 N N . SER A 1 632 ? 16.799 9.515 -22.546 1.00 88.88 632 SER A N 1
ATOM 4652 C CA . SER A 1 632 ? 17.165 10.212 -21.304 1.00 88.88 632 SER A CA 1
ATOM 4653 C C . SER A 1 632 ? 16.079 11.168 -20.795 1.00 88.88 632 SER A C 1
ATOM 4655 O O . SER A 1 632 ? 16.029 11.454 -19.606 1.00 88.88 632 SER A O 1
ATOM 4657 N N . LEU A 1 633 ? 15.223 11.691 -21.683 1.00 88.00 633 LEU A N 1
ATOM 4658 C CA . LEU A 1 633 ? 14.113 12.567 -21.292 1.00 88.00 633 LEU A CA 1
ATOM 4659 C C . LEU A 1 633 ? 12.919 11.768 -20.757 1.00 88.00 633 LEU A C 1
ATOM 4661 O O . LEU A 1 633 ? 12.263 12.232 -19.827 1.00 88.00 633 LEU A O 1
ATOM 4665 N N . GLY A 1 634 ? 12.650 10.580 -21.311 1.00 90.81 634 GLY A N 1
ATOM 4666 C CA . GLY A 1 634 ? 11.624 9.678 -20.785 1.00 90.81 634 GLY A CA 1
ATOM 4667 C C . GLY A 1 634 ? 12.039 9.017 -19.475 1.00 90.81 634 GLY A C 1
ATOM 4668 O O . GLY A 1 634 ? 11.209 8.877 -18.580 1.00 90.81 634 GLY A O 1
ATOM 4669 N N . TRP A 1 635 ? 13.335 8.743 -19.296 1.00 94.69 635 TRP A N 1
ATOM 4670 C CA . TRP A 1 635 ? 13.899 8.372 -17.998 1.00 94.69 635 TRP A CA 1
ATOM 4671 C C . TRP A 1 635 ? 13.619 9.433 -16.933 1.00 94.69 635 TRP A C 1
ATOM 4673 O O . TRP A 1 635 ? 12.950 9.140 -15.949 1.00 94.69 635 TRP A O 1
ATOM 4683 N N . THR A 1 636 ? 14.028 10.687 -17.161 1.00 93.62 636 THR A N 1
ATOM 4684 C CA . THR A 1 636 ? 13.758 11.776 -16.208 1.00 93.62 636 THR A CA 1
ATOM 4685 C C . THR A 1 636 ? 12.256 11.985 -15.981 1.00 93.62 636 THR A C 1
ATOM 4687 O O . THR A 1 636 ? 11.852 12.323 -14.875 1.00 93.62 636 THR A O 1
ATOM 4690 N N . ALA A 1 637 ? 11.393 11.760 -16.977 1.00 94.88 637 ALA A N 1
ATOM 4691 C CA . ALA A 1 637 ? 9.945 11.795 -16.758 1.00 94.88 637 ALA A CA 1
ATOM 4692 C C . ALA A 1 637 ? 9.458 10.655 -15.840 1.00 94.88 637 ALA A C 1
ATOM 4694 O O . ALA A 1 637 ? 8.645 10.907 -14.956 1.00 94.88 637 ALA A O 1
ATOM 4695 N N . SER A 1 638 ? 9.982 9.438 -16.017 1.00 96.19 638 SER A N 1
ATOM 4696 C CA . SER A 1 638 ? 9.680 8.251 -15.197 1.00 96.19 638 SER A CA 1
ATOM 4697 C C . SER A 1 638 ? 10.150 8.396 -13.750 1.00 96.19 638 SER A C 1
ATOM 4699 O O . SER A 1 638 ? 9.406 8.109 -12.821 1.00 96.19 638 SER A O 1
ATOM 4701 N N . GLU A 1 639 ? 11.361 8.912 -13.562 1.00 95.06 639 GLU A N 1
ATOM 4702 C CA . GLU A 1 639 ? 11.961 9.250 -12.269 1.00 95.06 639 GLU A CA 1
ATOM 4703 C C . GLU A 1 639 ? 11.123 10.300 -11.518 1.00 95.06 639 GLU A C 1
ATOM 4705 O O . GLU A 1 639 ? 10.752 10.093 -10.365 1.00 95.06 639 GLU A O 1
ATOM 4710 N N . ASN A 1 640 ? 10.726 11.390 -12.190 1.00 95.06 640 ASN A N 1
ATOM 4711 C CA . ASN A 1 640 ? 9.825 12.387 -11.599 1.00 95.06 640 ASN A CA 1
ATOM 4712 C C . ASN A 1 640 ? 8.427 11.814 -11.308 1.00 95.06 640 ASN A C 1
ATOM 4714 O O . ASN A 1 640 ? 7.820 12.194 -10.311 1.00 95.06 640 ASN A O 1
ATOM 4718 N N . PHE A 1 641 ? 7.903 10.918 -12.151 1.00 96.81 641 PHE A N 1
ATOM 4719 C CA . PHE A 1 641 ? 6.628 10.243 -11.901 1.00 96.81 641 PHE A CA 1
ATOM 4720 C C . PHE A 1 641 ? 6.692 9.370 -10.640 1.00 96.81 641 PHE A C 1
ATOM 4722 O O . PHE A 1 641 ? 5.826 9.508 -9.782 1.00 96.81 641 PHE A O 1
ATOM 4729 N N . ALA A 1 642 ? 7.744 8.562 -10.476 1.00 96.56 642 ALA A N 1
ATOM 4730 C CA . ALA A 1 642 ? 7.956 7.754 -9.276 1.00 96.56 642 ALA A CA 1
ATOM 4731 C C . ALA A 1 642 ? 8.109 8.617 -8.011 1.00 96.56 642 ALA A C 1
ATOM 4733 O O . ALA A 1 642 ? 7.479 8.341 -6.998 1.00 96.56 642 ALA A O 1
ATOM 4734 N N . VAL A 1 643 ? 8.861 9.722 -8.078 1.00 95.81 643 VAL A N 1
ATOM 4735 C CA . VAL A 1 643 ? 8.965 10.678 -6.960 1.00 95.81 643 VAL A CA 1
ATOM 4736 C C . VAL A 1 643 ? 7.609 11.309 -6.623 1.00 95.81 643 VAL A C 1
ATOM 4738 O O . VAL A 1 643 ? 7.304 11.487 -5.446 1.00 95.81 643 VAL A O 1
ATOM 4741 N N . ASN A 1 644 ? 6.768 11.629 -7.613 1.00 94.19 644 ASN A N 1
ATOM 4742 C CA . ASN A 1 644 ? 5.406 12.112 -7.356 1.00 94.19 644 ASN A CA 1
ATOM 4743 C C . ASN A 1 644 ? 4.536 11.027 -6.700 1.00 94.19 644 ASN A C 1
ATOM 4745 O O . ASN A 1 644 ? 3.799 11.342 -5.775 1.00 94.19 644 ASN A O 1
ATOM 4749 N N . LEU A 1 645 ? 4.671 9.768 -7.127 1.00 93.69 645 LEU A N 1
ATOM 4750 C CA . LEU A 1 645 ? 3.954 8.623 -6.561 1.00 93.69 645 LEU A CA 1
ATOM 4751 C C . LEU A 1 645 ? 4.309 8.420 -5.076 1.00 93.69 645 LEU A C 1
ATOM 4753 O O . LEU A 1 645 ? 3.423 8.317 -4.235 1.00 93.69 645 LEU A O 1
ATOM 4757 N N . VAL A 1 646 ? 5.601 8.487 -4.740 1.00 94.19 646 VAL A N 1
ATOM 4758 C CA . VAL A 1 646 ? 6.100 8.424 -3.353 1.00 94.19 646 VAL A CA 1
ATOM 4759 C C . VAL A 1 646 ? 5.654 9.636 -2.515 1.00 94.19 646 VAL A C 1
ATOM 4761 O O . VAL A 1 646 ? 5.455 9.498 -1.313 1.00 94.19 646 VAL A O 1
ATOM 4764 N N . ASN A 1 647 ? 5.470 10.826 -3.108 1.00 91.00 647 ASN A N 1
ATOM 4765 C CA . ASN A 1 647 ? 4.899 11.975 -2.383 1.00 91.00 647 ASN A CA 1
ATOM 4766 C C . ASN A 1 647 ? 3.407 11.786 -2.072 1.00 91.00 647 ASN A C 1
ATOM 4768 O O . ASN A 1 647 ? 2.987 12.103 -0.962 1.00 91.00 647 ASN A O 1
ATOM 4772 N N . GLU A 1 648 ? 2.628 11.307 -3.045 1.00 88.56 648 GLU A N 1
ATOM 4773 C CA . GLU A 1 648 ? 1.183 11.106 -2.896 1.00 88.56 648 GLU A CA 1
ATOM 4774 C C . GLU A 1 648 ? 0.902 10.012 -1.853 1.00 88.56 648 GLU A C 1
ATOM 4776 O O . GLU A 1 648 ? 0.198 10.245 -0.874 1.00 88.56 648 GLU A O 1
ATOM 4781 N N . TYR A 1 649 ? 1.539 8.846 -2.010 1.00 87.12 649 TYR A N 1
ATOM 4782 C CA . TYR A 1 649 ? 1.243 7.661 -1.202 1.00 87.12 649 TYR A CA 1
ATOM 4783 C C . TYR A 1 649 ? 2.085 7.529 0.074 1.00 87.12 649 TYR A C 1
ATOM 4785 O O . TYR A 1 649 ? 1.614 6.973 1.059 1.00 87.12 649 TYR A O 1
ATOM 4793 N N . GLY A 1 650 ? 3.287 8.110 0.137 1.00 79.88 650 GLY A N 1
ATOM 4794 C CA . GLY A 1 650 ? 4.132 8.051 1.341 1.00 79.88 650 GLY A CA 1
ATOM 4795 C C . GLY A 1 650 ? 3.614 8.873 2.532 1.00 79.88 650 GLY A C 1
ATOM 4796 O O . GLY A 1 650 ? 4.197 8.822 3.613 1.00 79.88 650 GLY A O 1
ATOM 4797 N N . SER A 1 651 ? 2.542 9.651 2.341 1.00 71.75 651 SER A N 1
ATOM 4798 C CA . SER A 1 651 ? 1.805 10.340 3.413 1.00 71.75 651 SER A CA 1
ATOM 4799 C C . SER A 1 651 ? 0.313 9.973 3.453 1.00 71.75 651 SER A C 1
ATOM 4801 O O . SER A 1 651 ? -0.491 10.702 4.038 1.00 71.75 651 SER A O 1
ATOM 4803 N N . HIS A 1 652 ? -0.051 8.848 2.830 1.00 72.50 652 HIS A N 1
ATOM 4804 C CA . HIS A 1 652 ? -1.413 8.324 2.808 1.00 72.50 652 HIS A CA 1
ATOM 4805 C C . HIS A 1 652 ? -1.850 7.807 4.198 1.00 72.50 652 HIS A C 1
ATOM 4807 O O . HIS A 1 652 ? -0.997 7.497 5.030 1.00 72.50 652 HIS A O 1
ATOM 4813 N N . PRO A 1 653 ? -3.165 7.692 4.478 1.00 60.66 653 PRO A N 1
ATOM 4814 C CA . PRO A 1 653 ? -3.661 6.992 5.667 1.00 60.66 653 PRO A CA 1
ATOM 4815 C C . PRO A 1 653 ? -3.298 5.499 5.713 1.00 60.66 653 PRO A C 1
ATOM 4817 O O . PRO A 1 653 ? -3.138 4.954 6.801 1.00 60.66 653 PRO A O 1
ATOM 4820 N N . LEU A 1 654 ? -3.138 4.861 4.547 1.00 65.62 654 LEU A N 1
ATOM 4821 C CA . LEU A 1 654 ? -2.539 3.525 4.430 1.00 65.62 654 LEU A CA 1
ATOM 4822 C C . LEU A 1 654 ? -1.014 3.596 4.486 1.00 65.62 654 LEU A C 1
ATOM 4824 O O . LEU A 1 654 ? -0.415 4.567 4.024 1.00 65.62 654 LEU A O 1
ATOM 4828 N N . ASN A 1 655 ? -0.387 2.527 4.968 1.00 73.56 655 ASN A N 1
ATOM 4829 C CA . ASN A 1 655 ? 1.062 2.420 5.021 1.00 73.56 655 ASN A CA 1
ATOM 4830 C C . ASN A 1 655 ? 1.605 1.852 3.696 1.00 73.56 655 ASN A C 1
ATOM 4832 O O . ASN A 1 655 ? 1.330 0.706 3.353 1.00 73.56 655 ASN A O 1
ATOM 4836 N N . PHE A 1 656 ? 2.366 2.653 2.946 1.00 85.44 656 PHE A N 1
ATOM 4837 C CA . PHE A 1 656 ? 3.004 2.231 1.695 1.00 85.44 656 PHE A CA 1
ATOM 4838 C C . PHE A 1 656 ? 4.503 1.995 1.900 1.00 85.44 656 PHE A C 1
ATOM 4840 O O . PHE A 1 656 ? 5.252 2.949 2.122 1.00 85.44 656 PHE A O 1
ATOM 4847 N N . ASP A 1 657 ? 4.940 0.747 1.736 1.00 88.44 657 ASP A N 1
ATOM 4848 C CA . ASP A 1 657 ? 6.355 0.390 1.616 1.00 88.44 657 ASP A CA 1
ATOM 4849 C C . ASP A 1 657 ? 6.729 0.392 0.118 1.00 88.44 657 ASP A C 1
ATOM 4851 O O . ASP A 1 657 ? 6.023 -0.160 -0.729 1.00 88.44 657 ASP A O 1
ATOM 4855 N N . PHE A 1 658 ? 7.849 1.025 -0.242 1.00 93.25 658 PHE A N 1
ATOM 4856 C CA . PHE A 1 658 ? 8.267 1.204 -1.634 1.00 93.25 658 PHE A CA 1
ATOM 4857 C C . PHE A 1 658 ? 9.498 0.364 -1.992 1.00 93.25 658 PHE A C 1
ATOM 4859 O O . PHE A 1 658 ? 10.470 0.261 -1.238 1.00 93.25 658 PHE A O 1
ATOM 4866 N N . ALA A 1 659 ? 9.496 -0.159 -3.218 1.00 95.56 659 ALA A N 1
ATOM 4867 C CA . ALA A 1 659 ? 10.654 -0.755 -3.874 1.00 95.56 659 ALA A CA 1
ATOM 4868 C C . ALA A 1 659 ? 10.856 -0.164 -5.280 1.00 95.56 659 ALA A C 1
ATOM 4870 O O . ALA A 1 659 ? 9.934 0.361 -5.909 1.00 95.56 659 ALA A O 1
ATOM 4871 N N . GLY A 1 660 ? 12.094 -0.219 -5.768 1.00 96.81 660 GLY A N 1
ATOM 4872 C CA . GLY A 1 660 ? 12.537 0.437 -6.991 1.00 96.81 660 GLY A CA 1
ATOM 4873 C C . GLY A 1 660 ? 13.406 -0.478 -7.843 1.00 96.81 660 GLY A C 1
ATOM 4874 O O . GLY A 1 660 ? 14.561 -0.762 -7.506 1.00 96.81 660 GLY A O 1
ATOM 4875 N N . ILE A 1 661 ? 12.871 -0.876 -8.998 1.00 97.62 661 ILE A N 1
ATOM 4876 C CA . ILE A 1 661 ? 13.609 -1.602 -10.032 1.00 97.62 661 ILE A CA 1
ATOM 4877 C C . ILE A 1 661 ? 13.795 -0.698 -11.239 1.00 97.62 661 ILE A C 1
ATOM 4879 O O . ILE A 1 661 ? 12.862 -0.118 -11.791 1.00 97.62 661 ILE A O 1
ATOM 4883 N N . LYS A 1 662 ? 15.039 -0.622 -11.694 1.00 95.25 662 LYS A N 1
ATOM 4884 C CA . LYS A 1 662 ? 15.427 0.025 -12.938 1.00 95.25 662 LYS A CA 1
ATOM 4885 C C . LYS A 1 662 ? 15.814 -1.066 -13.924 1.00 95.25 662 LYS A C 1
ATOM 4887 O O . LYS A 1 662 ? 16.657 -1.904 -13.597 1.00 95.25 662 LYS A O 1
ATOM 4892 N N . PHE A 1 663 ? 15.203 -1.079 -15.109 1.00 95.12 663 PHE A N 1
ATOM 4893 C CA . PHE A 1 663 ? 15.442 -2.153 -16.069 1.00 95.12 663 PHE A CA 1
ATOM 4894 C C . PHE A 1 663 ? 15.937 -1.689 -17.442 1.00 95.12 663 PHE A C 1
ATOM 4896 O O . PHE A 1 663 ? 15.274 -1.010 -18.230 1.00 95.12 663 PHE A O 1
ATOM 4903 N N . GLU A 1 664 ? 17.130 -2.182 -17.725 1.00 90.06 664 GLU A N 1
ATOM 4904 C CA . GLU A 1 664 ? 17.796 -2.300 -19.004 1.00 90.06 664 GLU A CA 1
ATOM 4905 C C . GLU A 1 664 ? 18.381 -3.728 -19.056 1.00 90.06 664 GLU A C 1
ATOM 4907 O O . GLU A 1 664 ? 18.054 -4.547 -18.201 1.00 90.06 664 GLU A O 1
ATOM 4912 N N . ASN A 1 665 ? 19.251 -4.063 -20.011 1.00 84.06 665 ASN A N 1
ATOM 4913 C CA . ASN A 1 665 ? 20.111 -5.241 -19.857 1.00 84.06 665 ASN A CA 1
ATOM 4914 C C . ASN A 1 665 ? 21.471 -4.788 -19.287 1.00 84.06 665 ASN A C 1
ATOM 4916 O O . ASN A 1 665 ? 22.181 -4.072 -20.006 1.00 84.06 665 ASN A O 1
ATOM 4920 N N . PRO A 1 666 ? 21.852 -5.171 -18.048 1.00 89.56 666 PRO A N 1
ATOM 4921 C CA . PRO A 1 666 ? 21.125 -6.017 -17.083 1.00 89.56 666 PRO A CA 1
ATOM 4922 C C . PRO A 1 666 ? 20.105 -5.246 -16.218 1.00 89.56 666 PRO A C 1
ATOM 4924 O O . PRO A 1 666 ? 20.229 -4.031 -16.046 1.00 89.56 666 PRO A O 1
ATOM 4927 N N . VAL A 1 667 ? 19.140 -5.967 -15.630 1.00 93.56 667 VAL A N 1
ATOM 4928 C CA . VAL A 1 667 ? 18.178 -5.420 -14.651 1.00 93.56 667 VAL A CA 1
ATOM 4929 C C . VAL A 1 667 ? 18.895 -5.041 -13.353 1.00 93.56 667 VAL A C 1
ATOM 4931 O O . VAL A 1 667 ? 19.880 -5.671 -12.969 1.00 93.56 667 VAL A O 1
ATOM 4934 N N . ASN A 1 668 ? 18.404 -4.003 -12.676 1.00 92.31 668 ASN A N 1
ATOM 4935 C CA . ASN A 1 668 ? 18.981 -3.478 -11.449 1.00 92.31 668 ASN A CA 1
ATOM 4936 C C . ASN A 1 668 ? 17.882 -3.082 -10.445 1.00 92.31 668 ASN A C 1
ATOM 4938 O O . ASN A 1 668 ? 17.359 -1.965 -10.506 1.00 92.31 668 ASN A O 1
ATOM 4942 N N . SER A 1 669 ? 17.578 -3.973 -9.495 1.00 93.88 669 SER A N 1
ATOM 4943 C CA . SER A 1 669 ? 16.907 -3.586 -8.246 1.00 93.88 669 SER A CA 1
ATOM 4944 C C . SER A 1 669 ? 17.851 -2.673 -7.460 1.00 93.88 669 SER A C 1
ATOM 4946 O O . SER A 1 669 ? 18.979 -3.062 -7.148 1.00 93.88 669 SER A O 1
ATOM 4948 N N . PHE A 1 670 ? 17.445 -1.419 -7.251 1.00 92.31 670 PHE A N 1
ATOM 4949 C CA . PHE A 1 670 ? 18.256 -0.404 -6.565 1.00 92.31 670 PHE A CA 1
ATOM 4950 C C . PHE A 1 670 ? 17.718 -0.057 -5.180 1.00 92.31 670 PHE A C 1
ATOM 4952 O O . PHE A 1 670 ? 18.468 0.464 -4.358 1.00 92.31 670 PHE A O 1
ATOM 4959 N N . TYR A 1 671 ? 16.448 -0.360 -4.922 1.00 92.94 671 TYR A N 1
ATOM 4960 C CA . TYR A 1 671 ? 15.776 -0.089 -3.663 1.00 92.94 671 TYR A CA 1
ATOM 4961 C C . TYR A 1 671 ? 14.790 -1.221 -3.372 1.00 92.94 671 TYR A C 1
ATOM 4963 O O . TYR A 1 671 ? 14.031 -1.603 -4.257 1.00 92.94 671 TYR A O 1
ATOM 4971 N N . ASN A 1 672 ? 14.802 -1.772 -2.159 1.00 90.06 672 ASN A N 1
ATOM 4972 C CA . ASN A 1 672 ? 13.927 -2.881 -1.767 1.00 90.06 672 ASN A CA 1
ATOM 4973 C C . ASN A 1 672 ? 13.186 -2.558 -0.468 1.00 90.06 672 ASN A C 1
ATOM 4975 O O . ASN A 1 672 ? 13.610 -1.682 0.284 1.00 90.06 672 ASN A O 1
ATOM 4979 N N . PHE A 1 673 ? 12.115 -3.303 -0.193 1.00 86.75 673 PHE A N 1
ATOM 4980 C CA . PHE A 1 673 ? 11.231 -3.059 0.948 1.00 86.75 673 PHE A CA 1
ATOM 4981 C C . PHE A 1 673 ? 11.954 -3.058 2.312 1.00 86.75 673 PHE A C 1
ATOM 4983 O O . PHE A 1 673 ? 11.584 -2.308 3.207 1.00 86.75 673 PHE A O 1
ATOM 4990 N N . GLY A 1 674 ? 13.073 -3.783 2.449 1.00 81.38 674 GLY A N 1
ATOM 4991 C CA . GLY A 1 674 ? 13.905 -3.781 3.661 1.00 81.38 674 GLY A CA 1
ATOM 4992 C C . GLY A 1 674 ? 14.787 -2.537 3.873 1.00 81.38 674 GLY A C 1
ATOM 4993 O O . GLY A 1 674 ? 15.594 -2.524 4.809 1.00 81.38 674 GLY A O 1
ATOM 4994 N N . MET A 1 675 ? 14.698 -1.519 3.010 1.00 83.00 675 MET A N 1
ATOM 4995 C CA . MET A 1 675 ? 15.384 -0.227 3.153 1.00 83.00 675 MET A CA 1
ATOM 4996 C C . MET A 1 675 ? 14.532 0.805 3.938 1.00 83.00 675 MET A C 1
ATOM 4998 O O . MET A 1 675 ? 13.371 0.542 4.236 1.00 83.00 675 MET A O 1
ATOM 5002 N N . PRO A 1 676 ? 15.088 1.964 4.360 1.00 82.12 676 PRO A N 1
ATOM 5003 C CA . PRO A 1 676 ? 14.361 2.926 5.201 1.00 82.12 676 PRO A CA 1
ATOM 5004 C C . PRO A 1 676 ? 13.225 3.656 4.462 1.00 82.12 676 PRO A C 1
ATOM 5006 O O . PRO A 1 676 ? 13.485 4.602 3.724 1.00 82.12 676 PRO A O 1
ATOM 5009 N N . GLN A 1 677 ? 11.977 3.259 4.716 1.00 87.44 677 GLN A N 1
ATOM 5010 C CA . GLN A 1 677 ? 10.771 3.710 3.998 1.00 87.44 677 GLN A CA 1
ATOM 5011 C C . GLN A 1 677 ? 10.323 5.167 4.253 1.00 87.44 677 GLN A C 1
ATOM 5013 O O . GLN A 1 677 ? 9.206 5.550 3.917 1.00 87.44 677 GLN A O 1
ATOM 5018 N N . ASP A 1 678 ? 11.168 6.027 4.833 1.00 85.62 678 ASP A N 1
ATOM 5019 C CA . ASP A 1 678 ? 10.831 7.449 4.941 1.00 85.62 678 ASP A CA 1
ATOM 5020 C C . ASP A 1 678 ? 10.889 8.141 3.565 1.00 85.62 678 ASP A C 1
ATOM 5022 O O . ASP A 1 678 ? 11.815 7.911 2.784 1.00 85.62 678 ASP A O 1
ATOM 5026 N N . ILE A 1 679 ? 9.912 9.018 3.278 1.00 87.12 679 ILE A N 1
ATOM 5027 C CA . ILE A 1 679 ? 9.785 9.723 1.986 1.00 87.12 679 ILE A CA 1
ATOM 5028 C C . ILE A 1 679 ? 11.138 10.294 1.493 1.00 87.12 679 ILE A C 1
ATOM 5030 O O . ILE A 1 679 ? 11.487 10.034 0.338 1.00 87.12 679 ILE A O 1
ATOM 5034 N N . PRO A 1 680 ? 11.933 11.034 2.305 1.00 86.69 680 PRO A N 1
ATOM 5035 C CA . PRO A 1 680 ? 13.250 11.517 1.882 1.00 86.69 680 PRO A CA 1
ATOM 5036 C C . PRO A 1 680 ? 14.229 10.415 1.456 1.00 86.69 680 PRO A C 1
ATOM 5038 O O . PRO A 1 680 ? 14.884 10.569 0.422 1.00 86.69 680 PRO A O 1
ATOM 5041 N N . SER A 1 681 ? 14.340 9.325 2.222 1.00 85.44 681 SER A N 1
ATOM 5042 C CA . SER A 1 681 ? 15.217 8.193 1.900 1.00 85.44 681 SER A CA 1
ATOM 5043 C C . SER A 1 681 ? 14.823 7.542 0.575 1.00 85.44 681 SER A C 1
ATOM 5045 O O . SER A 1 681 ? 15.665 7.472 -0.326 1.00 85.44 681 SER A O 1
ATOM 5047 N N . VAL A 1 682 ? 13.548 7.163 0.410 1.00 91.81 682 VAL A N 1
ATOM 5048 C CA . VAL A 1 682 ? 13.025 6.561 -0.832 1.00 91.81 682 VAL A CA 1
ATOM 5049 C C . VAL A 1 682 ? 13.297 7.486 -2.025 1.00 91.81 682 VAL A C 1
ATOM 5051 O O . VAL A 1 682 ? 13.940 7.090 -2.999 1.00 91.81 682 VAL A O 1
ATOM 5054 N N . GLN A 1 683 ? 12.893 8.759 -1.938 1.00 92.12 683 GLN A N 1
ATOM 5055 C CA . GLN A 1 683 ? 13.099 9.739 -3.012 1.00 92.12 683 GLN A CA 1
ATOM 5056 C C . GLN A 1 683 ? 14.571 9.917 -3.386 1.00 92.12 683 GLN A C 1
ATOM 5058 O O . GLN A 1 683 ? 14.890 10.042 -4.570 1.00 92.12 683 GLN A O 1
ATOM 5063 N N . SER A 1 684 ? 15.469 9.938 -2.397 1.00 90.19 684 SER A N 1
ATOM 5064 C CA . SER A 1 684 ? 16.896 10.135 -2.646 1.00 90.19 684 SER A CA 1
ATOM 5065 C C . SER A 1 684 ? 17.501 9.011 -3.489 1.00 90.19 684 SER A C 1
ATOM 5067 O O . SER A 1 684 ? 18.313 9.297 -4.369 1.00 90.19 684 SER A O 1
ATOM 5069 N N . GLU A 1 685 ? 17.049 7.768 -3.303 1.00 93.81 685 GLU A N 1
ATOM 5070 C CA . GLU A 1 685 ? 17.535 6.613 -4.060 1.00 93.81 685 GLU A CA 1
ATOM 5071 C C . GLU A 1 685 ? 16.930 6.529 -5.466 1.00 93.81 685 GLU A C 1
ATOM 5073 O O . GLU A 1 685 ? 17.653 6.198 -6.408 1.00 93.81 685 GLU A O 1
ATOM 5078 N N . PHE A 1 686 ? 15.666 6.931 -5.664 1.00 93.06 686 PHE A N 1
ATOM 5079 C CA . PHE A 1 686 ? 15.111 7.115 -7.016 1.00 93.06 686 PHE A CA 1
ATOM 5080 C C . PHE A 1 686 ? 15.875 8.199 -7.799 1.00 93.06 686 PHE A C 1
ATOM 5082 O O . PHE A 1 686 ? 16.268 7.959 -8.938 1.00 93.06 686 PHE A O 1
ATOM 5089 N N . ILE A 1 687 ? 16.158 9.353 -7.179 1.00 90.88 687 ILE A N 1
ATOM 5090 C CA . ILE A 1 687 ? 16.874 10.492 -7.796 1.00 90.88 687 ILE A CA 1
ATOM 5091 C C . ILE A 1 687 ? 18.384 10.215 -7.987 1.00 90.88 687 ILE A C 1
ATOM 5093 O O . ILE A 1 687 ? 19.056 10.867 -8.791 1.00 90.88 687 ILE A O 1
ATOM 5097 N N . ALA A 1 688 ? 18.958 9.251 -7.261 1.00 90.56 688 ALA A N 1
ATOM 5098 C CA . ALA A 1 688 ? 20.356 8.849 -7.427 1.00 90.56 688 ALA A CA 1
ATOM 5099 C C . ALA A 1 688 ? 20.608 8.045 -8.719 1.00 90.56 688 ALA A C 1
ATOM 5101 O O . ALA A 1 688 ? 21.761 7.935 -9.169 1.00 90.56 688 ALA A O 1
ATOM 5102 N N . GLN A 1 689 ? 19.556 7.483 -9.323 1.00 92.06 689 GLN A N 1
ATOM 5103 C CA . GLN A 1 689 ? 19.668 6.594 -10.472 1.00 92.06 689 GLN A CA 1
ATOM 5104 C C . GLN A 1 689 ? 20.080 7.331 -11.753 1.00 92.06 689 GLN A C 1
ATOM 5106 O O . GLN A 1 689 ? 19.637 8.430 -12.070 1.00 92.06 689 GLN A O 1
ATOM 5111 N N . LYS A 1 690 ? 20.952 6.699 -12.546 1.00 86.00 690 LYS A N 1
ATOM 5112 C CA . LYS A 1 690 ? 21.477 7.286 -13.790 1.00 86.00 690 LYS A CA 1
ATOM 5113 C C . LYS A 1 690 ? 20.999 6.517 -15.008 1.00 86.00 690 LYS A C 1
ATOM 5115 O O . LYS A 1 690 ? 21.222 5.310 -15.094 1.00 86.00 690 LYS A O 1
ATOM 5120 N N . TYR A 1 691 ? 20.451 7.249 -15.976 1.00 89.88 691 TYR A N 1
ATOM 5121 C CA . TYR A 1 691 ? 20.192 6.777 -17.336 1.00 89.88 691 TYR A CA 1
ATOM 5122 C C . TYR A 1 691 ? 21.457 6.142 -17.942 1.00 89.88 691 TYR A C 1
ATOM 5124 O O . TYR A 1 691 ? 22.477 6.825 -18.100 1.00 89.88 691 TYR A O 1
ATOM 5132 N N . LYS A 1 692 ? 21.403 4.848 -18.273 1.00 86.19 692 LYS A N 1
ATOM 5133 C CA . LYS A 1 692 ? 22.486 4.092 -18.928 1.00 86.19 692 LYS A CA 1
ATOM 5134 C C . LYS A 1 692 ? 22.155 3.752 -20.379 1.00 86.19 692 LYS A C 1
ATOM 5136 O O . LYS A 1 692 ? 23.086 3.677 -21.180 1.00 86.19 692 LYS A O 1
ATOM 5141 N N . ALA A 1 693 ? 20.870 3.614 -20.716 1.00 78.81 693 ALA A N 1
ATOM 5142 C CA . ALA A 1 693 ? 20.358 3.195 -22.021 1.00 78.81 693 ALA A CA 1
ATOM 5143 C C . ALA A 1 693 ? 20.808 1.784 -22.448 1.00 78.81 693 ALA A C 1
ATOM 5145 O O . ALA A 1 693 ? 21.907 1.597 -22.981 1.00 78.81 693 ALA A O 1
ATOM 5146 N N . GLY A 1 694 ? 19.925 0.797 -22.294 1.00 86.94 694 GLY A N 1
ATOM 5147 C CA . GLY A 1 694 ? 20.152 -0.566 -22.787 1.00 86.94 694 GLY A CA 1
ATOM 5148 C C . GLY A 1 694 ? 18.992 -1.155 -23.592 1.00 86.94 694 GLY A C 1
ATOM 5149 O O . GLY A 1 694 ? 18.089 -0.458 -24.062 1.00 86.94 694 GLY A O 1
ATOM 5150 N N . PHE A 1 695 ? 19.028 -2.476 -23.771 1.00 85.94 695 PHE A N 1
ATOM 5151 C CA . PHE A 1 695 ? 17.911 -3.228 -24.344 1.00 85.94 695 PHE A CA 1
ATOM 5152 C C . PHE A 1 695 ? 16.814 -3.439 -23.294 1.00 85.94 695 PHE A C 1
ATOM 5154 O O . PHE A 1 695 ? 17.108 -3.771 -22.150 1.00 85.94 695 PHE A O 1
ATOM 5161 N N . ARG A 1 696 ? 15.548 -3.272 -23.692 1.00 90.50 696 ARG A N 1
ATOM 5162 C CA . ARG A 1 696 ? 14.379 -3.556 -22.851 1.00 90.50 696 ARG A CA 1
ATOM 5163 C C . ARG A 1 696 ? 14.271 -5.068 -22.617 1.00 90.50 696 ARG A C 1
ATOM 5165 O O . ARG A 1 696 ? 14.111 -5.803 -23.589 1.00 90.50 696 ARG A O 1
ATOM 5172 N N . ILE A 1 697 ? 14.317 -5.521 -21.363 1.00 92.31 697 ILE A N 1
ATOM 5173 C CA . ILE A 1 697 ? 14.131 -6.930 -20.956 1.00 92.31 697 ILE A CA 1
ATOM 5174 C C . ILE A 1 697 ? 13.044 -7.051 -19.876 1.00 92.31 697 ILE A C 1
ATOM 5176 O O . ILE A 1 697 ? 13.292 -7.385 -18.726 1.00 92.31 697 ILE A O 1
ATOM 5180 N N . THR A 1 698 ? 11.807 -6.716 -20.253 1.00 95.31 698 THR A N 1
ATOM 5181 C CA . THR A 1 698 ? 10.677 -6.578 -19.317 1.00 95.31 698 THR A CA 1
ATOM 5182 C C . THR A 1 698 ? 10.340 -7.860 -18.554 1.00 95.31 698 THR A C 1
ATOM 5184 O O . THR A 1 698 ? 10.031 -7.786 -17.372 1.00 95.31 698 THR A O 1
ATOM 5187 N N . ARG A 1 699 ? 10.441 -9.031 -19.198 1.00 94.94 699 ARG A N 1
ATOM 5188 C CA . ARG A 1 699 ? 10.204 -10.338 -18.563 1.00 94.94 699 ARG A CA 1
ATOM 5189 C C . ARG A 1 699 ? 11.154 -10.571 -17.379 1.00 94.94 699 ARG A C 1
ATOM 5191 O O . ARG A 1 699 ? 10.704 -10.884 -16.286 1.00 94.94 699 ARG A O 1
ATOM 5198 N N . ASP A 1 700 ? 12.442 -10.288 -17.554 1.00 96.00 700 ASP A N 1
ATOM 5199 C CA . ASP A 1 700 ? 13.445 -10.429 -16.488 1.00 96.00 700 ASP A CA 1
ATOM 5200 C C . ASP A 1 700 ? 13.286 -9.360 -15.389 1.00 96.00 700 ASP A C 1
ATOM 5202 O O . ASP A 1 700 ? 13.587 -9.611 -14.223 1.00 96.00 700 ASP A O 1
ATOM 5206 N N . ALA A 1 701 ? 12.765 -8.176 -15.735 1.00 96.69 701 ALA A N 1
ATOM 5207 C CA . ALA A 1 701 ? 12.432 -7.132 -14.764 1.00 96.69 701 ALA A CA 1
ATOM 5208 C C . ALA A 1 701 ? 11.265 -7.535 -13.850 1.00 96.69 701 ALA A C 1
ATOM 5210 O O . ALA A 1 701 ? 11.335 -7.326 -12.642 1.00 96.69 701 ALA A O 1
ATOM 5211 N N . ILE A 1 702 ? 10.229 -8.161 -14.417 1.00 97.69 702 ILE A N 1
ATOM 5212 C CA . ILE A 1 702 ? 9.093 -8.698 -13.658 1.00 97.69 702 ILE A CA 1
ATOM 5213 C C . ILE A 1 702 ? 9.538 -9.896 -12.809 1.00 97.69 702 ILE A C 1
ATOM 5215 O O . ILE A 1 702 ? 9.178 -9.959 -11.640 1.00 97.69 702 ILE A O 1
ATOM 5219 N N . GLN A 1 703 ? 10.390 -10.791 -13.326 1.00 96.81 703 GLN A N 1
ATOM 5220 C CA . GLN A 1 703 ? 10.970 -11.866 -12.506 1.00 96.81 703 GLN A CA 1
ATOM 5221 C C . GLN A 1 703 ? 11.774 -11.306 -11.322 1.00 96.81 703 GLN A C 1
ATOM 5223 O O . GLN A 1 703 ? 11.616 -11.782 -10.205 1.00 96.81 703 GLN A O 1
ATOM 5228 N N . THR A 1 704 ? 12.574 -10.256 -11.537 1.00 96.19 704 THR A N 1
ATOM 5229 C CA . THR A 1 704 ? 13.329 -9.602 -10.451 1.00 96.19 704 THR A CA 1
ATOM 5230 C C . THR A 1 704 ? 12.388 -9.011 -9.392 1.00 96.19 704 THR A C 1
ATOM 5232 O O . THR A 1 704 ? 12.670 -9.115 -8.204 1.00 96.19 704 THR A O 1
ATOM 5235 N N . ALA A 1 705 ? 11.242 -8.448 -9.798 1.00 96.00 705 ALA A N 1
ATOM 5236 C CA . ALA A 1 705 ? 10.215 -7.981 -8.867 1.00 96.00 705 ALA A CA 1
ATOM 5237 C C . ALA A 1 705 ? 9.609 -9.130 -8.045 1.00 96.00 705 ALA A C 1
ATOM 5239 O O . ALA A 1 705 ? 9.509 -9.014 -6.827 1.00 96.00 705 ALA A O 1
ATOM 5240 N N . ILE A 1 706 ? 9.241 -10.241 -8.695 1.00 95.00 706 ILE A N 1
ATOM 5241 C CA . ILE A 1 706 ? 8.732 -11.457 -8.033 1.00 95.00 706 ILE A CA 1
ATOM 5242 C C . ILE A 1 706 ? 9.750 -11.987 -7.016 1.00 95.00 706 ILE A C 1
ATOM 5244 O O . ILE A 1 706 ? 9.375 -12.349 -5.900 1.00 95.00 706 ILE A O 1
ATOM 5248 N N . ASP A 1 707 ? 11.035 -12.009 -7.373 1.00 92.19 707 ASP A N 1
ATOM 5249 C CA . ASP A 1 707 ? 12.109 -12.473 -6.494 1.00 92.19 707 ASP A CA 1
ATOM 5250 C C . ASP A 1 707 ? 12.271 -11.548 -5.270 1.00 92.19 707 ASP A C 1
ATOM 5252 O O . ASP A 1 707 ? 12.343 -12.039 -4.141 1.00 92.19 707 ASP A O 1
ATOM 5256 N N . ASP A 1 708 ? 12.245 -10.222 -5.459 1.00 90.38 708 ASP A N 1
ATOM 5257 C CA . ASP A 1 708 ? 12.316 -9.240 -4.365 1.00 90.38 708 ASP A CA 1
ATOM 5258 C C . ASP A 1 708 ? 11.088 -9.324 -3.429 1.00 90.38 708 ASP A C 1
ATOM 5260 O O . ASP A 1 708 ? 11.253 -9.352 -2.205 1.00 90.38 708 ASP A O 1
ATOM 5264 N N . TYR A 1 709 ? 9.869 -9.465 -3.974 1.00 89.94 709 TYR A N 1
ATOM 5265 C CA . TYR A 1 709 ? 8.663 -9.765 -3.183 1.00 89.94 709 TYR A CA 1
ATOM 5266 C C . TYR A 1 709 ? 8.819 -11.080 -2.402 1.00 89.94 709 TYR A C 1
ATOM 5268 O O . TYR A 1 709 ? 8.515 -11.137 -1.210 1.00 89.94 709 TYR A O 1
ATOM 5276 N N . SER A 1 710 ? 9.340 -12.132 -3.040 1.00 85.06 710 SER A N 1
ATOM 5277 C CA . SER A 1 710 ? 9.524 -13.458 -2.428 1.00 85.06 710 SER A CA 1
ATOM 5278 C C . SER A 1 710 ? 10.526 -13.454 -1.267 1.00 85.06 710 SER A C 1
ATOM 5280 O O . SER A 1 710 ? 10.384 -14.241 -0.329 1.00 85.06 710 SER A O 1
ATOM 5282 N N . VAL A 1 711 ? 11.538 -12.580 -1.306 1.00 78.50 711 VAL A N 1
ATOM 5283 C CA . VAL A 1 711 ? 12.527 -12.420 -0.226 1.00 78.50 711 VAL A CA 1
ATOM 5284 C C . VAL A 1 711 ? 11.937 -11.695 0.989 1.00 78.50 711 VAL A C 1
ATOM 5286 O O . VAL A 1 711 ? 12.322 -12.013 2.116 1.00 78.50 711 VAL A O 1
ATOM 5289 N N . TYR A 1 712 ? 11.012 -10.751 0.784 1.00 67.00 712 TYR A N 1
ATOM 5290 C CA . TYR A 1 712 ? 10.431 -9.941 1.863 1.00 67.00 712 TYR A CA 1
ATOM 5291 C C . TYR A 1 712 ? 9.149 -10.543 2.472 1.00 67.00 712 TYR A C 1
ATOM 5293 O O . TYR A 1 712 ? 8.951 -10.463 3.682 1.00 67.00 712 TYR A O 1
ATOM 5301 N N . SER A 1 713 ? 8.330 -11.242 1.674 1.00 56.22 713 SER A N 1
ATOM 5302 C CA . SER A 1 713 ? 6.982 -11.755 2.009 1.00 56.22 713 SER A CA 1
ATOM 5303 C C . SER A 1 713 ? 6.928 -12.916 3.036 1.00 56.22 713 SER A C 1
ATOM 5305 O O . SER A 1 713 ? 6.034 -13.763 2.983 1.00 56.22 713 SER A O 1
ATOM 5307 N N . ILE A 1 714 ? 7.870 -12.996 3.979 1.00 44.31 714 ILE A N 1
ATOM 5308 C CA . ILE A 1 714 ? 7.957 -14.047 5.012 1.00 44.31 714 ILE A CA 1
ATOM 5309 C C . ILE A 1 714 ? 7.312 -13.681 6.363 1.00 44.31 714 ILE A C 1
ATOM 5311 O O . ILE A 1 714 ? 7.330 -14.520 7.269 1.00 44.31 714 ILE A O 1
ATOM 5315 N N . THR A 1 715 ? 6.740 -12.480 6.522 1.00 43.97 715 THR A N 1
ATOM 5316 C CA . THR A 1 715 ? 6.200 -12.005 7.818 1.00 43.97 715 THR A CA 1
ATOM 5317 C C . THR A 1 715 ? 4.771 -11.471 7.824 1.00 43.97 715 THR A C 1
ATOM 5319 O O . THR A 1 715 ? 4.116 -11.619 8.854 1.00 43.97 715 THR A O 1
ATOM 5322 N N . GLU A 1 716 ? 4.266 -10.899 6.734 1.00 52.38 716 GLU A N 1
ATOM 5323 C CA . GLU A 1 716 ? 2.939 -10.268 6.687 1.00 52.38 716 GLU A CA 1
ATOM 5324 C C . GLU A 1 716 ? 2.072 -11.004 5.640 1.00 52.38 716 GLU A C 1
ATOM 5326 O O . GLU A 1 716 ? 2.472 -11.166 4.489 1.00 52.38 716 GLU A O 1
ATOM 5331 N N . GLN A 1 717 ? 0.929 -11.564 6.070 1.00 49.53 717 GLN A N 1
ATOM 5332 C CA . GLN A 1 717 ? 0.000 -12.318 5.200 1.00 49.53 717 GLN A CA 1
ATOM 5333 C C . GLN A 1 717 ? -1.124 -11.446 4.621 1.00 49.53 717 GLN A C 1
ATOM 5335 O O . GLN A 1 717 ? -1.843 -11.908 3.739 1.00 49.53 717 GLN A O 1
ATOM 5340 N N . ASP A 1 718 ? -1.228 -10.206 5.101 1.00 59.56 718 ASP A N 1
ATOM 5341 C CA . ASP A 1 718 ? -2.345 -9.290 4.876 1.00 59.56 718 ASP A CA 1
ATOM 5342 C C . ASP A 1 718 ? -1.885 -8.020 4.097 1.00 59.56 718 ASP A C 1
ATOM 5344 O O . ASP A 1 718 ? -2.502 -6.967 4.230 1.00 59.56 718 ASP A O 1
ATOM 5348 N N . THR A 1 719 ? -0.788 -8.083 3.309 1.00 74.75 719 THR A N 1
ATOM 5349 C CA . THR A 1 719 ? -0.306 -6.950 2.473 1.00 74.75 719 THR A CA 1
ATOM 5350 C C . THR A 1 719 ? -0.841 -6.991 1.038 1.00 74.75 719 THR A C 1
ATOM 5352 O O . THR A 1 719 ? -0.876 -8.046 0.396 1.00 74.75 719 THR A O 1
ATOM 5355 N N . PHE A 1 720 ? -1.214 -5.828 0.494 1.00 82.19 720 PHE A N 1
ATOM 5356 C CA . PHE A 1 720 ? -1.566 -5.681 -0.921 1.00 82.19 720 PHE A C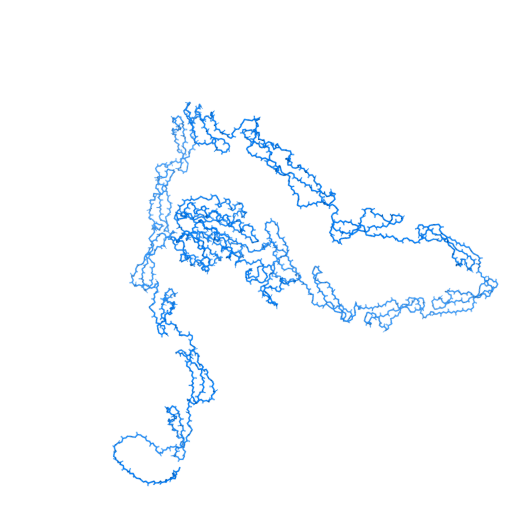A 1
ATOM 5357 C C . PHE A 1 720 ? -0.305 -5.396 -1.745 1.00 82.19 720 PHE A C 1
ATOM 5359 O O . PHE A 1 720 ? 0.341 -4.361 -1.588 1.00 82.19 720 PHE A O 1
ATOM 5366 N N . LYS A 1 721 ? 0.061 -6.312 -2.645 1.00 89.75 721 LYS A N 1
ATOM 5367 C CA . LYS A 1 721 ? 1.288 -6.208 -3.448 1.00 89.75 721 LYS A CA 1
ATOM 5368 C C . LYS A 1 721 ? 0.986 -5.616 -4.816 1.00 89.75 721 LYS A C 1
ATOM 5370 O O . LYS A 1 721 ? 0.263 -6.224 -5.607 1.00 89.75 721 LYS A O 1
ATOM 5375 N N . LEU A 1 722 ? 1.584 -4.465 -5.115 1.00 93.44 722 LEU A N 1
ATOM 5376 C CA . LEU A 1 722 ? 1.318 -3.705 -6.335 1.00 93.44 722 LEU A CA 1
ATOM 5377 C C . LEU A 1 722 ? 2.589 -3.445 -7.154 1.00 93.44 722 LEU A C 1
ATOM 5379 O O . LEU A 1 722 ? 3.430 -2.625 -6.787 1.00 93.44 722 LEU A O 1
ATOM 5383 N N . LEU A 1 723 ? 2.693 -4.079 -8.322 1.00 97.50 723 LEU A N 1
ATOM 5384 C CA . LEU A 1 723 ? 3.771 -3.859 -9.285 1.00 97.50 723 LEU A CA 1
ATOM 5385 C C . LEU A 1 723 ? 3.336 -2.825 -10.334 1.00 97.50 723 LEU A C 1
ATOM 5387 O O . LEU A 1 723 ? 2.509 -3.111 -11.200 1.00 97.50 723 LEU A O 1
ATOM 5391 N N . VAL A 1 724 ? 3.936 -1.633 -10.294 1.00 98.25 724 VAL A N 1
ATOM 5392 C CA . VAL A 1 724 ? 3.703 -0.545 -11.258 1.00 98.25 724 VAL A CA 1
ATOM 5393 C C . VAL A 1 724 ? 4.820 -0.528 -12.303 1.00 98.25 724 VAL A C 1
ATOM 5395 O O . VAL A 1 724 ? 5.931 -0.062 -12.043 1.00 98.25 724 VAL A O 1
ATOM 5398 N N . LEU A 1 725 ? 4.533 -1.017 -13.511 1.00 98.44 725 LEU A N 1
ATOM 5399 C CA . LEU A 1 725 ? 5.481 -1.079 -14.627 1.00 98.44 725 LEU A CA 1
ATOM 5400 C C . LEU A 1 725 ? 5.314 0.110 -15.584 1.00 98.44 725 LEU A C 1
ATOM 5402 O O . LEU A 1 725 ? 4.275 0.254 -16.222 1.00 98.44 725 LEU A O 1
ATOM 5406 N N . VAL A 1 726 ? 6.368 0.908 -15.779 1.00 98.19 726 VAL A N 1
ATOM 5407 C CA . VAL A 1 726 ? 6.415 1.982 -16.792 1.00 98.19 726 VAL A CA 1
ATOM 5408 C C . VAL A 1 726 ? 7.254 1.533 -17.990 1.00 98.19 726 VAL A C 1
ATOM 5410 O O . VAL A 1 726 ? 8.461 1.316 -17.854 1.00 98.19 726 VAL A O 1
ATOM 5413 N N . THR A 1 727 ? 6.648 1.422 -19.180 1.00 96.69 727 THR A N 1
ATOM 5414 C CA . THR A 1 727 ? 7.333 0.890 -20.377 1.00 96.69 727 THR A CA 1
ATOM 5415 C C . THR A 1 727 ? 6.913 1.552 -21.697 1.00 96.69 727 THR A C 1
ATOM 5417 O O . THR A 1 727 ? 5.771 1.961 -21.853 1.00 96.69 727 THR A O 1
ATOM 5420 N N . SER A 1 728 ? 7.838 1.674 -22.660 1.00 93.75 728 SER A N 1
ATOM 5421 C CA . SER A 1 728 ? 7.685 2.433 -23.921 1.00 93.75 728 SER A CA 1
ATOM 5422 C C . SER A 1 728 ? 7.237 1.623 -25.147 1.00 93.75 728 SER A C 1
ATOM 5424 O O . SER A 1 728 ? 7.054 2.179 -26.238 1.00 93.75 728 SER A O 1
ATOM 5426 N N . GLY A 1 729 ? 7.145 0.297 -25.039 1.00 89.81 729 GLY A N 1
ATOM 5427 C CA . GLY A 1 729 ? 6.926 -0.571 -26.197 1.00 89.81 729 GLY A CA 1
ATOM 5428 C C . GLY A 1 729 ? 6.845 -2.056 -25.857 1.00 89.81 729 GLY A C 1
ATOM 5429 O O . GLY A 1 729 ? 7.105 -2.421 -24.717 1.00 89.81 729 GLY A O 1
ATOM 5430 N N . PRO A 1 730 ? 6.580 -2.918 -26.855 1.00 90.25 730 PRO A N 1
ATOM 5431 C CA . PRO A 1 730 ? 6.450 -4.363 -26.667 1.00 90.25 730 PRO A CA 1
ATOM 5432 C C . PRO A 1 730 ? 7.709 -4.973 -26.028 1.00 90.25 730 PRO A C 1
ATOM 5434 O O . PRO A 1 730 ? 8.830 -4.551 -26.361 1.00 90.25 730 PRO A O 1
ATOM 5437 N N . PRO A 1 731 ? 7.574 -5.961 -25.132 1.00 90.75 731 PRO A N 1
ATOM 5438 C CA . PRO A 1 731 ? 8.701 -6.569 -24.442 1.00 90.75 731 PRO A CA 1
ATOM 5439 C C . PRO A 1 731 ? 9.525 -7.430 -25.420 1.00 90.75 731 PRO A C 1
ATOM 5441 O O . PRO A 1 731 ? 9.012 -7.944 -26.412 1.00 90.75 731 PRO A O 1
ATOM 5444 N N . SER A 1 732 ? 10.835 -7.560 -25.187 1.00 87.88 732 SER A N 1
ATOM 5445 C CA . SER A 1 732 ? 11.731 -8.310 -26.094 1.00 87.88 732 SER A CA 1
ATOM 5446 C C . SER A 1 732 ? 11.557 -9.830 -26.017 1.00 87.88 732 SER A C 1
ATOM 5448 O O . SER A 1 732 ? 11.865 -10.535 -26.976 1.00 87.88 732 SER A O 1
ATOM 5450 N N . GLN A 1 733 ? 11.042 -10.305 -24.886 1.00 90.31 733 GLN A N 1
ATOM 5451 C CA . GLN A 1 733 ? 10.531 -11.648 -24.641 1.00 90.31 733 GLN A CA 1
ATOM 5452 C C . GLN A 1 733 ? 9.147 -11.473 -24.011 1.00 90.31 733 GLN A C 1
ATOM 5454 O O . GLN A 1 733 ? 8.958 -10.533 -23.235 1.00 90.31 733 GLN A O 1
ATOM 5459 N N . SER A 1 734 ? 8.183 -12.333 -24.345 1.00 91.69 734 SER A N 1
ATOM 5460 C CA . SER A 1 734 ? 6.862 -12.278 -23.708 1.00 91.69 734 SER A CA 1
ATOM 5461 C C . SER A 1 734 ? 7.002 -12.567 -22.206 1.00 91.69 734 SER A C 1
ATOM 5463 O O . SER A 1 734 ? 7.686 -13.529 -21.875 1.00 91.69 734 SER A O 1
ATOM 5465 N N . PRO A 1 735 ? 6.391 -11.764 -21.315 1.00 94.31 735 PRO A N 1
ATOM 5466 C CA . PRO A 1 735 ? 6.383 -12.002 -19.873 1.00 94.31 735 PRO A CA 1
ATOM 5467 C C . PRO A 1 735 ? 5.257 -12.943 -19.417 1.00 94.31 735 PRO A C 1
ATOM 5469 O O . PRO A 1 735 ? 5.135 -13.199 -18.224 1.00 94.31 735 PRO A O 1
ATOM 5472 N N . CYS A 1 736 ? 4.402 -13.422 -20.330 1.00 93.62 736 CYS A N 1
ATOM 5473 C CA . CYS A 1 736 ? 3.193 -14.176 -19.986 1.00 93.62 736 CYS A CA 1
ATOM 5474 C C . CYS A 1 736 ? 3.466 -15.518 -19.287 1.00 93.62 736 CYS A C 1
ATOM 5476 O O . CYS A 1 736 ? 2.561 -16.074 -18.674 1.00 93.62 736 CYS A O 1
ATOM 5478 N N . ASP A 1 737 ? 4.696 -16.033 -19.350 1.00 95.62 737 ASP A N 1
ATOM 5479 C CA . ASP A 1 737 ? 5.138 -17.200 -18.583 1.00 95.62 737 ASP A CA 1
ATOM 5480 C C . ASP A 1 737 ? 5.165 -16.948 -17.063 1.00 95.62 737 ASP A C 1
ATOM 5482 O O . ASP A 1 737 ? 5.161 -17.898 -16.286 1.00 95.62 737 ASP A O 1
ATOM 5486 N N . LEU A 1 738 ? 5.157 -15.680 -16.637 1.00 96.62 738 LEU A N 1
ATOM 5487 C CA . LEU A 1 738 ? 5.155 -15.271 -15.231 1.00 96.62 738 LEU A CA 1
ATOM 5488 C C . LEU A 1 738 ? 3.751 -15.052 -14.647 1.00 96.62 738 LEU A C 1
ATOM 5490 O O . LEU A 1 738 ? 3.637 -14.845 -13.441 1.00 96.62 738 LEU A O 1
ATOM 5494 N N . ALA A 1 739 ? 2.693 -15.098 -15.467 1.00 93.94 739 ALA A N 1
ATOM 5495 C CA . ALA A 1 739 ? 1.328 -14.757 -15.055 1.00 93.94 739 ALA A CA 1
ATOM 5496 C C . ALA A 1 739 ? 0.839 -15.590 -13.856 1.00 93.94 739 ALA A C 1
ATOM 5498 O O . ALA A 1 739 ? 0.428 -15.028 -12.845 1.00 93.94 739 ALA A O 1
ATOM 5499 N N . SER A 1 740 ? 0.985 -16.919 -13.919 1.00 92.38 740 SER A N 1
ATOM 5500 C CA . SER A 1 740 ? 0.604 -17.811 -12.814 1.00 92.38 740 SER A CA 1
ATOM 5501 C C . SER A 1 740 ? 1.411 -17.552 -11.541 1.00 92.38 740 SER A C 1
ATOM 5503 O O . SER A 1 740 ? 0.878 -17.657 -10.447 1.00 92.38 740 SER A O 1
ATOM 5505 N N . THR A 1 741 ? 2.688 -17.179 -11.665 1.00 95.06 741 THR A N 1
ATOM 5506 C CA . THR A 1 741 ? 3.551 -16.877 -10.512 1.00 95.06 741 THR A CA 1
ATOM 5507 C C . THR A 1 741 ? 3.143 -15.576 -9.819 1.00 95.06 741 THR A C 1
ATOM 5509 O O . THR A 1 741 ? 3.251 -15.476 -8.601 1.00 95.06 741 THR A O 1
ATOM 5512 N N . LEU A 1 742 ? 2.677 -14.580 -10.579 1.00 94.56 742 LEU A N 1
ATOM 5513 C CA . LEU A 1 742 ? 2.145 -13.328 -10.034 1.00 94.56 742 LEU A CA 1
ATOM 5514 C C . LEU A 1 742 ? 0.824 -13.575 -9.293 1.00 94.56 742 LEU A C 1
ATOM 5516 O O . LEU A 1 742 ? 0.675 -13.120 -8.160 1.00 94.56 742 LEU A O 1
ATOM 5520 N N . GLU A 1 743 ? -0.082 -14.355 -9.895 1.00 90.38 743 GLU A N 1
ATOM 5521 C CA . GLU A 1 743 ? -1.360 -14.763 -9.293 1.00 90.38 743 GLU A CA 1
ATOM 5522 C C . GLU A 1 743 ? -1.145 -15.576 -8.002 1.00 90.38 743 GLU A C 1
ATOM 5524 O O . GLU A 1 743 ? -1.652 -15.192 -6.948 1.00 90.38 743 GLU A O 1
ATOM 5529 N N . ASP A 1 744 ? -0.307 -16.621 -8.039 1.00 89.12 744 ASP A N 1
ATOM 5530 C CA . ASP A 1 744 ? 0.027 -17.472 -6.882 1.00 89.12 744 ASP A CA 1
ATOM 5531 C C . ASP A 1 744 ? 0.669 -16.690 -5.712 1.00 89.12 744 ASP A C 1
ATOM 5533 O O . ASP A 1 744 ? 0.606 -17.134 -4.562 1.00 89.12 744 ASP A O 1
ATOM 5537 N N . GLN A 1 745 ? 1.307 -15.543 -5.980 1.00 88.50 745 GLN A N 1
ATOM 5538 C CA . GLN A 1 745 ? 1.918 -14.678 -4.959 1.00 88.50 745 GLN A CA 1
ATOM 5539 C C . GLN A 1 745 ? 1.048 -13.484 -4.528 1.00 88.50 745 GLN A C 1
ATOM 5541 O O . GLN A 1 745 ? 1.451 -12.752 -3.613 1.00 88.50 745 GLN A O 1
ATOM 5546 N N . GLY A 1 746 ? -0.117 -13.288 -5.155 1.00 88.88 746 GLY A N 1
ATOM 5547 C CA . GLY A 1 746 ? -1.011 -12.154 -4.905 1.00 88.88 746 GLY A CA 1
ATOM 5548 C C . GLY A 1 746 ? -0.464 -10.806 -5.394 1.00 88.88 746 GLY A C 1
ATOM 5549 O O . GLY A 1 746 ? -0.775 -9.777 -4.802 1.00 88.88 746 GLY A O 1
ATOM 5550 N N . ILE A 1 747 ? 0.387 -10.796 -6.427 1.00 92.81 747 ILE A N 1
ATOM 5551 C CA . ILE A 1 747 ? 1.003 -9.574 -6.965 1.00 92.81 747 ILE A CA 1
ATOM 5552 C C . ILE A 1 747 ? 0.117 -9.001 -8.074 1.00 92.81 747 ILE A C 1
ATOM 5554 O O . ILE A 1 747 ? 0.054 -9.534 -9.182 1.00 92.81 747 ILE A O 1
ATOM 5558 N N . THR A 1 748 ? -0.520 -7.867 -7.795 1.00 94.00 748 THR A N 1
ATOM 5559 C CA . THR A 1 748 ? -1.323 -7.120 -8.768 1.00 94.00 748 THR A CA 1
ATOM 5560 C C . THR A 1 748 ? -0.411 -6.297 -9.674 1.00 94.00 748 THR A C 1
ATOM 5562 O O . THR A 1 748 ? 0.395 -5.501 -9.194 1.00 94.00 748 THR A O 1
ATOM 5565 N N . VAL A 1 749 ? -0.534 -6.457 -10.995 1.00 97.25 749 VAL A N 1
ATOM 5566 C CA . VAL A 1 749 ? 0.272 -5.714 -11.978 1.00 97.25 749 VAL A CA 1
ATOM 5567 C C . VAL A 1 749 ? -0.542 -4.586 -12.610 1.00 97.25 749 VAL A C 1
ATOM 5569 O O . VAL A 1 749 ? -1.608 -4.822 -13.173 1.00 97.25 749 VAL A O 1
ATOM 5572 N N . VAL A 1 750 ? 0.009 -3.369 -12.595 1.00 98.19 750 VAL A N 1
ATOM 5573 C CA . VAL A 1 750 ? -0.458 -2.224 -13.392 1.00 98.19 750 VAL A CA 1
ATOM 5574 C C . VAL A 1 750 ? 0.621 -1.851 -14.406 1.00 98.19 750 VAL A C 1
ATOM 5576 O O . VAL A 1 750 ? 1.780 -1.635 -14.049 1.00 98.19 750 VAL A O 1
ATOM 5579 N N . VAL A 1 751 ? 0.249 -1.731 -15.682 1.00 98.38 751 VAL A N 1
ATOM 5580 C CA . VAL A 1 751 ? 1.168 -1.355 -16.765 1.00 98.38 751 VAL A CA 1
ATOM 5581 C C . VAL A 1 751 ? 0.827 0.029 -17.297 1.00 98.38 751 VAL A C 1
ATOM 5583 O O . VAL A 1 751 ? -0.182 0.236 -17.968 1.00 98.38 751 VAL A O 1
ATOM 5586 N N . ILE A 1 752 ? 1.724 0.982 -17.065 1.00 98.38 752 ILE A N 1
ATOM 5587 C CA . ILE A 1 752 ? 1.684 2.314 -17.660 1.00 98.38 752 ILE A CA 1
ATOM 5588 C C . ILE A 1 752 ? 2.415 2.248 -19.005 1.00 98.38 752 ILE A C 1
ATOM 5590 O O . ILE A 1 752 ? 3.638 2.399 -19.103 1.00 98.38 752 ILE A O 1
ATOM 5594 N N . GLY A 1 753 ? 1.640 1.968 -20.052 1.00 97.25 753 GLY A N 1
ATOM 5595 C CA . GLY A 1 753 ? 2.123 1.804 -21.417 1.00 97.25 753 GLY A CA 1
ATOM 5596 C C . GLY A 1 753 ? 2.310 3.143 -22.124 1.00 97.25 753 GLY A C 1
ATOM 5597 O O . GLY A 1 753 ? 1.341 3.795 -22.507 1.00 97.25 753 GLY A O 1
ATOM 5598 N N . VAL A 1 754 ? 3.561 3.542 -22.334 1.00 96.25 754 VAL A N 1
ATOM 5599 C CA . VAL A 1 754 ? 3.966 4.794 -22.981 1.00 96.25 754 VAL A CA 1
ATOM 5600 C C . VAL A 1 754 ? 4.274 4.573 -24.470 1.00 96.25 754 VAL A C 1
ATOM 5602 O O . VAL A 1 754 ? 4.767 3.516 -24.858 1.00 96.25 754 VAL A O 1
ATOM 5605 N N . ASP A 1 755 ? 4.034 5.590 -25.305 1.00 93.69 755 ASP A N 1
ATOM 5606 C CA . ASP A 1 755 ? 4.408 5.682 -26.730 1.00 93.69 755 ASP A CA 1
ATOM 5607 C C . ASP A 1 755 ? 3.907 4.522 -27.620 1.00 93.69 755 ASP A C 1
ATOM 5609 O O . ASP A 1 755 ? 2.927 4.681 -28.350 1.00 93.69 755 ASP A O 1
ATOM 5613 N N . SER A 1 756 ? 4.610 3.382 -27.626 1.00 92.00 756 SER A N 1
ATOM 5614 C CA . SER A 1 756 ? 4.334 2.225 -28.492 1.00 92.00 756 SER A CA 1
ATOM 5615 C C . SER A 1 756 ? 3.944 0.948 -27.748 1.00 92.00 756 SER A C 1
ATOM 5617 O O . SER A 1 756 ? 3.723 -0.073 -28.399 1.00 92.00 756 SER A O 1
ATOM 5619 N N . ALA A 1 757 ? 3.867 0.981 -26.414 1.00 94.94 757 ALA A N 1
ATOM 5620 C CA . ALA A 1 757 ? 3.357 -0.140 -25.629 1.00 94.94 757 ALA A CA 1
ATOM 5621 C C . ALA A 1 757 ? 1.864 -0.351 -25.925 1.00 94.94 757 ALA A C 1
ATOM 5623 O O . ALA A 1 757 ? 1.108 0.619 -26.024 1.00 94.94 757 ALA A O 1
ATOM 5624 N N . SER A 1 758 ? 1.430 -1.605 -26.056 1.00 94.19 758 SER A N 1
ATOM 5625 C CA . SER A 1 758 ? 0.030 -1.942 -26.318 1.00 94.19 758 SER A CA 1
ATOM 5626 C C . SER A 1 758 ? -0.514 -2.939 -25.298 1.00 94.19 758 SER A C 1
ATOM 5628 O O . SER A 1 758 ? 0.232 -3.775 -24.797 1.00 94.19 758 SER A O 1
ATOM 5630 N N . LEU A 1 759 ? -1.821 -2.873 -25.018 1.00 95.38 759 LEU A N 1
ATOM 5631 C CA . LEU A 1 759 ? -2.497 -3.799 -24.101 1.00 95.38 759 LEU A CA 1
ATOM 5632 C C . LEU A 1 759 ? -2.197 -5.263 -24.462 1.00 95.38 759 LEU A C 1
ATOM 5634 O O . LEU A 1 759 ? -1.806 -6.028 -23.593 1.00 95.38 759 LEU A O 1
ATOM 5638 N N . SER A 1 760 ? -2.264 -5.625 -25.746 1.00 94.19 760 SER A N 1
ATOM 5639 C CA . SER A 1 760 ? -2.018 -6.994 -26.229 1.00 94.19 760 SER A CA 1
ATOM 5640 C C . SER A 1 760 ? -0.611 -7.543 -25.955 1.00 94.19 760 SER A C 1
ATOM 5642 O O . SER A 1 760 ? -0.412 -8.750 -26.045 1.00 94.19 760 SER A O 1
ATOM 5644 N N . ASP A 1 761 ? 0.368 -6.691 -25.635 1.00 93.75 761 ASP A N 1
ATOM 5645 C CA . ASP A 1 761 ? 1.716 -7.132 -25.252 1.00 93.75 761 ASP A CA 1
ATOM 5646 C C . ASP A 1 761 ? 1.805 -7.562 -23.771 1.00 93.75 761 ASP A C 1
ATOM 5648 O O . ASP A 1 761 ? 2.784 -8.199 -23.374 1.00 93.75 761 ASP A O 1
ATOM 5652 N N . TYR A 1 762 ? 0.806 -7.186 -22.961 1.00 96.62 762 TYR A N 1
ATOM 5653 C CA . TYR A 1 762 ? 0.815 -7.269 -21.495 1.00 96.62 762 TYR A CA 1
ATOM 5654 C C . TYR A 1 762 ? -0.460 -7.863 -20.878 1.00 96.62 762 TYR A C 1
ATOM 5656 O O . TYR A 1 762 ? -0.431 -8.218 -19.708 1.00 96.62 762 TYR A O 1
ATOM 5664 N N . GLU A 1 763 ? -1.550 -7.998 -21.640 1.00 96.12 763 GLU A N 1
ATOM 5665 C CA . GLU A 1 763 ? -2.892 -8.427 -21.204 1.00 96.12 763 GLU A CA 1
ATOM 5666 C C . GLU A 1 763 ? -2.887 -9.701 -20.345 1.00 96.12 763 GLU A C 1
ATOM 5668 O O . GLU A 1 763 ? -3.624 -9.790 -19.374 1.00 96.12 763 GLU A O 1
ATOM 5673 N N . CYS A 1 764 ? -1.987 -10.641 -20.638 1.00 94.44 764 CYS A N 1
ATOM 5674 C CA . CYS A 1 764 ? -1.786 -11.880 -19.883 1.00 94.44 764 CYS A CA 1
ATOM 5675 C C . CYS A 1 764 ? -1.302 -11.707 -18.429 1.00 94.44 764 CYS A C 1
ATOM 5677 O O . CYS A 1 764 ? -1.357 -12.668 -17.671 1.00 94.44 764 CYS A O 1
ATOM 5679 N N . LEU A 1 765 ? -0.776 -10.536 -18.055 1.00 96.56 765 LEU A N 1
ATOM 5680 C CA . LEU A 1 765 ? -0.303 -10.219 -16.700 1.00 96.56 765 LEU A CA 1
ATOM 5681 C C . LEU A 1 765 ? -1.345 -9.475 -15.860 1.00 96.56 765 LEU A C 1
ATOM 5683 O O . LEU A 1 765 ? -1.117 -9.240 -14.676 1.00 96.56 765 LEU A O 1
ATOM 5687 N N . LEU A 1 766 ? -2.407 -8.986 -16.497 1.00 95.19 766 LEU A N 1
ATOM 5688 C CA . LEU A 1 766 ? -3.315 -8.009 -15.915 1.00 95.19 766 LEU A CA 1
ATOM 5689 C C . LEU A 1 766 ? -4.572 -8.709 -15.387 1.00 95.19 766 LEU A C 1
ATOM 5691 O O . LEU A 1 766 ? -5.092 -9.580 -16.085 1.00 95.19 766 LEU A O 1
ATOM 5695 N N . PRO A 1 767 ? -5.120 -8.292 -14.230 1.00 88.25 767 PRO A N 1
ATOM 5696 C CA . PRO A 1 767 ? -6.423 -8.774 -13.768 1.00 88.25 767 PRO A CA 1
ATOM 5697 C C . PRO A 1 767 ? -7.528 -8.518 -14.804 1.00 88.25 767 PRO A C 1
ATOM 5699 O O . PRO A 1 767 ? -8.332 -9.399 -15.101 1.00 88.25 767 PRO A O 1
ATOM 5702 N N . ASP A 1 768 ? -7.527 -7.320 -15.400 1.00 91.81 768 ASP A N 1
ATOM 5703 C CA . ASP A 1 768 ? -8.306 -6.986 -16.589 1.00 91.81 768 ASP A CA 1
ATOM 5704 C C . ASP A 1 768 ? -7.690 -5.799 -17.364 1.00 91.81 768 ASP A C 1
ATOM 5706 O O . ASP A 1 768 ? -6.713 -5.174 -16.946 1.00 91.81 768 ASP A O 1
ATOM 5710 N N . SER A 1 769 ? -8.284 -5.460 -18.511 1.00 91.94 769 SER A N 1
ATOM 5711 C CA . SER A 1 769 ? -7.832 -4.387 -19.410 1.00 91.94 769 SER A CA 1
ATOM 5712 C C . SER A 1 769 ? -7.683 -2.983 -18.792 1.00 91.94 769 SER A C 1
ATOM 5714 O O . SER A 1 769 ? -6.948 -2.167 -19.349 1.00 91.94 769 SER A O 1
ATOM 5716 N N . SER A 1 770 ? -8.357 -2.677 -17.678 1.00 92.25 770 SER A N 1
ATOM 5717 C CA . SER A 1 770 ? -8.284 -1.383 -16.983 1.00 92.25 770 SER A CA 1
ATOM 5718 C C . SER A 1 770 ? -6.936 -1.141 -16.293 1.00 92.25 770 SER A C 1
ATOM 5720 O O . SER A 1 770 ? -6.515 0.007 -16.162 1.00 92.25 770 SER A O 1
ATOM 5722 N N . TYR A 1 771 ? -6.205 -2.213 -15.971 1.00 95.81 771 TYR A N 1
ATOM 5723 C CA . TYR A 1 771 ? -4.861 -2.174 -15.386 1.00 95.81 771 TYR A CA 1
ATOM 5724 C C . TYR A 1 771 ? -3.774 -1.816 -16.419 1.00 95.81 771 TYR A C 1
ATOM 5726 O O . TYR A 1 771 ? -2.599 -1.679 -16.074 1.00 95.81 771 TYR A O 1
ATOM 5734 N N . PHE A 1 772 ? -4.146 -1.619 -17.691 1.00 97.62 772 PHE A N 1
ATOM 5735 C CA . PHE A 1 772 ? -3.289 -1.004 -18.702 1.00 97.62 772 PHE A CA 1
ATOM 5736 C C . PHE A 1 772 ? -3.638 0.479 -18.865 1.00 97.62 772 PHE A C 1
ATOM 5738 O O . PHE A 1 772 ? -4.694 0.829 -19.392 1.00 97.62 772 PHE A O 1
ATOM 5745 N N . ILE A 1 773 ? -2.718 1.365 -18.479 1.00 97.81 773 ILE A N 1
ATOM 5746 C CA . ILE A 1 773 ? -2.885 2.821 -18.547 1.00 97.81 773 ILE A CA 1
ATOM 5747 C C . ILE A 1 773 ? -2.125 3.359 -19.779 1.00 97.81 773 ILE A C 1
ATOM 5749 O O . ILE A 1 773 ? -0.905 3.540 -19.714 1.00 97.81 773 ILE A O 1
ATOM 5753 N N . PRO A 1 774 ? -2.797 3.630 -20.920 1.00 97.06 774 PRO A N 1
ATOM 5754 C CA . PRO A 1 774 ? -2.142 4.103 -22.138 1.00 97.06 774 PRO A CA 1
ATOM 5755 C C . PRO A 1 774 ? -1.775 5.591 -22.060 1.00 97.06 774 PRO A C 1
ATOM 5757 O O . PRO A 1 774 ? -2.637 6.470 -21.977 1.00 97.06 774 PRO A O 1
ATOM 5760 N N . ILE A 1 775 ? -0.486 5.893 -22.195 1.00 97.19 775 ILE A N 1
ATOM 5761 C CA . ILE A 1 775 ? 0.075 7.243 -22.173 1.00 97.19 775 ILE A CA 1
ATOM 5762 C C . ILE A 1 775 ? 0.712 7.570 -23.528 1.00 97.19 775 ILE A C 1
ATOM 5764 O O . ILE A 1 775 ? 1.645 6.921 -23.989 1.00 97.19 775 ILE A O 1
ATOM 5768 N N . ALA A 1 776 ? 0.243 8.643 -24.168 1.00 92.06 776 ALA A N 1
ATOM 5769 C CA . ALA A 1 776 ? 0.651 8.988 -25.533 1.00 92.06 776 ALA A CA 1
ATOM 5770 C C . ALA A 1 776 ? 2.149 9.320 -25.707 1.00 92.06 776 ALA A C 1
ATOM 5772 O O . ALA A 1 776 ? 2.641 9.234 -26.828 1.00 92.06 776 ALA A O 1
ATOM 5773 N N . SER A 1 777 ? 2.835 9.745 -24.640 1.00 94.19 777 SER A N 1
ATOM 5774 C CA . SER A 1 777 ? 4.290 9.952 -24.575 1.00 94.19 777 SER A CA 1
ATOM 5775 C C . SER A 1 777 ? 4.737 10.276 -23.143 1.00 94.19 777 SER A C 1
ATOM 5777 O O . SER A 1 777 ? 3.943 10.737 -22.320 1.00 94.19 777 SER A O 1
ATOM 5779 N N . TYR A 1 778 ? 6.033 10.148 -22.851 1.00 93.56 778 TYR A N 1
ATOM 5780 C CA . TYR A 1 778 ? 6.604 10.461 -21.531 1.00 93.56 778 TYR A CA 1
ATOM 5781 C C . TYR A 1 778 ? 6.311 11.879 -21.003 1.00 93.56 778 TYR A C 1
ATOM 5783 O O . TYR A 1 778 ? 6.216 12.074 -19.794 1.00 93.56 778 TYR A O 1
ATOM 5791 N N . SER A 1 779 ? 6.094 12.879 -21.869 1.00 92.25 779 SER A N 1
ATOM 5792 C CA . SER A 1 779 ? 5.691 14.233 -21.435 1.00 92.25 779 SER A CA 1
ATOM 5793 C C . SER A 1 779 ? 4.308 14.291 -20.779 1.00 92.25 779 SER A C 1
ATOM 5795 O O . SER A 1 779 ? 3.941 15.311 -20.199 1.00 92.25 779 SER A O 1
ATOM 5797 N N . ASN A 1 780 ? 3.534 13.215 -20.900 1.00 94.50 780 ASN A N 1
ATOM 5798 C CA . ASN A 1 780 ? 2.181 13.068 -20.392 1.00 94.50 780 ASN A CA 1
ATOM 5799 C C . ASN A 1 780 ? 2.082 12.005 -19.286 1.00 94.50 780 ASN A C 1
ATOM 5801 O O . ASN A 1 780 ? 0.970 11.700 -18.871 1.00 94.50 780 ASN A O 1
ATOM 5805 N N . LEU A 1 781 ? 3.207 11.479 -18.785 1.00 95.12 781 LEU A N 1
ATOM 5806 C CA . LEU A 1 781 ? 3.234 10.371 -17.822 1.00 95.12 781 LEU A CA 1
ATOM 5807 C C . LEU A 1 781 ? 2.464 10.661 -16.524 1.00 95.12 781 LEU A C 1
ATOM 5809 O O . LEU A 1 781 ? 1.741 9.797 -16.048 1.00 95.12 781 LEU A O 1
ATOM 5813 N N . ASN A 1 782 ? 2.489 11.901 -16.025 1.00 93.75 782 ASN A N 1
ATOM 5814 C CA . ASN A 1 782 ? 1.695 12.306 -14.856 1.00 93.75 782 ASN A CA 1
ATOM 5815 C C . ASN A 1 782 ? 0.167 12.181 -15.053 1.00 93.75 782 ASN A C 1
ATOM 5817 O O . ASN A 1 782 ? -0.564 12.233 -14.069 1.00 93.75 782 ASN A O 1
ATOM 5821 N N . LEU A 1 783 ? -0.341 12.005 -16.283 1.00 94.75 783 LEU A N 1
ATOM 5822 C CA . LEU A 1 783 ? -1.759 11.679 -16.503 1.00 94.75 783 LEU A CA 1
ATOM 5823 C C . LEU A 1 783 ? -2.122 10.265 -16.023 1.00 94.75 783 LEU A C 1
ATOM 5825 O O . LEU A 1 783 ? -3.304 9.998 -15.845 1.00 94.75 783 LEU A O 1
ATOM 5829 N N . ALA A 1 784 ? -1.137 9.390 -15.790 1.00 95.94 784 ALA A N 1
ATOM 5830 C CA . ALA A 1 784 ? -1.351 8.071 -15.203 1.00 95.94 784 ALA A CA 1
ATOM 5831 C C . ALA A 1 784 ? -1.693 8.122 -13.704 1.00 95.94 784 ALA A C 1
ATOM 5833 O O . ALA A 1 784 ? -2.218 7.145 -13.191 1.00 95.94 784 ALA A O 1
ATOM 5834 N N . MET A 1 785 ? -1.436 9.241 -13.010 1.00 93.69 785 MET A N 1
ATOM 5835 C CA . MET A 1 785 ? -1.615 9.327 -11.554 1.00 93.69 785 MET A CA 1
ATOM 5836 C C . MET A 1 785 ? -3.078 9.134 -11.124 1.00 93.69 785 MET A C 1
ATOM 5838 O O . MET A 1 785 ? -3.349 8.358 -10.223 1.00 93.69 785 MET A O 1
ATOM 5842 N N . SER A 1 786 ? -4.023 9.786 -11.812 1.00 92.50 786 SER A N 1
ATOM 5843 C CA . SER A 1 786 ? -5.462 9.652 -11.522 1.00 92.50 786 SER A CA 1
ATOM 5844 C C . SER A 1 786 ? -5.982 8.223 -11.729 1.00 92.50 786 SER A C 1
ATOM 5846 O O . SER A 1 786 ? -6.485 7.674 -10.761 1.00 92.50 786 SER A O 1
ATOM 5848 N N . PRO A 1 787 ? -5.835 7.577 -12.907 1.00 92.81 787 PRO A N 1
ATOM 5849 C CA . PRO A 1 787 ? -6.317 6.206 -13.085 1.00 92.81 787 PRO A CA 1
ATOM 5850 C C . PRO A 1 787 ? -5.552 5.177 -12.242 1.00 92.81 787 PRO A C 1
ATOM 5852 O O . PRO A 1 787 ? -6.109 4.131 -11.938 1.00 92.81 787 PRO A O 1
ATOM 5855 N N . LEU A 1 788 ? -4.300 5.449 -11.850 1.00 91.69 788 LEU A N 1
ATOM 5856 C CA . LEU A 1 788 ? -3.590 4.612 -10.881 1.00 91.69 788 LEU A CA 1
ATOM 5857 C C . LEU A 1 788 ? -4.185 4.761 -9.471 1.00 91.69 788 LEU A C 1
ATOM 5859 O O . LEU A 1 788 ? -4.361 3.746 -8.809 1.00 91.69 788 LEU A O 1
ATOM 5863 N N . SER A 1 789 ? -4.559 5.975 -9.045 1.00 87.31 789 SER A N 1
ATOM 5864 C CA . SER A 1 789 ? -5.303 6.183 -7.793 1.00 87.31 789 SER A CA 1
ATOM 5865 C C . SER A 1 789 ? -6.652 5.491 -7.828 1.00 87.31 789 SER A C 1
ATOM 5867 O O . SER A 1 789 ? -6.918 4.676 -6.959 1.00 87.31 789 SER A O 1
ATOM 5869 N N . ASP A 1 790 ? -7.438 5.708 -8.887 1.00 85.94 790 ASP A N 1
ATOM 5870 C CA . ASP A 1 790 ? -8.754 5.084 -9.043 1.00 85.94 790 ASP A CA 1
ATOM 5871 C C . ASP A 1 790 ? -8.669 3.541 -8.957 1.00 85.94 790 ASP A C 1
ATOM 5873 O O . ASP A 1 790 ? -9.621 2.904 -8.514 1.00 85.94 790 ASP A O 1
ATOM 5877 N N . LEU A 1 791 ? -7.552 2.928 -9.382 1.00 86.62 791 LEU A N 1
ATOM 5878 C CA . LEU A 1 791 ? -7.280 1.489 -9.236 1.00 86.62 791 LEU A CA 1
ATOM 5879 C C . LEU A 1 791 ? -6.820 1.102 -7.825 1.00 86.62 791 LEU A C 1
ATOM 5881 O O . LEU A 1 791 ? -7.264 0.078 -7.320 1.00 86.62 791 LEU A O 1
ATOM 5885 N N . ILE A 1 792 ? -5.938 1.884 -7.196 1.00 83.12 792 ILE A N 1
ATOM 5886 C CA . ILE A 1 792 ? -5.469 1.641 -5.822 1.00 83.12 792 ILE A CA 1
ATOM 5887 C C . ILE A 1 792 ? -6.645 1.728 -4.845 1.00 83.12 792 ILE A C 1
ATOM 5889 O O . ILE A 1 792 ? -6.830 0.808 -4.058 1.00 83.12 792 ILE A O 1
ATOM 5893 N N . ASP A 1 793 ? -7.484 2.759 -4.971 1.00 78.38 793 ASP A N 1
ATOM 5894 C CA . ASP A 1 793 ? -8.664 3.014 -4.135 1.00 78.38 793 ASP A CA 1
ATOM 5895 C C . ASP A 1 793 ? -9.694 1.864 -4.194 1.00 78.38 793 ASP A C 1
ATOM 5897 O O . ASP A 1 793 ? -10.432 1.635 -3.239 1.00 78.38 793 ASP A O 1
ATOM 5901 N N . GLN A 1 794 ? -9.713 1.082 -5.283 1.00 78.81 794 GLN A N 1
ATOM 5902 C CA . GLN A 1 794 ? -10.534 -0.133 -5.420 1.00 78.81 794 GLN A CA 1
ATOM 5903 C C . GLN A 1 794 ? -9.981 -1.358 -4.668 1.00 78.81 794 GLN A C 1
ATOM 5905 O O . GLN A 1 794 ? -10.672 -2.371 -4.606 1.00 78.81 794 GLN A O 1
ATOM 5910 N N . HIS A 1 795 ? -8.779 -1.298 -4.096 1.00 76.62 795 HIS A N 1
ATOM 5911 C CA . HIS A 1 795 ? -8.214 -2.357 -3.242 1.00 76.62 795 HIS A CA 1
ATOM 5912 C C . HIS A 1 795 ? -8.023 -1.907 -1.791 1.00 76.62 795 HIS A C 1
ATOM 5914 O O . HIS A 1 795 ? -7.436 -2.639 -0.999 1.00 76.62 795 HIS A O 1
ATOM 5920 N N . ILE A 1 796 ? -8.514 -0.716 -1.435 1.00 73.75 796 ILE A N 1
ATOM 5921 C CA . ILE A 1 796 ? -8.497 -0.227 -0.057 1.00 73.75 796 ILE A CA 1
ATOM 5922 C C . ILE A 1 796 ? -9.742 -0.717 0.674 1.00 73.75 796 ILE A C 1
ATOM 5924 O O . ILE A 1 796 ? -10.854 -0.457 0.226 1.00 73.75 796 ILE A O 1
ATOM 5928 N N . ASP A 1 797 ? -9.516 -1.364 1.808 1.00 71.31 797 ASP A N 1
ATOM 5929 C CA . ASP A 1 797 ? -10.471 -1.727 2.854 1.00 71.31 797 ASP A CA 1
ATOM 5930 C C . ASP A 1 797 ? -9.854 -1.172 4.162 1.00 71.31 797 ASP A C 1
ATOM 5932 O O . ASP A 1 797 ? -8.773 -1.608 4.580 1.00 71.31 797 ASP A O 1
ATOM 5936 N N . ASN A 1 798 ? -10.425 -0.092 4.714 1.00 71.38 798 ASN A N 1
ATOM 5937 C CA . ASN A 1 798 ? -9.837 0.635 5.853 1.00 71.38 798 ASN A CA 1
ATOM 5938 C C . ASN A 1 798 ? -10.012 -0.104 7.187 1.00 71.38 798 ASN A C 1
ATOM 5940 O O . ASN A 1 798 ? -9.134 -0.025 8.052 1.00 71.38 798 ASN A O 1
ATOM 5944 N N . ASP A 1 799 ? -11.161 -0.750 7.383 1.00 65.75 799 ASP A N 1
ATOM 5945 C CA . ASP A 1 799 ? -11.582 -1.347 8.654 1.00 65.75 799 ASP A CA 1
ATOM 5946 C C . ASP A 1 799 ? -11.355 -2.871 8.711 1.00 65.75 799 ASP A C 1
ATOM 5948 O O . ASP A 1 799 ? -11.387 -3.474 9.792 1.00 65.75 799 ASP A O 1
ATOM 5952 N N . SER A 1 800 ? -10.987 -3.454 7.566 1.00 72.00 800 SER A N 1
ATOM 5953 C CA . SER A 1 800 ? -10.693 -4.864 7.325 1.00 72.00 800 SER A CA 1
ATOM 5954 C C . SER A 1 800 ? -11.911 -5.787 7.445 1.00 72.00 800 SER A C 1
ATOM 5956 O O . SER A 1 800 ? -11.769 -6.928 7.906 1.00 72.00 800 SER A O 1
ATOM 5958 N N . ASP A 1 801 ? -13.103 -5.316 7.057 1.00 69.38 801 ASP A N 1
ATOM 5959 C CA . ASP A 1 801 ? -14.343 -6.107 7.040 1.00 69.38 801 ASP A CA 1
ATOM 5960 C C . ASP A 1 801 ? -14.392 -7.172 5.920 1.00 69.38 801 ASP A C 1
ATOM 5962 O O . ASP A 1 801 ? -15.076 -8.199 6.057 1.00 69.38 801 ASP A O 1
ATOM 5966 N N . GLY A 1 802 ? -13.582 -7.001 4.868 1.00 72.12 802 GLY A N 1
ATOM 5967 C CA . GLY A 1 802 ? -13.536 -7.858 3.684 1.00 72.12 802 GLY A CA 1
ATOM 5968 C C . GLY A 1 802 ? -14.177 -7.252 2.430 1.00 72.12 802 GLY A C 1
ATOM 5969 O O . GLY A 1 802 ? -14.244 -7.939 1.400 1.00 72.12 802 GLY A O 1
ATOM 5970 N N . LEU A 1 803 ? -14.637 -6.003 2.487 1.00 77.56 803 LEU A N 1
ATOM 5971 C CA . LEU A 1 803 ? -15.112 -5.203 1.365 1.00 77.56 803 LEU A CA 1
ATOM 5972 C C . LEU A 1 803 ? -14.259 -3.946 1.215 1.00 77.56 803 LEU A C 1
ATOM 5974 O O . LEU A 1 803 ? -13.822 -3.323 2.170 1.00 77.56 803 LEU A O 1
ATOM 5978 N N . ASN A 1 804 ? -14.017 -3.556 -0.032 1.00 80.38 804 ASN A N 1
ATOM 5979 C CA . ASN A 1 804 ? -13.306 -2.317 -0.302 1.00 80.38 804 ASN A CA 1
ATOM 5980 C C . ASN A 1 804 ? -14.203 -1.100 -0.015 1.00 80.38 804 ASN A C 1
ATOM 5982 O O . ASN A 1 804 ? -15.406 -1.130 -0.277 1.00 80.38 804 ASN A O 1
ATOM 5986 N N . ASN A 1 805 ? -13.598 0.022 0.380 1.00 76.62 805 ASN A N 1
ATOM 5987 C CA . ASN A 1 805 ? -14.250 1.307 0.677 1.00 76.62 805 ASN A CA 1
ATOM 5988 C C . ASN A 1 805 ? -15.205 1.808 -0.434 1.00 76.62 805 ASN A C 1
ATOM 5990 O O . ASN A 1 805 ? -16.011 2.711 -0.223 1.00 76.62 805 ASN A O 1
ATOM 5994 N N . ALA A 1 806 ? -15.055 1.295 -1.661 1.00 79.00 806 ALA A N 1
ATOM 5995 C CA . ALA A 1 806 ? -15.873 1.631 -2.824 1.00 79.00 806 ALA A CA 1
ATOM 5996 C C . ALA A 1 806 ? -17.170 0.800 -2.952 1.00 79.00 806 ALA A C 1
ATOM 5998 O O . ALA A 1 806 ? -18.063 1.198 -3.708 1.00 79.00 806 ALA A O 1
ATOM 5999 N N . LEU A 1 807 ? -17.264 -0.350 -2.276 1.00 83.75 807 LEU A N 1
ATOM 6000 C CA . LEU A 1 807 ? -18.449 -1.220 -2.216 1.00 83.75 807 LEU A CA 1
ATOM 6001 C C . LEU A 1 807 ? -19.042 -1.335 -0.804 1.00 83.75 807 LEU A C 1
ATOM 6003 O O . LEU A 1 807 ? -20.171 -1.808 -0.680 1.00 83.75 807 LEU A O 1
ATOM 6007 N N . ASP A 1 808 ? -18.294 -0.908 0.208 1.00 86.50 808 ASP A N 1
ATOM 6008 C CA . ASP A 1 808 ? -18.674 -0.871 1.615 1.00 86.50 808 ASP A CA 1
ATOM 6009 C C . ASP A 1 808 ? -19.600 0.324 1.948 1.00 86.50 808 ASP A C 1
ATOM 6011 O O . ASP A 1 808 ? -19.405 1.447 1.468 1.00 86.50 808 ASP A O 1
ATOM 6015 N N . ASN A 1 809 ? -20.637 0.076 2.755 1.00 91.25 809 ASN A N 1
ATOM 6016 C CA . ASN A 1 809 ? -21.568 1.077 3.274 1.00 91.25 809 ASN A CA 1
ATOM 6017 C C . ASN A 1 809 ? -21.171 1.685 4.638 1.00 91.25 809 ASN A C 1
ATOM 6019 O O . ASN A 1 809 ? -21.798 2.669 5.039 1.00 91.25 809 ASN A O 1
ATOM 6023 N N . CYS A 1 810 ? -20.124 1.182 5.302 1.00 90.50 810 CYS A N 1
ATOM 6024 C CA . CYS A 1 810 ? -19.446 1.825 6.432 1.00 90.50 810 CYS A CA 1
ATOM 6025 C C . CYS A 1 810 ? -17.900 1.802 6.310 1.00 90.50 810 CYS A C 1
ATOM 6027 O O . CYS A 1 810 ? -17.265 1.246 7.199 1.00 90.50 810 CYS A O 1
ATOM 6029 N N . PRO A 1 811 ? -17.283 2.522 5.337 1.00 84.00 811 PRO A N 1
ATOM 6030 C CA . PRO A 1 811 ? -15.838 2.485 5.002 1.00 84.00 811 PRO A CA 1
ATOM 6031 C C . PRO A 1 811 ? -14.788 2.773 6.088 1.00 84.00 811 PRO A C 1
ATOM 6033 O O . PRO A 1 811 ? -13.625 2.965 5.745 1.00 84.00 811 PRO A O 1
ATOM 6036 N N . ASP A 1 812 ? -15.170 2.906 7.355 1.00 82.25 812 ASP A N 1
ATOM 6037 C CA . ASP A 1 812 ? -14.299 3.145 8.506 1.00 82.25 812 ASP A CA 1
ATOM 6038 C C . ASP A 1 812 ? -14.750 2.346 9.772 1.00 82.25 812 ASP A C 1
ATOM 6040 O O . ASP A 1 812 ? -14.126 2.501 10.825 1.00 82.25 812 ASP A O 1
ATOM 6044 N N . ASP A 1 813 ? -15.811 1.515 9.717 1.00 81.94 813 ASP A N 1
ATOM 6045 C CA . ASP A 1 813 ? -16.504 0.909 10.879 1.00 81.94 813 ASP A CA 1
ATOM 6046 C C . ASP A 1 813 ? -16.966 -0.562 10.634 1.00 81.94 813 ASP A C 1
ATOM 6048 O O . ASP A 1 813 ? -18.141 -0.824 10.359 1.00 81.94 813 ASP A O 1
ATOM 6052 N N . PHE A 1 814 ? -16.056 -1.523 10.869 1.00 80.25 814 PHE A N 1
ATOM 6053 C CA . PHE A 1 814 ? -16.157 -2.968 10.549 1.00 80.25 814 PHE A CA 1
ATOM 6054 C C . PHE A 1 814 ? -17.577 -3.566 10.574 1.00 80.25 814 PHE A C 1
ATOM 6056 O O . PHE A 1 814 ? -18.130 -3.850 11.650 1.00 80.25 814 PHE A O 1
ATOM 6063 N N . ASN A 1 815 ? -18.141 -3.868 9.398 1.00 85.25 815 ASN A N 1
ATOM 6064 C CA . ASN A 1 815 ? -19.490 -4.425 9.273 1.00 85.25 815 ASN A CA 1
ATOM 6065 C C . ASN A 1 815 ? -19.688 -5.464 8.131 1.00 85.25 815 ASN A C 1
ATOM 6067 O O . ASN A 1 815 ? -20.575 -5.283 7.296 1.00 85.25 815 ASN A O 1
ATOM 6071 N N . PRO A 1 816 ? -19.055 -6.664 8.172 1.00 84.12 816 PRO A N 1
ATOM 6072 C CA . PRO A 1 816 ? -19.054 -7.641 7.057 1.00 84.12 816 PRO A CA 1
ATOM 6073 C C . PRO A 1 816 ? -20.422 -8.179 6.597 1.00 84.12 816 PRO A C 1
ATOM 6075 O O . PRO A 1 816 ? -20.515 -8.939 5.629 1.00 84.12 816 PRO A O 1
ATOM 6078 N N . GLY A 1 817 ? -21.491 -7.892 7.345 1.00 85.62 817 GLY A N 1
ATOM 6079 C CA . GLY A 1 817 ? -22.872 -8.211 6.982 1.00 85.62 817 GLY A CA 1
ATOM 6080 C C . GLY A 1 817 ? -23.549 -7.149 6.107 1.00 85.62 817 GLY A C 1
ATOM 6081 O O . GLY A 1 817 ? -24.560 -7.466 5.472 1.00 85.62 817 GLY A O 1
ATOM 6082 N N . GLN A 1 818 ? -22.977 -5.940 6.033 1.00 93.12 818 GLN A N 1
ATOM 6083 C CA . GLN A 1 818 ? -23.447 -4.785 5.264 1.00 93.12 818 GLN A CA 1
ATOM 6084 C C . GLN A 1 818 ? -24.929 -4.471 5.513 1.00 93.12 818 GLN A C 1
ATOM 6086 O O . GLN A 1 818 ? -25.678 -4.105 4.602 1.00 93.12 818 GLN A O 1
ATOM 6091 N N . GLU A 1 819 ? -25.389 -4.662 6.752 1.00 95.31 819 GLU A N 1
ATOM 6092 C CA . GLU A 1 819 ? -26.754 -4.339 7.139 1.00 95.31 819 GLU A CA 1
ATOM 6093 C C . GLU A 1 819 ? -27.032 -2.839 6.950 1.00 95.31 819 GLU A C 1
ATOM 6095 O O . GLU A 1 819 ? -26.384 -2.000 7.559 1.00 95.31 819 GLU A O 1
ATOM 6100 N N . ASP A 1 820 ? -28.014 -2.522 6.107 1.00 94.62 820 ASP A N 1
ATOM 6101 C CA . ASP A 1 820 ? -28.592 -1.192 5.890 1.00 94.62 820 ASP A CA 1
ATOM 6102 C C . ASP A 1 820 ? -30.121 -1.374 5.946 1.00 94.62 820 ASP A C 1
ATOM 6104 O O . ASP A 1 820 ? -30.765 -1.869 5.009 1.00 94.62 820 ASP A O 1
ATOM 6108 N N . THR A 1 821 ? -30.705 -1.102 7.116 1.00 95.94 821 THR A N 1
ATOM 6109 C CA . THR A 1 821 ? -32.123 -1.361 7.420 1.00 95.94 821 THR A CA 1
ATOM 6110 C C . THR A 1 821 ? -33.056 -0.321 6.785 1.00 95.94 821 THR A C 1
ATOM 6112 O O . THR A 1 821 ? -34.241 -0.600 6.548 1.00 95.94 821 THR A O 1
ATOM 6115 N N . ASP A 1 822 ? -32.545 0.879 6.531 1.00 94.25 822 ASP A N 1
ATOM 6116 C CA . ASP A 1 822 ? -33.277 2.071 6.097 1.00 94.25 822 ASP A CA 1
ATOM 6117 C C . ASP A 1 822 ? -33.188 2.285 4.562 1.00 94.25 822 ASP A C 1
ATOM 6119 O O . ASP A 1 822 ? -34.151 2.752 3.934 1.00 94.25 822 ASP A O 1
ATOM 6123 N N . THR A 1 823 ? -32.154 1.720 3.937 1.00 94.62 823 THR A N 1
ATOM 6124 C CA . THR A 1 823 ? -31.827 1.645 2.504 1.00 94.62 823 THR A CA 1
ATOM 6125 C C . THR A 1 823 ? -31.363 2.952 1.858 1.00 94.62 823 THR A C 1
ATOM 6127 O O . THR A 1 823 ? -31.643 3.185 0.672 1.00 94.62 823 THR A O 1
ATOM 6130 N N . ASP A 1 824 ? -30.671 3.815 2.609 1.00 93.31 824 ASP A N 1
ATOM 6131 C CA . ASP A 1 824 ? -30.075 5.048 2.077 1.00 93.31 824 ASP A CA 1
ATOM 6132 C C . ASP A 1 824 ? -28.645 4.889 1.520 1.00 93.31 824 ASP A C 1
ATOM 6134 O O . ASP A 1 824 ? -28.210 5.744 0.736 1.00 93.31 824 ASP A O 1
ATOM 6138 N N . GLY A 1 825 ? -27.983 3.758 1.799 1.00 90.88 825 GLY A N 1
ATOM 6139 C CA . GLY A 1 825 ? -26.619 3.449 1.370 1.00 90.88 825 GLY A CA 1
ATOM 6140 C C . GLY A 1 825 ? -25.537 3.681 2.430 1.00 90.88 825 GLY A C 1
ATOM 6141 O O . GLY A 1 825 ? -24.363 3.552 2.092 1.00 90.88 825 GLY A O 1
ATOM 6142 N N . ILE A 1 826 ? -25.913 4.014 3.667 1.00 93.19 826 ILE A N 1
ATOM 6143 C CA . ILE A 1 826 ? -25.057 4.020 4.860 1.00 93.19 826 ILE A CA 1
ATOM 6144 C C . ILE A 1 826 ? -25.428 2.789 5.706 1.00 93.19 826 ILE A C 1
ATOM 6146 O O . ILE A 1 826 ? -26.603 2.451 5.829 1.00 93.19 826 ILE A O 1
ATOM 6150 N N . GLY A 1 827 ? -24.447 2.075 6.257 1.00 93.56 827 GLY A N 1
ATOM 6151 C CA . GLY A 1 827 ? -24.723 0.890 7.073 1.00 93.56 827 GLY A CA 1
ATOM 6152 C C . GLY A 1 827 ? -25.241 1.215 8.482 1.00 93.56 827 GLY A C 1
ATOM 6153 O O . GLY A 1 827 ? -24.858 2.209 9.098 1.00 93.56 827 GLY A O 1
ATOM 6154 N N . ASP A 1 828 ? -26.042 0.304 9.044 1.00 91.94 828 ASP A N 1
ATOM 6155 C CA . ASP A 1 828 ? -26.635 0.350 10.394 1.00 91.94 828 ASP A CA 1
ATOM 6156 C C . ASP A 1 828 ? -25.592 0.542 11.523 1.00 91.94 828 ASP A C 1
ATOM 6158 O O . ASP A 1 828 ? -25.955 0.856 12.659 1.00 91.94 828 ASP A O 1
ATOM 6162 N N . VAL A 1 829 ? -24.307 0.290 11.244 1.00 90.50 829 VAL A N 1
ATOM 6163 C CA . VAL A 1 829 ? -23.189 0.439 12.192 1.00 90.50 829 VAL A CA 1
ATOM 6164 C C . VAL A 1 829 ? -22.708 1.893 12.281 1.00 90.50 829 VAL A C 1
ATOM 6166 O O . VAL A 1 829 ? -22.395 2.354 13.380 1.00 90.50 829 VAL A O 1
ATOM 6169 N N . CYS A 1 830 ? -22.703 2.618 11.159 1.00 91.38 830 CYS A N 1
ATOM 6170 C CA . CYS A 1 830 ? -22.194 3.986 11.041 1.00 91.38 830 CYS A CA 1
ATOM 6171 C C . CYS A 1 830 ? -23.300 5.062 10.896 1.00 91.38 830 CYS A C 1
ATOM 6173 O O . CYS A 1 830 ? -22.994 6.258 10.922 1.00 91.38 830 CYS A O 1
ATOM 6175 N N . ASP A 1 831 ? -24.581 4.676 10.810 1.00 89.19 831 ASP A N 1
ATOM 6176 C CA . ASP A 1 831 ? -25.744 5.579 10.905 1.00 89.19 831 ASP A CA 1
ATOM 6177 C C . ASP A 1 831 ? -26.163 5.829 12.382 1.00 89.19 831 ASP A C 1
ATOM 6179 O O . ASP A 1 831 ? -26.747 4.961 13.039 1.00 89.19 831 ASP A O 1
ATOM 6183 N N . ILE A 1 832 ? -25.826 7.013 12.935 1.00 72.44 832 ILE A N 1
ATOM 6184 C CA . ILE A 1 832 ? -25.866 7.348 14.390 1.00 72.44 832 ILE A CA 1
ATOM 6185 C C . ILE A 1 832 ? -26.851 8.481 14.758 1.00 72.44 832 ILE A C 1
ATOM 6187 O O . ILE A 1 832 ? -26.691 9.617 14.248 1.00 72.44 832 ILE A O 1
#